Protein AF-0000000076553429 (afdb_homodimer)

Secondary structure (DSSP, 8-state):
------TTS-EEEEE--GGGS--SSSS--SSHHHHHHHHHHHHTT--EEE----SPB-GGG-TTSBS-SSPPPGGGS-HHHHHHHTSS-GGGGTT---S-SS--HHHHHHHHHHHHHHHHHHHHHH--HHHHHHHHHHHHHTTTTHHHHHHHHHHHHHTTT--GGGS-HHHHTT-HHHHHHHHHHSHHHHHHHHHHHHHHHHHHHHHHHHHHHTT-EEEEEE-SS--SSSHHHHH-GGGB-B-TTS-BSEEEEE---SS-TT-EEEEEEPB-HHHHHHTTTHHHHHHHHHHHHH-SEEEETTGGGGTEEEEEETT-SSSSSEEEEE--HHHHHHHHHHHHSS--EEE---SS--HHHHHHHHHTTPPEEEEGGGTTS-GGGGGGSGGG--SSEEEES--TTSPPHHHIIIII--HHHHHHHHHHT---SSTTHHHHHHHHHHHHSS-SEEEEEHHHHTT--GGG----TT--SS-S-----TT---HHHHHHHHHHHHHTT-S--------SS-----TTHHHHHHHHH--/------TTS-EEEEE--GGGS--SSSS--SSHHHHHHHHHHHHTT--EEE----SPB-GGG-TTSBS-SSPPPGGGS-HHHHHHHTSS-GGGGTT---S-SS--HHHHHHHHHHHHHHHHHHHHHH--HHHHHHHHHHHHHTTTTHHHHHHHHHHHHHTTT--GGGS-HHHHTT-HHHHHHHHHHSHHHHHHHHHHHHHHHHHHHHHHHHHHHTT-EEEEEE-SS--SSSHHHHH-GGGB-B-TTS-BSEEEEE---SS-TT-EEEEEEPB-HHHHHHTTTHHHHHHHHHHHHH-SEEEETTGGGGTEEEEEETT-SSSSSEEEEE--HHHHHHHHHHHHSS--EEE---SS--HHHHHHHHHTTPPEEEEGGGTTS-GGGGGGSGGG--SSEEEES--TTSPPHHHIIIII--HHHHHHHHHHT---SSTTHHHHHHHHHHHHSS-SEEEEEHHHHTT--GGG----TT--SS-S-----TT---HHHHHHHHHHHHHTT-S--------SS-----TTHHHHHHHHH--

Solvent-accessible surface area (backbone atoms only — not comparable to full-atom values): 54314 Å² total; per-residue (Å²): 129,81,69,78,75,55,80,74,50,47,34,28,25,37,38,53,46,52,44,27,33,34,18,73,38,26,32,10,25,61,34,71,42,43,55,52,50,48,51,46,33,46,61,16,34,29,33,29,39,33,35,46,47,60,24,29,51,48,75,62,57,32,46,74,34,17,34,28,87,76,50,61,24,68,74,33,48,32,64,68,55,37,32,75,72,64,35,39,62,67,74,75,64,59,87,53,50,53,37,59,61,58,32,32,65,67,60,21,56,69,59,44,46,57,52,51,50,50,21,24,47,42,37,76,73,62,53,52,69,70,59,47,49,52,48,49,51,50,50,61,77,34,54,91,51,46,62,57,42,21,48,44,51,54,50,27,59,72,57,74,64,50,52,52,88,72,44,63,63,50,64,42,67,58,33,67,67,50,50,50,46,46,54,68,76,38,44,66,62,35,49,33,46,46,41,45,49,45,50,37,48,54,46,48,51,51,50,49,50,55,30,49,78,58,60,27,42,39,28,29,43,42,65,74,58,53,30,60,67,16,38,54,41,62,74,44,47,80,44,34,39,46,46,96,85,68,42,58,53,31,17,32,41,38,60,49,46,80,64,30,82,41,30,42,60,69,62,19,39,36,70,29,58,68,55,33,54,75,57,66,35,48,68,58,50,50,45,50,53,51,47,56,73,74,23,68,27,35,34,32,39,62,37,44,44,38,46,38,30,36,43,19,52,49,85,50,90,51,16,61,73,47,44,80,42,80,37,67,35,67,62,53,50,51,50,47,33,71,74,62,49,78,70,51,46,33,33,37,61,60,29,91,70,50,69,67,40,50,50,55,36,53,73,68,69,31,25,37,56,27,40,42,76,40,21,34,75,46,79,79,13,35,69,26,30,51,43,58,53,51,44,64,23,33,30,25,46,39,57,61,30,31,54,21,58,44,21,30,60,76,73,61,52,47,72,63,24,51,50,41,41,29,61,58,66,45,82,68,90,49,74,74,47,54,38,56,47,41,51,38,50,48,51,39,23,42,36,13,34,27,38,39,33,51,50,45,73,69,69,34,43,52,91,54,33,32,31,55,38,75,56,74,66,87,41,60,23,42,33,49,51,75,79,61,81,49,64,65,56,24,51,55,43,25,54,39,23,56,72,47,58,20,49,70,82,69,78,78,74,69,58,89,78,62,64,81,69,80,45,65,43,40,26,64,44,45,43,26,72,69,83,128,80,70,77,74,54,80,74,50,46,34,28,26,36,38,52,47,53,44,28,34,34,17,73,40,25,31,10,26,60,34,72,41,44,55,53,48,50,51,47,33,48,62,17,35,29,33,29,41,33,36,47,49,60,24,28,52,45,77,61,57,33,45,74,36,18,34,29,90,77,51,61,25,68,73,33,47,30,65,69,55,37,33,75,72,64,32,38,61,67,75,75,63,58,87,52,47,54,38,58,62,59,32,32,65,67,58,21,55,68,59,43,46,57,51,50,51,48,22,24,49,42,37,76,74,62,53,53,68,70,58,47,49,51,50,50,48,50,50,62,77,34,54,90,49,46,63,58,42,21,50,44,52,54,48,26,59,72,57,73,64,50,51,53,87,74,43,61,64,49,64,44,68,58,33,66,67,51,51,51,46,45,54,66,76,37,43,66,61,35,50,34,45,47,41,44,48,46,52,36,49,53,47,48,52,51,50,50,51,57,30,48,77,58,58,27,42,37,28,28,44,42,63,75,58,52,31,58,67,17,38,53,41,62,74,42,49,81,43,35,38,45,47,97,85,66,42,56,53,32,16,33,41,38,59,48,47,79,63,30,84,41,31,41,60,70,63,21,38,34,70,29,59,69,54,32,56,75,56,68,34,49,69,58,51,49,45,50,52,51,47,57,73,74,26,69,27,35,33,32,40,61,36,44,42,38,46,39,30,35,42,18,51,50,84,51,90,51,16,62,72,48,44,80,41,81,38,66,33,68,62,51,51,50,50,47,33,71,75,62,49,78,70,51,44,32,33,38,62,62,32,92,71,51,69,68,40,50,47,56,37,52,74,67,69,31,26,37,55,28,40,41,77,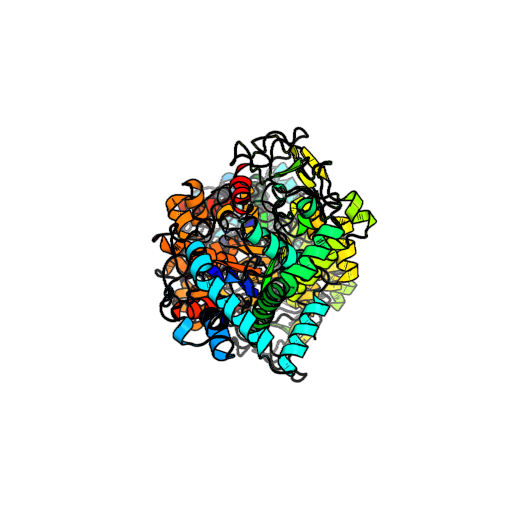40,20,34,73,46,78,81,14,35,69,26,31,51,44,59,54,53,44,64,24,34,32,24,48,38,57,62,30,30,54,22,58,44,21,29,60,76,72,62,53,46,73,63,24,51,50,41,41,28,59,58,68,43,83,68,90,48,74,74,48,53,36,56,46,40,49,40,51,48,51,39,22,42,36,13,33,26,37,38,34,51,48,47,72,68,70,33,44,51,90,56,33,33,32,54,38,76,53,72,67,86,39,63,23,42,33,48,50,76,79,62,81,48,67,65,55,25,51,54,42,25,54,39,22,55,72,49,58,20,48,68,79,70,78,77,74,67,58,93,82,50,67,82,70,79,45,65,41,40,25,62,43,45,44,28,71,70,87

pLDDT: mean 92.48, std 14.66, range [25.95, 98.88]

InterPro domains:
  IPR003385 Glycoside hydrolase, family 77 [PF02446] (16-481)
  IPR003385 Glycoside hydrolase, family 77 [PTHR32438] (6-502)
  IPR003385 Glycoside hydrolase, family 77 [TIGR00217] (6-499)
  IPR017853 Glycoside hydrolase superfamily [SSF51445] (10-501)

Radius of gyration: 36.24 Å; Cα contacts (8 Å, |Δi|>4): 2061; chains: 2; bounding box: 64×114×82 Å

Structure (mmCIF, N/CA/C/O backbone):
data_AF-0000000076553429-model_v1
#
loop_
_entity.id
_entity.type
_entity.pdbx_description
1 polymer 4-alpha-glucanotransferase
#
loop_
_atom_site.group_PDB
_atom_site.id
_atom_site.type_symbol
_atom_site.label_atom_id
_atom_site.label_alt_id
_atom_site.label_comp_id
_atom_site.label_asym_id
_atom_site.label_entity_id
_atom_site.label_seq_id
_atom_site.pdbx_PDB_ins_code
_atom_site.Cartn_x
_atom_site.Cartn_y
_atom_site.Cartn_z
_atom_site.occupancy
_atom_site.B_iso_or_equiv
_atom_site.auth_seq_id
_atom_site.auth_comp_id
_atom_site.auth_asym_id
_atom_site.auth_atom_id
_atom_site.pdbx_PDB_model_num
ATOM 1 N N . MET A 1 1 ? -19.125 15.258 22.859 1 25.95 1 MET A N 1
ATOM 2 C CA . MET A 1 1 ? -18.641 13.953 22.422 1 25.95 1 MET A CA 1
ATOM 3 C C . MET A 1 1 ? -17.469 14.102 21.453 1 25.95 1 MET A C 1
ATOM 5 O O . MET A 1 1 ? -17.656 14.43 20.281 1 25.95 1 MET A O 1
ATOM 9 N N . SER A 1 2 ? -16.469 14.758 21.906 1 32.78 2 SER A N 1
ATOM 10 C CA . SER A 1 2 ? -15.219 14.984 21.172 1 32.78 2 SER A CA 1
ATOM 11 C C . SER A 1 2 ? -14.766 13.727 20.438 1 32.78 2 SER A C 1
ATOM 13 O O . SER A 1 2 ? -14.555 12.68 21.062 1 32.78 2 SER A O 1
ATOM 15 N N . GLY A 1 3 ? -15.32 13.406 19.344 1 37.22 3 GLY A N 1
ATOM 16 C CA . GLY A 1 3 ? -15.039 12.203 18.562 1 37.22 3 GLY A CA 1
ATOM 17 C C . GLY A 1 3 ? -13.57 11.82 18.578 1 37.22 3 GLY A C 1
ATOM 18 O O . GLY A 1 3 ? -12.695 12.68 18.438 1 37.22 3 GLY A O 1
ATOM 19 N N . GLU A 1 4 ? -13.211 10.875 19.328 1 43.22 4 GLU A N 1
ATOM 20 C CA . GLU A 1 4 ? -11.898 10.25 19.406 1 43.22 4 GLU A CA 1
ATOM 21 C C . GLU A 1 4 ? -11.234 10.195 18.031 1 43.22 4 GLU A C 1
ATOM 23 O O . GLU A 1 4 ? -11.75 9.562 17.109 1 43.22 4 GLU A O 1
ATOM 28 N N . VAL A 1 5 ? -10.57 11.305 17.641 1 47.34 5 VAL A N 1
ATOM 29 C CA . VAL A 1 5 ? -9.766 11.32 16.422 1 47.34 5 VAL A CA 1
ATOM 30 C C . VAL A 1 5 ? -8.781 10.156 16.438 1 47.34 5 VAL A C 1
ATOM 32 O O . VAL A 1 5 ? -7.965 10.031 17.344 1 47.34 5 VAL A O 1
ATOM 35 N N . SER A 1 6 ? -9.227 9.008 15.953 1 58.28 6 SER A N 1
ATOM 36 C CA . SER A 1 6 ? -8.312 7.875 15.859 1 58.28 6 SER A CA 1
ATOM 37 C C . SER A 1 6 ? -7.473 7.949 14.586 1 58.28 6 SER A C 1
ATOM 39 O O . SER A 1 6 ? -7.988 8.25 13.508 1 58.28 6 SER A O 1
ATOM 41 N N . ASN A 1 7 ? -6.117 8.211 14.711 1 60.78 7 ASN A N 1
ATOM 42 C CA . ASN A 1 7 ? -5.156 8.109 13.617 1 60.78 7 ASN A CA 1
ATOM 43 C C . ASN A 1 7 ? -5.363 6.84 12.797 1 60.78 7 ASN A C 1
ATOM 45 O O . ASN A 1 7 ? -4.555 6.52 11.922 1 60.78 7 ASN A O 1
ATOM 49 N N . GLN A 1 8 ? -6.461 6.363 13.008 1 74.62 8 GLN A N 1
ATOM 50 C CA . GLN A 1 8 ? -6.684 5.078 12.344 1 74.62 8 GLN A CA 1
ATOM 51 C C . GLN A 1 8 ? -7.594 5.234 11.133 1 74.62 8 GLN A C 1
ATOM 53 O O . GLN A 1 8 ? -7.707 4.316 10.312 1 74.62 8 GLN A O 1
ATOM 58 N N . GLU A 1 9 ? -7.992 6.523 10.961 1 87.94 9 GLU A N 1
ATOM 59 C CA . GLU A 1 9 ? -8.875 6.75 9.82 1 87.94 9 GLU A CA 1
ATOM 60 C C . GLU A 1 9 ? -8.078 7.043 8.555 1 87.94 9 GLU A C 1
ATOM 62 O O . GLU A 1 9 ? -7.035 7.691 8.609 1 87.94 9 GLU A O 1
ATOM 67 N N . ARG A 1 10 ? -8.609 6.555 7.508 1 95 10 ARG A N 1
ATOM 68 C CA . ARG A 1 10 ? -8.023 6.832 6.199 1 95 10 ARG A CA 1
ATOM 69 C C . ARG A 1 10 ? -8.57 8.133 5.621 1 95 10 ARG A C 1
ATOM 71 O O . ARG A 1 10 ? -9.703 8.18 5.152 1 95 10 ARG A O 1
ATOM 78 N N . ILE A 1 11 ? -7.77 9.195 5.691 1 97 11 ILE A N 1
ATOM 79 C CA . ILE A 1 11 ? -8.234 10.5 5.223 1 97 11 ILE A CA 1
ATOM 80 C C . ILE A 1 11 ? -7.098 11.211 4.488 1 97 11 ILE A C 1
ATOM 82 O O . ILE A 1 11 ? -5.953 10.766 4.516 1 97 11 ILE A O 1
ATOM 86 N N . SER A 1 12 ? -7.438 12.266 3.818 1 98.19 12 SER A N 1
ATOM 87 C CA . SER A 1 12 ? -6.496 13.148 3.139 1 98.19 12 SER A CA 1
ATOM 88 C C . SER A 1 12 ? -6.691 14.602 3.561 1 98.19 12 SER A C 1
ATOM 90 O O . SER A 1 12 ? -7.742 14.961 4.094 1 98.19 12 SER A O 1
ATOM 92 N N . GLY A 1 13 ? -5.66 15.359 3.453 1 98.56 13 GLY A N 1
ATOM 93 C CA . GLY A 1 13 ? -5.707 16.781 3.768 1 98.56 13 GLY A CA 1
ATOM 94 C C . GLY A 1 13 ? -4.754 17.609 2.928 1 98.56 13 GLY A C 1
ATOM 95 O O . GLY A 1 13 ? -4.059 17.078 2.059 1 98.56 13 GLY A O 1
ATOM 96 N N . VAL A 1 14 ? -4.836 18.875 3.133 1 98.88 14 VAL A N 1
ATOM 97 C CA . VAL A 1 14 ? -3.998 19.828 2.41 1 98.88 14 VAL A CA 1
ATOM 98 C C . VAL A 1 14 ? -3.145 20.625 3.396 1 98.88 14 VAL A C 1
ATOM 100 O O . VAL A 1 14 ? -3.629 21.031 4.453 1 98.88 14 VAL A O 1
ATOM 103 N N . LEU A 1 15 ? -1.865 20.719 3.088 1 98.88 15 LEU A N 1
ATOM 104 C CA . LEU A 1 15 ? -0.927 21.547 3.836 1 98.88 15 LEU A CA 1
ATOM 105 C C . LEU A 1 15 ? -0.919 22.969 3.301 1 98.88 15 LEU A C 1
ATOM 107 O O . LEU A 1 15 ? -0.572 23.203 2.141 1 98.88 15 LEU A O 1
ATOM 111 N N . LEU A 1 16 ? -1.324 23.891 4.129 1 98.88 16 LEU A N 1
ATOM 112 C CA . LEU A 1 16 ? -1.345 25.312 3.797 1 98.88 16 LEU A CA 1
ATOM 113 C C . LEU A 1 16 ? -1.311 26.172 5.059 1 98.88 16 LEU A C 1
ATOM 115 O O . LEU A 1 16 ? -2.248 26.141 5.859 1 98.88 16 LEU A O 1
ATOM 119 N N . HIS A 1 17 ? -0.255 26.922 5.215 1 98.44 17 HIS A N 1
ATOM 120 C CA . HIS A 1 17 ? -0.234 27.844 6.344 1 98.44 17 HIS A CA 1
ATOM 121 C C . HIS A 1 17 ? -1.25 28.969 6.156 1 98.44 17 HIS A C 1
ATOM 123 O O . HIS A 1 17 ? -1.443 29.453 5.039 1 98.44 17 HIS A O 1
ATOM 129 N N . VAL A 1 18 ? -1.794 29.484 7.172 1 98.5 18 VAL A N 1
ATOM 130 C CA . VAL A 1 18 ? -2.863 30.484 7.117 1 98.5 18 VAL A CA 1
ATOM 131 C C . VAL A 1 18 ? -2.359 31.75 6.438 1 98.5 18 VAL A C 1
ATOM 133 O O . VAL A 1 18 ? -3.111 32.406 5.727 1 98.5 18 VAL A O 1
ATOM 136 N N . THR A 1 19 ? -1.115 32.062 6.586 1 97.88 19 THR A N 1
ATOM 137 C CA . THR A 1 19 ? -0.558 33.281 6.027 1 97.88 19 THR A CA 1
ATOM 138 C C . THR A 1 19 ? -0.491 33.219 4.504 1 97.88 19 THR A C 1
ATOM 140 O O . THR A 1 19 ? -0.266 34.219 3.838 1 97.88 19 THR A O 1
ATOM 143 N N . SER A 1 20 ? -0.735 32.062 3.977 1 98.38 20 SER A N 1
ATOM 144 C CA . SER A 1 20 ? -0.673 31.859 2.535 1 98.38 20 SER A CA 1
ATOM 145 C C . SER A 1 20 ? -2.037 32.062 1.886 1 98.38 20 SER A C 1
ATOM 147 O O . SER A 1 20 ? -2.189 31.891 0.676 1 98.38 20 SER A O 1
ATOM 149 N N . LEU A 1 21 ? -3.057 32.5 2.658 1 98.69 21 LEU A N 1
ATOM 150 C CA . LEU A 1 21 ? -4.391 32.812 2.146 1 98.69 21 LEU A CA 1
ATOM 151 C C . LEU A 1 21 ? -4.434 34.188 1.533 1 98.69 21 LEU A C 1
ATOM 153 O O . LEU A 1 21 ? -3.758 35.094 2.014 1 98.69 21 LEU A O 1
ATOM 157 N N . PRO A 1 22 ? -5.199 34.375 0.536 1 98.31 22 PRO A N 1
ATOM 158 C CA . PRO A 1 22 ? -5.301 35.688 -0.09 1 98.31 22 PRO A CA 1
ATOM 159 C C . PRO A 1 22 ? -6.215 36.625 0.677 1 98.31 22 PRO A C 1
ATOM 161 O O . PRO A 1 22 ? -7.238 37.062 0.145 1 98.31 22 PRO A O 1
ATOM 164 N N . SER A 1 23 ? -5.844 37.031 1.835 1 97.75 23 SER A N 1
ATOM 165 C CA . SER A 1 23 ? -6.629 37.875 2.715 1 97.75 23 SER A CA 1
ATOM 166 C C . SER A 1 23 ? -6.293 39.344 2.498 1 97.75 23 SER A C 1
ATOM 168 O O . SER A 1 23 ? -5.312 39.688 1.826 1 97.75 23 SER A O 1
ATOM 170 N N . TYR A 1 24 ? -7.176 40.156 3.006 1 95.12 24 TYR A N 1
ATOM 171 C CA . TYR A 1 24 ? -6.98 41.594 2.998 1 95.12 24 TYR A CA 1
ATOM 172 C C . TYR A 1 24 ? -6.047 42.031 4.121 1 95.12 24 TYR A C 1
ATOM 174 O O . TYR A 1 24 ? -6.121 41.5 5.234 1 95.12 24 TYR A O 1
ATOM 182 N N . GLY A 1 25 ? -5.078 42.906 3.801 1 94.69 25 GLY A N 1
ATOM 183 C CA . GLY A 1 25 ? -4.215 43.438 4.855 1 94.69 25 GLY A CA 1
ATOM 184 C C . GLY A 1 25 ? -2.783 42.938 4.742 1 94.69 25 GLY A C 1
ATOM 185 O O . GLY A 1 25 ? -1.987 43.125 5.668 1 94.69 25 GLY A O 1
ATOM 186 N N . GLY A 1 26 ? -2.422 42.312 3.68 1 95.19 26 GLY A N 1
ATOM 187 C CA . GLY A 1 26 ? -1.029 42.062 3.348 1 95.19 26 GLY A CA 1
ATOM 188 C C . GLY A 1 26 ? -0.561 40.688 3.756 1 95.19 26 GLY A C 1
ATOM 189 O O . GLY A 1 26 ? 0.497 40.219 3.318 1 95.19 26 GLY A O 1
ATOM 190 N N . VAL A 1 27 ? -1.24 39.969 4.617 1 96.75 27 VAL A N 1
ATOM 191 C CA . VAL A 1 27 ? -0.912 38.625 5.074 1 96.75 27 VAL A CA 1
ATOM 192 C C . VAL A 1 27 ? -2.191 37.812 5.23 1 96.75 27 VAL A C 1
ATOM 194 O O . VAL A 1 27 ? -3.244 38.344 5.574 1 96.75 27 VAL A O 1
ATOM 197 N N . GLY A 1 28 ? -2.084 36.5 4.945 1 98.19 28 GLY A N 1
ATOM 198 C CA . GLY A 1 28 ? -3.246 35.656 5.191 1 98.19 28 GLY A CA 1
ATOM 199 C C . GLY A 1 28 ? -3.691 35.656 6.641 1 98.19 28 GLY A C 1
ATOM 200 O O . GLY A 1 28 ? -2.861 35.75 7.551 1 98.19 28 GLY A O 1
ATOM 201 N N . ASP A 1 29 ? -5.023 35.562 6.805 1 98.44 29 ASP A N 1
ATOM 202 C CA . ASP A 1 29 ? -5.555 35.656 8.164 1 98.44 29 ASP A CA 1
ATOM 203 C C . ASP A 1 29 ? -6.852 34.844 8.289 1 98.44 29 ASP A C 1
ATOM 205 O O . ASP A 1 29 ? -7.129 33.969 7.465 1 98.44 29 ASP A O 1
ATOM 209 N N . LEU A 1 30 ? -7.559 35.062 9.406 1 98.75 30 LEU A N 1
ATOM 210 C CA . LEU A 1 30 ? -8.719 34.25 9.766 1 98.75 30 LEU A CA 1
ATOM 211 C C . LEU A 1 30 ? -10 34.875 9.211 1 98.75 30 LEU A C 1
ATOM 213 O O . LEU A 1 30 ? -11.086 34.656 9.75 1 98.75 30 LEU A O 1
ATOM 217 N N . GLY A 1 31 ? -9.891 35.656 8.156 1 98.25 31 GLY A N 1
ATOM 218 C CA . GLY A 1 31 ? -11.023 36.312 7.539 1 98.25 31 GLY A CA 1
ATOM 219 C C . GLY A 1 31 ? -11.68 35.5 6.449 1 98.25 31 GLY A C 1
ATOM 220 O O . GLY A 1 31 ? -11.633 34.281 6.477 1 98.25 31 GLY A O 1
ATOM 221 N N . PRO A 1 32 ? -12.328 36.125 5.504 1 98 32 PRO A N 1
ATOM 222 C CA . PRO A 1 32 ? -13.156 35.469 4.48 1 98 32 PRO A CA 1
ATOM 223 C C . PRO A 1 32 ? -12.367 34.469 3.652 1 98 32 PRO A C 1
ATOM 225 O O . PRO A 1 32 ? -12.914 33.406 3.279 1 98 32 PRO A O 1
ATOM 228 N N . ALA A 1 33 ? -11.141 34.75 3.342 1 98.44 33 ALA A N 1
ATOM 229 C CA . ALA A 1 33 ? -10.344 33.844 2.516 1 98.44 33 ALA A CA 1
ATOM 230 C C . ALA A 1 33 ? -10.18 32.469 3.195 1 98.44 33 ALA A C 1
ATOM 232 O O . ALA A 1 33 ? -10.109 31.453 2.525 1 98.44 33 ALA A O 1
ATOM 233 N N . ALA A 1 34 ? -10.07 32.469 4.492 1 98.75 34 ALA A N 1
ATOM 234 C CA . ALA A 1 34 ? -9.953 31.203 5.23 1 98.75 34 ALA A CA 1
ATOM 235 C C . ALA A 1 34 ? -11.203 30.359 5.062 1 98.75 34 ALA A C 1
ATOM 237 O O . ALA A 1 34 ? -11.109 29.141 4.883 1 98.75 34 ALA A O 1
ATOM 238 N N . TYR A 1 35 ? -12.336 30.953 5.148 1 98.69 35 TYR A N 1
ATOM 239 C CA . TYR A 1 35 ? -13.609 30.25 4.996 1 98.69 35 TYR A CA 1
ATOM 240 C C . TYR A 1 35 ? -13.766 29.734 3.574 1 98.69 35 TYR A C 1
ATOM 242 O O . TYR A 1 35 ? -14.258 28.609 3.369 1 98.69 35 TYR A O 1
ATOM 250 N N . ALA A 1 36 ? -13.336 30.547 2.625 1 98.5 36 ALA A N 1
ATOM 251 C CA . ALA A 1 36 ? -13.367 30.109 1.233 1 98.5 36 ALA A CA 1
ATOM 252 C C . ALA A 1 36 ? -12.477 28.875 1.029 1 98.5 36 ALA A C 1
ATOM 254 O O . ALA A 1 36 ? -12.828 27.969 0.272 1 98.5 36 ALA A O 1
ATOM 255 N N . PHE A 1 37 ? -11.391 28.875 1.619 1 98.69 37 PHE A N 1
ATOM 256 C CA . PHE A 1 37 ? -10.484 27.734 1.525 1 98.69 37 PHE A CA 1
ATOM 257 C C . PHE A 1 37 ? -11.109 26.5 2.139 1 98.69 37 PHE A C 1
ATOM 259 O O . PHE A 1 37 ? -10.992 25.391 1.586 1 98.69 37 PHE A O 1
ATOM 266 N N . VAL A 1 38 ? -11.758 26.625 3.279 1 98.88 38 VAL A N 1
ATOM 267 C CA . VAL A 1 38 ? -12.445 25.5 3.92 1 98.88 38 VAL A CA 1
ATOM 268 C C . VAL A 1 38 ? -13.508 24.938 2.979 1 98.88 38 VAL A C 1
ATOM 270 O O . VAL A 1 38 ? -13.664 23.734 2.863 1 98.88 38 VAL A O 1
ATOM 273 N N . ASP A 1 39 ? -14.242 25.828 2.318 1 98.75 39 ASP A N 1
ATOM 274 C CA . ASP A 1 39 ? -15.234 25.375 1.344 1 98.75 39 ASP A CA 1
ATOM 275 C C . ASP A 1 39 ? -14.578 24.594 0.208 1 98.75 39 ASP A C 1
ATOM 277 O O . ASP A 1 39 ? -15.133 23.609 -0.27 1 98.75 39 ASP A O 1
ATOM 281 N N . PHE A 1 40 ? -13.469 25.078 -0.271 1 98.5 40 PHE A N 1
ATOM 282 C CA . PHE A 1 40 ? -12.703 24.375 -1.288 1 98.5 40 PHE A CA 1
ATOM 283 C C . PHE A 1 40 ? -12.32 22.984 -0.801 1 98.5 40 PHE A C 1
ATOM 285 O O . PHE A 1 40 ? -12.453 22 -1.535 1 98.5 40 PHE A O 1
ATOM 292 N N . LEU A 1 41 ? -11.805 22.875 0.453 1 98.81 41 LEU A N 1
ATOM 293 C CA . LEU A 1 41 ? -11.445 21.594 1.036 1 98.81 41 LEU A CA 1
ATOM 294 C C . LEU A 1 41 ? -12.641 20.641 1.054 1 98.81 41 LEU A C 1
ATOM 296 O O . LEU A 1 41 ? -12.516 19.469 0.702 1 98.81 41 LEU A O 1
ATOM 300 N N . ALA A 1 42 ? -13.766 21.141 1.514 1 98.56 42 ALA A N 1
ATOM 301 C CA . ALA A 1 42 ? -14.984 20.328 1.572 1 98.56 42 ALA A CA 1
ATOM 302 C C . ALA A 1 42 ? -15.367 19.812 0.188 1 98.56 42 ALA A C 1
ATOM 304 O O . ALA A 1 42 ? -15.688 18.641 0.021 1 98.56 42 ALA A O 1
ATOM 305 N N . ALA A 1 43 ? -15.305 20.703 -0.801 1 98.5 43 ALA A N 1
ATOM 306 C CA . ALA A 1 43 ? -15.641 20.344 -2.174 1 98.5 43 ALA A CA 1
ATOM 307 C C . ALA A 1 43 ? -14.672 19.297 -2.721 1 98.5 43 ALA A C 1
ATOM 309 O O . ALA A 1 43 ? -15.055 18.438 -3.514 1 98.5 43 ALA A O 1
ATOM 310 N N . ALA A 1 44 ? -13.484 19.406 -2.287 1 98.56 44 ALA A N 1
ATOM 311 C CA . ALA A 1 44 ? -12.422 18.516 -2.754 1 98.56 44 ALA A CA 1
ATOM 312 C C . ALA A 1 44 ? -12.398 17.234 -1.939 1 98.56 44 ALA A C 1
ATOM 314 O O . ALA A 1 44 ? -11.523 16.391 -2.137 1 98.56 44 ALA A O 1
ATOM 315 N N . LYS A 1 45 ? -13.242 17.078 -0.932 1 98.19 45 LYS A N 1
ATOM 316 C CA . LYS A 1 45 ? -13.375 15.938 -0.033 1 98.19 45 LYS A CA 1
ATOM 317 C C . LYS A 1 45 ? -12.094 15.719 0.767 1 98.19 45 LYS A C 1
ATOM 319 O O . LYS A 1 45 ? -11.68 14.578 0.982 1 98.19 45 LYS A O 1
ATOM 324 N N . GLN A 1 46 ? -11.445 16.797 1.02 1 98.5 46 GLN A N 1
ATOM 325 C CA . GLN A 1 46 ? -10.352 16.781 1.98 1 98.5 46 GLN A CA 1
ATOM 326 C C . GLN A 1 46 ? -10.867 16.906 3.41 1 98.5 46 GLN A C 1
ATOM 328 O O . GLN A 1 46 ? -11.75 17.719 3.691 1 98.5 46 GLN A O 1
ATOM 333 N N . ARG A 1 47 ? -10.289 16.125 4.32 1 97.75 47 ARG A N 1
ATOM 334 C CA . ARG A 1 47 ? -10.844 16.062 5.668 1 97.75 47 ARG A CA 1
ATOM 335 C C . ARG A 1 47 ? -9.859 16.594 6.699 1 97.75 47 ARG A C 1
ATOM 337 O O . ARG A 1 47 ? -10.102 16.5 7.906 1 97.75 47 ARG A O 1
ATOM 344 N N . LEU A 1 48 ? -8.828 17.172 6.219 1 98.31 48 LEU A N 1
ATOM 345 C CA . LEU A 1 48 ? -7.809 17.688 7.125 1 98.31 48 LEU A CA 1
ATOM 346 C C . LEU A 1 48 ? -7.133 18.922 6.539 1 98.31 48 LEU A C 1
ATOM 348 O O . LEU A 1 48 ? -6.82 18.953 5.348 1 98.31 48 LEU A O 1
ATOM 352 N N . TRP A 1 49 ? -6.992 19.953 7.336 1 98.88 49 TRP A N 1
ATOM 353 C CA . TRP A 1 49 ? -6.191 21.141 7.047 1 98.88 49 TRP A CA 1
ATOM 354 C C . TRP A 1 49 ? -4.973 21.203 7.957 1 98.88 49 TRP A C 1
ATOM 356 O O . TRP A 1 49 ? -5.102 21.438 9.164 1 98.88 49 TRP A O 1
ATOM 366 N N . GLN A 1 50 ? -3.797 20.953 7.41 1 98.81 50 GLN A N 1
ATOM 367 C CA . GLN A 1 50 ? -2.578 21.156 8.188 1 98.81 50 GLN A CA 1
ATOM 368 C C . GLN A 1 50 ? -2.135 22.609 8.141 1 98.81 50 GLN A C 1
ATOM 370 O O . GLN A 1 50 ? -1.695 23.109 7.102 1 98.81 50 GLN A O 1
ATOM 375 N N . VAL A 1 51 ? -2.121 23.266 9.281 1 98.69 51 VAL A N 1
ATOM 376 C CA . VAL A 1 51 ? -1.97 24.719 9.297 1 98.69 51 VAL A CA 1
ATOM 377 C C . VAL A 1 51 ? -0.577 25.078 9.805 1 98.69 51 VAL A C 1
ATOM 379 O O . VAL A 1 51 ? -0.154 26.234 9.688 1 98.69 51 VAL A O 1
ATOM 382 N N . LEU A 1 52 ? 0.193 24.125 10.375 1 97.31 52 LEU A N 1
ATOM 383 C CA . LEU A 1 52 ? 1.48 24.406 10.992 1 97.31 52 LEU A CA 1
ATOM 384 C C . LEU A 1 52 ? 1.307 25.328 12.195 1 97.31 52 LEU A C 1
ATOM 386 O O . LEU A 1 52 ? 0.204 25.453 12.734 1 97.31 52 LEU A O 1
ATOM 390 N N . PRO A 1 53 ? 2.381 25.859 12.859 1 97.25 53 PRO A N 1
ATOM 391 C CA . PRO A 1 53 ? 2.193 26.688 14.055 1 97.25 53 PRO A CA 1
ATOM 392 C C . PRO A 1 53 ? 1.509 28.016 13.75 1 97.25 53 PRO A C 1
ATOM 394 O O . PRO A 1 53 ? 1.764 28.625 12.703 1 97.25 53 PRO A O 1
ATOM 397 N N . LEU A 1 54 ? 0.74 28.5 14.703 1 97.81 54 LEU A N 1
ATOM 398 C CA . LEU A 1 54 ? 0.006 29.75 14.555 1 97.81 54 LEU A CA 1
ATOM 399 C C . LEU A 1 54 ? 0.539 30.812 15.516 1 97.81 54 LEU A C 1
ATOM 401 O O . LEU A 1 54 ? -0.092 31.859 15.703 1 97.81 54 LEU A O 1
ATOM 405 N N . SER A 1 55 ? 1.64 30.625 16.078 1 96.5 55 SER A N 1
ATOM 406 C CA . SER A 1 55 ? 2.221 31.484 17.109 1 96.5 55 SER A CA 1
ATOM 407 C C . SER A 1 55 ? 2.742 32.781 16.516 1 96.5 55 SER A C 1
ATOM 409 O O . SER A 1 55 ? 3.029 32.844 15.32 1 96.5 55 SER A O 1
ATOM 411 N N . PRO A 1 56 ? 2.848 33.812 17.391 1 96.19 56 PRO A N 1
ATOM 412 C CA . PRO A 1 56 ? 3.496 35.062 16.922 1 96.19 56 PRO A CA 1
ATOM 413 C C . PRO A 1 56 ? 4.957 34.844 16.531 1 96.19 56 PRO A C 1
ATOM 415 O O . PRO A 1 56 ? 5.676 34.094 17.203 1 96.19 56 PRO A O 1
ATOM 418 N N . THR A 1 57 ? 5.32 35.5 15.477 1 90.94 57 THR A N 1
ATOM 419 C CA . THR A 1 57 ? 6.656 35.25 14.945 1 90.94 57 THR A CA 1
ATOM 420 C C . THR A 1 57 ? 7.625 36.344 15.344 1 90.94 57 THR A C 1
ATOM 422 O O . THR A 1 57 ? 7.223 37.5 15.508 1 90.94 57 THR A O 1
ATOM 425 N N . GLY A 1 58 ? 8.789 35.969 15.594 1 81.94 58 GLY A N 1
ATOM 426 C CA . GLY A 1 58 ? 9.875 36.906 15.828 1 81.94 58 GLY A CA 1
ATOM 427 C C . GLY A 1 58 ? 10.711 37.188 14.586 1 81.94 58 GLY A C 1
ATOM 428 O O . GLY A 1 58 ? 10.172 37.5 13.523 1 81.94 58 GLY A O 1
ATOM 429 N N . TYR A 1 59 ? 11.969 36.844 14.719 1 73.69 59 TYR A N 1
ATOM 430 C CA . TYR A 1 59 ? 12.938 37.094 13.656 1 73.69 59 TYR A CA 1
ATOM 431 C C . TYR A 1 59 ? 12.688 36.156 12.469 1 73.69 59 TYR A C 1
ATOM 433 O O . TYR A 1 59 ? 12.43 34.969 12.656 1 73.69 59 TYR A O 1
ATOM 441 N N . GLY A 1 60 ? 12.609 36.719 11.258 1 77.19 60 GLY A N 1
ATOM 442 C CA . GLY A 1 60 ? 12.531 35.938 10.031 1 77.19 60 GLY A CA 1
ATOM 443 C C . GLY A 1 60 ? 11.117 35.469 9.711 1 77.19 60 GLY A C 1
ATOM 444 O O . GLY A 1 60 ? 10.898 34.781 8.727 1 77.19 60 GLY A O 1
ATOM 445 N N . SER A 1 61 ? 10.172 35.781 10.539 1 83.38 61 SER A N 1
ATOM 446 C CA . SER A 1 61 ? 8.75 35.5 10.336 1 83.38 61 SER A CA 1
ATOM 447 C C . SER A 1 61 ? 8.477 34 10.258 1 83.38 61 SER A C 1
ATOM 449 O O . SER A 1 61 ? 7.543 33.562 9.578 1 83.38 61 SER A O 1
ATOM 451 N N . SER A 1 62 ? 9.367 33.25 10.828 1 88.75 62 SER A N 1
ATOM 452 C CA . SER A 1 62 ? 9.148 31.812 10.898 1 88.75 62 SER A CA 1
ATOM 453 C C . SER A 1 62 ? 8.25 31.453 12.086 1 88.75 62 SER A C 1
ATOM 455 O O . SER A 1 62 ? 8.523 31.844 13.219 1 88.75 62 SER A O 1
ATOM 457 N N . PRO A 1 63 ? 7.238 30.688 11.734 1 91.5 63 PRO A N 1
ATOM 458 C CA . PRO A 1 63 ? 6.387 30.281 12.859 1 91.5 63 PRO A CA 1
ATOM 459 C C . PRO A 1 63 ? 7.102 29.328 13.82 1 91.5 63 PRO A C 1
ATOM 461 O O . PRO A 1 63 ? 6.609 29.078 14.93 1 91.5 63 PRO A O 1
ATOM 464 N N . TYR A 1 64 ? 8.25 28.859 13.516 1 90.25 64 TYR A N 1
ATOM 465 C CA . TYR A 1 64 ? 9.016 27.984 14.383 1 90.25 64 TYR A CA 1
ATOM 466 C C . TYR A 1 64 ? 9.984 28.766 15.25 1 90.25 64 TYR A C 1
ATOM 468 O O . TYR A 1 64 ? 10.617 28.219 16.156 1 90.25 64 TYR A O 1
ATOM 476 N N . SER A 1 65 ? 10.117 30 14.984 1 89.56 65 SER A N 1
ATOM 477 C CA . SER A 1 65 ? 10.781 30.953 15.867 1 89.56 65 SER A CA 1
ATOM 478 C C . SER A 1 65 ? 9.766 31.859 16.562 1 89.56 65 SER A C 1
ATOM 480 O O . SER A 1 65 ? 9.797 33.094 16.406 1 89.56 65 SER A O 1
ATOM 482 N N . ALA A 1 66 ? 9.031 31.281 17.406 1 94.06 66 ALA A N 1
ATOM 483 C CA . ALA A 1 66 ? 7.848 31.922 17.984 1 94.06 66 ALA A CA 1
ATOM 484 C C . ALA A 1 66 ? 8.211 32.719 19.234 1 94.06 66 ALA A C 1
ATOM 486 O O . ALA A 1 66 ? 9.102 32.344 20 1 94.06 66 ALA A O 1
ATOM 487 N N . LEU A 1 67 ? 7.5 33.75 19.484 1 96.38 67 LEU A N 1
ATOM 488 C CA . LEU A 1 67 ? 7.664 34.562 20.672 1 96.38 67 LEU A CA 1
ATOM 489 C C . LEU A 1 67 ? 6.945 33.969 21.875 1 96.38 67 LEU A C 1
ATOM 491 O O . LEU A 1 67 ? 7.156 34.406 23 1 96.38 67 LEU A O 1
ATOM 495 N N . SER A 1 68 ? 6.168 33.031 21.594 1 97.75 68 SER A N 1
ATOM 496 C CA . SER A 1 68 ? 5.438 32.281 22.625 1 97.75 68 SER A CA 1
ATOM 497 C C . SER A 1 68 ? 4.965 30.938 22.125 1 97.75 68 SER A C 1
ATOM 499 O O . SER A 1 68 ? 4.539 30.812 20.984 1 97.75 68 SER A O 1
ATOM 501 N N . ALA A 1 69 ? 5.016 29.953 22.969 1 97 69 ALA A N 1
ATOM 502 C CA . ALA A 1 69 ? 4.508 28.609 22.656 1 97 69 ALA A CA 1
ATOM 503 C C . ALA A 1 69 ? 3 28.531 22.891 1 97 69 ALA A C 1
ATOM 505 O O . ALA A 1 69 ? 2.359 27.562 22.5 1 97 69 ALA A O 1
ATOM 506 N N . PHE A 1 70 ? 2.363 29.594 23.422 1 98.12 70 PHE A N 1
ATOM 507 C CA . PHE A 1 70 ? 0.97 29.531 23.844 1 98.12 70 PHE A CA 1
ATOM 508 C C . PHE A 1 70 ? 0.118 30.516 23.047 1 98.12 70 PHE A C 1
ATOM 510 O O . PHE A 1 70 ? -1.03 30.219 22.703 1 98.12 70 PHE A O 1
ATOM 517 N N . ALA A 1 71 ? 0.661 31.641 22.734 1 98.44 71 ALA A N 1
ATOM 518 C CA . ALA A 1 71 ? -0.105 32.75 22.156 1 98.44 71 ALA A CA 1
ATOM 519 C C . ALA A 1 71 ? -0.363 32.531 20.672 1 98.44 71 ALA A C 1
ATOM 521 O O . ALA A 1 71 ? 0.355 31.766 20.016 1 98.44 71 ALA A O 1
ATOM 522 N N . GLY A 1 72 ? -1.423 33.188 20.219 1 98.38 72 GLY A N 1
ATOM 523 C CA . GLY A 1 72 ? -1.698 33.219 18.797 1 98.38 72 GLY A CA 1
ATOM 524 C C . GLY A 1 72 ? -1.135 34.469 18.109 1 98.38 72 GLY A C 1
ATOM 525 O O . GLY A 1 72 ? -1.05 35.531 18.719 1 98.38 72 GLY A O 1
ATOM 526 N N . ASN A 1 73 ? -0.758 34.312 16.891 1 98.19 73 ASN A N 1
ATOM 527 C CA . ASN A 1 73 ? -0.212 35.406 16.109 1 98.19 73 ASN A CA 1
ATOM 528 C C . ASN A 1 73 ? -1.26 36.5 15.852 1 98.19 73 ASN A C 1
ATOM 530 O O . ASN A 1 73 ? -2.244 36.25 15.148 1 98.19 73 ASN A O 1
ATOM 534 N N . PRO A 1 74 ? -1.062 37.688 16.328 1 97.88 74 PRO A N 1
ATOM 535 C CA . PRO A 1 74 ? -2.059 38.719 16.156 1 97.88 74 PRO A CA 1
ATOM 536 C C . PRO A 1 74 ? -2.289 39.094 14.68 1 97.88 74 PRO A C 1
ATOM 538 O O . PRO A 1 74 ? -3.381 39.531 14.312 1 97.88 74 PRO A O 1
ATOM 541 N N . LEU A 1 75 ? -1.272 38.844 13.836 1 97.44 75 LEU A N 1
ATOM 542 C CA . LEU A 1 75 ? -1.389 39.219 12.43 1 97.44 75 LEU A CA 1
ATOM 543 C C . LEU A 1 75 ? -2.426 38.344 11.727 1 97.44 75 LEU A C 1
ATOM 545 O O . LEU A 1 75 ? -2.867 38.656 10.617 1 97.44 75 LEU A O 1
ATOM 549 N N . LEU A 1 76 ? -2.836 37.281 12.352 1 98.5 76 LEU A N 1
ATOM 550 C CA . LEU A 1 76 ? -3.811 36.375 11.742 1 98.5 76 LEU A CA 1
ATOM 551 C C . LEU A 1 76 ? -5.234 36.875 11.992 1 98.5 76 LEU A C 1
ATOM 553 O O . LEU A 1 76 ? -6.184 36.344 11.398 1 98.5 76 LEU A O 1
ATOM 557 N N . ILE A 1 77 ? -5.43 37.844 12.852 1 98.75 77 ILE A N 1
ATOM 558 C CA . ILE A 1 77 ? -6.746 38.375 13.148 1 98.75 77 ILE A CA 1
ATOM 559 C C . ILE A 1 77 ? -7.273 39.156 11.93 1 98.75 77 ILE A C 1
ATOM 561 O O . ILE A 1 77 ? -6.555 39.938 11.328 1 98.75 77 ILE A O 1
ATOM 565 N N . SER A 1 78 ? -8.445 38.969 11.578 1 98.69 78 SER A N 1
ATOM 566 C CA . SER A 1 78 ? -9.086 39.625 10.445 1 98.69 78 SER A CA 1
ATOM 567 C C . SER A 1 78 ? -9.703 40.969 10.867 1 98.69 78 SER A C 1
ATOM 569 O O . SER A 1 78 ? -10.562 41 11.742 1 98.69 78 SER A O 1
ATOM 571 N N . LEU A 1 79 ? -9.297 41.938 10.18 1 98.38 79 LEU A N 1
ATOM 572 C CA . LEU A 1 79 ? -9.875 43.25 10.438 1 98.38 79 LEU A CA 1
ATOM 573 C C . LEU A 1 79 ? -11.312 43.344 9.914 1 98.38 79 LEU A C 1
ATOM 575 O O . LEU A 1 79 ? -12.156 44 10.508 1 98.38 79 LEU A O 1
ATOM 579 N N . GLU A 1 80 ? -11.555 42.594 8.852 1 98.06 80 GLU A N 1
ATOM 580 C CA . GLU A 1 80 ? -12.914 42.562 8.32 1 98.06 80 GLU A CA 1
ATOM 581 C C . GLU A 1 80 ? -13.891 42 9.359 1 98.06 80 GLU A C 1
ATOM 583 O O . GLU A 1 80 ? -15 42.531 9.508 1 98.06 80 GLU A O 1
ATOM 588 N N . ARG A 1 81 ? -13.492 41.031 10.094 1 97.88 81 ARG A N 1
ATOM 589 C CA . ARG A 1 81 ? -14.336 40.469 11.141 1 97.88 81 ARG A CA 1
ATOM 590 C C . ARG A 1 81 ? -14.531 41.469 12.289 1 97.88 81 ARG A C 1
ATOM 592 O O . ARG A 1 81 ? -15.602 41.531 12.891 1 97.88 81 ARG A O 1
ATOM 599 N N . LEU A 1 82 ? -13.516 42.188 12.617 1 98.44 82 LEU A N 1
ATOM 600 C CA . LEU A 1 82 ? -13.609 43.188 13.68 1 98.44 82 LEU A CA 1
ATOM 601 C C . LEU A 1 82 ? -14.547 44.312 13.273 1 98.44 82 LEU A C 1
ATOM 603 O O . LEU A 1 82 ? -15.242 44.875 14.117 1 98.44 82 LEU A O 1
ATOM 607 N N . VAL A 1 83 ? -14.547 44.688 11.984 1 98.25 83 VAL A N 1
ATOM 608 C CA . VAL A 1 83 ? -15.5 45.656 11.461 1 98.25 83 VAL A CA 1
ATOM 609 C C . VAL A 1 83 ? -16.922 45.125 11.609 1 98.25 83 VAL A C 1
ATOM 611 O O . VAL A 1 83 ? -17.812 45.844 12.078 1 98.25 83 VAL A O 1
ATOM 614 N N . ASP A 1 84 ? -17.094 43.906 11.203 1 97.56 84 ASP A N 1
ATOM 615 C CA . ASP A 1 84 ? -18.406 43.281 11.281 1 97.56 84 ASP A CA 1
ATOM 616 C C . ASP A 1 84 ? -18.922 43.281 12.719 1 97.56 84 ASP A C 1
ATOM 618 O O . ASP A 1 84 ? -20.125 43.406 12.945 1 97.56 84 ASP A O 1
ATOM 622 N N . GLU A 1 85 ? -18.016 43.125 13.672 1 96.5 85 GLU A N 1
ATOM 623 C CA . GLU A 1 85 ? -18.391 43.062 15.078 1 96.5 85 GLU A CA 1
ATOM 624 C C . GLU A 1 85 ? -18.531 44.438 15.68 1 96.5 85 GLU A C 1
ATOM 626 O O . GLU A 1 85 ? -19.016 44.594 16.812 1 96.5 85 GLU A O 1
ATOM 631 N N . GLY A 1 86 ? -18.062 45.438 14.992 1 97.06 86 GLY A N 1
ATOM 632 C CA . GLY A 1 86 ? -18.25 46.812 15.398 1 97.06 86 GLY A CA 1
ATOM 633 C C . GLY A 1 86 ? -17.109 47.375 16.234 1 97.06 86 GLY A C 1
ATOM 634 O O . GLY A 1 86 ? -17.266 48.406 16.906 1 97.06 86 GLY A O 1
ATOM 635 N N . TRP A 1 87 ? -15.984 46.688 16.219 1 98.19 87 TRP A N 1
ATOM 636 C CA . TRP A 1 87 ? -14.898 47.125 17.094 1 98.19 87 TRP A CA 1
ATOM 637 C C . TRP A 1 87 ? -13.992 48.125 16.406 1 98.19 87 TRP A C 1
ATOM 639 O O . TRP A 1 87 ? -13.188 48.812 17.062 1 98.19 87 TRP A O 1
ATOM 649 N N . ILE A 1 88 ? -14.109 48.219 15.094 1 98 88 ILE A N 1
ATOM 650 C CA . ILE A 1 88 ? -13.406 49.25 14.328 1 98 88 ILE A CA 1
ATOM 651 C C . ILE A 1 88 ? -14.25 49.656 13.125 1 98 88 ILE A C 1
ATOM 653 O O . ILE A 1 88 ? -15.031 48.875 12.594 1 98 88 ILE A O 1
ATOM 657 N N . ALA A 1 89 ? -14.117 50.906 12.711 1 97.06 89 ALA A N 1
ATOM 658 C CA . ALA A 1 89 ? -14.914 51.438 11.609 1 97.06 89 ALA A CA 1
ATOM 659 C C . ALA A 1 89 ? -14.375 50.938 10.266 1 97.06 89 ALA A C 1
ATOM 661 O O . ALA A 1 89 ? -13.164 50.844 10.078 1 97.06 89 ALA A O 1
ATOM 662 N N . GLY A 1 90 ? -15.266 50.719 9.391 1 96.12 90 GLY A N 1
ATOM 663 C CA . GLY A 1 90 ? -14.906 50.219 8.078 1 96.12 90 GLY A CA 1
ATOM 664 C C . GLY A 1 90 ? -13.969 51.156 7.324 1 96.12 90 GLY A C 1
ATOM 665 O O . GLY A 1 90 ? -13.094 50.688 6.582 1 96.12 90 GLY A O 1
ATOM 666 N N . ASP A 1 91 ? -14.133 52.344 7.496 1 96.38 91 ASP A N 1
ATOM 667 C CA . ASP A 1 91 ? -13.32 53.344 6.801 1 96.38 91 ASP A CA 1
ATOM 668 C C . ASP A 1 91 ? -11.867 53.312 7.277 1 96.38 91 ASP A C 1
ATOM 670 O O . ASP A 1 91 ? -10.953 53.688 6.539 1 96.38 91 ASP A O 1
ATOM 674 N N . ARG A 1 92 ? -11.68 52.812 8.469 1 94.75 92 ARG A N 1
ATOM 675 C CA . ARG A 1 92 ? -10.352 52.781 9.078 1 94.75 92 ARG A CA 1
ATOM 676 C C . ARG A 1 92 ? -9.469 51.75 8.375 1 94.75 92 ARG A C 1
ATOM 678 O O . ARG A 1 92 ? -8.242 51.844 8.398 1 94.75 92 ARG A O 1
ATOM 685 N N . ILE A 1 93 ? -10.078 50.781 7.758 1 95.25 93 ILE A N 1
ATOM 686 C CA . ILE A 1 93 ? -9.25 49.719 7.215 1 95.25 93 ILE A CA 1
ATOM 687 C C . ILE A 1 93 ? -9.188 49.844 5.691 1 95.25 93 ILE A C 1
ATOM 689 O O . ILE A 1 93 ? -8.711 48.938 5.012 1 95.25 93 ILE A O 1
ATOM 693 N N . GLN A 1 94 ? -9.734 50.969 5.281 1 93.06 94 GLN A N 1
ATOM 694 C CA . GLN A 1 94 ? -9.664 51.188 3.844 1 93.06 94 GLN A CA 1
ATOM 695 C C . GLN A 1 94 ? -8.242 51.5 3.404 1 93.06 94 GLN A C 1
ATOM 697 O O . GLN A 1 94 ? -7.473 52.125 4.152 1 93.06 94 GLN A O 1
ATOM 702 N N . GLY A 1 95 ? -7.719 51 2.307 1 91.94 95 GLY A N 1
ATOM 703 C CA . GLY A 1 95 ? -6.418 51.312 1.757 1 91.94 95 GLY A CA 1
ATOM 704 C C . GLY A 1 95 ? -5.332 50.344 2.141 1 91.94 95 GLY A C 1
ATOM 705 O O . GLY A 1 95 ? -4.172 50.5 1.761 1 91.94 95 GLY A O 1
ATOM 706 N N . LEU A 1 96 ? -5.605 49.438 2.953 1 95.31 96 LEU A N 1
ATOM 707 C CA . LEU A 1 96 ? -4.637 48.375 3.271 1 95.31 96 LEU A CA 1
ATOM 708 C C . LEU A 1 96 ? -4.273 47.594 2.027 1 95.31 96 LEU A C 1
ATOM 710 O O . LEU A 1 96 ? -4.996 47.625 1.029 1 95.31 96 LEU A O 1
ATOM 714 N N . PRO A 1 97 ? -3.082 46.906 2.094 1 95.06 97 PRO A N 1
ATOM 715 C CA . PRO A 1 97 ? -2.699 46.062 0.952 1 95.06 97 PRO A CA 1
ATOM 716 C C . PRO A 1 97 ? -3.771 45.031 0.584 1 95.06 97 PRO A C 1
ATOM 718 O O . PRO A 1 97 ? -4.422 44.469 1.468 1 95.06 97 PRO A O 1
ATOM 721 N N . GLY A 1 98 ? -3.865 44.719 -0.706 1 92.81 98 GLY A N 1
ATOM 722 C CA . GLY A 1 98 ? -4.918 43.875 -1.233 1 92.81 98 GLY A CA 1
ATOM 723 C C . GLY A 1 98 ? -4.668 42.375 -0.985 1 92.81 98 GLY A C 1
ATOM 724 O O . GLY A 1 98 ? -3.928 42.031 -0.07 1 92.81 98 GLY A O 1
ATOM 725 N N . HIS A 1 99 ? -5.32 41.594 -1.771 1 94.88 99 HIS A N 1
ATOM 726 C CA . HIS A 1 99 ? -5.426 40.156 -1.521 1 94.88 99 HIS A CA 1
ATOM 727 C C . HIS A 1 99 ? -4.277 39.406 -2.176 1 94.88 99 HIS A C 1
ATOM 729 O O . HIS A 1 99 ? -4.039 38.25 -1.863 1 94.88 99 HIS A O 1
ATOM 735 N N . ASP A 1 100 ? -3.566 40.031 -3.008 1 95.62 100 ASP A N 1
ATOM 736 C CA . ASP A 1 100 ? -2.598 39.281 -3.814 1 95.62 100 ASP A CA 1
ATOM 737 C C . ASP A 1 100 ? -1.171 39.75 -3.504 1 95.62 100 ASP A C 1
ATOM 739 O O . ASP A 1 100 ? -0.967 40.75 -2.816 1 95.62 100 ASP A O 1
ATOM 743 N N . GLY A 1 101 ? -0.189 38.906 -3.988 1 95.31 101 GLY A N 1
ATOM 744 C CA . GLY A 1 101 ? 1.213 39.156 -3.705 1 95.31 101 GLY A CA 1
ATOM 745 C C . GLY A 1 101 ? 1.742 38.375 -2.525 1 95.31 101 GLY A C 1
ATOM 746 O O . GLY A 1 101 ? 0.981 37.688 -1.842 1 95.31 101 GLY A O 1
ATOM 747 N N . PRO A 1 102 ? 3.057 38.438 -2.297 1 96.06 102 PRO A N 1
ATOM 748 C CA . PRO A 1 102 ? 3.65 37.719 -1.163 1 96.06 102 PRO A CA 1
ATOM 749 C C . PRO A 1 102 ? 3.168 38.25 0.185 1 96.06 102 PRO A C 1
ATOM 751 O O . PRO A 1 102 ? 2.75 39.406 0.282 1 96.06 102 PRO A O 1
ATOM 754 N N . ALA A 1 103 ? 3.162 37.406 1.147 1 96 103 ALA A N 1
ATOM 755 C CA . ALA A 1 103 ? 2.867 37.875 2.5 1 96 103 ALA A CA 1
ATOM 756 C C . ALA A 1 103 ? 3.867 38.938 2.941 1 96 103 ALA A C 1
ATOM 758 O O . ALA A 1 103 ? 5.078 38.75 2.887 1 96 103 ALA A O 1
ATOM 759 N N . ASP A 1 104 ? 3.352 40.031 3.309 1 94.88 104 ASP A N 1
ATOM 760 C CA . ASP A 1 104 ? 4.168 41.156 3.758 1 94.88 104 ASP A CA 1
ATOM 761 C C . ASP A 1 104 ? 4.066 41.344 5.273 1 94.88 104 ASP A C 1
ATOM 763 O O . ASP A 1 104 ? 3.344 42.219 5.75 1 94.88 104 ASP A O 1
ATOM 767 N N . PHE A 1 105 ? 4.895 40.656 5.988 1 93.94 105 PHE A N 1
ATOM 768 C CA . PHE A 1 105 ? 4.828 40.656 7.445 1 93.94 105 PHE A CA 1
ATOM 769 C C . PHE A 1 105 ? 5.18 42 8.008 1 93.94 105 PHE A C 1
ATOM 771 O O . PHE A 1 105 ? 4.531 42.5 8.945 1 93.94 105 PHE A O 1
ATOM 778 N N . GLU A 1 106 ? 6.188 42.594 7.492 1 92.5 106 GLU A N 1
ATOM 779 C CA . GLU A 1 106 ? 6.59 43.938 7.957 1 92.5 106 GLU A CA 1
ATOM 780 C C . GLU A 1 106 ? 5.488 44.969 7.723 1 92.5 106 GLU A C 1
ATOM 782 O O . GLU A 1 106 ? 5.172 45.75 8.609 1 92.5 106 GLU A O 1
ATOM 787 N N . GLY A 1 107 ? 4.996 44.906 6.52 1 94.12 107 GLY A N 1
ATOM 788 C CA . GLY A 1 107 ? 3.898 45.812 6.211 1 94.12 107 GLY A CA 1
ATOM 789 C C . GLY A 1 107 ? 2.678 45.594 7.082 1 94.12 107 GLY A C 1
ATOM 790 O O . GLY A 1 107 ? 2.041 46.562 7.523 1 94.12 107 GLY A O 1
ATOM 791 N N . ALA A 1 108 ? 2.338 44.406 7.324 1 95.19 108 ALA A N 1
ATOM 792 C CA . ALA A 1 108 ? 1.188 44.094 8.164 1 95.19 108 ALA A CA 1
ATOM 793 C C . ALA A 1 108 ? 1.417 44.531 9.602 1 95.19 108 ALA A C 1
ATOM 795 O O . ALA A 1 108 ? 0.495 45.031 10.258 1 95.19 108 ALA A O 1
ATOM 796 N N . THR A 1 109 ? 2.592 44.344 10.094 1 94 109 THR A N 1
ATOM 797 C CA . THR A 1 109 ? 2.914 44.781 11.445 1 94 109 THR A CA 1
ATOM 798 C C . THR A 1 109 ? 2.775 46.312 11.555 1 94 109 THR A C 1
ATOM 800 O O . THR A 1 109 ? 2.248 46.812 12.547 1 94 109 THR A O 1
ATOM 803 N N . ARG A 1 110 ? 3.119 47 10.555 1 94.44 110 ARG A N 1
ATOM 804 C CA . ARG A 1 110 ? 3.127 48.469 10.562 1 94.44 110 ARG A CA 1
ATOM 805 C C . ARG A 1 110 ? 1.72 49.031 10.375 1 94.44 110 ARG A C 1
ATOM 807 O O . ARG A 1 110 ? 1.352 50.031 11.008 1 94.44 110 ARG A O 1
ATOM 814 N N . LEU A 1 111 ? 0.969 48.375 9.555 1 96.44 111 LEU A N 1
ATOM 815 C CA . LEU A 1 111 ? -0.29 48.969 9.141 1 96.44 111 LEU A CA 1
ATOM 816 C C . LEU A 1 111 ? -1.476 48.281 9.797 1 96.44 111 LEU A C 1
ATOM 818 O O . LEU A 1 111 ? -2.447 48.938 10.188 1 96.44 111 LEU A O 1
ATOM 822 N N . LYS A 1 112 ? -1.402 47.031 9.922 1 96.69 112 LYS A N 1
ATOM 823 C CA . LYS A 1 112 ? -2.535 46.219 10.375 1 96.69 112 LYS A CA 1
ATOM 824 C C . LYS A 1 112 ? -2.58 46.156 11.898 1 96.69 112 LYS A C 1
ATOM 826 O O . LYS A 1 112 ? -3.646 46.281 12.5 1 96.69 112 LYS A O 1
ATOM 831 N N . LEU A 1 113 ? -1.48 45.938 12.531 1 95.75 113 LEU A N 1
ATOM 832 C CA . LEU A 1 113 ? -1.409 45.719 13.961 1 95.75 113 LEU A CA 1
ATOM 833 C C . LEU A 1 113 ? -1.955 46.906 14.742 1 95.75 113 LEU A C 1
ATOM 835 O O . LEU A 1 113 ? -2.721 46.719 15.695 1 95.75 113 LEU A O 1
ATOM 839 N N . PRO A 1 114 ? -1.636 48.156 14.344 1 96.69 114 PRO A N 1
ATOM 840 C CA . PRO A 1 114 ? -2.193 49.281 15.062 1 96.69 114 PRO A CA 1
ATOM 841 C C . PRO A 1 114 ? -3.717 49.344 14.984 1 96.69 114 PRO A C 1
ATOM 843 O O . PRO A 1 114 ? -4.367 49.812 15.93 1 96.69 114 PRO A O 1
ATOM 846 N N . LEU A 1 115 ? -4.227 48.906 13.906 1 98.38 115 LEU A N 1
ATOM 847 C CA . LEU A 1 115 ? -5.68 48.875 13.766 1 98.38 115 LEU A CA 1
ATOM 848 C C . LEU A 1 115 ? -6.297 47.812 14.664 1 98.38 115 LEU A C 1
ATOM 850 O O . LEU A 1 115 ? -7.383 48 15.211 1 98.38 115 LEU A O 1
ATOM 854 N N . ILE A 1 116 ? -5.641 46.719 14.852 1 98.56 116 ILE A N 1
ATOM 855 C CA . ILE A 1 116 ? -6.094 45.656 15.766 1 98.56 116 ILE A CA 1
ATOM 856 C C . ILE A 1 116 ? -6.066 46.188 17.203 1 98.56 116 ILE A C 1
ATOM 858 O O . ILE A 1 116 ? -6.988 45.938 17.984 1 98.56 116 ILE A O 1
ATOM 862 N N . GLU A 1 117 ? -5.039 46.938 17.531 1 98.19 117 GLU A N 1
ATOM 863 C CA . GLU A 1 117 ? -4.922 47.531 18.859 1 98.19 117 GLU A CA 1
ATOM 864 C C . GLU A 1 117 ? -6.043 48.531 19.094 1 98.19 117 GLU A C 1
ATOM 866 O O . GLU A 1 117 ? -6.605 48.594 20.203 1 98.19 117 GLU A O 1
ATOM 871 N N . GLU A 1 118 ? -6.301 49.312 18.078 1 98.44 118 GLU A N 1
ATOM 872 C CA . GLU A 1 118 ? -7.41 50.281 18.188 1 98.44 118 GLU A CA 1
ATOM 873 C C . GLU A 1 118 ? -8.727 49.562 18.453 1 98.44 118 GLU A C 1
ATOM 875 O O . GLU A 1 118 ? -9.5 49.969 19.328 1 98.44 118 GLU A O 1
ATOM 880 N N . ALA A 1 119 ? -8.945 48.5 17.734 1 98.75 119 ALA A N 1
ATOM 881 C CA . ALA A 1 119 ? -10.148 47.719 17.938 1 98.75 119 ALA A CA 1
ATOM 882 C C . ALA A 1 119 ? -10.203 47.156 19.359 1 98.75 119 ALA A C 1
ATOM 884 O O . ALA A 1 119 ? -11.273 47.125 19.984 1 98.75 119 ALA A O 1
ATOM 885 N N . ALA A 1 120 ? -9.086 46.719 19.844 1 98.81 120 ALA A N 1
ATOM 886 C CA . ALA A 1 120 ? -9.016 46.188 21.203 1 98.81 120 ALA A CA 1
ATOM 887 C C . ALA A 1 120 ? -9.375 47.281 22.219 1 98.81 120 ALA A C 1
ATOM 889 O O . ALA A 1 120 ? -10.086 47 23.188 1 98.81 120 ALA A O 1
ATOM 890 N N . ARG A 1 121 ? -8.898 48.469 22.016 1 98.5 121 ARG A N 1
ATOM 891 C CA . ARG A 1 121 ? -9.242 49.562 22.906 1 98.5 121 ARG A CA 1
ATOM 892 C C . ARG A 1 121 ? -10.742 49.844 22.875 1 98.5 121 ARG A C 1
ATOM 894 O O . ARG A 1 121 ? -11.367 50.031 23.922 1 98.5 121 ARG A O 1
ATOM 901 N N . ASN A 1 122 ? -11.219 49.875 21.688 1 98.5 122 ASN A N 1
ATOM 902 C CA . ASN A 1 122 ? -12.656 50.094 21.547 1 98.5 122 ASN A CA 1
ATOM 903 C C . ASN A 1 122 ? -13.469 49 22.25 1 98.5 122 ASN A C 1
ATOM 905 O O . ASN A 1 122 ? -14.484 49.281 22.875 1 98.5 122 ASN A O 1
ATOM 909 N N . PHE A 1 123 ? -13.062 47.844 22.125 1 98.44 123 PHE A N 1
ATOM 910 C CA . PHE A 1 123 ? -13.719 46.719 22.781 1 98.44 123 PHE A CA 1
ATOM 911 C C . PHE A 1 123 ? -13.719 46.875 24.297 1 98.44 123 PHE A C 1
ATOM 913 O O . PHE A 1 123 ? -14.75 46.688 24.938 1 98.44 123 PHE A O 1
ATOM 920 N N . LEU A 1 124 ? -12.555 47.188 24.828 1 98.12 124 LEU A N 1
ATOM 921 C CA . LEU A 1 124 ? -12.414 47.344 26.281 1 98.12 124 LEU A CA 1
ATOM 922 C C . LEU A 1 124 ? -13.297 48.469 26.781 1 98.12 124 LEU A C 1
ATOM 924 O O . LEU A 1 124 ? -13.82 48.406 27.906 1 98.12 124 LEU A O 1
ATOM 928 N N . ASP A 1 125 ? -13.57 49.469 25.969 1 97.75 125 ASP A N 1
ATOM 929 C CA . ASP A 1 125 ? -14.32 50.656 26.375 1 97.75 125 ASP A CA 1
ATOM 930 C C . ASP A 1 125 ? -15.828 50.438 26.234 1 97.75 125 ASP A C 1
ATOM 932 O O . ASP A 1 125 ? -16.609 51 26.984 1 97.75 125 ASP A O 1
ATOM 936 N N . ARG A 1 126 ? -16.234 49.594 25.297 1 96.44 126 ARG A N 1
ATOM 937 C CA . ARG A 1 126 ? -17.656 49.688 24.938 1 96.44 126 ARG A CA 1
ATOM 938 C C . ARG A 1 126 ? -18.281 48.312 24.828 1 96.44 126 ARG A C 1
ATOM 940 O O . ARG A 1 126 ? -19.469 48.188 24.516 1 96.44 126 ARG A O 1
ATOM 947 N N . ALA A 1 127 ? -17.484 47.281 25.078 1 96.5 127 ALA A N 1
ATOM 948 C CA . ALA A 1 127 ? -18.047 45.938 24.891 1 96.5 127 ALA A CA 1
ATOM 949 C C . ALA A 1 127 ? -19.281 45.75 25.75 1 96.5 127 ALA A C 1
ATOM 951 O O . ALA A 1 127 ? -19.328 46.188 26.906 1 96.5 127 ALA A O 1
ATOM 952 N N . PRO A 1 128 ? -20.312 45.125 25.219 1 96.94 128 PRO A N 1
ATOM 953 C CA . PRO A 1 128 ? -21.469 44.781 26.047 1 96.94 128 PRO A CA 1
ATOM 954 C C . PRO A 1 128 ? -21.141 43.688 27.078 1 96.94 128 PRO A C 1
ATOM 956 O O . PRO A 1 128 ? -20.078 43.062 27 1 96.94 128 PRO A O 1
ATOM 959 N N . ASP A 1 129 ? -22.031 43.375 27.953 1 96.25 129 ASP A N 1
ATOM 960 C CA . ASP A 1 129 ? -21.812 42.531 29.125 1 96.25 129 ASP A CA 1
ATOM 961 C C . ASP A 1 129 ? -21.516 41.094 28.703 1 96.25 129 ASP A C 1
ATOM 963 O O . ASP A 1 129 ? -20.656 40.438 29.297 1 96.25 129 ASP A O 1
ATOM 967 N N . ASP A 1 130 ? -22.188 40.688 27.781 1 95.88 130 ASP A N 1
ATOM 968 C CA . ASP A 1 130 ? -22 39.312 27.359 1 95.88 130 ASP A CA 1
ATOM 969 C C . ASP A 1 130 ? -20.609 39.094 26.766 1 95.88 130 ASP A C 1
ATOM 971 O O . ASP A 1 130 ? -19.969 38.062 27.047 1 95.88 130 ASP A O 1
ATOM 975 N N . LYS A 1 131 ? -20.125 40.031 25.953 1 96.5 131 LYS A N 1
ATOM 976 C CA . LYS A 1 131 ? -18.781 39.938 25.375 1 96.5 131 LYS A CA 1
ATOM 977 C C . LYS A 1 131 ? -17.703 40.125 26.438 1 96.5 131 LYS A C 1
ATOM 979 O O . LYS A 1 131 ? -16.656 39.469 26.391 1 96.5 131 LYS A O 1
ATOM 984 N N . ARG A 1 132 ? -17.922 40.969 27.359 1 97.12 132 ARG A N 1
ATOM 985 C CA . ARG A 1 132 ? -17.016 41.156 28.469 1 97.12 132 ARG A CA 1
ATOM 986 C C . ARG A 1 132 ? -16.875 39.875 29.312 1 97.12 132 ARG A C 1
ATOM 988 O O . ARG A 1 132 ? -15.797 39.562 29.781 1 97.12 132 ARG A O 1
ATOM 995 N N . ALA A 1 133 ? -18.031 39.281 29.5 1 97.94 133 ALA A N 1
ATOM 996 C CA . ALA A 1 133 ? -18.031 38.031 30.266 1 97.94 133 ALA A CA 1
ATOM 997 C C . ALA A 1 133 ? -17.203 36.938 29.562 1 97.94 133 ALA A C 1
ATOM 999 O O . ALA A 1 133 ? -16.484 36.188 30.203 1 97.94 133 ALA A O 1
ATOM 1000 N N . ARG A 1 134 ? -17.344 36.875 28.266 1 97.88 134 ARG A N 1
ATOM 1001 C CA . ARG A 1 134 ? -16.562 35.938 27.484 1 97.88 134 ARG A CA 1
ATOM 1002 C C . ARG A 1 134 ? -15.07 36.25 27.562 1 97.88 134 ARG A C 1
ATOM 1004 O O . ARG A 1 134 ? -14.234 35.344 27.625 1 97.88 134 ARG A O 1
ATOM 1011 N N . PHE A 1 135 ? -14.805 37.5 27.469 1 98.25 135 PHE A N 1
ATOM 1012 C CA . PHE A 1 135 ? -13.422 37.938 27.594 1 98.25 135 PHE A CA 1
ATOM 1013 C C . PHE A 1 135 ? -12.852 37.562 28.969 1 98.25 135 PHE A C 1
ATOM 1015 O O . PHE A 1 135 ? -11.734 37.062 29.062 1 98.25 135 PHE A O 1
ATOM 1022 N N . GLN A 1 136 ? -13.586 37.75 29.984 1 98.19 136 GLN A N 1
ATOM 1023 C CA . GLN A 1 136 ? -13.141 37.406 31.328 1 98.19 136 GLN A CA 1
ATOM 1024 C C . GLN A 1 136 ? -12.93 35.875 31.469 1 98.19 136 GLN A C 1
ATOM 1026 O O . GLN A 1 136 ? -11.969 35.438 32.094 1 98.19 136 GLN A O 1
ATOM 1031 N N . LYS A 1 137 ? -13.844 35.188 30.953 1 98.31 137 LYS A N 1
ATOM 1032 C CA . LYS A 1 137 ? -13.711 33.75 30.969 1 98.31 137 LYS A CA 1
ATOM 1033 C C . LYS A 1 137 ? -12.445 33.312 30.234 1 98.31 137 LYS A C 1
ATOM 1035 O O . LYS A 1 137 ? -11.742 32.406 30.688 1 98.31 137 LYS A O 1
ATOM 1040 N N . PHE A 1 138 ? -12.227 33.906 29.078 1 98.12 138 PHE A N 1
ATOM 1041 C CA . PHE A 1 138 ? -11.008 33.625 28.312 1 98.12 138 PHE A CA 1
ATOM 1042 C C . PHE A 1 138 ? -9.773 33.906 29.156 1 98.12 138 PHE A C 1
ATOM 1044 O O . PHE A 1 138 ? -8.844 33.094 29.203 1 98.12 138 PHE A O 1
ATOM 1051 N N . CYS A 1 139 ? -9.727 35.062 29.766 1 98.44 139 CYS A N 1
ATOM 1052 C CA . CYS A 1 139 ? -8.586 35.438 30.594 1 98.44 139 CYS A CA 1
ATOM 1053 C C . CYS A 1 139 ? -8.367 34.438 31.719 1 98.44 139 CYS A C 1
ATOM 1055 O O . CYS A 1 139 ? -7.23 34.031 31.984 1 98.44 139 CYS A O 1
ATOM 1057 N N . LYS A 1 140 ? -9.43 34 32.344 1 97.75 140 LYS A N 1
ATOM 1058 C CA . LYS A 1 140 ? -9.344 33.062 33.438 1 97.75 140 LYS A CA 1
ATOM 1059 C C . LYS A 1 140 ? -8.82 31.703 32.969 1 97.75 140 LYS A C 1
ATOM 1061 O O . LYS A 1 140 ? -7.984 31.094 33.625 1 97.75 140 LYS A O 1
ATOM 1066 N N . SER A 1 141 ? -9.273 31.266 31.859 1 97.12 141 SER A N 1
ATOM 1067 C CA . SER A 1 141 ? -8.906 29.969 31.312 1 97.12 141 SER A CA 1
ATOM 1068 C C . SER A 1 141 ? -7.453 29.969 30.844 1 97.12 141 SER A C 1
ATOM 1070 O O . SER A 1 141 ? -6.848 28.906 30.688 1 97.12 141 SER A O 1
ATOM 1072 N N . ASN A 1 142 ? -6.93 31.156 30.594 1 98.06 142 ASN A N 1
ATOM 1073 C CA . ASN A 1 142 ? -5.574 31.266 30.062 1 98.06 142 ASN A CA 1
ATOM 1074 C C . ASN A 1 142 ? -4.656 32 31.031 1 98.06 142 ASN A C 1
ATOM 1076 O O . ASN A 1 142 ? -3.65 32.594 30.625 1 98.06 142 ASN A O 1
ATOM 1080 N N . ILE A 1 143 ? -4.977 31.922 32.25 1 97.12 143 ILE A N 1
ATOM 1081 C CA . ILE A 1 143 ? -4.297 32.719 33.281 1 97.12 143 ILE A CA 1
ATOM 1082 C C . ILE A 1 143 ? -2.85 32.219 33.406 1 97.12 143 ILE A C 1
ATOM 1084 O O . ILE A 1 143 ? -1.975 33 33.844 1 97.12 143 ILE A O 1
ATOM 1088 N N . SER A 1 144 ? -2.572 31.031 33 1 95.69 144 SER A N 1
ATOM 1089 C CA . SER A 1 144 ? -1.259 30.422 33.219 1 95.69 144 SER A CA 1
ATOM 1090 C C . SER A 1 144 ? -0.221 31.031 32.281 1 95.69 144 SER A C 1
ATOM 1092 O O . SER A 1 144 ? 0.981 30.953 32.531 1 95.69 144 SER A O 1
ATOM 1094 N N . TRP A 1 145 ? -0.604 31.688 31.203 1 97.69 145 TRP A N 1
ATOM 1095 C CA . TRP A 1 145 ? 0.38 32.188 30.234 1 97.69 145 TRP A CA 1
ATOM 1096 C C . TRP A 1 145 ? 0.023 33.594 29.766 1 97.69 145 TRP A C 1
ATOM 1098 O O . TRP A 1 145 ? 0.901 34.375 29.391 1 97.69 145 TRP A O 1
ATOM 1108 N N . LEU A 1 146 ? -1.24 34 29.766 1 98.44 146 LEU A N 1
ATOM 1109 C CA . LEU A 1 146 ? -1.749 35.188 29.094 1 98.44 146 LEU A CA 1
ATOM 1110 C C . LEU A 1 146 ? -1.214 36.469 29.75 1 98.44 146 LEU A C 1
ATOM 1112 O O . LEU A 1 146 ? -0.724 37.344 29.078 1 98.44 146 LEU A O 1
ATOM 1116 N N . PRO A 1 147 ? -1.292 36.594 31.078 1 97.69 147 PRO A N 1
ATOM 1117 C CA . PRO A 1 147 ? -0.75 37.812 31.703 1 97.69 147 PRO A CA 1
ATOM 1118 C C . PRO A 1 147 ? 0.746 37.969 31.438 1 97.69 147 PRO A C 1
ATOM 1120 O O . PRO A 1 147 ? 1.205 39.094 31.172 1 97.69 147 PRO A O 1
ATOM 1123 N N . ASP A 1 148 ? 1.446 36.906 31.516 1 97 148 ASP A N 1
ATOM 1124 C CA . ASP A 1 148 ? 2.889 36.938 31.297 1 97 148 ASP A CA 1
ATOM 1125 C C . ASP A 1 148 ? 3.213 37.312 29.859 1 97 148 ASP A C 1
ATOM 1127 O O . ASP A 1 148 ? 4.133 38.094 29.594 1 97 148 ASP A O 1
ATOM 1131 N N . TYR A 1 149 ? 2.49 36.75 28.984 1 98.12 149 TYR A N 1
ATOM 1132 C CA . TYR A 1 149 ? 2.688 37.062 27.578 1 98.12 149 TYR A CA 1
ATOM 1133 C C . TYR A 1 149 ? 2.387 38.531 27.312 1 98.12 149 TYR A C 1
ATOM 1135 O O . TYR A 1 149 ? 3.121 39.219 26.578 1 98.12 149 TYR A O 1
ATOM 1143 N N . ALA A 1 150 ? 1.291 39.031 27.859 1 98.38 150 ALA A N 1
ATOM 1144 C CA . ALA A 1 150 ? 0.926 40.438 27.719 1 98.38 150 ALA A CA 1
ATOM 1145 C C . ALA A 1 150 ? 2.037 41.344 28.219 1 98.38 150 ALA A C 1
ATOM 1147 O O . ALA A 1 150 ? 2.402 42.312 27.547 1 98.38 150 ALA A O 1
ATOM 1148 N N . MET A 1 151 ? 2.555 41 29.359 1 98.19 151 MET A N 1
ATOM 1149 C CA . MET A 1 151 ? 3.633 41.812 29.938 1 98.19 151 MET A CA 1
ATOM 1150 C C . MET A 1 151 ? 4.875 41.75 29.062 1 98.19 151 MET A C 1
ATOM 1152 O O . MET A 1 151 ? 5.52 42.781 28.844 1 98.19 151 MET A O 1
ATOM 1156 N N . PHE A 1 152 ? 5.238 40.625 28.625 1 98 152 PHE A N 1
ATOM 1157 C CA . PHE A 1 152 ? 6.367 40.438 27.734 1 98 152 PHE A CA 1
ATOM 1158 C C . PHE A 1 152 ? 6.242 41.344 26.516 1 98 152 PHE A C 1
ATOM 1160 O O . PHE A 1 152 ? 7.191 42.062 26.156 1 98 152 PHE A O 1
ATOM 1167 N N . ASN A 1 153 ? 5.062 41.375 25.922 1 96.88 153 ASN A N 1
ATOM 1168 C CA . ASN A 1 153 ? 4.852 42.156 24.688 1 96.88 153 ASN A CA 1
ATOM 1169 C C . ASN A 1 153 ? 4.895 43.656 24.969 1 96.88 153 ASN A C 1
ATOM 1171 O O . ASN A 1 153 ? 5.41 44.406 24.141 1 96.88 153 ASN A O 1
ATOM 1175 N N . VAL A 1 154 ? 4.301 44.062 26.047 1 97.5 154 VAL A N 1
ATOM 1176 C CA . VAL A 1 154 ? 4.32 45.5 26.406 1 97.5 154 VAL A CA 1
ATOM 1177 C C . VAL A 1 154 ? 5.758 45.938 26.625 1 97.5 154 VAL A C 1
ATOM 1179 O O . VAL A 1 154 ? 6.156 47 26.156 1 97.5 154 VAL A O 1
ATOM 1182 N N . LEU A 1 155 ? 6.547 45.125 27.328 1 97.88 155 LEU A N 1
ATOM 1183 C CA . LEU A 1 155 ? 7.941 45.469 27.594 1 97.88 155 LEU A CA 1
ATOM 1184 C C . LEU A 1 155 ? 8.766 45.438 26.297 1 97.88 155 LEU A C 1
ATOM 1186 O O . LEU A 1 155 ? 9.656 46.25 26.109 1 97.88 155 LEU A O 1
ATOM 1190 N N . ARG A 1 156 ? 8.492 44.5 25.5 1 96.06 156 ARG A N 1
ATOM 1191 C CA . ARG A 1 156 ? 9.18 44.406 24.219 1 96.06 156 ARG A CA 1
ATOM 1192 C C . ARG A 1 156 ? 9 45.688 23.422 1 96.06 156 ARG A C 1
ATOM 1194 O O . ARG A 1 156 ? 9.953 46.219 22.828 1 96.06 156 ARG A O 1
ATOM 1201 N N . ARG A 1 157 ? 7.805 46.188 23.391 1 93.75 157 ARG A N 1
ATOM 1202 C CA . ARG A 1 157 ? 7.52 47.438 22.688 1 93.75 157 ARG A CA 1
ATOM 1203 C C . ARG A 1 157 ? 8.242 48.594 23.359 1 93.75 157 ARG A C 1
ATOM 1205 O O . ARG A 1 157 ? 8.812 49.438 22.672 1 93.75 157 ARG A O 1
ATOM 1212 N N . ARG A 1 158 ? 8.164 48.562 24.594 1 95.19 158 ARG A N 1
ATOM 1213 C CA . ARG A 1 158 ? 8.773 49.656 25.359 1 95.19 158 ARG A CA 1
ATOM 1214 C C . ARG A 1 158 ? 10.273 49.719 25.094 1 95.19 158 ARG A C 1
ATOM 1216 O O . ARG A 1 158 ? 10.852 50.812 25.078 1 95.19 158 ARG A O 1
ATOM 1223 N N . TYR A 1 159 ? 10.867 48.625 24.969 1 96.62 159 TYR A N 1
ATOM 1224 C CA . TYR A 1 159 ? 12.32 48.594 24.812 1 96.62 159 TYR A CA 1
ATOM 1225 C C . TYR A 1 159 ? 12.711 48.312 23.375 1 96.62 159 TYR A C 1
ATOM 1227 O O . TYR A 1 159 ? 13.695 47.625 23.109 1 96.62 159 TYR A O 1
ATOM 1235 N N . ASN A 1 160 ? 11.945 48.688 22.453 1 94 160 ASN A N 1
ATOM 1236 C CA . ASN A 1 160 ? 12.195 48.781 21.031 1 94 160 ASN A CA 1
ATOM 1237 C C . ASN A 1 160 ? 12.469 47.406 20.422 1 94 160 ASN A C 1
ATOM 1239 O O . ASN A 1 160 ? 13.359 47.25 19.578 1 94 160 ASN A O 1
ATOM 1243 N N . TYR A 1 161 ? 11.883 46.375 21 1 92.12 161 TYR A N 1
ATOM 1244 C CA . TYR A 1 161 ? 11.812 45.031 20.438 1 92.12 161 TYR A CA 1
ATOM 1245 C C . TYR A 1 161 ? 13.18 44.344 20.469 1 92.12 161 TYR A C 1
ATOM 1247 O O . TYR A 1 161 ? 13.445 43.438 19.688 1 92.12 161 TYR A O 1
ATOM 1255 N N . VAL A 1 162 ? 14.047 44.844 21.328 1 94 162 VAL A N 1
ATOM 1256 C CA . VAL A 1 162 ? 15.289 44.094 21.578 1 94 162 VAL A CA 1
ATOM 1257 C C . VAL A 1 162 ? 14.992 42.844 22.406 1 94 162 VAL A C 1
ATOM 1259 O O . VAL A 1 162 ? 13.938 42.75 23.047 1 94 162 VAL A O 1
ATOM 1262 N N . SER A 1 163 ? 15.82 41.938 22.359 1 94.94 163 SER A N 1
ATOM 1263 C CA . SER A 1 163 ? 15.648 40.688 23.141 1 94.94 163 SER A CA 1
ATOM 1264 C C . SER A 1 163 ? 15.57 41 24.625 1 94.94 163 SER A C 1
ATOM 1266 O O . SER A 1 163 ? 16.234 41.906 25.125 1 94.94 163 SER A O 1
ATOM 1268 N N . TRP A 1 164 ? 14.781 40.219 25.344 1 96.31 164 TRP A N 1
ATOM 1269 C CA . TRP A 1 164 ? 14.477 40.5 26.75 1 96.31 164 TRP A CA 1
ATOM 1270 C C . TRP A 1 164 ? 15.75 40.531 27.578 1 96.31 164 TRP A C 1
ATOM 1272 O O . TRP A 1 164 ? 15.82 41.188 28.609 1 96.31 164 TRP A O 1
ATOM 1282 N N . ASN A 1 165 ? 16.75 39.719 27.156 1 94 165 ASN A N 1
ATOM 1283 C CA . ASN A 1 165 ? 18 39.656 27.906 1 94 165 ASN A CA 1
ATOM 1284 C C . ASN A 1 165 ? 18.766 41 27.828 1 94 165 ASN A C 1
ATOM 1286 O O . ASN A 1 165 ? 19.688 41.219 28.609 1 94 165 ASN A O 1
ATOM 1290 N N . GLU A 1 166 ? 18.344 41.875 26.984 1 95.31 166 GLU A N 1
ATOM 1291 C CA . GLU A 1 166 ? 18.969 43.188 26.828 1 95.31 166 GLU A CA 1
ATOM 1292 C C . GLU A 1 166 ? 18.172 44.25 27.578 1 95.31 166 GLU A C 1
ATOM 1294 O O . GLU A 1 166 ? 18.609 45.406 27.656 1 95.31 166 GLU A O 1
ATOM 1299 N N . TRP A 1 167 ? 17.062 43.938 28.125 1 97.25 167 TRP A N 1
ATOM 1300 C CA . TRP A 1 167 ? 16.297 44.875 28.938 1 97.25 167 TRP A CA 1
ATOM 1301 C C . TRP A 1 167 ? 17.047 45.25 30.219 1 97.25 167 TRP A C 1
ATOM 1303 O O . TRP A 1 167 ? 18 44.562 30.609 1 97.25 167 TRP A O 1
ATOM 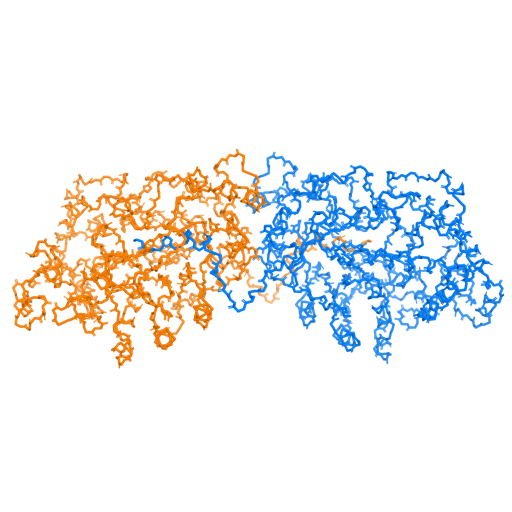1313 N N . PRO A 1 168 ? 16.609 46.312 30.859 1 96.62 168 PRO A N 1
ATOM 1314 C CA . PRO A 1 168 ? 17.125 46.531 32.219 1 96.62 168 PRO A CA 1
ATOM 1315 C C . PRO A 1 168 ? 16.938 45.312 33.125 1 96.62 168 PRO A C 1
ATOM 1317 O O . PRO A 1 168 ? 15.906 44.625 33.031 1 96.62 168 PRO A O 1
ATOM 1320 N N . VAL A 1 169 ? 17.859 45.062 34 1 95.94 169 VAL A N 1
ATOM 1321 C CA . VAL A 1 169 ? 17.984 43.844 34.781 1 95.94 169 VAL A CA 1
ATOM 1322 C C . VAL A 1 169 ? 16.703 43.625 35.594 1 95.94 169 VAL A C 1
ATOM 1324 O O . VAL A 1 169 ? 16.281 42.469 35.781 1 95.94 169 VAL A O 1
ATOM 1327 N N . GLU A 1 170 ? 16.062 44.688 36.062 1 96.31 170 GLU A N 1
ATOM 1328 C CA . GLU A 1 170 ? 14.859 44.531 36.875 1 96.31 170 GLU A CA 1
ATOM 1329 C C . GLU A 1 170 ? 13.734 43.875 36.062 1 96.31 170 GLU A C 1
ATOM 1331 O O . GLU A 1 170 ? 12.914 43.156 36.625 1 96.31 170 GLU A O 1
ATOM 1336 N N . TYR A 1 171 ? 13.719 44.125 34.719 1 97.06 171 TYR A N 1
ATOM 1337 C CA . TYR A 1 171 ? 12.703 43.531 33.875 1 97.06 171 TYR A CA 1
ATOM 1338 C C . TYR A 1 171 ? 13.156 42.156 33.312 1 97.06 171 TYR A C 1
ATOM 1340 O O . TYR A 1 171 ? 12.383 41.219 33.281 1 97.06 171 TYR A O 1
ATOM 1348 N N . ALA A 1 172 ? 14.445 42.094 32.938 1 96.75 172 ALA A N 1
ATOM 1349 C CA . ALA A 1 172 ? 15 40.844 32.375 1 96.75 172 ALA A CA 1
ATOM 1350 C C . ALA A 1 172 ? 14.906 39.719 33.406 1 96.75 172 ALA A C 1
ATOM 1352 O O . ALA A 1 172 ? 14.695 38.562 33.031 1 96.75 172 ALA A O 1
ATOM 1353 N N . GLN A 1 173 ? 15.078 40.062 34.688 1 95.81 173 GLN A N 1
ATOM 1354 C CA . GLN A 1 173 ? 15.07 39.062 35.75 1 95.81 173 GLN A CA 1
ATOM 1355 C C . GLN A 1 173 ? 13.734 39.031 36.469 1 95.81 173 GLN A C 1
ATOM 1357 O O . GLN A 1 173 ? 13.586 38.344 37.5 1 95.81 173 GLN A O 1
ATOM 1362 N N . ARG A 1 174 ? 12.773 39.844 36 1 96.44 174 ARG A N 1
ATOM 1363 C CA . ARG A 1 174 ? 11.406 39.844 36.5 1 96.44 174 ARG A CA 1
ATOM 1364 C C . ARG A 1 174 ? 11.383 40.094 38.031 1 96.44 174 ARG A C 1
ATOM 1366 O O . ARG A 1 174 ? 10.758 39.344 38.75 1 96.44 174 ARG A O 1
ATOM 1373 N N . LYS A 1 175 ? 12.07 41.125 38.438 1 96.31 175 LYS A N 1
ATOM 1374 C CA . LYS A 1 175 ? 12.039 41.5 39.875 1 96.31 175 LYS A CA 1
ATOM 1375 C C . LYS A 1 175 ? 10.625 41.875 40.281 1 96.31 175 LYS A C 1
ATOM 1377 O O . LYS A 1 175 ? 9.914 42.562 39.531 1 96.31 175 LYS A O 1
ATOM 1382 N N . HIS A 1 176 ? 10.266 41.5 41.406 1 95.81 176 HIS A N 1
ATOM 1383 C CA . HIS A 1 176 ? 8.891 41.656 41.906 1 95.81 176 HIS A CA 1
ATOM 1384 C C . HIS A 1 176 ? 8.414 43.094 41.812 1 95.81 176 HIS A C 1
ATOM 1386 O O . HIS A 1 176 ? 7.328 43.375 41.312 1 95.81 176 HIS A O 1
ATOM 1392 N N . ASP A 1 177 ? 9.195 44.031 42.25 1 96.5 177 ASP A N 1
ATOM 1393 C CA . ASP A 1 177 ? 8.805 45.438 42.281 1 96.5 177 ASP A CA 1
ATOM 1394 C C . ASP A 1 177 ? 8.625 45.969 40.844 1 96.5 177 ASP A C 1
ATOM 1396 O O . ASP A 1 177 ? 7.703 46.75 40.594 1 96.5 177 ASP A O 1
ATOM 1400 N N . ALA A 1 178 ? 9.508 45.625 40.031 1 96.38 178 ALA A N 1
ATOM 1401 C CA . ALA A 1 178 ? 9.445 46.062 38.656 1 96.38 178 ALA A CA 1
ATOM 1402 C C . ALA A 1 178 ? 8.195 45.531 37.938 1 96.38 178 ALA A C 1
ATOM 1404 O O . ALA A 1 178 ? 7.543 46.25 37.188 1 96.38 178 ALA A O 1
ATOM 1405 N N . MET A 1 179 ? 7.906 44.25 38.219 1 95.62 179 MET A N 1
ATOM 1406 C CA . MET A 1 179 ? 6.719 43.656 37.625 1 95.62 179 MET A CA 1
ATOM 1407 C C . MET A 1 179 ? 5.449 44.312 38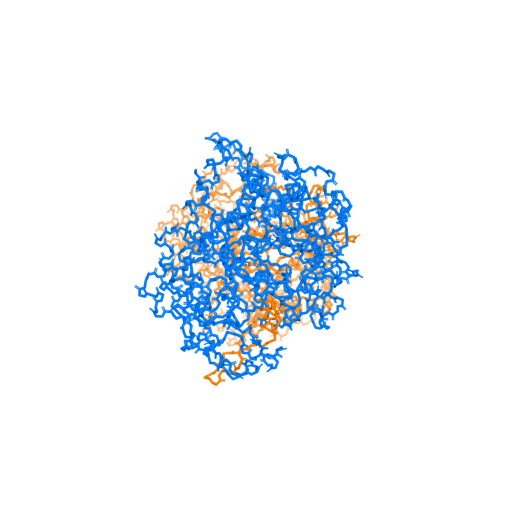.125 1 95.62 179 MET A C 1
ATOM 1409 O O . MET A 1 179 ? 4.512 44.531 37.375 1 95.62 179 MET A O 1
ATOM 1413 N N . THR A 1 180 ? 5.449 44.594 39.375 1 95.81 180 THR A N 1
ATOM 1414 C CA . THR A 1 180 ? 4.312 45.281 39.969 1 95.81 180 THR A CA 1
ATOM 1415 C C . THR A 1 180 ? 4.148 46.688 39.375 1 95.81 180 THR A C 1
ATOM 1417 O O . THR A 1 180 ? 3.029 47.125 39.125 1 95.81 180 THR A O 1
ATOM 1420 N N . ALA A 1 181 ? 5.223 47.281 39.188 1 96.06 181 ALA A N 1
ATOM 1421 C CA . ALA A 1 181 ? 5.195 48.625 38.594 1 96.06 181 ALA A CA 1
ATOM 1422 C C . ALA A 1 181 ? 4.629 48.562 37.188 1 96.06 181 ALA A C 1
ATOM 1424 O O . ALA A 1 181 ? 3.885 49.469 36.75 1 96.06 181 ALA A O 1
ATOM 1425 N N . VAL A 1 182 ? 4.992 47.531 36.438 1 95.81 182 VAL A N 1
ATOM 1426 C CA . VAL A 1 182 ? 4.48 47.375 35.094 1 95.81 182 VAL A CA 1
ATOM 1427 C C . VAL A 1 182 ? 2.967 47.188 35.125 1 95.81 182 VAL A C 1
ATOM 1429 O O . VAL A 1 182 ? 2.24 47.75 34.312 1 95.81 182 VAL A O 1
ATOM 1432 N N . MET A 1 183 ? 2.492 46.406 36.062 1 95.69 183 MET A N 1
ATOM 1433 C CA . MET A 1 183 ? 1.064 46.125 36.219 1 95.69 183 MET A CA 1
ATOM 1434 C C . MET A 1 183 ? 0.297 47.406 36.531 1 95.69 183 MET A C 1
ATOM 1436 O O . MET A 1 183 ? -0.801 47.625 36.031 1 95.69 183 MET A O 1
ATOM 1440 N N . ASN A 1 184 ? 0.899 48.25 37.281 1 95.69 184 ASN A N 1
ATOM 1441 C CA . ASN A 1 184 ? 0.231 49.469 37.719 1 95.69 184 ASN A CA 1
ATOM 1442 C C . ASN A 1 184 ? 0.303 50.562 36.656 1 95.69 184 ASN A C 1
ATOM 1444 O O . ASN A 1 184 ? -0.678 51.25 36.406 1 95.69 184 ASN A O 1
ATOM 1448 N N . GLN A 1 185 ? 1.425 50.656 36.062 1 96.69 185 GLN A N 1
ATOM 1449 C CA . GLN A 1 185 ? 1.678 51.781 35.125 1 96.69 185 GLN A CA 1
ATOM 1450 C C . GLN A 1 185 ? 1.081 51.469 33.75 1 96.69 185 GLN A C 1
ATOM 1452 O O . GLN A 1 185 ? 0.672 52.375 33.031 1 96.69 185 GLN A O 1
ATOM 1457 N N . PHE A 1 186 ? 1.06 50.188 33.438 1 97.12 186 PHE A N 1
ATOM 1458 C CA . PHE A 1 186 ? 0.681 49.875 32.062 1 97.12 186 PHE A CA 1
ATOM 1459 C C . PHE A 1 186 ? -0.555 48.969 32.062 1 97.12 186 PHE A C 1
ATOM 1461 O O . PHE A 1 186 ? -0.696 48.094 31.172 1 97.12 186 PHE A O 1
ATOM 1468 N N . GLY A 1 187 ? -1.398 49.094 32.969 1 96.56 187 GLY A N 1
ATOM 1469 C CA . GLY A 1 187 ? -2.596 48.281 33.094 1 96.56 187 GLY A CA 1
ATOM 1470 C C . GLY A 1 187 ? -3.439 48.25 31.828 1 96.56 187 GLY A C 1
ATOM 1471 O O . GLY A 1 187 ? -3.934 47.219 31.422 1 96.56 187 GLY A O 1
ATOM 1472 N N . ARG A 1 188 ? -3.67 49.375 31.234 1 96.69 188 ARG A N 1
ATOM 1473 C CA . ARG A 1 188 ? -4.484 49.469 30.031 1 96.69 188 ARG A CA 1
ATOM 1474 C C . ARG A 1 188 ? -3.82 48.75 28.859 1 96.69 188 ARG A C 1
ATOM 1476 O O . ARG A 1 188 ? -4.484 48.062 28.109 1 96.69 188 ARG A O 1
ATOM 1483 N N . GLU A 1 189 ? -2.514 48.969 28.688 1 97.62 189 GLU A N 1
ATOM 1484 C CA . GLU A 1 189 ? -1.768 48.312 27.625 1 97.62 189 GLU A CA 1
ATOM 1485 C C . GLU A 1 189 ? -1.807 46.812 27.781 1 97.62 189 GLU A C 1
ATOM 1487 O O . GLU A 1 189 ? -1.916 46.062 26.797 1 97.62 189 GLU A O 1
ATOM 1492 N N . LEU A 1 190 ? -1.694 46.375 29.016 1 98.38 190 LEU A N 1
ATOM 1493 C CA . LEU A 1 190 ? -1.763 44.938 29.297 1 98.38 190 LEU A CA 1
ATOM 1494 C C . LEU A 1 190 ? -3.125 44.375 28.906 1 98.38 190 LEU A C 1
ATOM 1496 O O . LEU A 1 190 ? -3.209 43.281 28.312 1 98.38 190 LEU A O 1
ATOM 1500 N N . ALA A 1 191 ? -4.18 45.094 29.203 1 98.31 191 ALA A N 1
ATOM 1501 C CA . ALA A 1 191 ? -5.531 44.656 28.859 1 98.31 191 ALA A CA 1
ATOM 1502 C C . ALA A 1 191 ? -5.719 44.625 27.344 1 98.31 191 ALA A C 1
ATOM 1504 O O . ALA A 1 191 ? -6.422 43.75 26.828 1 98.31 191 ALA A O 1
ATOM 1505 N N . VAL A 1 192 ? -5.121 45.531 26.656 1 98.62 192 VAL A N 1
ATOM 1506 C CA . VAL A 1 192 ? -5.207 45.594 25.188 1 98.62 192 VAL A CA 1
ATOM 1507 C C . VAL A 1 192 ? -4.562 44.312 24.609 1 98.62 192 VAL A C 1
ATOM 1509 O O . VAL A 1 192 ? -5.133 43.688 23.719 1 98.62 192 VAL A O 1
ATOM 1512 N N . GLU A 1 193 ? -3.381 43.906 25.141 1 98.44 193 GLU A N 1
ATOM 1513 C CA . GLU A 1 193 ? -2.711 42.719 24.672 1 98.44 193 GLU A CA 1
ATOM 1514 C C . GLU A 1 193 ? -3.568 41.469 24.922 1 98.44 193 GLU A C 1
ATOM 1516 O O . GLU A 1 193 ? -3.617 40.562 24.078 1 98.44 193 GLU A O 1
ATOM 1521 N N . GLN A 1 194 ? -4.168 41.438 26.047 1 98.75 194 GLN A N 1
ATOM 1522 C CA . GLN A 1 194 ? -5.035 40.312 26.375 1 98.75 194 GLN A CA 1
ATOM 1523 C C . GLN A 1 194 ? -6.258 40.281 25.453 1 98.75 194 GLN A C 1
ATOM 1525 O O . GLN A 1 194 ? -6.688 39.188 25.031 1 98.75 194 GLN A O 1
ATOM 1530 N N . ALA A 1 195 ? -6.836 41.469 25.156 1 98.81 195 ALA A N 1
ATOM 1531 C CA . ALA A 1 195 ? -7.984 41.531 24.266 1 98.81 195 ALA A CA 1
ATOM 1532 C C . ALA A 1 195 ? -7.617 41.094 22.859 1 98.81 195 ALA A C 1
ATOM 1534 O O . ALA A 1 195 ? -8.43 40.469 22.156 1 98.81 195 ALA A O 1
ATOM 1535 N N . ILE A 1 196 ? -6.422 41.406 22.422 1 98.81 196 ILE A N 1
ATOM 1536 C CA . ILE A 1 196 ? -5.945 40.969 21.109 1 98.81 196 ILE A CA 1
ATOM 1537 C C . ILE A 1 196 ? -5.918 39.438 21.047 1 98.81 196 ILE A C 1
ATOM 1539 O O . ILE A 1 196 ? -6.375 38.844 20.062 1 98.81 196 ILE A O 1
ATOM 1543 N N . GLN A 1 197 ? -5.406 38.781 22.109 1 98.81 197 GLN A N 1
ATOM 1544 C CA . GLN A 1 197 ? -5.383 37.312 22.156 1 98.81 197 GLN A CA 1
ATOM 1545 C C . GLN A 1 197 ? -6.801 36.75 22.203 1 98.81 197 GLN A C 1
ATOM 1547 O O . GLN A 1 197 ? -7.062 35.656 21.672 1 98.81 197 GLN A O 1
ATOM 1552 N N . PHE A 1 198 ? -7.703 37.5 22.828 1 98.75 198 PHE A N 1
ATOM 1553 C CA . PHE A 1 198 ? -9.109 37.125 22.844 1 98.75 198 PHE A CA 1
ATOM 1554 C C . PHE A 1 198 ? -9.703 37.156 21.438 1 98.75 198 PHE A C 1
ATOM 1556 O O . PHE A 1 198 ? -10.43 36.25 21.047 1 98.75 198 PHE A O 1
ATOM 1563 N N . PHE A 1 199 ? -9.398 38.219 20.656 1 98.81 199 PHE A N 1
ATOM 1564 C CA . PHE A 1 199 ? -9.852 38.312 19.281 1 98.81 199 PHE A CA 1
ATOM 1565 C C . PHE A 1 199 ? -9.359 37.125 18.469 1 98.81 199 PHE A C 1
ATOM 1567 O O . PHE A 1 199 ? -10.133 36.5 17.734 1 98.81 199 PHE A O 1
ATOM 1574 N N . PHE A 1 200 ? -8.07 36.844 18.594 1 98.75 200 PHE A N 1
ATOM 1575 C CA . PHE A 1 200 ? -7.512 35.656 17.906 1 98.75 200 PHE A CA 1
ATOM 1576 C C . PHE A 1 200 ? -8.289 34.406 18.25 1 98.75 200 PHE A C 1
ATOM 1578 O O . PHE A 1 200 ? -8.688 33.656 17.359 1 98.75 200 PHE A O 1
ATOM 1585 N N . ASN A 1 201 ? -8.453 34.188 19.547 1 98.56 201 ASN A N 1
ATOM 1586 C CA . ASN A 1 201 ? -9.125 33 20.031 1 98.56 201 ASN A CA 1
ATOM 1587 C C . ASN A 1 201 ? -10.539 32.875 19.484 1 98.56 201 ASN A C 1
ATOM 1589 O O . ASN A 1 201 ? -10.961 31.812 19.031 1 98.56 201 ASN A O 1
ATOM 1593 N N . GLU A 1 202 ? -11.266 33.969 19.547 1 98.19 202 GLU A N 1
ATOM 1594 C CA . GLU A 1 202 ? -12.648 33.969 19.078 1 98.19 202 GLU A CA 1
ATOM 1595 C C . GLU A 1 202 ? -12.719 33.656 17.594 1 98.19 202 GLU A C 1
ATOM 1597 O O . GLU A 1 202 ? -13.531 32.844 17.156 1 98.19 202 GLU A O 1
ATOM 1602 N N . GLN A 1 203 ? -11.891 34.312 16.828 1 98.69 203 GLN A N 1
ATOM 1603 C CA . GLN A 1 203 ? -11.906 34.094 15.383 1 98.69 203 GLN A CA 1
ATOM 1604 C C . GLN A 1 203 ? -11.453 32.688 15.023 1 98.69 203 GLN A C 1
ATOM 1606 O O . GLN A 1 203 ? -12.031 32.062 14.148 1 98.69 203 GLN A O 1
ATOM 1611 N N . TRP A 1 204 ? -10.461 32.188 15.711 1 98.75 204 TRP A N 1
ATOM 1612 C CA . TRP A 1 204 ? -9.945 30.844 15.445 1 98.75 204 TRP A CA 1
ATOM 1613 C C . TRP A 1 204 ? -10.977 29.781 15.797 1 98.75 204 TRP A C 1
ATOM 1615 O O . TRP A 1 204 ? -11.211 28.844 15.023 1 98.75 204 TRP A O 1
ATOM 1625 N N . CYS A 1 205 ? -11.562 29.906 16.938 1 97.75 205 CYS A N 1
ATOM 1626 C CA . CYS A 1 205 ? -12.57 28.953 17.375 1 97.75 205 CYS A CA 1
ATOM 1627 C C . CYS A 1 205 ? -13.75 28.922 16.406 1 97.75 205 CYS A C 1
ATOM 1629 O O . CYS A 1 205 ? -14.312 27.859 16.141 1 97.75 205 CYS A O 1
ATOM 1631 N N . THR A 1 206 ? -14.125 30.094 15.969 1 98.44 206 THR A N 1
ATOM 1632 C CA . THR A 1 206 ? -15.211 30.156 15 1 98.44 206 THR A CA 1
ATOM 1633 C C . THR A 1 206 ? -14.836 29.438 13.711 1 98.44 206 THR A C 1
ATOM 1635 O O . THR A 1 206 ? -15.648 28.688 13.148 1 98.44 206 THR A O 1
ATOM 1638 N N . LEU A 1 207 ? -13.672 29.656 13.242 1 98.75 207 LEU A N 1
ATOM 1639 C CA . LEU A 1 207 ? -13.195 28.984 12.039 1 98.75 207 LEU A CA 1
ATOM 1640 C C . LEU A 1 207 ? -13.109 27.484 12.258 1 98.75 207 LEU A C 1
ATOM 1642 O O . LEU A 1 207 ? -13.469 26.703 11.375 1 98.75 207 LEU A O 1
ATOM 1646 N N . ARG A 1 208 ? -12.617 27.062 13.359 1 98.44 208 ARG A N 1
ATOM 1647 C CA . ARG A 1 208 ? -12.539 25.641 13.688 1 98.44 208 ARG A CA 1
ATOM 1648 C C . ARG A 1 208 ? -13.922 25 13.68 1 98.44 208 ARG A C 1
ATOM 1650 O O . ARG A 1 208 ? -14.094 23.875 13.211 1 98.44 208 ARG A O 1
ATOM 1657 N N . SER A 1 209 ? -14.883 25.688 14.25 1 98.5 209 SER A N 1
ATOM 1658 C CA . SER A 1 209 ? -16.25 25.203 14.234 1 98.5 209 SER A CA 1
ATOM 1659 C C . SER A 1 209 ? -16.766 25.047 12.805 1 98.5 209 SER A C 1
ATOM 1661 O O . SER A 1 209 ? -17.469 24.078 12.492 1 98.5 209 SER A O 1
ATOM 1663 N N . TYR A 1 210 ? -16.422 26.016 12 1 98.69 210 TYR A N 1
ATOM 1664 C CA . TYR A 1 210 ? -16.797 25.953 10.594 1 98.69 210 TYR A CA 1
ATOM 1665 C C . TYR A 1 210 ? -16.188 24.734 9.914 1 98.69 210 TYR A C 1
ATOM 1667 O O . TYR A 1 210 ? -16.844 24.062 9.117 1 98.69 210 TYR A O 1
ATOM 1675 N N . CYS A 1 211 ? -14.992 24.469 10.195 1 98.75 211 CYS A N 1
ATOM 1676 C CA . CYS A 1 211 ? -14.32 23.281 9.703 1 98.75 211 CYS A CA 1
ATOM 1677 C C . CYS A 1 211 ? -15.031 22.016 10.188 1 98.75 211 CYS A C 1
ATOM 1679 O O . CYS A 1 211 ? -15.305 21.109 9.398 1 98.75 211 CYS A O 1
ATOM 1681 N N . ALA A 1 212 ? -15.32 21.938 11.438 1 98 212 ALA A N 1
ATOM 1682 C CA . ALA A 1 212 ? -15.938 20.766 12.055 1 98 212 ALA A CA 1
ATOM 1683 C C . ALA A 1 212 ? -17.281 20.453 11.406 1 98 212 ALA A C 1
ATOM 1685 O O . ALA A 1 212 ? -17.625 19.297 11.219 1 98 212 ALA A O 1
ATOM 1686 N N . GLU A 1 213 ? -18.016 21.484 11.141 1 98.12 213 GLU A N 1
ATOM 1687 C CA . GLU A 1 213 ? -19.312 21.312 10.492 1 98.12 213 GLU A CA 1
ATOM 1688 C C . GLU A 1 213 ? -19.172 20.625 9.133 1 98.12 213 GLU A C 1
ATOM 1690 O O . GLU A 1 213 ? -20.109 19.984 8.656 1 98.12 213 GLU A O 1
ATOM 1695 N N . ARG A 1 214 ? -18.047 20.797 8.633 1 97.69 214 ARG A N 1
ATOM 1696 C CA . ARG A 1 214 ? -17.781 20.234 7.309 1 97.69 214 ARG A CA 1
ATOM 1697 C C . ARG A 1 214 ? -16.875 19 7.41 1 97.69 214 ARG A C 1
ATOM 1699 O O . ARG A 1 214 ? -16.328 18.531 6.406 1 97.69 214 ARG A O 1
ATOM 1706 N N . LYS A 1 215 ? -16.641 18.484 8.578 1 96.06 215 LYS A N 1
ATOM 1707 C CA . LYS A 1 215 ? -15.867 17.281 8.883 1 96.06 215 LYS A CA 1
ATOM 1708 C C . LYS A 1 215 ? -14.406 17.438 8.469 1 96.06 215 LYS A C 1
ATOM 1710 O O . LYS A 1 215 ? -13.805 16.516 7.922 1 96.06 215 LYS A O 1
ATOM 1715 N N . ILE A 1 216 ? -13.922 18.625 8.594 1 98.25 216 ILE A N 1
ATOM 1716 C CA . ILE A 1 216 ? -12.516 18.922 8.344 1 98.25 216 ILE A CA 1
ATOM 1717 C C . ILE A 1 216 ? -11.789 19.141 9.672 1 98.25 216 ILE A C 1
ATOM 1719 O O . ILE A 1 216 ? -12.164 20.016 10.461 1 98.25 216 ILE A O 1
ATOM 1723 N N . ARG A 1 217 ? -10.805 18.375 9.898 1 97.62 217 ARG A N 1
ATOM 1724 C CA . ARG A 1 217 ? -9.984 18.516 11.102 1 97.62 217 ARG A CA 1
ATOM 1725 C C . ARG A 1 217 ? -8.805 19.438 10.852 1 97.62 217 ARG A C 1
ATOM 1727 O O . ARG A 1 217 ? -8.398 19.641 9.703 1 97.62 217 ARG A O 1
ATOM 1734 N N . ILE A 1 218 ? -8.281 19.953 11.953 1 98.56 218 ILE A N 1
ATOM 1735 C CA . ILE A 1 218 ? -7.137 20.859 11.859 1 98.56 218 ILE A CA 1
ATOM 1736 C C . ILE A 1 218 ? -5.918 20.219 12.516 1 98.56 218 ILE A C 1
ATOM 1738 O O . ILE A 1 218 ? -5.977 19.797 13.68 1 98.56 218 ILE A O 1
ATOM 1742 N N . MET A 1 219 ? -4.887 20.078 11.75 1 98.38 219 MET A N 1
ATOM 1743 C CA . MET A 1 219 ? -3.611 19.609 12.281 1 98.38 219 MET A CA 1
ATOM 1744 C C . MET A 1 219 ? -2.643 20.781 12.477 1 98.38 219 MET A C 1
ATOM 1746 O O . MET A 1 219 ? -2.34 21.5 11.531 1 98.38 219 MET A O 1
ATOM 1750 N N . GLY A 1 220 ? -2.258 20.984 13.703 1 98.31 220 GLY A N 1
ATOM 1751 C CA . GLY A 1 220 ? -1.271 22 14.016 1 98.31 220 GLY A CA 1
ATOM 1752 C C . GLY A 1 220 ? 0.125 21.438 14.211 1 98.31 220 GLY A C 1
ATOM 1753 O O . GLY A 1 220 ? 0.49 20.438 13.594 1 98.31 220 GLY A O 1
ATOM 1754 N N . ASP A 1 221 ? 0.904 22.203 14.953 1 97.94 221 ASP A N 1
ATOM 1755 C CA . ASP A 1 221 ? 2.32 21.859 15.078 1 97.94 221 ASP A CA 1
ATOM 1756 C C . ASP A 1 221 ? 2.881 22.359 16.406 1 97.94 221 ASP A C 1
ATOM 1758 O O . ASP A 1 221 ? 2.494 23.422 16.891 1 97.94 221 ASP A O 1
ATOM 1762 N N . VAL A 1 222 ? 3.744 21.562 16.953 1 97.25 222 VAL A N 1
ATOM 1763 C CA . VAL A 1 222 ? 4.492 21.938 18.141 1 97.25 222 VAL A CA 1
ATOM 1764 C C . VAL A 1 222 ? 5.984 21.75 17.906 1 97.25 222 VAL A C 1
ATOM 1766 O O . VAL A 1 222 ? 6.441 20.625 17.656 1 97.25 222 VAL A O 1
ATOM 1769 N N . ALA A 1 223 ? 6.664 22.828 17.938 1 95.25 223 ALA A N 1
ATOM 1770 C CA . ALA A 1 223 ? 8.125 22.734 17.891 1 95.25 223 ALA A CA 1
ATOM 1771 C C . ALA A 1 223 ? 8.672 22.234 19.234 1 95.25 223 ALA A C 1
ATOM 1773 O O . ALA A 1 223 ? 8.188 22.625 20.297 1 95.25 223 ALA A O 1
ATOM 1774 N N . ILE A 1 224 ? 9.633 21.422 19.156 1 95.88 224 ILE A N 1
ATOM 1775 C CA . ILE A 1 224 ? 10.148 20.875 20.406 1 95.88 224 ILE A CA 1
ATOM 1776 C C . ILE A 1 224 ? 10.797 21.984 21.234 1 95.88 224 ILE A C 1
ATOM 1778 O O . ILE A 1 224 ? 10.523 22.125 22.422 1 95.88 224 ILE A O 1
ATOM 1782 N N . PHE A 1 225 ? 11.594 22.828 20.672 1 96 225 PHE A N 1
ATOM 1783 C CA . PHE A 1 225 ? 12.289 23.875 21.422 1 96 225 PHE A CA 1
ATOM 1784 C C . PHE A 1 225 ? 11.633 25.234 21.188 1 96 225 PHE A C 1
ATOM 1786 O O . PHE A 1 225 ? 10.93 25.422 20.188 1 96 225 PHE A O 1
ATOM 1793 N N . VAL A 1 226 ? 11.867 26.078 22.141 1 96.25 226 VAL A N 1
ATOM 1794 C CA . VAL A 1 226 ? 11.305 27.422 22.047 1 96.25 226 VAL A CA 1
ATOM 1795 C C . VAL A 1 226 ? 12.422 28.438 21.828 1 96.25 226 VAL A C 1
ATOM 1797 O O . VAL A 1 226 ? 13.578 28.172 22.156 1 96.25 226 VAL A O 1
ATOM 1800 N N . SER A 1 227 ? 12.078 29.531 21.266 1 95.31 227 SER A N 1
ATOM 1801 C CA . SER A 1 227 ? 13.047 30.594 21.031 1 95.31 227 SER A CA 1
ATOM 1802 C C . SER A 1 227 ? 13.555 31.172 22.344 1 95.31 227 SER A C 1
ATOM 1804 O O . SER A 1 227 ? 12.797 31.297 23.297 1 95.31 227 SER A O 1
ATOM 1806 N N . TYR A 1 228 ? 14.852 31.547 22.281 1 96.12 228 TYR A N 1
ATOM 1807 C CA . TYR A 1 228 ? 15.422 32.219 23.438 1 96.12 228 TYR A CA 1
ATOM 1808 C C . TYR A 1 228 ? 14.664 33.531 23.734 1 96.12 228 TYR A C 1
ATOM 1810 O O . TYR A 1 228 ? 14.273 33.75 24.875 1 96.12 228 TYR A O 1
ATOM 1818 N N . ASP A 1 229 ? 14.492 34.312 22.719 1 96 229 ASP A N 1
ATOM 1819 C CA . ASP A 1 229 ? 13.734 35.531 22.859 1 96 229 ASP A CA 1
ATOM 1820 C C . ASP A 1 229 ? 12.234 35.25 22.797 1 96 229 ASP A C 1
ATOM 1822 O O . ASP A 1 229 ? 11.578 35.625 21.812 1 96 229 ASP A O 1
ATOM 1826 N N . SER A 1 230 ? 11.727 34.656 23.859 1 97 230 SER A N 1
ATOM 1827 C CA . SER A 1 230 ? 10.305 34.344 23.953 1 97 230 SER A CA 1
ATOM 1828 C C . SER A 1 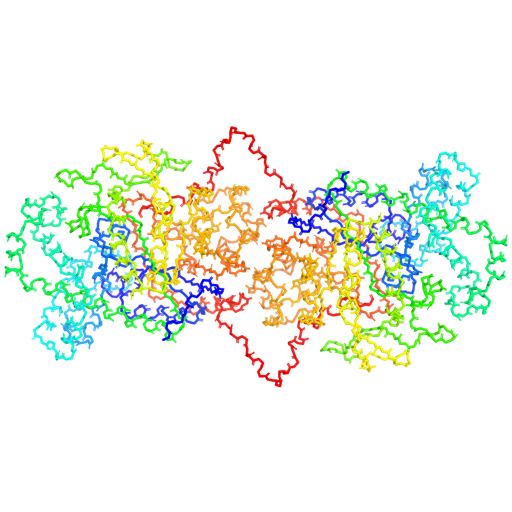230 ? 9.773 34.594 25.359 1 97 230 SER A C 1
ATOM 1830 O O . SER A 1 230 ? 10.539 34.656 26.312 1 97 230 SER A O 1
ATOM 1832 N N . ALA A 1 231 ? 8.438 34.75 25.359 1 97.81 231 ALA A N 1
ATOM 1833 C CA . ALA A 1 231 ? 7.77 34.875 26.656 1 97.81 231 ALA A CA 1
ATOM 1834 C C . ALA A 1 231 ? 8 33.656 27.531 1 97.81 231 ALA A C 1
ATOM 1836 O O . ALA A 1 231 ? 8.055 33.75 28.75 1 97.81 231 ALA A O 1
ATOM 1837 N N . ASP A 1 232 ? 8.219 32.531 26.969 1 97.5 232 ASP A N 1
ATOM 1838 C CA . ASP A 1 232 ? 8.344 31.25 27.672 1 97.5 232 ASP A CA 1
ATOM 1839 C C . ASP A 1 232 ? 9.656 31.172 28.453 1 97.5 232 ASP A C 1
ATOM 1841 O O . ASP A 1 232 ? 9.664 30.844 29.641 1 97.5 232 ASP A O 1
ATOM 1845 N N . VAL A 1 233 ? 10.711 31.531 27.75 1 97.94 233 VAL A N 1
ATOM 1846 C CA . VAL A 1 233 ? 12.016 31.5 28.406 1 97.94 233 VAL A CA 1
ATOM 1847 C C . VAL A 1 233 ? 12.109 32.625 29.422 1 97.94 233 VAL A C 1
ATOM 1849 O O . VAL A 1 233 ? 12.656 32.438 30.516 1 97.94 233 VAL A O 1
ATOM 1852 N N . TRP A 1 234 ? 11.57 33.781 29.094 1 98.06 234 TRP A N 1
ATOM 1853 C CA . TRP A 1 234 ? 11.586 34.938 29.984 1 98.06 234 TRP A CA 1
ATOM 1854 C C . TRP A 1 234 ? 10.836 34.656 31.281 1 98.06 234 TRP A C 1
ATOM 1856 O O . TRP A 1 234 ? 11.258 35.062 32.344 1 98.06 234 TRP A O 1
ATOM 1866 N N . THR A 1 235 ? 9.758 33.938 31.234 1 97.44 235 THR A N 1
ATOM 1867 C CA . THR A 1 235 ? 8.883 33.75 32.375 1 97.44 235 THR A CA 1
ATOM 1868 C C . THR A 1 235 ? 9.25 32.469 33.156 1 97.44 235 THR A C 1
ATOM 1870 O O . THR A 1 235 ? 8.961 32.344 34.344 1 97.44 235 THR A O 1
ATOM 1873 N N . HIS A 1 236 ? 9.852 31.5 32.469 1 97.19 236 HIS A N 1
ATOM 1874 C CA . HIS A 1 236 ? 10.195 30.234 33.094 1 97.19 236 HIS A CA 1
ATOM 1875 C C . HIS A 1 236 ? 11.656 29.875 32.875 1 97.19 236 HIS A C 1
ATOM 1877 O O . HIS A 1 236 ? 11.969 28.766 32.438 1 97.19 236 HIS A O 1
ATOM 1883 N N . PRO A 1 237 ? 12.539 30.766 33.219 1 96.88 237 PRO A N 1
ATOM 1884 C CA . PRO A 1 237 ? 13.953 30.484 32.969 1 96.88 237 PRO A CA 1
ATOM 1885 C C . PRO A 1 237 ? 14.445 29.234 33.719 1 96.88 237 PRO A C 1
ATOM 1887 O O . PRO A 1 237 ? 15.438 28.625 33.312 1 96.88 237 PRO A O 1
ATOM 1890 N N . GLU A 1 238 ? 13.75 28.766 34.75 1 96.25 238 GLU A N 1
ATOM 1891 C CA . GLU A 1 238 ? 14.188 27.688 35.625 1 96.25 238 GLU A CA 1
ATOM 1892 C C . GLU A 1 238 ? 14.094 26.328 34.906 1 96.25 238 GLU A C 1
ATOM 1894 O O . GLU A 1 238 ? 14.695 25.359 35.344 1 96.25 238 GLU A O 1
ATOM 1899 N N . ILE A 1 239 ? 13.391 26.281 33.844 1 97.69 239 ILE A N 1
ATOM 1900 C CA . ILE A 1 239 ? 13.234 25 33.188 1 97.69 239 ILE A CA 1
ATOM 1901 C C . ILE A 1 239 ? 14.117 24.938 31.938 1 97.69 239 ILE A C 1
ATOM 1903 O O . ILE A 1 239 ? 14.031 23.984 31.156 1 97.69 239 ILE A O 1
ATOM 1907 N N . PHE A 1 240 ? 14.953 25.953 31.75 1 98.19 240 PHE A N 1
ATOM 1908 C CA . PHE A 1 240 ? 15.883 25.984 30.625 1 98.19 240 PHE A CA 1
ATOM 1909 C C . PHE A 1 240 ? 17.328 26.031 31.109 1 98.19 240 PHE A C 1
ATOM 1911 O O . PHE A 1 240 ? 17.594 26.469 32.219 1 98.19 240 PHE A O 1
ATOM 1918 N N . GLU A 1 241 ? 18.203 25.531 30.25 1 97.62 241 GLU A N 1
ATOM 1919 C CA . GLU A 1 241 ? 19.625 25.531 30.578 1 97.62 241 GLU A CA 1
ATOM 1920 C C . GLU A 1 241 ? 20.234 26.922 30.344 1 97.62 241 GLU A C 1
ATOM 1922 O O . GLU A 1 241 ? 20.906 27.141 29.344 1 97.62 241 GLU A O 1
ATOM 1927 N N . LEU A 1 242 ? 20.125 27.703 31.359 1 97.12 242 LEU A N 1
ATOM 1928 C CA . LEU A 1 242 ? 20.656 29.062 31.344 1 97.12 242 LEU A CA 1
ATOM 1929 C C . LEU A 1 242 ? 21.656 29.266 32.469 1 97.12 242 LEU A C 1
ATOM 1931 O O . LEU A 1 242 ? 21.578 28.609 33.5 1 97.12 242 LEU A O 1
ATOM 1935 N N . ASP A 1 243 ? 22.562 30.141 32.219 1 95.06 243 ASP A N 1
ATOM 1936 C CA . ASP A 1 243 ? 23.516 30.453 33.281 1 95.06 243 ASP A CA 1
ATOM 1937 C C . ASP A 1 243 ? 22.953 31.484 34.25 1 95.06 243 ASP A C 1
ATOM 1939 O O . ASP A 1 243 ? 21.75 31.766 34.25 1 95.06 243 ASP A O 1
ATOM 1943 N N . GLU A 1 244 ? 23.781 32.031 35.094 1 91.12 244 GLU A N 1
ATOM 1944 C CA . GLU A 1 244 ? 23.359 32.969 36.125 1 91.12 244 GLU A CA 1
ATOM 1945 C C . GLU A 1 244 ? 22.875 34.281 35.5 1 91.12 244 GLU A C 1
ATOM 1947 O O . GLU A 1 244 ? 22.047 34.969 36.125 1 91.12 244 GLU A O 1
ATOM 1952 N N . GLN A 1 245 ? 23.391 34.562 34.375 1 90.31 245 GLN A N 1
ATOM 1953 C CA . GLN A 1 245 ? 22.969 35.781 33.688 1 90.31 245 GLN A CA 1
ATOM 1954 C C . GLN A 1 245 ? 21.828 35.5 32.719 1 90.31 245 GLN A C 1
ATOM 1956 O O . GLN A 1 245 ? 21.484 36.344 31.891 1 90.31 245 GLN A O 1
ATOM 1961 N N . ARG A 1 246 ? 21.281 34.312 32.719 1 94.5 246 ARG A N 1
ATOM 1962 C CA . ARG A 1 246 ? 20.141 33.844 31.922 1 94.5 246 ARG A CA 1
ATOM 1963 C C . ARG A 1 246 ? 20.531 33.719 30.453 1 94.5 246 ARG A C 1
ATOM 1965 O O . ARG A 1 246 ? 19.703 33.938 29.578 1 94.5 246 ARG A O 1
ATOM 1972 N N . LYS A 1 247 ? 21.766 33.5 30.266 1 94.94 247 LYS A N 1
ATOM 1973 C CA . LYS A 1 247 ? 22.234 33.188 28.922 1 94.94 247 LYS A CA 1
ATOM 1974 C C . LYS A 1 247 ? 22.25 31.672 28.703 1 94.94 247 LYS A C 1
ATOM 1976 O O . LYS A 1 247 ? 22.594 30.906 29.625 1 94.94 247 LYS A O 1
ATOM 1981 N N . PRO A 1 248 ? 21.938 31.297 27.484 1 96.44 248 PRO A N 1
ATOM 1982 C CA . PRO A 1 248 ? 21.969 29.859 27.234 1 96.44 248 PRO A CA 1
ATOM 1983 C C . PRO A 1 248 ? 23.359 29.266 27.438 1 96.44 248 PRO A C 1
ATOM 1985 O O . PRO A 1 248 ? 24.344 29.844 27 1 96.44 248 PRO A O 1
ATOM 1988 N N . ILE A 1 249 ? 23.406 28.156 28.094 1 96.06 249 ILE A N 1
ATOM 1989 C CA . ILE A 1 249 ? 24.641 27.422 28.297 1 96.06 249 ILE A CA 1
ATOM 1990 C C . ILE A 1 249 ? 24.922 26.562 27.062 1 96.06 249 ILE A C 1
ATOM 1992 O O . ILE A 1 249 ? 26.047 26.547 26.547 1 96.06 249 ILE A O 1
ATOM 1996 N N . ARG A 1 250 ? 23.922 25.891 26.656 1 96.44 250 ARG A N 1
ATOM 1997 C CA . ARG A 1 250 ? 23.906 25.062 25.453 1 96.44 250 ARG A CA 1
ATOM 1998 C C . ARG A 1 250 ? 22.672 25.344 24.609 1 96.44 250 ARG A C 1
ATOM 2000 O O . ARG A 1 250 ? 21.672 25.844 25.125 1 96.44 250 ARG A O 1
ATOM 2007 N N . VAL A 1 251 ? 22.844 25.047 23.281 1 96.81 251 VAL A N 1
ATOM 2008 C CA . VAL A 1 251 ? 21.75 25.328 22.375 1 96.81 251 VAL A CA 1
ATOM 2009 C C . VAL A 1 251 ? 21.484 24.125 21.5 1 96.81 251 VAL A C 1
ATOM 2011 O O . VAL A 1 251 ? 22.297 23.203 21.422 1 96.81 251 VAL A O 1
ATOM 2014 N N . SER A 1 252 ? 20.344 24.188 20.891 1 94.88 252 SER A N 1
ATOM 2015 C CA . SER A 1 252 ? 19.859 23.047 20.125 1 94.88 252 SER A CA 1
ATOM 2016 C C . SER A 1 252 ? 20.297 23.141 18.656 1 94.88 252 SER A C 1
ATOM 2018 O O . SER A 1 252 ? 20.594 24.219 18.156 1 94.88 252 SER A O 1
ATOM 2020 N N . GLY A 1 253 ? 20.328 22.016 18.016 1 92.5 253 GLY A N 1
ATOM 2021 C CA . GLY A 1 253 ? 20.641 21.875 16.609 1 92.5 253 GLY A CA 1
ATOM 2022 C C . GLY A 1 253 ? 20.625 20.438 16.141 1 92.5 253 GLY A C 1
ATOM 2023 O O . GLY A 1 253 ? 19.984 19.578 16.75 1 92.5 253 GLY A O 1
ATOM 2024 N N . VAL A 1 254 ? 21.156 20.234 14.938 1 90.94 254 VAL A N 1
ATOM 2025 C CA . VAL A 1 254 ? 21.359 18.906 14.398 1 90.94 254 VAL A CA 1
ATOM 2026 C C . VAL A 1 254 ? 22.797 18.766 13.891 1 90.94 254 VAL A C 1
ATOM 2028 O O . VAL A 1 254 ? 23.391 19.734 13.406 1 90.94 254 VAL A O 1
ATOM 2031 N N . PRO A 1 255 ? 23.375 17.625 14.008 1 92.19 255 PRO A N 1
ATOM 2032 C CA . PRO A 1 255 ? 24.766 17.438 13.602 1 92.19 255 PRO A CA 1
ATOM 2033 C C . PRO A 1 255 ? 24.938 17.453 12.086 1 92.19 255 PRO A C 1
ATOM 2035 O O . PRO A 1 255 ? 23.953 17.422 11.344 1 92.19 255 PRO A O 1
ATOM 2038 N N . PRO A 1 256 ? 26.188 17.625 11.734 1 86.31 256 PRO A N 1
ATOM 2039 C CA . PRO A 1 256 ? 26.484 17.5 10.305 1 86.31 256 PRO A CA 1
ATOM 2040 C C . PRO A 1 256 ? 26.016 16.188 9.711 1 86.31 256 PRO A C 1
ATOM 2042 O O . PRO A 1 256 ? 25.984 15.164 10.406 1 86.31 256 PRO A O 1
ATOM 2045 N N . ASP A 1 257 ? 25.516 16.359 8.57 1 73.12 257 ASP A N 1
ATOM 2046 C CA . ASP A 1 257 ? 25.203 15.172 7.781 1 73.12 257 ASP A CA 1
ATOM 2047 C C . ASP A 1 257 ? 25.656 15.328 6.336 1 73.12 257 ASP A C 1
ATOM 2049 O O . ASP A 1 257 ? 26.453 16.234 6.023 1 73.12 257 ASP A O 1
ATOM 2053 N N . TYR A 1 258 ? 25.391 14.445 5.555 1 58.78 258 TYR A N 1
ATOM 2054 C CA . TYR A 1 258 ? 25.891 14.43 4.184 1 58.78 258 TYR A CA 1
ATOM 2055 C C . TYR A 1 258 ? 25.469 15.688 3.439 1 58.78 258 TYR A C 1
ATOM 2057 O O . TYR A 1 258 ? 26.188 16.172 2.562 1 58.78 258 TYR A O 1
ATOM 2065 N N . PHE A 1 259 ? 24.453 16.344 3.984 1 58.03 259 PHE A N 1
ATOM 2066 C CA . PHE A 1 259 ? 23.906 17.453 3.221 1 58.03 259 PHE A CA 1
ATOM 2067 C C . PHE A 1 259 ? 24.297 18.781 3.84 1 58.03 259 PHE A C 1
ATOM 2069 O O . PHE A 1 259 ? 24.234 19.828 3.18 1 58.03 259 PHE A O 1
ATOM 2076 N N . SER A 1 260 ? 24.547 18.703 5.062 1 74.75 260 SER A N 1
ATOM 2077 C CA . SER A 1 260 ? 24.969 19.922 5.754 1 74.75 260 SER A CA 1
ATOM 2078 C C . SER A 1 260 ? 26.281 19.719 6.496 1 74.75 260 SER A C 1
ATOM 2080 O O . SER A 1 260 ? 26.312 19.078 7.543 1 74.75 260 SER A O 1
ATOM 2082 N N . LYS A 1 261 ? 27.297 20.297 5.898 1 82.06 261 LYS A N 1
ATOM 2083 C CA . LYS A 1 261 ? 28.641 20.125 6.445 1 82.06 261 LYS A CA 1
ATOM 2084 C C . LYS A 1 261 ? 28.719 20.656 7.875 1 82.06 261 LYS A C 1
ATOM 2086 O O . LYS A 1 261 ? 29.5 20.141 8.688 1 82.06 261 LYS A O 1
ATOM 2091 N N . THR A 1 262 ? 27.891 21.578 8.125 1 88.5 262 THR A N 1
ATOM 2092 C CA . THR A 1 262 ? 28.031 22.203 9.438 1 88.5 262 THR A CA 1
ATOM 2093 C C . THR A 1 262 ? 26.844 21.875 10.328 1 88.5 262 THR A C 1
ATOM 2095 O O . THR A 1 262 ? 26.75 22.375 11.453 1 88.5 262 THR A O 1
ATOM 2098 N N . GLY A 1 263 ? 26 21.031 9.805 1 87.44 263 GLY A N 1
ATOM 2099 C CA . GLY A 1 263 ? 24.766 20.859 10.547 1 87.44 263 GLY A CA 1
ATOM 2100 C C . GLY A 1 263 ? 23.922 22.125 10.609 1 87.44 263 GLY A C 1
ATOM 2101 O O . GLY A 1 263 ? 23.984 22.953 9.711 1 87.44 263 GLY A O 1
ATOM 2102 N N . GLN A 1 264 ? 22.984 22.141 11.531 1 87.25 264 GLN A N 1
ATOM 2103 C CA . GLN A 1 264 ? 22.172 23.328 11.766 1 87.25 264 GLN A CA 1
ATOM 2104 C C . GLN A 1 264 ? 22.156 23.703 13.242 1 87.25 264 GLN A C 1
ATOM 2106 O O . GLN A 1 264 ? 21.781 22.891 14.094 1 87.25 264 GLN A O 1
ATOM 2111 N N . ARG A 1 265 ? 22.656 24.828 13.43 1 92 265 ARG A N 1
ATOM 2112 C CA . ARG A 1 265 ? 22.562 25.406 14.766 1 92 265 ARG A CA 1
ATOM 2113 C C . ARG A 1 265 ? 21.312 26.281 14.891 1 92 265 ARG A C 1
ATOM 2115 O O . ARG A 1 265 ? 21.234 27.359 14.305 1 92 265 ARG A O 1
ATOM 2122 N N . TRP A 1 266 ? 20.406 25.922 15.695 1 89.69 266 TRP A N 1
ATOM 2123 C CA . TRP A 1 266 ? 19.141 26.641 15.773 1 89.69 266 TRP A CA 1
ATOM 2124 C C . TRP A 1 266 ? 19.188 27.734 16.828 1 89.69 266 TRP A C 1
ATOM 2126 O O . TRP A 1 266 ? 18.469 28.734 16.734 1 89.69 266 TRP A O 1
ATOM 2136 N N . GLY A 1 267 ? 19.969 27.5 17.875 1 91.31 267 GLY A N 1
ATOM 2137 C CA . GLY A 1 267 ? 20.188 28.562 18.844 1 91.31 267 GLY A CA 1
ATOM 2138 C C . GLY A 1 267 ? 19.188 28.531 19.984 1 91.31 267 GLY A C 1
ATOM 2139 O O . GLY A 1 267 ? 19.312 29.297 20.953 1 91.31 267 GLY A O 1
ATOM 2140 N N . ASN A 1 268 ? 18.203 27.672 20.031 1 94.94 268 ASN A N 1
ATOM 2141 C CA . ASN A 1 268 ? 17.203 27.547 21.094 1 94.94 268 ASN A CA 1
ATOM 2142 C C . ASN A 1 268 ? 17.828 26.969 22.375 1 94.94 268 ASN A C 1
ATOM 2144 O O . ASN A 1 268 ? 18.641 26.047 22.297 1 94.94 268 ASN A O 1
ATOM 2148 N N . PRO A 1 269 ? 17.453 27.547 23.5 1 97.06 269 PRO A N 1
ATOM 2149 C CA . PRO A 1 269 ? 17.922 26.922 24.734 1 97.06 269 PRO A CA 1
ATOM 2150 C C . PRO A 1 269 ? 17.344 25.516 24.938 1 97.06 269 PRO A C 1
ATOM 2152 O O . PRO A 1 269 ? 16.25 25.219 24.469 1 97.06 269 PRO A O 1
ATOM 2155 N N . LEU A 1 270 ? 18.109 24.734 25.609 1 98 270 LEU A N 1
ATOM 2156 C CA . LEU A 1 270 ? 17.688 23.375 25.906 1 98 270 LEU A CA 1
ATOM 2157 C C . LEU A 1 270 ? 16.875 23.312 27.203 1 98 270 LEU A C 1
ATOM 2159 O O . LEU A 1 270 ? 17 24.188 28.047 1 98 270 LEU A O 1
ATOM 2163 N N . TYR A 1 271 ? 16.125 22.297 27.344 1 98.31 271 TYR A N 1
ATOM 2164 C CA . TYR A 1 271 ? 15.344 22.094 28.547 1 98.31 271 TYR A CA 1
ATOM 2165 C C . TYR A 1 271 ? 16.203 21.531 29.672 1 98.31 271 TYR A C 1
ATOM 2167 O O . TYR A 1 271 ? 17.094 20.703 29.422 1 98.31 271 TYR A O 1
ATOM 2175 N N . LYS A 1 272 ? 15.859 22 30.859 1 97.88 272 LYS A N 1
ATOM 2176 C CA . LYS A 1 272 ? 16.281 21.234 32.031 1 97.88 272 LYS A CA 1
ATOM 2177 C C . LYS A 1 272 ? 15.305 20.094 32.344 1 97.88 272 LYS A C 1
ATOM 2179 O O . LYS A 1 272 ? 14.469 20.188 33.219 1 97.88 272 LYS A O 1
ATOM 2184 N N . TRP A 1 273 ? 15.523 18.984 31.672 1 97.56 273 TRP A N 1
ATOM 2185 C CA . TRP A 1 273 ? 14.578 17.875 31.734 1 97.56 273 TRP A CA 1
ATOM 2186 C C . TRP A 1 273 ? 14.438 17.328 33.156 1 97.56 273 TRP A C 1
ATOM 2188 O O . TRP A 1 273 ? 13.367 16.875 33.531 1 97.56 273 TRP A O 1
ATOM 2198 N N . GLY A 1 274 ? 15.562 17.391 33.906 1 97.19 274 GLY A N 1
ATOM 2199 C CA . GLY A 1 274 ? 15.469 17 35.312 1 97.19 274 GLY A CA 1
ATOM 2200 C C . GLY A 1 274 ? 14.453 17.797 36.094 1 97.19 274 GLY A C 1
ATOM 2201 O O . GLY A 1 274 ? 13.648 17.25 36.844 1 97.19 274 GLY A O 1
ATOM 2202 N N . GLU A 1 275 ? 14.555 19.125 35.906 1 97.56 275 GLU A N 1
ATOM 2203 C CA . GLU A 1 275 ? 13.617 20.031 36.562 1 97.56 275 GLU A CA 1
ATOM 2204 C C . GLU A 1 275 ? 12.18 19.766 36.094 1 97.56 275 GLU A C 1
ATOM 2206 O O . GLU A 1 275 ? 11.258 19.781 36.906 1 97.56 275 GLU A O 1
ATOM 2211 N N . LEU A 1 276 ? 11.977 19.547 34.875 1 98.19 276 LEU A N 1
ATOM 2212 C CA . LEU A 1 276 ? 10.656 19.281 34.312 1 98.19 276 LEU A CA 1
ATOM 2213 C C . LEU A 1 276 ? 10.086 17.969 34.875 1 98.19 276 LEU A C 1
ATOM 2215 O O . LEU A 1 276 ? 8.906 17.906 35.219 1 98.19 276 LEU A O 1
ATOM 2219 N N . ARG A 1 277 ? 10.93 17 35 1 97.38 277 ARG A N 1
ATOM 2220 C CA . ARG A 1 277 ? 10.531 15.703 35.531 1 97.38 277 ARG A CA 1
ATOM 2221 C C . ARG A 1 277 ? 10.062 15.836 37 1 97.38 277 ARG A C 1
ATOM 2223 O O . ARG A 1 277 ? 9.023 15.281 37.375 1 97.38 277 ARG A O 1
ATOM 2230 N N . GLU A 1 278 ? 10.828 16.578 37.719 1 97.62 278 GLU A N 1
ATOM 2231 C CA . GLU A 1 278 ? 10.5 16.781 39.125 1 97.62 278 GLU A CA 1
ATOM 2232 C C . GLU A 1 278 ? 9.156 17.484 39.281 1 97.62 278 GLU A C 1
ATOM 2234 O O . GLU A 1 278 ? 8.422 17.219 40.25 1 97.62 278 GLU A O 1
ATOM 2239 N N . ARG A 1 279 ? 8.844 18.234 38.344 1 97.44 279 ARG A N 1
ATOM 2240 C CA . ARG A 1 279 ? 7.605 19 38.406 1 97.44 279 ARG A CA 1
ATOM 2241 C C . ARG A 1 279 ? 6.473 18.266 37.688 1 97.44 279 ARG A C 1
ATOM 2243 O O . ARG A 1 279 ? 5.406 18.844 37.469 1 97.44 279 ARG A O 1
ATOM 2250 N N . GLY A 1 280 ? 6.723 17.047 37.25 1 97.88 280 GLY A N 1
ATOM 2251 C CA . GLY A 1 280 ? 5.707 16.281 36.531 1 97.88 280 GLY A CA 1
ATOM 2252 C C . GLY A 1 280 ? 5.438 16.797 35.156 1 97.88 280 GLY A C 1
ATOM 2253 O O . GLY A 1 280 ? 4.309 16.734 34.656 1 97.88 280 GLY A O 1
ATOM 2254 N N . PHE A 1 281 ? 6.34 17.438 34.656 1 98.56 281 PHE A N 1
ATOM 2255 C CA . PHE A 1 281 ? 6.277 17.984 33.312 1 98.56 281 PHE A CA 1
ATOM 2256 C C . PHE A 1 281 ? 5.121 18.969 33.156 1 98.56 281 PHE A C 1
ATOM 2258 O O . PHE A 1 281 ? 4.438 19 32.156 1 98.56 281 PHE A O 1
ATOM 2265 N N . ASP A 1 282 ? 4.91 19.766 34.094 1 98.06 282 ASP A N 1
ATOM 2266 C CA . ASP A 1 282 ? 3.758 20.656 34.188 1 98.06 282 ASP A CA 1
ATOM 2267 C C . ASP A 1 282 ? 3.717 21.641 33 1 98.06 282 ASP A C 1
ATOM 2269 O O . ASP A 1 282 ? 2.652 21.891 32.438 1 98.06 282 ASP A O 1
ATOM 2273 N N . TRP A 1 283 ? 4.859 22.219 32.656 1 98.19 283 TRP A N 1
ATOM 2274 C CA . TRP A 1 283 ? 4.902 23.188 31.578 1 98.19 283 TRP A CA 1
ATOM 2275 C C . TRP A 1 283 ? 4.52 22.531 30.25 1 98.19 283 TRP A C 1
ATOM 2277 O O . TRP A 1 283 ? 3.77 23.094 29.453 1 98.19 283 TRP A O 1
ATOM 2287 N N . TRP A 1 284 ? 5.031 21.359 30 1 98.31 284 TRP A N 1
ATOM 2288 C CA . TRP A 1 284 ? 4.699 20.625 28.781 1 98.31 284 TRP A CA 1
ATOM 2289 C C . TRP A 1 284 ? 3.232 20.219 28.781 1 98.31 284 TRP A C 1
ATOM 2291 O O . TRP A 1 284 ? 2.58 20.234 27.734 1 98.31 284 TRP A O 1
ATOM 2301 N N . VAL A 1 285 ? 2.717 19.797 29.891 1 98.38 285 VAL A N 1
ATOM 2302 C CA . VAL A 1 285 ? 1.297 19.469 30 1 98.38 285 VAL A CA 1
ATOM 2303 C C . VAL A 1 285 ? 0.46 20.703 29.625 1 98.38 285 VAL A C 1
ATOM 2305 O O . VAL A 1 285 ? -0.499 20.594 28.859 1 98.38 285 VAL A O 1
ATOM 2308 N N . ALA A 1 286 ? 0.867 21.875 30.141 1 98.06 286 ALA A N 1
ATOM 2309 C CA . ALA A 1 286 ? 0.16 23.109 29.828 1 98.06 286 ALA A CA 1
ATOM 2310 C C . ALA A 1 286 ? 0.259 23.438 28.344 1 98.06 286 ALA A C 1
ATOM 2312 O O . ALA A 1 286 ? -0.721 23.859 27.719 1 98.06 286 ALA A O 1
ATOM 2313 N N . ARG A 1 287 ? 1.415 23.25 27.844 1 97.88 287 ARG A N 1
ATOM 2314 C CA . ARG A 1 287 ? 1.666 23.531 26.438 1 97.88 287 ARG A CA 1
ATOM 2315 C C . ARG A 1 287 ? 0.789 22.656 25.531 1 97.88 287 ARG A C 1
ATOM 2317 O O . ARG A 1 287 ? 0.179 23.156 24.578 1 97.88 287 ARG A O 1
ATOM 2324 N N . ILE A 1 288 ? 0.701 21.359 25.844 1 98.06 288 ILE A N 1
ATOM 2325 C CA . ILE A 1 288 ? -0.09 20.438 25.047 1 98.06 288 ILE A CA 1
ATOM 2326 C C . ILE A 1 288 ? -1.577 20.719 25.234 1 98.06 288 ILE A C 1
ATOM 2328 O O . ILE A 1 288 ? -2.367 20.625 24.297 1 98.06 288 ILE A O 1
ATOM 2332 N N . ARG A 1 289 ? -1.954 21.062 26.453 1 97.69 289 ARG A N 1
ATOM 2333 C CA . ARG A 1 289 ? -3.338 21.438 26.703 1 97.69 289 ARG A CA 1
ATOM 2334 C C . ARG A 1 289 ? -3.746 22.609 25.812 1 97.69 289 ARG A C 1
ATOM 2336 O O . ARG A 1 289 ? -4.824 22.609 25.219 1 97.69 289 ARG A O 1
ATOM 2343 N N . ARG A 1 290 ? -2.879 23.609 25.75 1 97.62 290 ARG A N 1
ATOM 2344 C CA . ARG A 1 290 ? -3.141 24.766 24.891 1 97.62 290 ARG A CA 1
ATOM 2345 C C . ARG A 1 290 ? -3.223 24.359 23.438 1 97.62 290 ARG A C 1
ATOM 2347 O O . ARG A 1 290 ? -4.129 24.781 22.719 1 97.62 290 ARG A O 1
ATOM 2354 N N . ALA A 1 291 ? -2.289 23.562 23 1 97.69 291 ALA A N 1
ATOM 2355 C CA . ALA A 1 291 ? -2.285 23.094 21.625 1 97.69 291 ALA A CA 1
ATOM 2356 C C . ALA A 1 291 ? -3.568 22.344 21.297 1 97.69 291 ALA A C 1
ATOM 2358 O O . ALA A 1 291 ? -4.145 22.531 20.219 1 97.69 291 ALA A O 1
ATOM 2359 N N . LEU A 1 292 ? -4.043 21.516 22.234 1 97 292 LEU A N 1
ATOM 2360 C CA . LEU A 1 292 ? -5.25 20.719 22.016 1 97 292 LEU A CA 1
ATOM 2361 C C . LEU A 1 292 ? -6.488 21.609 22 1 97 292 LEU A C 1
ATOM 2363 O O . LEU A 1 292 ? -7.539 21.203 21.5 1 97 292 LEU A O 1
ATOM 2367 N N . SER A 1 293 ? -6.348 22.797 22.562 1 96.62 293 SER A N 1
ATOM 2368 C CA . SER A 1 293 ? -7.445 23.75 22.469 1 96.62 293 SER A CA 1
ATOM 2369 C C . SER A 1 293 ? -7.48 24.422 21.094 1 96.62 293 SER A C 1
ATOM 2371 O O . SER A 1 293 ? -8.508 24.969 20.688 1 96.62 293 SER A O 1
ATOM 2373 N N . LEU A 1 294 ? -6.391 24.328 20.359 1 97.38 294 LEU A N 1
ATOM 2374 C CA . LEU A 1 294 ? -6.285 25 19.078 1 97.38 294 LEU A CA 1
ATOM 2375 C C . LEU A 1 294 ? -6.441 24 17.922 1 97.38 294 LEU A C 1
ATOM 2377 O O . LEU A 1 294 ? -6.906 24.359 16.844 1 97.38 294 LEU A O 1
ATOM 2381 N N . TYR A 1 295 ? -6.031 22.812 18.141 1 97.75 295 TYR A N 1
ATOM 2382 C CA . TYR A 1 295 ? -5.922 21.859 17.031 1 97.75 295 TYR A CA 1
ATOM 2383 C C . TYR A 1 295 ? -6.625 20.547 17.375 1 97.75 295 TYR A C 1
ATOM 2385 O O . TYR A 1 295 ? -6.836 20.234 18.547 1 97.75 295 TYR A O 1
ATOM 2393 N N . ASP A 1 296 ? -6.953 19.766 16.312 1 96.88 296 ASP A N 1
ATOM 2394 C CA . ASP A 1 296 ? -7.508 18.422 16.484 1 96.88 296 ASP A CA 1
ATOM 2395 C C . ASP A 1 296 ? -6.398 17.375 16.547 1 96.88 296 ASP A C 1
ATOM 2397 O O . ASP A 1 296 ? -6.574 16.312 17.156 1 96.88 296 ASP A O 1
ATOM 2401 N N . SER A 1 297 ? -5.336 17.594 15.867 1 96.88 297 SER A N 1
ATOM 2402 C CA . SER A 1 297 ? -4.125 16.797 15.93 1 96.88 297 SER A CA 1
ATOM 2403 C C . SER A 1 297 ? -2.875 17.672 15.867 1 96.88 297 SER A C 1
ATOM 2405 O O . SER A 1 297 ? -2.939 18.812 15.43 1 96.88 297 SER A O 1
ATOM 2407 N N . ILE A 1 298 ? -1.736 17.047 16.344 1 98 298 ILE A N 1
ATOM 2408 C CA . ILE A 1 298 ? -0.538 17.859 16.516 1 98 298 ILE A CA 1
ATOM 2409 C C . ILE A 1 298 ? 0.667 17.141 15.922 1 98 298 ILE A C 1
ATOM 2411 O O . ILE A 1 298 ? 0.986 16.016 16.312 1 98 298 ILE A O 1
ATOM 2415 N N . ARG A 1 299 ? 1.282 17.734 14.984 1 98.31 299 ARG A N 1
ATOM 2416 C CA . ARG A 1 299 ? 2.6 17.281 14.555 1 98.31 299 ARG A CA 1
ATOM 2417 C C . ARG A 1 299 ? 3.68 17.719 15.539 1 98.31 299 ARG A C 1
ATOM 2419 O O . ARG A 1 299 ? 3.76 18.891 15.906 1 98.31 299 ARG A O 1
ATOM 2426 N N . LEU A 1 300 ? 4.41 16.781 16.031 1 98.19 300 LEU A N 1
ATOM 2427 C CA . LEU A 1 300 ? 5.57 17.062 16.859 1 98.19 300 LEU A CA 1
ATOM 2428 C C . LEU A 1 300 ? 6.828 17.219 16.016 1 98.19 300 LEU A C 1
ATOM 2430 O O . LEU A 1 300 ? 7.402 16.219 15.57 1 98.19 300 LEU A O 1
ATOM 2434 N N . ASP A 1 301 ? 7.207 18.422 15.875 1 96.19 301 ASP A N 1
ATOM 2435 C CA . ASP A 1 301 ? 8.398 18.719 15.086 1 96.19 301 ASP A CA 1
ATOM 2436 C C . ASP A 1 301 ? 9.656 18.156 15.742 1 96.19 301 ASP A C 1
ATOM 2438 O O . ASP A 1 301 ? 9.789 18.188 16.969 1 96.19 301 ASP A O 1
ATOM 2442 N N . HIS A 1 302 ? 10.562 17.625 14.961 1 95.69 302 HIS A N 1
ATOM 2443 C CA . HIS A 1 302 ? 11.828 17.078 15.438 1 95.69 302 HIS A CA 1
ATOM 2444 C C . HIS A 1 302 ? 11.609 16.078 16.562 1 95.69 302 HIS A C 1
ATOM 2446 O O . HIS A 1 302 ? 12.211 16.219 17.641 1 95.69 302 HIS A O 1
ATOM 2452 N N . PHE A 1 303 ? 10.812 15.133 16.344 1 97.75 303 PHE A N 1
ATOM 2453 C CA . PHE A 1 303 ? 10.383 14.141 17.312 1 97.75 303 PHE A CA 1
ATOM 2454 C C . PHE A 1 303 ? 11.578 13.438 17.938 1 97.75 303 PHE A C 1
ATOM 2456 O O . PHE A 1 303 ? 11.547 13.094 19.125 1 97.75 303 PHE A O 1
ATOM 2463 N N . ARG A 1 304 ? 12.633 13.234 17.125 1 96.81 304 ARG A N 1
ATOM 2464 C CA . ARG A 1 304 ? 13.797 12.516 17.641 1 96.81 304 ARG A CA 1
ATOM 2465 C C . ARG A 1 304 ? 14.367 13.195 18.875 1 96.81 304 ARG A C 1
ATOM 2467 O O . ARG A 1 304 ? 15.023 12.547 19.688 1 96.81 304 ARG A O 1
ATOM 2474 N N . GLY A 1 305 ? 14.109 14.477 19 1 97.25 305 GLY A N 1
ATOM 2475 C CA . GLY A 1 305 ? 14.617 15.227 20.141 1 97.25 305 GLY A CA 1
ATOM 2476 C C . GLY A 1 305 ? 14.047 14.758 21.469 1 97.25 305 GLY A C 1
ATOM 2477 O O . GLY A 1 305 ? 14.602 15.055 22.531 1 97.25 305 GLY A O 1
ATOM 2478 N N . PHE A 1 306 ? 12.922 14.031 21.406 1 98.12 306 PHE A N 1
ATOM 2479 C CA . PHE A 1 306 ? 12.305 13.531 22.625 1 98.12 306 PHE A CA 1
ATOM 2480 C C . PHE A 1 306 ? 12.984 12.25 23.094 1 98.12 306 PHE A C 1
ATOM 2482 O O . PHE A 1 306 ? 12.797 11.82 24.234 1 98.12 306 PHE A O 1
ATOM 2489 N N . GLU A 1 307 ? 13.695 11.602 22.156 1 97.81 307 GLU A N 1
ATOM 2490 C CA . GLU A 1 307 ? 14.531 10.461 22.516 1 97.81 307 GLU A CA 1
ATOM 2491 C C . GLU A 1 307 ? 15.953 10.898 22.859 1 97.81 307 GLU A C 1
ATOM 2493 O O . GLU A 1 307 ? 16.484 10.523 23.906 1 97.81 307 GLU A O 1
ATOM 2498 N N . ALA A 1 308 ? 16.516 11.688 21.953 1 97.69 308 ALA A N 1
ATOM 2499 C CA . ALA A 1 308 ? 17.812 12.305 22.141 1 97.69 308 ALA A CA 1
ATOM 2500 C C . ALA A 1 308 ? 17.953 13.578 21.297 1 97.69 308 ALA A C 1
ATOM 2502 O O . ALA A 1 308 ? 17.484 13.625 20.156 1 97.69 308 ALA A O 1
ATOM 2503 N N . TYR A 1 309 ? 18.531 14.578 21.906 1 96.88 309 TYR A N 1
ATOM 2504 C CA . TYR A 1 309 ? 18.703 15.844 21.203 1 96.88 309 TYR A CA 1
ATOM 2505 C C . TYR A 1 309 ? 20.188 16.188 21.078 1 96.88 309 TYR A C 1
ATOM 2507 O O . TYR A 1 309 ? 21.016 15.719 21.859 1 96.88 309 TYR A O 1
ATOM 2515 N N . TRP A 1 310 ? 20.547 16.953 20.016 1 96.12 310 TRP A N 1
ATOM 2516 C CA . TRP A 1 310 ? 21.906 17.422 19.781 1 96.12 310 TRP A CA 1
ATOM 2517 C C . TRP A 1 310 ? 22.203 18.688 20.578 1 96.12 310 TRP A C 1
ATOM 2519 O O . TRP A 1 310 ? 21.562 19.719 20.359 1 96.12 310 TRP A O 1
ATOM 2529 N N . SER A 1 311 ? 23.078 18.562 21.469 1 97.69 311 SER A N 1
ATOM 2530 C CA . SER A 1 311 ? 23.453 19.625 22.391 1 97.69 311 SER A CA 1
ATOM 2531 C C . SER A 1 311 ? 24.75 20.312 21.984 1 97.69 311 SER A C 1
ATOM 2533 O O . SER A 1 311 ? 25.797 19.656 21.891 1 97.69 311 SER A O 1
ATOM 2535 N N . ILE A 1 312 ? 24.656 21.609 21.734 1 97.44 312 ILE A N 1
ATOM 2536 C CA . ILE A 1 312 ? 25.797 22.375 21.266 1 97.44 312 ILE A CA 1
ATOM 2537 C C . ILE A 1 312 ? 26.141 23.469 22.297 1 97.44 312 ILE A C 1
ATOM 2539 O O . ILE A 1 312 ? 25.25 24.172 22.781 1 97.44 312 ILE A O 1
ATOM 2543 N N . ALA A 1 313 ? 27.422 23.578 22.562 1 97 313 ALA A N 1
ATOM 2544 C CA . ALA A 1 313 ? 27.797 24.719 23.406 1 97 313 ALA A CA 1
ATOM 2545 C C . ALA A 1 313 ? 27.359 26.031 22.781 1 97 313 ALA A C 1
ATOM 2547 O O . ALA A 1 313 ? 27.484 26.219 21.562 1 97 313 ALA A O 1
ATOM 2548 N N . ALA A 1 314 ? 26.828 26.938 23.625 1 95.81 314 ALA A N 1
ATOM 2549 C CA . ALA A 1 314 ? 26.234 28.156 23.109 1 95.81 314 ALA A CA 1
ATOM 2550 C C . ALA A 1 314 ? 27.25 29 22.359 1 95.81 314 ALA A C 1
ATOM 2552 O O . ALA A 1 314 ? 26.906 29.75 21.438 1 95.81 314 ALA A O 1
ATOM 2553 N N . GLU A 1 315 ? 28.516 28.844 22.656 1 93.88 315 GLU A N 1
ATOM 2554 C CA . GLU A 1 315 ? 29.562 29.672 22.078 1 93.88 315 GLU A CA 1
ATOM 2555 C C . GLU A 1 315 ? 29.984 29.141 20.703 1 93.88 315 GLU A C 1
ATOM 2557 O O . GLU A 1 315 ? 30.656 29.844 19.953 1 93.88 315 GLU A O 1
ATOM 2562 N N . GLU A 1 316 ? 29.547 27.969 20.438 1 94.56 316 GLU A N 1
ATOM 2563 C CA . GLU A 1 316 ? 29.906 27.391 19.141 1 94.56 316 GLU A CA 1
ATOM 2564 C C . GLU A 1 316 ? 29.203 28.125 18 1 94.56 316 GLU A C 1
ATOM 2566 O O . GLU A 1 316 ? 28.031 28.484 18.125 1 94.56 316 GLU A O 1
ATOM 2571 N N . GLU A 1 317 ? 29.859 28.281 16.906 1 91.69 317 GLU A N 1
ATOM 2572 C CA . GLU A 1 317 ? 29.297 28.984 15.758 1 91.69 317 GLU A CA 1
ATOM 2573 C C . GLU A 1 317 ? 28.484 28.031 14.875 1 91.69 317 GLU A C 1
ATOM 2575 O O . GLU A 1 317 ? 27.609 28.469 14.141 1 91.69 317 GLU A O 1
ATOM 2580 N N . THR A 1 318 ? 28.891 26.875 14.922 1 92.44 318 THR A N 1
ATOM 2581 C CA . THR A 1 318 ? 28.234 25.859 14.102 1 92.44 318 THR A CA 1
ATOM 2582 C C . THR A 1 318 ? 27.781 24.688 14.961 1 92.44 318 THR A C 1
ATOM 2584 O O . THR A 1 318 ? 27.953 24.688 16.172 1 92.44 318 THR A O 1
ATOM 2587 N N . ALA A 1 319 ? 27.141 23.734 14.336 1 93.38 319 ALA A N 1
ATOM 2588 C CA . ALA A 1 319 ? 26.609 22.594 15.062 1 93.38 319 ALA A CA 1
ATOM 2589 C C . ALA A 1 319 ? 27.562 21.406 15.008 1 93.38 319 ALA A C 1
ATOM 2591 O O . ALA A 1 319 ? 27.203 20.297 15.406 1 93.38 319 ALA A O 1
ATOM 2592 N N . ILE A 1 320 ? 28.719 21.578 14.531 1 93.12 320 ILE A N 1
ATOM 2593 C CA . ILE A 1 320 ? 29.672 20.5 14.305 1 93.12 320 ILE A CA 1
ATOM 2594 C C . ILE A 1 320 ? 30.047 19.859 15.633 1 93.12 320 ILE A C 1
ATOM 2596 O O . ILE A 1 320 ? 30.047 18.625 15.766 1 93.12 320 ILE A O 1
ATOM 2600 N N . ASN A 1 321 ? 30.359 20.703 16.547 1 93.62 321 ASN A N 1
ATOM 2601 C CA . ASN A 1 321 ? 30.828 20.219 17.844 1 93.62 321 ASN A CA 1
ATOM 2602 C C . ASN A 1 321 ? 29.688 20.109 18.844 1 93.62 321 ASN A C 1
ATOM 2604 O O . ASN A 1 321 ? 29.531 20.969 19.719 1 93.62 321 ASN A O 1
ATOM 2608 N N . GLY A 1 322 ? 28.922 19.172 18.766 1 95.81 322 GLY A N 1
ATOM 2609 C CA . GLY A 1 322 ? 27.859 18.891 19.703 1 95.81 322 GLY A CA 1
ATOM 2610 C C . GLY A 1 322 ? 27.859 17.453 20.188 1 95.81 322 GLY A C 1
ATOM 2611 O O . GLY A 1 322 ? 28.828 16.719 19.953 1 95.81 322 GLY A O 1
ATOM 2612 N N . MET A 1 323 ? 26.938 17.125 21 1 96.38 323 MET A N 1
ATOM 2613 C CA . MET A 1 323 ? 26.781 15.758 21.469 1 96.38 323 MET A CA 1
ATOM 2614 C C . MET A 1 323 ? 25.312 15.391 21.625 1 96.38 323 MET A C 1
ATOM 2616 O O . MET A 1 323 ? 24.484 16.25 21.906 1 96.38 323 MET A O 1
ATOM 2620 N N . TRP A 1 324 ? 25.062 14.109 21.438 1 96.25 324 TRP A N 1
ATOM 2621 C CA . TRP A 1 324 ? 23.719 13.609 21.688 1 96.25 324 TRP A CA 1
ATOM 2622 C C . TRP A 1 324 ? 23.453 13.438 23.172 1 96.25 324 TRP A C 1
ATOM 2624 O O . TRP A 1 324 ? 24.281 12.852 23.891 1 96.25 324 TRP A O 1
ATOM 2634 N N . VAL A 1 325 ? 22.344 13.977 23.609 1 97.69 325 VAL A N 1
ATOM 2635 C CA . VAL A 1 325 ? 21.953 13.828 25.016 1 97.69 325 VAL A CA 1
ATOM 2636 C C . VAL A 1 325 ? 20.562 13.195 25.078 1 97.69 325 VAL A C 1
ATOM 2638 O O . VAL A 1 325 ? 19.641 13.609 24.375 1 97.69 325 VAL A O 1
ATOM 2641 N N . LYS A 1 326 ? 20.406 12.211 25.953 1 97.31 326 LYS A N 1
ATOM 2642 C CA . LYS A 1 326 ? 19.141 11.492 26.094 1 97.31 326 LYS A CA 1
ATOM 2643 C C . LYS A 1 326 ? 18.078 12.383 26.734 1 97.31 326 LYS A C 1
ATOM 2645 O O . LYS A 1 326 ? 18.359 13.117 27.672 1 97.31 326 LYS A O 1
ATOM 2650 N N . ALA A 1 327 ? 16.891 12.375 26.188 1 97.75 327 ALA A N 1
ATOM 2651 C CA . ALA A 1 327 ? 15.719 13.039 26.766 1 97.75 327 ALA A CA 1
ATOM 2652 C C . ALA A 1 327 ? 14.75 12.031 27.375 1 97.75 327 ALA A C 1
ATOM 2654 O O . ALA A 1 327 ? 14.773 10.852 27.016 1 97.75 327 ALA A O 1
ATOM 2655 N N . PRO A 1 328 ? 13.984 12.461 28.312 1 97.88 328 PRO A N 1
ATOM 2656 C CA . PRO A 1 328 ? 13.039 11.547 28.953 1 97.88 328 PRO A CA 1
ATOM 2657 C C . PRO A 1 328 ? 11.727 11.414 28.188 1 97.88 328 PRO A C 1
ATOM 2659 O O . PRO A 1 328 ? 10.656 11.609 28.766 1 97.88 328 PRO A O 1
ATOM 2662 N N . GLY A 1 329 ? 11.805 10.953 26.969 1 98.06 329 GLY A N 1
ATOM 2663 C CA . GLY A 1 329 ? 10.648 10.867 26.078 1 98.06 329 GLY A CA 1
ATOM 2664 C C . GLY A 1 329 ? 9.555 9.977 26.625 1 98.06 329 GLY A C 1
ATOM 2665 O O . GLY A 1 329 ? 8.383 10.375 26.672 1 98.06 329 GLY A O 1
ATOM 2666 N N . HIS A 1 330 ? 9.875 8.805 27.109 1 98.06 330 HIS A N 1
ATOM 2667 C CA . HIS A 1 330 ? 8.883 7.871 27.625 1 98.06 330 HIS A CA 1
ATOM 2668 C C . HIS A 1 330 ? 8.148 8.461 28.828 1 98.06 330 HIS A C 1
ATOM 2670 O O . HIS A 1 330 ? 6.926 8.336 28.938 1 98.06 330 HIS A O 1
ATOM 2676 N N . GLU A 1 331 ? 8.938 9.047 29.703 1 98.44 331 GLU A N 1
ATOM 2677 C CA . GLU A 1 331 ? 8.32 9.617 30.891 1 98.44 331 GLU A CA 1
ATOM 2678 C C . GLU A 1 331 ? 7.375 10.766 30.531 1 98.44 331 GLU A C 1
ATOM 2680 O O . GLU A 1 331 ? 6.281 10.867 31.094 1 98.44 331 GLU A O 1
ATOM 2685 N N . LEU A 1 332 ? 7.812 11.609 29.625 1 98.44 332 LEU A N 1
ATOM 2686 C CA . LEU A 1 332 ? 6.98 12.727 29.188 1 98.44 332 LEU A CA 1
ATOM 2687 C C . LEU A 1 332 ? 5.691 12.219 28.562 1 98.44 332 LEU A C 1
ATOM 2689 O O . LEU A 1 332 ? 4.598 12.648 28.938 1 98.44 332 LEU A O 1
ATOM 2693 N N . PHE A 1 333 ? 5.758 11.305 27.609 1 98.38 333 PHE A N 1
ATOM 2694 C CA . PHE A 1 333 ? 4.586 10.875 26.859 1 98.38 333 PHE A CA 1
ATOM 2695 C C . PHE A 1 333 ? 3.666 10.031 27.734 1 98.38 333 PHE A C 1
ATOM 2697 O O . PHE A 1 333 ? 2.445 10.055 27.562 1 98.38 333 PHE A O 1
ATOM 2704 N N . HIS A 1 334 ? 4.262 9.297 28.625 1 98 334 HIS A N 1
ATOM 2705 C CA . HIS A 1 334 ? 3.43 8.594 29.594 1 98 334 HIS A CA 1
ATOM 2706 C C . HIS A 1 334 ? 2.588 9.578 30.406 1 98 334 HIS A C 1
ATOM 2708 O O . HIS A 1 334 ? 1.39 9.359 30.594 1 98 334 HIS A O 1
ATOM 2714 N N . ARG A 1 335 ? 3.248 10.633 30.875 1 98.31 335 ARG A N 1
ATOM 2715 C CA . ARG A 1 335 ? 2.549 11.664 31.641 1 98.31 335 ARG A CA 1
ATOM 2716 C C . ARG A 1 335 ? 1.458 12.32 30.797 1 98.31 335 ARG A C 1
ATOM 2718 O O . ARG A 1 335 ? 0.349 12.555 31.281 1 98.31 335 ARG A O 1
ATOM 2725 N N . LEU A 1 336 ? 1.777 12.609 29.609 1 98.31 336 LEU A N 1
ATOM 2726 C CA . LEU A 1 336 ? 0.796 13.219 28.719 1 98.31 336 LEU A CA 1
ATOM 2727 C C . LEU A 1 336 ? -0.384 12.281 28.484 1 98.31 336 LEU A C 1
ATOM 2729 O O . LEU A 1 336 ? -1.534 12.727 28.438 1 98.31 336 LEU A O 1
ATOM 2733 N N . LYS A 1 337 ? -0.118 11.008 28.297 1 97.31 337 LYS A N 1
ATOM 2734 C CA . LYS A 1 337 ? -1.178 10.023 28.109 1 97.31 337 LYS A CA 1
ATOM 2735 C C . LYS A 1 337 ? -2.059 9.922 29.344 1 97.31 337 LYS A C 1
ATOM 2737 O O . LYS A 1 337 ? -3.273 9.75 29.234 1 97.31 337 LYS A O 1
ATOM 2742 N N . GLU A 1 338 ? -1.459 10.016 30.5 1 97.62 338 GLU A N 1
ATOM 2743 C CA . GLU A 1 338 ? -2.211 10 31.75 1 97.62 338 GLU A CA 1
ATOM 2744 C C . GLU A 1 338 ? -3.17 11.18 31.828 1 97.62 338 GLU A C 1
ATOM 2746 O O . GLU A 1 338 ? -4.293 11.039 32.312 1 97.62 338 GLU A O 1
ATOM 2751 N N . VAL A 1 339 ? -2.697 12.266 31.391 1 97.69 339 VAL A N 1
ATOM 2752 C CA . VAL A 1 339 ? -3.453 13.5 31.547 1 97.69 339 VAL A CA 1
ATOM 2753 C C . VAL A 1 339 ? -4.523 13.594 30.469 1 97.69 339 VAL A C 1
ATOM 2755 O O . VAL A 1 339 ? -5.656 14.008 30.734 1 97.69 339 VAL A O 1
ATOM 2758 N N . PHE A 1 340 ? -4.172 13.18 29.234 1 97.06 340 PHE A N 1
ATOM 2759 C CA . PHE A 1 340 ? -5.047 13.523 28.125 1 97.06 340 PHE A CA 1
ATOM 2760 C C . PHE A 1 340 ? -5.684 12.273 27.531 1 97.06 340 PHE A C 1
ATOM 2762 O O . PHE A 1 340 ? -6.609 12.367 26.719 1 97.06 340 PHE A O 1
ATOM 2769 N N . GLY A 1 341 ? -5.223 11.078 27.875 1 94.38 341 GLY A N 1
ATOM 2770 C CA . GLY A 1 341 ? -5.68 9.844 27.25 1 94.38 341 GLY A CA 1
ATOM 2771 C C . GLY A 1 341 ? -5.039 9.586 25.906 1 94.38 341 GLY A C 1
ATOM 2772 O O . GLY A 1 341 ? -3.811 9.516 25.797 1 94.38 341 GLY A O 1
ATOM 2773 N N . ASN A 1 342 ? -5.883 9.633 24.906 1 89.19 342 ASN A N 1
ATOM 2774 C CA . ASN A 1 342 ? -5.34 9.438 23.562 1 89.19 342 ASN A CA 1
ATOM 2775 C C . ASN A 1 342 ? -4.578 10.664 23.078 1 89.19 342 ASN A C 1
ATOM 2777 O O . ASN A 1 342 ? -5.031 11.797 23.281 1 89.19 342 ASN A O 1
ATOM 2781 N N . LEU A 1 343 ? -3.469 10.422 22.531 1 90.06 343 LEU A N 1
ATOM 2782 C CA . LEU A 1 343 ? -2.592 11.492 22.078 1 90.06 343 LEU A CA 1
ATOM 2783 C C . LEU A 1 343 ? -2.664 11.633 20.547 1 90.06 343 LEU A C 1
ATOM 2785 O O . LEU A 1 343 ? -2.062 10.836 19.828 1 90.06 343 LEU A O 1
ATOM 2789 N N . PRO A 1 344 ? -3.332 12.586 20.031 1 95.44 344 PRO A N 1
ATOM 2790 C CA . PRO A 1 344 ? -3.438 12.758 18.578 1 95.44 344 PRO A CA 1
ATOM 2791 C C . PRO A 1 344 ? -2.188 13.383 17.969 1 95.44 344 PRO A C 1
ATOM 2793 O O . PRO A 1 344 ? -2.273 14.43 17.328 1 95.44 344 PRO A O 1
ATOM 2796 N N . PHE A 1 345 ? -1.066 12.633 18.109 1 97.5 345 PHE A N 1
ATOM 2797 C CA . PHE A 1 345 ? 0.225 13.164 17.688 1 97.5 345 PHE A CA 1
ATOM 2798 C C . PHE A 1 345 ? 0.684 12.516 16.391 1 97.5 345 PHE A C 1
ATOM 2800 O O . PHE A 1 345 ? 0.365 11.359 16.125 1 97.5 345 PHE A O 1
ATOM 2807 N N . ILE A 1 346 ? 1.33 13.258 15.617 1 97.81 346 ILE A N 1
ATOM 2808 C CA . ILE A 1 346 ? 2.129 12.805 14.484 1 97.81 346 ILE A CA 1
ATOM 2809 C C . ILE A 1 346 ? 3.607 13.078 14.75 1 97.81 346 ILE A C 1
ATOM 2811 O O . ILE A 1 346 ? 3.975 14.18 15.18 1 97.81 346 ILE A O 1
ATOM 2815 N N . ALA A 1 347 ? 4.441 12.102 14.539 1 98.06 347 ALA A N 1
ATOM 2816 C CA . ALA A 1 347 ? 5.875 12.258 14.781 1 98.06 347 ALA A CA 1
ATOM 2817 C C . ALA A 1 347 ? 6.613 12.625 13.5 1 98.06 347 ALA A C 1
ATOM 2819 O O . ALA A 1 347 ? 6.543 11.898 12.5 1 98.06 347 ALA A O 1
ATOM 2820 N N . GLU A 1 348 ? 7.199 13.758 13.531 1 97.19 348 GLU A N 1
ATOM 2821 C CA . GLU A 1 348 ? 8.164 14.008 12.469 1 97.19 348 GLU A CA 1
ATOM 2822 C C . GLU A 1 348 ? 9.453 13.211 12.688 1 97.19 348 GLU A C 1
ATOM 2824 O O . GLU A 1 348 ? 10.391 13.703 13.32 1 97.19 348 GLU A O 1
ATOM 2829 N N . ASP A 1 349 ? 9.484 12.086 12.125 1 95.88 349 ASP A N 1
ATOM 2830 C CA . ASP A 1 349 ? 10.625 11.188 12.258 1 95.88 349 ASP A CA 1
ATOM 2831 C C . ASP A 1 349 ? 11.484 11.195 10.992 1 95.88 349 ASP A C 1
ATOM 2833 O O . ASP A 1 349 ? 11.695 10.148 10.375 1 95.88 349 ASP A O 1
ATOM 2837 N N . LEU A 1 350 ? 12.047 12.328 10.703 1 91.5 350 LEU A N 1
ATOM 2838 C CA . LEU A 1 350 ? 12.914 12.508 9.539 1 91.5 350 LEU A CA 1
ATOM 2839 C C . LEU A 1 350 ? 14.359 12.734 9.969 1 91.5 350 LEU A C 1
ATOM 2841 O O . LEU A 1 350 ? 14.617 13.062 11.133 1 91.5 350 LEU A O 1
ATOM 2845 N N . GLY A 1 351 ? 15.234 12.555 9.148 1 86.5 351 GLY A N 1
ATOM 2846 C CA . GLY A 1 351 ? 16.656 12.68 9.461 1 86.5 351 GLY A CA 1
ATOM 2847 C C . GLY A 1 351 ? 17.25 11.414 10.031 1 86.5 351 GLY A C 1
ATOM 2848 O O . GLY A 1 351 ? 16.922 10.312 9.594 1 86.5 351 GLY A O 1
ATOM 2849 N N . LEU A 1 352 ? 18.172 11.602 10.945 1 86.38 352 LEU A N 1
ATOM 2850 C CA . LEU A 1 352 ? 18.797 10.438 11.57 1 86.38 352 LEU A CA 1
ATOM 2851 C C . LEU A 1 352 ? 17.859 9.789 12.578 1 86.38 352 LEU A C 1
ATOM 2853 O O . LEU A 1 352 ? 17.703 10.273 13.703 1 86.38 352 LEU A O 1
ATOM 2857 N N . ILE A 1 353 ? 17.312 8.703 12.188 1 91.31 353 ILE A N 1
ATOM 2858 C CA . ILE A 1 353 ? 16.344 8.008 13.039 1 91.31 353 ILE A CA 1
ATOM 2859 C C . ILE A 1 353 ? 16.938 6.68 13.508 1 91.31 353 ILE A C 1
ATOM 2861 O O . ILE A 1 353 ? 17.312 5.84 12.688 1 91.31 353 ILE A O 1
ATOM 2865 N N . THR A 1 354 ? 17.047 6.5 14.758 1 93.38 354 THR A N 1
ATOM 2866 C CA . THR A 1 354 ? 17.562 5.277 15.359 1 93.38 354 THR A CA 1
ATOM 2867 C C . THR A 1 354 ? 16.406 4.348 15.758 1 93.38 354 THR A C 1
ATOM 2869 O O . THR A 1 354 ? 15.258 4.766 15.805 1 93.38 354 THR A O 1
ATOM 2872 N N . PRO A 1 355 ? 16.688 3.146 16.062 1 94.69 355 PRO A N 1
ATOM 2873 C CA . PRO A 1 355 ? 15.664 2.215 16.516 1 94.69 355 PRO A CA 1
ATOM 2874 C C . PRO A 1 355 ? 14.961 2.697 17.797 1 94.69 355 PRO A C 1
ATOM 2876 O O . PRO A 1 355 ? 13.773 2.426 17.984 1 94.69 355 PRO A O 1
ATOM 2879 N N . GLU A 1 356 ? 15.734 3.391 18.594 1 96.44 356 GLU A N 1
ATOM 2880 C CA . GLU A 1 356 ? 15.156 3.906 19.828 1 96.44 356 GLU A CA 1
ATOM 2881 C C . GLU A 1 356 ? 14.086 4.953 19.547 1 96.44 356 GLU A C 1
ATOM 2883 O O . GLU A 1 356 ? 13.07 5.02 20.25 1 96.44 356 GLU A O 1
ATOM 2888 N N . VAL A 1 357 ? 14.344 5.762 18.562 1 97.19 357 VAL A N 1
ATOM 2889 C CA . VAL A 1 357 ? 13.367 6.766 18.156 1 97.19 357 VAL A CA 1
ATOM 2890 C C . VAL A 1 357 ? 12.109 6.082 17.625 1 97.19 357 VAL A C 1
ATOM 2892 O O . VAL A 1 357 ? 10.992 6.465 17.969 1 97.19 357 VAL A O 1
ATOM 2895 N N . ASP A 1 358 ? 12.32 5.066 16.812 1 96.75 358 ASP A N 1
ATOM 2896 C CA . ASP A 1 358 ? 11.203 4.301 16.266 1 96.75 358 ASP A CA 1
ATOM 2897 C C . ASP A 1 358 ? 10.391 3.645 17.391 1 96.75 358 ASP A C 1
ATOM 2899 O O . ASP A 1 358 ? 9.156 3.637 17.344 1 96.75 358 ASP A O 1
ATOM 2903 N N . GLU A 1 359 ? 11.094 3.047 18.297 1 97.69 359 GLU A N 1
ATOM 2904 C CA . GLU A 1 359 ? 10.422 2.379 19.406 1 97.69 359 GLU A CA 1
ATOM 2905 C C . GLU A 1 359 ? 9.555 3.355 20.203 1 97.69 359 GLU A C 1
ATOM 2907 O O . GLU A 1 359 ? 8.43 3.027 20.578 1 97.69 359 GLU A O 1
ATOM 2912 N N . LEU A 1 360 ? 10.078 4.535 20.438 1 97.75 360 LEU A N 1
ATOM 2913 C CA . LEU A 1 360 ? 9.32 5.559 21.141 1 97.75 360 LEU A CA 1
ATOM 2914 C C . LEU A 1 360 ? 8.055 5.93 20.391 1 97.75 360 LEU A C 1
ATOM 2916 O O . LEU A 1 360 ? 6.969 6 20.969 1 97.75 360 LEU A O 1
ATOM 2920 N N . ARG A 1 361 ? 8.18 6.184 19.141 1 97.56 361 ARG A N 1
ATOM 2921 C CA . ARG A 1 361 ? 7.059 6.551 18.281 1 97.56 361 ARG A CA 1
ATOM 2922 C C . ARG A 1 361 ? 6 5.453 18.266 1 97.56 361 ARG A C 1
ATOM 2924 O O . ARG A 1 361 ? 4.816 5.719 18.469 1 97.56 361 ARG A O 1
ATOM 2931 N N . GLU A 1 362 ? 6.426 4.219 18.078 1 96.38 362 GLU A N 1
ATOM 2932 C CA . GLU A 1 362 ? 5.531 3.07 17.953 1 96.38 362 GLU A CA 1
ATOM 2933 C C . GLU A 1 362 ? 4.852 2.752 19.281 1 96.38 362 GLU A C 1
ATOM 2935 O O . GLU A 1 362 ? 3.684 2.363 19.312 1 96.38 362 GLU A O 1
ATOM 2940 N N . HIS A 1 363 ? 5.641 2.873 20.328 1 96.81 363 HIS A N 1
ATOM 2941 C CA . HIS A 1 363 ? 5.109 2.576 21.656 1 96.81 363 HIS A CA 1
ATOM 2942 C C . HIS A 1 363 ? 3.865 3.408 21.953 1 96.81 363 HIS A C 1
ATOM 2944 O O . HIS A 1 363 ? 2.926 2.926 22.594 1 96.81 363 HIS A O 1
ATOM 2950 N N . TYR A 1 364 ? 3.869 4.594 21.484 1 96.44 364 TYR A N 1
ATOM 2951 C CA . TYR A 1 364 ? 2.742 5.48 21.766 1 96.44 364 TYR A CA 1
ATOM 2952 C C . TYR A 1 364 ? 1.863 5.645 20.531 1 96.44 364 TYR A C 1
ATOM 2954 O O . TYR A 1 364 ? 1.087 6.598 20.438 1 96.44 364 TYR A O 1
ATOM 2962 N N . SER A 1 365 ? 2.037 4.789 19.469 1 95 365 SER A N 1
ATOM 2963 C CA . SER A 1 365 ? 1.19 4.617 18.297 1 95 365 SER A CA 1
ATOM 2964 C C . SER A 1 365 ? 1.11 5.902 17.484 1 95 365 SER A C 1
ATOM 2966 O O . SER A 1 365 ? 0.046 6.25 16.969 1 95 365 SER A O 1
ATOM 2968 N N . MET A 1 366 ? 2.215 6.613 17.438 1 96.75 366 MET A N 1
ATOM 2969 C CA . MET A 1 366 ? 2.262 7.828 16.625 1 96.75 366 MET A CA 1
ATOM 2970 C C . MET A 1 366 ? 2.641 7.508 15.188 1 96.75 366 MET A C 1
ATOM 2972 O O . MET A 1 366 ? 3.598 6.77 14.938 1 96.75 366 MET A O 1
ATOM 2976 N N . PRO A 1 367 ? 1.826 8.008 14.273 1 97.44 367 PRO A N 1
ATOM 2977 C CA . PRO A 1 367 ? 2.256 7.805 12.883 1 97.44 367 PRO A CA 1
ATOM 2978 C C . PRO A 1 367 ? 3.537 8.562 12.547 1 97.44 367 PRO A C 1
ATOM 2980 O O . PRO A 1 367 ? 3.75 9.672 13.039 1 97.44 367 PRO A O 1
ATOM 2983 N N . GLY A 1 368 ? 4.336 7.957 11.711 1 97.5 368 GLY A N 1
ATOM 2984 C CA . GLY A 1 368 ? 5.531 8.594 11.188 1 97.5 368 GLY A CA 1
ATOM 2985 C C . GLY A 1 368 ? 5.328 9.211 9.82 1 97.5 368 GLY A C 1
ATOM 2986 O O . GLY A 1 368 ? 4.371 8.875 9.117 1 97.5 368 GLY A O 1
ATOM 2987 N N . MET A 1 369 ? 6.195 10.086 9.453 1 98.06 369 MET A N 1
ATOM 2988 C CA . MET A 1 369 ? 6.09 10.812 8.188 1 98.06 369 MET A CA 1
ATOM 2989 C C . MET A 1 369 ? 6.91 10.125 7.102 1 98.06 369 MET A C 1
ATOM 2991 O O . MET A 1 369 ? 8.016 9.641 7.363 1 98.06 369 MET A O 1
ATOM 2995 N N . ARG A 1 370 ? 6.387 10.055 5.93 1 98.44 370 ARG A N 1
ATOM 2996 C CA . ARG A 1 370 ? 7.059 9.602 4.715 1 98.44 370 ARG A CA 1
ATOM 2997 C C . ARG A 1 370 ? 6.891 10.617 3.588 1 98.44 370 ARG A C 1
ATOM 2999 O O . ARG A 1 370 ? 5.77 10.953 3.209 1 98.44 370 ARG A O 1
ATOM 3006 N N . ILE A 1 371 ? 8.031 11.133 3.088 1 98.56 371 ILE A N 1
ATOM 3007 C CA . ILE A 1 371 ? 8.023 12.148 2.045 1 98.56 371 ILE A CA 1
ATOM 3008 C C . ILE A 1 371 ? 8.438 11.523 0.714 1 98.56 371 ILE A C 1
ATOM 3010 O O . ILE A 1 371 ? 9.586 11.109 0.544 1 98.56 371 ILE A O 1
ATOM 3014 N N . LEU A 1 372 ? 7.602 11.547 -0.267 1 98.75 372 LEU A N 1
ATOM 3015 C CA . LEU A 1 372 ? 7.844 10.852 -1.526 1 98.75 372 LEU A CA 1
ATOM 3016 C C . LEU A 1 372 ? 9.062 11.422 -2.238 1 98.75 372 LEU A C 1
ATOM 3018 O O . LEU A 1 372 ? 9.844 10.68 -2.836 1 98.75 372 LEU A O 1
ATOM 3022 N N . GLN A 1 373 ? 9.297 12.711 -2.205 1 98.31 373 GLN A N 1
ATOM 3023 C CA . GLN A 1 373 ? 10.438 13.344 -2.867 1 98.31 373 GLN A CA 1
ATOM 3024 C C . GLN A 1 373 ? 11.758 12.727 -2.406 1 98.31 373 GLN A C 1
ATOM 3026 O O . GLN A 1 373 ? 12.766 12.812 -3.109 1 98.31 373 GLN A O 1
ATOM 3031 N N . PHE A 1 374 ? 11.758 12.102 -1.27 1 96.94 374 PHE A N 1
ATOM 3032 C CA . PHE A 1 374 ? 12.977 11.547 -0.7 1 96.94 374 PHE A CA 1
ATOM 3033 C C . PHE A 1 374 ? 13.172 10.102 -1.139 1 96.94 374 PHE A C 1
ATOM 3035 O O . PHE A 1 374 ? 14.203 9.492 -0.848 1 96.94 374 PHE A O 1
ATOM 3042 N N . GLY A 1 375 ? 12.289 9.555 -1.918 1 97.75 375 GLY A N 1
ATOM 3043 C CA . GLY A 1 375 ? 12.211 8.109 -2.047 1 97.75 375 GLY A CA 1
ATOM 3044 C C . GLY A 1 375 ? 12.969 7.578 -3.252 1 97.75 375 GLY A C 1
ATOM 3045 O O . GLY A 1 375 ? 13.086 6.363 -3.43 1 97.75 375 GLY A O 1
ATOM 3046 N N . PHE A 1 376 ? 13.648 8.43 -4.051 1 97.94 376 PHE A N 1
ATOM 3047 C CA . PHE A 1 376 ? 14.031 7.961 -5.379 1 97.94 376 PHE A CA 1
ATOM 3048 C C . PHE A 1 376 ? 15.547 7.992 -5.543 1 97.94 376 PHE A C 1
ATOM 3050 O O . PHE A 1 376 ? 16.062 7.703 -6.625 1 97.94 376 PHE A O 1
ATOM 3057 N N . SER A 1 377 ? 16.297 8.281 -4.484 1 95.31 377 SER A N 1
ATOM 3058 C CA . SER A 1 377 ? 17.734 8.516 -4.637 1 95.31 377 SER A CA 1
ATOM 3059 C C . SER A 1 377 ? 18.5 7.203 -4.621 1 95.31 377 SER A C 1
ATOM 3061 O O . SER A 1 377 ? 19.562 7.094 -5.242 1 95.31 377 SER A O 1
ATOM 3063 N N . SER A 1 378 ? 18.031 6.277 -3.785 1 92.31 378 SER A N 1
ATOM 3064 C CA . SER A 1 378 ? 18.75 5.02 -3.592 1 92.31 378 SER A CA 1
ATOM 3065 C C . SER A 1 378 ? 17.828 3.951 -3.004 1 92.31 378 SER A C 1
ATOM 3067 O O . SER A 1 378 ? 16.672 4.227 -2.695 1 92.31 378 SER A O 1
ATOM 3069 N N . ARG A 1 379 ? 18.391 2.781 -2.852 1 91.12 379 ARG A N 1
ATOM 3070 C CA . ARG A 1 379 ? 17.625 1.688 -2.25 1 91.12 379 ARG A CA 1
ATOM 3071 C C . ARG A 1 379 ? 17.281 1.998 -0.799 1 91.12 379 ARG A C 1
ATOM 3073 O O . ARG A 1 379 ? 16.203 1.636 -0.325 1 91.12 379 ARG A O 1
ATOM 3080 N N . GLY A 1 380 ? 18.188 2.611 -0.117 1 89.94 380 GLY A N 1
ATOM 3081 C CA . GLY A 1 380 ? 17.953 2.988 1.268 1 89.94 380 GLY A CA 1
ATOM 3082 C C . GLY A 1 380 ? 16.812 3.977 1.433 1 89.94 380 GLY A C 1
ATOM 3083 O O . GLY A 1 380 ? 16.188 4.047 2.496 1 89.94 380 GLY A O 1
ATOM 3084 N N . SER A 1 381 ? 16.484 4.676 0.36 1 94.19 381 SER A N 1
ATOM 3085 C CA . SER A 1 381 ? 15.445 5.703 0.416 1 94.19 381 SER A CA 1
ATOM 3086 C C . SER A 1 381 ? 14.062 5.113 0.156 1 94.19 381 SER A C 1
ATOM 3088 O O . SER A 1 381 ? 13.055 5.812 0.263 1 94.19 381 SER A O 1
ATOM 3090 N N . HIS A 1 382 ? 14.016 3.816 -0.063 1 95.69 382 HIS A N 1
ATOM 3091 C CA . HIS A 1 382 ? 12.742 3.191 -0.415 1 95.69 382 HIS A CA 1
ATOM 3092 C C . HIS A 1 382 ? 11.766 3.232 0.754 1 95.69 382 HIS A C 1
ATOM 3094 O O . HIS A 1 382 ? 10.562 3.049 0.569 1 95.69 382 HIS A O 1
ATOM 3100 N N . LEU A 1 383 ? 12.289 3.498 1.946 1 95.12 383 LEU A N 1
ATOM 3101 C CA . LEU A 1 383 ? 11.414 3.596 3.107 1 95.12 383 LEU A CA 1
ATOM 3102 C C . LEU A 1 383 ? 10.391 4.715 2.928 1 95.12 383 LEU A C 1
ATOM 3104 O O . LEU A 1 383 ? 9.367 4.742 3.607 1 95.12 383 LEU A O 1
ATOM 3108 N N . TYR A 1 384 ? 10.695 5.633 1.982 1 97.81 384 TYR A N 1
ATOM 3109 C CA . TYR A 1 384 ? 9.812 6.77 1.742 1 97.81 384 TYR A CA 1
ATOM 3110 C C . TYR A 1 384 ? 8.844 6.48 0.601 1 97.81 384 TYR A C 1
ATOM 3112 O O . TYR A 1 384 ? 8.109 7.367 0.165 1 97.81 384 TYR A O 1
ATOM 3120 N N . LEU A 1 385 ? 8.805 5.246 0.102 1 98.62 385 LEU A N 1
ATOM 3121 C CA . LEU A 1 385 ? 7.949 4.891 -1.024 1 98.62 385 LEU A CA 1
ATOM 3122 C C . LEU A 1 385 ? 6.82 3.967 -0.579 1 98.62 385 LEU A C 1
ATOM 3124 O O . LEU A 1 385 ? 6.984 3.188 0.363 1 98.62 385 LEU A O 1
ATOM 3128 N N . PRO A 1 386 ? 5.664 3.959 -1.266 1 98.62 386 PRO A N 1
ATOM 3129 C CA . PRO A 1 386 ? 4.402 3.338 -0.853 1 98.62 386 PRO A CA 1
ATOM 3130 C C . PRO A 1 386 ? 4.555 1.852 -0.533 1 98.62 386 PRO A C 1
ATOM 3132 O O . PRO A 1 386 ? 3.938 1.354 0.413 1 98.62 386 PRO A O 1
ATOM 3135 N N . HIS A 1 387 ? 5.363 1.129 -1.271 1 98.19 387 HIS A N 1
ATOM 3136 C CA . HIS A 1 387 ? 5.418 -0.315 -1.079 1 98.19 387 HIS A CA 1
ATOM 3137 C C . HIS A 1 387 ? 6.02 -0.669 0.276 1 98.19 387 HIS A C 1
ATOM 3139 O O . HIS A 1 387 ? 5.91 -1.811 0.731 1 98.19 387 HIS A O 1
ATOM 3145 N N . ARG A 1 388 ? 6.609 0.32 0.992 1 97.62 388 ARG A N 1
ATOM 3146 C CA . ARG A 1 388 ? 7.242 0.072 2.283 1 97.62 388 ARG A CA 1
ATOM 3147 C C . ARG A 1 388 ? 6.363 0.573 3.426 1 97.62 388 ARG A C 1
ATOM 3149 O O . ARG A 1 388 ? 6.699 0.395 4.598 1 97.62 388 ARG A O 1
ATOM 3156 N N . PHE A 1 389 ? 5.215 1.128 3.135 1 98.12 389 PHE A N 1
ATOM 3157 C CA . PHE A 1 389 ? 4.402 1.796 4.145 1 98.12 389 PHE A CA 1
ATOM 3158 C C . PHE A 1 389 ? 3.623 0.781 4.973 1 98.12 389 PHE A C 1
ATOM 3160 O O . PHE A 1 389 ? 3.352 -0.328 4.508 1 98.12 389 PHE A O 1
ATOM 3167 N N . VAL A 1 390 ? 3.336 1.116 6.156 1 96.81 390 VAL A N 1
ATOM 3168 C CA . VAL A 1 390 ? 2.287 0.54 6.992 1 96.81 390 VAL A CA 1
ATOM 3169 C C . VAL A 1 390 ? 1.168 1.558 7.191 1 96.81 390 VAL A C 1
ATOM 3171 O O . VAL A 1 390 ? 1.358 2.754 6.961 1 96.81 390 VAL A O 1
ATOM 3174 N N . PRO A 1 391 ? -0.039 1.154 7.578 1 97.31 391 PRO A N 1
ATOM 3175 C CA . PRO A 1 391 ? -1.164 2.088 7.68 1 97.31 391 PRO A CA 1
ATOM 3176 C C . PRO A 1 391 ? -0.864 3.273 8.594 1 97.31 391 PRO A C 1
ATOM 3178 O O . PRO A 1 391 ? -1.196 4.414 8.258 1 97.31 391 PRO A O 1
ATOM 3181 N N . ASN A 1 392 ? -0.185 3.045 9.727 1 97.12 392 ASN A N 1
ATOM 3182 C CA . ASN A 1 392 ? 0.129 4.102 10.68 1 97.12 392 ASN A CA 1
ATOM 3183 C C . ASN A 1 392 ? 1.247 5.008 10.164 1 97.12 392 ASN A C 1
ATOM 3185 O O . ASN A 1 392 ? 2.289 5.137 10.805 1 97.12 392 ASN A O 1
ATOM 3189 N N . THR A 1 393 ? 1.008 5.621 9.016 1 97.69 393 THR A N 1
ATOM 3190 C CA . THR A 1 393 ? 1.934 6.465 8.266 1 97.69 393 THR A CA 1
ATOM 3191 C C . THR A 1 393 ? 1.232 7.723 7.762 1 97.69 393 THR A C 1
ATOM 3193 O O . THR A 1 393 ? 0.044 7.688 7.438 1 97.69 393 THR A O 1
ATOM 3196 N N . VAL A 1 394 ? 1.928 8.859 7.773 1 98.44 394 VAL A N 1
ATOM 3197 C CA . VAL A 1 394 ? 1.514 10.078 7.082 1 98.44 394 VAL A CA 1
ATOM 3198 C C . VAL A 1 394 ? 2.393 10.297 5.852 1 98.44 394 VAL A C 1
ATOM 3200 O O . VAL A 1 394 ? 3.602 10.5 5.973 1 98.44 394 VAL A O 1
ATOM 3203 N N . VAL A 1 395 ? 1.784 10.242 4.73 1 98.69 395 VAL A N 1
ATOM 3204 C CA . VAL A 1 395 ? 2.559 10.391 3.504 1 98.69 395 VAL A CA 1
ATOM 3205 C C . VAL A 1 395 ? 2.355 11.789 2.934 1 98.69 395 VAL A C 1
ATOM 3207 O O . VAL A 1 395 ? 1.252 12.336 2.99 1 98.69 395 VAL A O 1
ATOM 3210 N N . TYR A 1 396 ? 3.432 12.367 2.438 1 98.81 396 TYR A N 1
ATOM 3211 C CA . TYR A 1 396 ? 3.451 13.648 1.736 1 98.81 396 TYR A CA 1
ATOM 3212 C C . TYR A 1 396 ? 4.105 13.516 0.366 1 98.81 396 TYR A C 1
ATOM 3214 O O . TYR A 1 396 ? 4.973 12.664 0.169 1 98.81 396 TYR A O 1
ATOM 3222 N N . THR A 1 397 ? 3.617 14.344 -0.627 1 98.69 397 THR A N 1
ATOM 3223 C CA . THR A 1 397 ? 4.5 14.539 -1.771 1 98.69 397 THR A CA 1
ATOM 3224 C C . THR A 1 397 ? 5.77 15.273 -1.351 1 98.69 397 THR A C 1
ATOM 3226 O O . THR A 1 397 ? 6.879 14.781 -1.565 1 98.69 397 THR A O 1
ATOM 3229 N N . GLY A 1 398 ? 5.633 16.359 -0.705 1 98.12 398 GLY A N 1
ATOM 3230 C CA . GLY A 1 398 ? 6.586 17.203 -0.016 1 98.12 398 GLY A CA 1
ATOM 3231 C C . GLY A 1 398 ? 5.969 18 1.128 1 98.12 398 GLY A C 1
ATOM 3232 O O . GLY A 1 398 ? 4.742 18.078 1.242 1 98.12 398 GLY A O 1
ATOM 3233 N N . THR A 1 399 ? 6.797 18.516 2.014 1 97.75 399 THR A N 1
ATOM 3234 C CA . THR A 1 399 ? 6.305 19.328 3.121 1 97.75 399 THR A CA 1
ATOM 3235 C C . THR A 1 399 ? 6.613 20.812 2.891 1 97.75 399 THR A C 1
ATOM 3237 O O . THR A 1 399 ? 6.988 21.203 1.785 1 97.75 399 THR A O 1
ATOM 3240 N N . HIS A 1 400 ? 6.348 21.609 3.875 1 97.25 400 HIS A N 1
ATOM 3241 C CA . HIS A 1 400 ? 6.656 23.031 3.814 1 97.25 400 HIS A CA 1
ATOM 3242 C C . HIS A 1 400 ? 8.164 23.281 3.77 1 97.25 400 HIS A C 1
ATOM 3244 O O . HIS A 1 400 ? 8.609 24.375 3.418 1 97.25 400 HIS A O 1
ATOM 3250 N N . ASP A 1 401 ? 8.914 22.312 4.133 1 95 401 ASP A N 1
ATOM 3251 C CA . ASP A 1 401 ? 10.375 22.422 4.148 1 95 401 ASP A CA 1
ATOM 3252 C C . ASP A 1 401 ? 10.977 21.953 2.828 1 95 401 ASP A C 1
ATOM 3254 O O . ASP A 1 401 ? 12.195 22 2.643 1 95 401 ASP A O 1
ATOM 3258 N N . ASN A 1 402 ? 10.203 21.469 1.956 1 96.44 402 ASN A N 1
ATOM 3259 C CA . ASN A 1 402 ? 10.633 20.984 0.65 1 96.44 402 ASN A CA 1
ATOM 3260 C C . ASN A 1 402 ? 10.289 21.984 -0.457 1 96.44 402 ASN A C 1
ATOM 3262 O O . ASN A 1 402 ? 9.43 22.844 -0.275 1 96.44 402 ASN A O 1
ATOM 3266 N N . ASN A 1 403 ? 11.078 21.891 -1.565 1 97.31 403 ASN A N 1
ATOM 3267 C CA . ASN A 1 403 ? 10.586 22.516 -2.785 1 97.31 403 ASN A CA 1
ATOM 3268 C C . ASN A 1 403 ? 9.25 21.938 -3.223 1 97.31 403 ASN A C 1
ATOM 3270 O O . ASN A 1 403 ? 8.836 20.875 -2.742 1 97.31 403 ASN A O 1
ATOM 3274 N N . THR A 1 404 ? 8.508 22.734 -4.023 1 98.44 404 THR A N 1
ATOM 3275 C CA . THR A 1 404 ? 7.332 22.141 -4.645 1 98.44 404 THR A CA 1
ATOM 3276 C C . THR A 1 404 ? 7.719 20.906 -5.461 1 98.44 404 THR A C 1
ATOM 3278 O O . THR A 1 404 ? 8.883 20.734 -5.824 1 98.44 404 THR A O 1
ATOM 3281 N N . THR A 1 405 ? 6.793 20.031 -5.695 1 98.69 405 THR A N 1
ATOM 3282 C CA . THR A 1 405 ? 7.109 18.828 -6.461 1 98.69 405 THR A CA 1
ATOM 3283 C C . THR A 1 405 ? 7.594 19.203 -7.863 1 98.69 405 THR A C 1
ATOM 3285 O O . THR A 1 405 ? 8.562 18.625 -8.359 1 98.69 405 THR A O 1
ATOM 3288 N N . LEU A 1 406 ? 6.906 20.156 -8.523 1 98.56 406 LEU A N 1
ATOM 3289 C CA . LEU A 1 406 ? 7.352 20.609 -9.836 1 98.56 406 LEU A CA 1
ATOM 3290 C C . LEU A 1 406 ? 8.75 21.219 -9.75 1 98.56 406 LEU A C 1
ATOM 3292 O O . LEU A 1 406 ? 9.594 20.953 -10.609 1 98.56 406 LEU A O 1
ATOM 3296 N N . GLY A 1 407 ? 8.961 22.062 -8.734 1 98.44 407 GLY A N 1
ATOM 3297 C CA . GLY A 1 407 ? 10.273 22.641 -8.523 1 98.44 407 GLY A CA 1
ATOM 3298 C C . GLY A 1 407 ? 11.344 21.609 -8.25 1 98.44 407 GLY A C 1
ATOM 3299 O O . GLY A 1 407 ? 12.453 21.703 -8.781 1 98.44 407 GLY A O 1
ATOM 3300 N N . TRP A 1 408 ? 11.047 20.641 -7.422 1 98.31 408 TRP A N 1
ATOM 3301 C CA . TRP A 1 408 ? 11.953 19.531 -7.141 1 98.31 408 TRP A CA 1
ATOM 3302 C C . TRP A 1 408 ? 12.336 18.797 -8.422 1 98.31 408 TRP A C 1
ATOM 3304 O O . TRP A 1 408 ? 13.516 18.547 -8.68 1 98.31 408 TRP A O 1
ATOM 3314 N N . TRP A 1 409 ? 11.391 18.531 -9.25 1 98.38 409 TRP A N 1
ATOM 3315 C CA . TRP A 1 409 ? 11.609 17.781 -10.492 1 98.38 409 TRP A CA 1
ATOM 3316 C C . TRP A 1 409 ? 12.508 18.578 -11.438 1 98.38 409 TRP A C 1
ATOM 3318 O O . TRP A 1 409 ? 13.438 18.016 -12.031 1 98.38 409 TRP A O 1
ATOM 3328 N N . ARG A 1 410 ? 12.297 19.891 -11.531 1 97.62 410 ARG A N 1
ATOM 3329 C CA . ARG A 1 410 ? 12.969 20.734 -12.508 1 97.62 410 ARG A CA 1
ATOM 3330 C C . ARG A 1 410 ? 14.391 21.062 -12.062 1 97.62 410 ARG A C 1
ATOM 3332 O O . ARG A 1 410 ? 15.305 21.141 -12.883 1 97.62 410 ARG A O 1
ATOM 3339 N N . GLU A 1 411 ? 14.492 21.219 -10.719 1 97.38 411 GLU A N 1
ATOM 3340 C CA . GLU A 1 411 ? 15.695 21.922 -10.297 1 97.38 411 GLU A CA 1
ATOM 3341 C C . GLU A 1 411 ? 16.531 21.078 -9.344 1 97.38 411 GLU A C 1
ATOM 3343 O O . GLU A 1 411 ? 17.734 21.281 -9.203 1 97.38 411 GLU A O 1
ATOM 3348 N N . GLU A 1 412 ? 15.906 20.141 -8.695 1 96.62 412 GLU A N 1
ATOM 3349 C CA . GLU A 1 412 ? 16.625 19.5 -7.598 1 96.62 412 GLU A CA 1
ATOM 3350 C C . GLU A 1 412 ? 16.828 18.016 -7.855 1 96.62 412 GLU A C 1
ATOM 3352 O O . GLU A 1 412 ? 17.844 17.438 -7.469 1 96.62 412 GLU A O 1
ATOM 3357 N N . ALA A 1 413 ? 15.938 17.328 -8.484 1 97.19 413 ALA A N 1
ATOM 3358 C CA . ALA A 1 413 ? 16.047 15.898 -8.727 1 97.19 413 ALA A CA 1
ATOM 3359 C C . ALA A 1 413 ? 17.25 15.578 -9.602 1 97.19 413 ALA A C 1
ATOM 3361 O O . ALA A 1 413 ? 17.438 16.172 -10.664 1 97.19 413 ALA A O 1
ATOM 3362 N N . THR A 1 414 ? 18.078 14.641 -9.156 1 97.38 414 THR A N 1
ATOM 3363 C CA . THR A 1 414 ? 19.219 14.172 -9.938 1 97.38 414 THR A CA 1
ATOM 3364 C C . THR A 1 414 ? 18.766 13.289 -11.094 1 97.38 414 THR A C 1
ATOM 3366 O O . THR A 1 414 ? 17.609 12.859 -11.133 1 97.38 414 THR A O 1
ATOM 3369 N N . PRO A 1 415 ? 19.656 13.047 -12 1 97.56 415 PRO A N 1
ATOM 3370 C CA . PRO A 1 415 ? 19.297 12.148 -13.094 1 97.56 415 PRO A CA 1
ATOM 3371 C C . PRO A 1 415 ? 18.844 10.773 -12.602 1 97.56 415 PRO A C 1
ATOM 3373 O O . PRO A 1 415 ? 17.906 10.195 -13.133 1 97.56 415 PRO A O 1
ATOM 3376 N N . ILE A 1 416 ? 19.484 10.289 -11.586 1 97.56 416 ILE A N 1
ATOM 3377 C CA . ILE A 1 416 ? 19.141 8.992 -11.016 1 97.56 416 ILE A CA 1
ATOM 3378 C C . ILE A 1 416 ? 17.75 9.055 -10.398 1 97.56 416 ILE A C 1
ATOM 3380 O O . ILE A 1 416 ? 16.938 8.148 -10.578 1 97.56 416 ILE A O 1
ATOM 3384 N N . GLU A 1 417 ? 17.484 10.078 -9.688 1 97.88 417 GLU A N 1
ATOM 3385 C CA . GLU A 1 417 ? 16.172 10.25 -9.07 1 97.88 417 GLU A CA 1
ATOM 3386 C C . GLU A 1 417 ? 15.07 10.359 -10.133 1 97.88 417 GLU A C 1
ATOM 3388 O O . GLU A 1 417 ? 13.984 9.789 -9.969 1 97.88 417 GLU A O 1
ATOM 3393 N N . ARG A 1 418 ? 15.383 11.117 -11.188 1 98 418 ARG A N 1
ATOM 3394 C CA . ARG A 1 418 ? 14.414 11.258 -12.266 1 98 418 ARG A CA 1
ATOM 3395 C C . ARG A 1 418 ? 14.125 9.914 -12.93 1 98 418 ARG A C 1
ATOM 3397 O O . ARG A 1 418 ? 12.969 9.594 -13.219 1 98 418 ARG A O 1
ATOM 3404 N N . LYS A 1 419 ? 15.172 9.195 -13.148 1 98 419 LYS A N 1
ATOM 3405 C CA . LYS A 1 419 ? 15.016 7.875 -13.742 1 98 419 LYS A CA 1
ATOM 3406 C C . LYS A 1 419 ? 14.203 6.957 -12.828 1 98 419 LYS A C 1
ATOM 3408 O O . LYS A 1 419 ? 13.242 6.328 -13.273 1 98 419 LYS A O 1
ATOM 3413 N N . ASN A 1 420 ? 14.562 6.891 -11.57 1 98.5 420 ASN A N 1
ATOM 3414 C CA . ASN A 1 420 ? 13.891 6.023 -10.609 1 98.5 420 ASN A CA 1
ATOM 3415 C C . ASN A 1 420 ? 12.422 6.41 -10.438 1 98.5 420 ASN A C 1
ATOM 3417 O O . ASN A 1 420 ? 11.555 5.543 -10.328 1 98.5 420 ASN A O 1
ATOM 3421 N N . ALA A 1 421 ? 12.195 7.711 -10.414 1 98.62 421 ALA A N 1
ATOM 3422 C CA . ALA A 1 421 ? 10.82 8.188 -10.297 1 98.62 421 ALA A CA 1
ATOM 3423 C C . ALA A 1 421 ? 9.977 7.734 -11.484 1 98.62 421 ALA A C 1
ATOM 3425 O O . ALA A 1 421 ? 8.828 7.32 -11.32 1 98.62 421 ALA A O 1
ATOM 3426 N N . GLN A 1 422 ? 10.57 7.824 -12.656 1 98.19 422 GLN A N 1
ATOM 3427 C CA . GLN A 1 422 ? 9.836 7.43 -13.852 1 98.19 422 GLN A CA 1
ATOM 3428 C C . GLN A 1 422 ? 9.594 5.922 -13.875 1 98.19 422 GLN A C 1
ATOM 3430 O O . GLN A 1 422 ? 8.539 5.465 -14.328 1 98.19 422 GLN A O 1
ATOM 3435 N N . VAL A 1 423 ? 10.531 5.148 -13.414 1 98.12 423 VAL A N 1
ATOM 3436 C CA . VAL A 1 423 ? 10.375 3.699 -13.328 1 98.12 423 VAL A CA 1
ATOM 3437 C C . VAL A 1 423 ? 9.266 3.355 -12.336 1 98.12 423 VAL A C 1
ATOM 3439 O O . VAL A 1 423 ? 8.398 2.533 -12.633 1 98.12 423 VAL A O 1
ATOM 3442 N N . TYR A 1 424 ? 9.258 3.998 -11.211 1 98.5 424 TYR A N 1
ATOM 3443 C CA . TYR A 1 424 ? 8.383 3.686 -10.094 1 98.5 424 TYR A CA 1
ATOM 3444 C C . TYR A 1 424 ? 6.969 4.203 -10.336 1 98.5 424 TYR A C 1
ATOM 3446 O O . TYR A 1 424 ? 5.988 3.506 -10.07 1 98.5 424 TYR A O 1
ATOM 3454 N N . LEU A 1 425 ? 6.875 5.465 -10.852 1 98.19 425 LEU A N 1
ATOM 3455 C CA . LEU A 1 425 ? 5.582 6.129 -10.945 1 98.19 425 LEU A CA 1
ATOM 3456 C C . LEU A 1 425 ? 4.984 5.969 -12.344 1 98.19 425 LEU A C 1
ATOM 3458 O O . LEU A 1 425 ? 3.934 5.348 -12.5 1 98.19 425 LEU A O 1
ATOM 3462 N N . GLN A 1 426 ? 5.586 6.543 -13.297 1 96.94 426 GLN A N 1
ATOM 3463 C CA . GLN A 1 426 ? 5.199 6.535 -14.703 1 96.94 426 GLN A CA 1
ATOM 3464 C C . GLN A 1 426 ? 6.188 7.332 -15.555 1 96.94 426 GLN A C 1
ATOM 3466 O O . GLN A 1 426 ? 6.969 8.125 -15.023 1 96.94 426 GLN A O 1
ATOM 3471 N N . GLN A 1 427 ? 6.117 7.09 -16.812 1 94.69 427 GLN A N 1
ATOM 3472 C CA . GLN A 1 427 ? 6.879 7.949 -17.719 1 94.69 427 GLN A CA 1
ATOM 3473 C C . GLN A 1 427 ? 6.379 9.391 -17.656 1 94.69 427 GLN A C 1
ATOM 3475 O O . GLN A 1 427 ? 5.168 9.633 -17.688 1 94.69 427 GLN A O 1
ATOM 3480 N N . ILE A 1 428 ? 7.324 10.266 -17.516 1 95.88 428 ILE A N 1
ATOM 3481 C CA . ILE A 1 428 ? 6.992 11.688 -17.453 1 95.88 428 ILE A CA 1
ATOM 3482 C C . ILE A 1 428 ? 7.344 12.359 -18.781 1 95.88 428 ILE A C 1
ATOM 3484 O O . ILE A 1 428 ? 8.508 12.68 -19.031 1 95.88 428 ILE A O 1
ATOM 3488 N N . ARG A 1 429 ? 6.363 12.586 -19.594 1 91.38 429 ARG A N 1
ATOM 3489 C CA . ARG A 1 429 ? 6.566 13.195 -20.906 1 91.38 429 ARG A CA 1
ATOM 3490 C C . ARG A 1 429 ? 6.527 14.719 -20.812 1 91.38 429 ARG A C 1
ATOM 3492 O O . ARG A 1 429 ? 7.195 15.406 -21.594 1 91.38 429 ARG A O 1
ATOM 3499 N N . HIS A 1 430 ? 5.629 15.203 -19.953 1 92.94 430 HIS A N 1
ATOM 3500 C CA . HIS A 1 430 ? 5.551 16.609 -19.578 1 92.94 430 HIS A CA 1
ATOM 3501 C C . HIS A 1 430 ? 5.801 16.812 -18.094 1 92.94 430 HIS A C 1
ATOM 3503 O O . HIS A 1 430 ? 5.285 16.047 -17.266 1 92.94 430 HIS A O 1
ATOM 3509 N N . GLU A 1 431 ? 6.531 17.781 -17.766 1 90.69 431 GLU A N 1
ATOM 3510 C CA . GLU A 1 431 ? 7.035 17.953 -16.406 1 90.69 431 GLU A CA 1
ATOM 3511 C C . GLU A 1 431 ? 5.891 18.062 -15.406 1 90.69 431 GLU A C 1
ATOM 3513 O O . GLU A 1 431 ? 6.012 17.625 -14.258 1 90.69 431 GLU A O 1
ATOM 3518 N N . GLY A 1 432 ? 4.859 18.641 -15.883 1 90.62 432 GLY A N 1
ATOM 3519 C CA . GLY A 1 432 ? 3.723 18.797 -14.984 1 90.62 432 GLY A CA 1
ATOM 3520 C C . GLY A 1 432 ? 3.123 17.469 -14.547 1 90.62 432 GLY A C 1
ATOM 3521 O O . GLY A 1 432 ? 2.418 17.406 -13.539 1 90.62 432 GLY A O 1
ATOM 3522 N N . GLN A 1 433 ? 3.469 16.391 -15.18 1 95.12 433 GLN A N 1
ATOM 3523 C CA . GLN A 1 433 ? 2.881 15.086 -14.891 1 95.12 433 GLN A CA 1
ATOM 3524 C C . GLN A 1 433 ? 3.424 14.516 -13.586 1 95.12 433 GLN A C 1
ATOM 3526 O O . GLN A 1 433 ? 2.773 13.688 -12.945 1 95.12 433 GLN A O 1
ATOM 3531 N N . ILE A 1 434 ? 4.617 14.984 -13.156 1 98.06 434 ILE A N 1
ATOM 3532 C CA . ILE A 1 434 ? 5.25 14.445 -11.961 1 98.06 434 ILE A CA 1
ATOM 3533 C C . ILE A 1 434 ? 4.398 14.766 -10.734 1 98.06 434 ILE A C 1
ATOM 3535 O O . ILE A 1 434 ? 4.328 13.969 -9.797 1 98.06 434 ILE A O 1
ATOM 3539 N N . VAL A 1 435 ? 3.715 15.906 -10.766 1 98.31 435 VAL A N 1
ATOM 3540 C CA . VAL A 1 435 ? 2.953 16.359 -9.609 1 98.31 435 VAL A CA 1
ATOM 3541 C C . VAL A 1 435 ? 1.807 15.398 -9.328 1 98.31 435 VAL A C 1
ATOM 3543 O O . VAL A 1 435 ? 1.729 14.82 -8.242 1 98.31 435 VAL A O 1
ATOM 3546 N N . TRP A 1 436 ? 1.011 15.109 -10.32 1 97.69 436 TRP A N 1
ATOM 3547 C CA . TRP A 1 436 ? -0.144 14.242 -10.109 1 97.69 436 TRP A CA 1
ATOM 3548 C C . TRP A 1 436 ? 0.283 12.781 -10 1 97.69 436 TRP A C 1
ATOM 3550 O O . TRP A 1 436 ? -0.393 11.977 -9.352 1 97.69 436 TRP A O 1
ATOM 3560 N N . ALA A 1 437 ? 1.425 12.438 -10.664 1 98.31 437 ALA A N 1
ATOM 3561 C CA . ALA A 1 437 ? 1.964 11.102 -10.43 1 98.31 437 ALA A CA 1
ATOM 3562 C C . ALA A 1 437 ? 2.268 10.883 -8.953 1 98.31 437 ALA A C 1
ATOM 3564 O O . ALA A 1 437 ? 1.952 9.828 -8.398 1 98.31 437 ALA A O 1
ATOM 3565 N N . MET A 1 438 ? 2.807 11.898 -8.305 1 98.62 438 MET A N 1
ATOM 3566 C CA . MET A 1 438 ? 3.139 11.844 -6.887 1 98.62 438 MET A CA 1
ATOM 3567 C C . MET A 1 438 ? 1.875 11.859 -6.031 1 98.62 438 MET A C 1
ATOM 3569 O O . MET A 1 438 ? 1.768 11.109 -5.059 1 98.62 438 MET A O 1
ATOM 3573 N N . ILE A 1 439 ? 0.93 12.703 -6.383 1 98.75 439 ILE A N 1
ATOM 3574 C CA . ILE A 1 439 ? -0.313 12.82 -5.629 1 98.75 439 ILE A CA 1
ATOM 3575 C C . ILE A 1 439 ? -1.054 11.484 -5.648 1 98.75 439 ILE A C 1
ATOM 3577 O O . ILE A 1 439 ? -1.493 10.992 -4.605 1 98.75 439 ILE A O 1
ATOM 3581 N N . ARG A 1 440 ? -1.151 10.867 -6.789 1 98.56 440 ARG A N 1
ATOM 3582 C CA . ARG A 1 440 ? -1.838 9.586 -6.918 1 98.56 440 ARG A CA 1
ATOM 3583 C C . ARG A 1 440 ? -1.12 8.492 -6.125 1 98.56 440 ARG A C 1
ATOM 3585 O O . ARG A 1 440 ? -1.762 7.676 -5.465 1 98.56 440 ARG A O 1
ATOM 3592 N N . ALA A 1 441 ? 0.222 8.484 -6.246 1 98.62 441 ALA A N 1
ATOM 3593 C CA . ALA A 1 441 ? 0.997 7.492 -5.512 1 98.62 441 ALA A CA 1
ATOM 3594 C C . ALA A 1 441 ? 0.746 7.602 -4.008 1 98.62 441 ALA A C 1
ATOM 3596 O O . ALA A 1 441 ? 0.58 6.586 -3.326 1 98.62 441 ALA A O 1
ATOM 3597 N N . ALA A 1 442 ? 0.711 8.797 -3.496 1 98.75 442 ALA A N 1
ATOM 3598 C CA . ALA A 1 442 ? 0.439 9.031 -2.08 1 98.75 442 ALA A CA 1
ATOM 3599 C C . ALA A 1 442 ? -0.966 8.562 -1.708 1 98.75 442 ALA A C 1
ATOM 3601 O O . ALA A 1 442 ? -1.143 7.812 -0.747 1 98.75 442 ALA A O 1
ATOM 3602 N N . ALA A 1 443 ? -1.934 8.969 -2.492 1 98.62 443 ALA A N 1
ATOM 3603 C CA . ALA A 1 443 ? -3.338 8.688 -2.199 1 98.62 443 ALA A CA 1
ATOM 3604 C C . ALA A 1 443 ? -3.621 7.191 -2.24 1 98.62 443 ALA A C 1
ATOM 3606 O O . ALA A 1 443 ? -4.438 6.688 -1.466 1 98.62 443 ALA A O 1
ATOM 3607 N N . ARG A 1 444 ? -2.947 6.449 -3.102 1 98.25 444 ARG A N 1
ATOM 3608 C CA . ARG A 1 444 ? -3.215 5.031 -3.328 1 98.25 444 ARG A CA 1
ATOM 3609 C C . ARG A 1 444 ? -2.48 4.168 -2.309 1 98.25 444 ARG A C 1
ATOM 3611 O O . ARG A 1 444 ? -2.719 2.961 -2.223 1 98.25 444 ARG A O 1
ATOM 3618 N N . SER A 1 445 ? -1.574 4.746 -1.559 1 98.5 445 SER A N 1
ATOM 3619 C CA . SER A 1 445 ? -0.805 3.969 -0.591 1 98.5 445 SER A CA 1
ATOM 3620 C C . SER A 1 445 ? -1.684 3.498 0.563 1 98.5 445 SER A C 1
ATOM 3622 O O . SER A 1 445 ? -2.834 3.924 0.688 1 98.5 445 SER A O 1
ATOM 3624 N N . VAL A 1 446 ? -1.156 2.703 1.46 1 98.44 446 VAL A N 1
ATOM 3625 C CA . VAL A 1 446 ? -1.905 2.164 2.59 1 98.44 446 VAL A CA 1
ATOM 3626 C C . VAL A 1 446 ? -1.861 3.15 3.756 1 98.44 446 VAL A C 1
ATOM 3628 O O . VAL A 1 446 ? -2.494 2.926 4.793 1 98.44 446 VAL A O 1
ATOM 3631 N N . ALA A 1 447 ? -1.116 4.25 3.592 1 98.44 447 ALA A N 1
ATOM 3632 C CA . ALA A 1 447 ? -1.007 5.227 4.672 1 98.44 447 ALA A CA 1
ATOM 3633 C C . ALA A 1 447 ? -2.383 5.738 5.09 1 98.44 447 ALA A C 1
ATOM 3635 O O . ALA A 1 447 ? -3.227 6.031 4.242 1 98.44 447 ALA A O 1
ATOM 3636 N N . ASN A 1 448 ? -2.574 5.875 6.371 1 97.5 448 ASN A N 1
ATOM 3637 C CA . ASN A 1 448 ? -3.846 6.383 6.871 1 97.5 448 ASN A CA 1
ATOM 3638 C C . ASN A 1 448 ? -4.039 7.855 6.516 1 97.5 448 ASN A C 1
ATOM 3640 O O . ASN A 1 448 ? -5.141 8.273 6.164 1 97.5 448 ASN A O 1
ATOM 3644 N N . LEU A 1 449 ? -2.93 8.57 6.555 1 98 449 LEU A N 1
ATOM 3645 C CA . LEU A 1 449 ? -3.018 10 6.301 1 98 449 LEU A CA 1
ATOM 3646 C C . LEU A 1 449 ? -2.211 10.383 5.062 1 98 449 LEU A C 1
ATOM 3648 O O . LEU A 1 449 ? -1.046 10.008 4.934 1 98 449 LEU A O 1
ATOM 3652 N N . CYS A 1 450 ? -2.844 11.055 4.172 1 98.56 450 CYS A N 1
ATOM 3653 C CA . CYS A 1 450 ? -2.227 11.594 2.965 1 98.56 450 CYS A CA 1
ATOM 3654 C C . CYS A 1 450 ? -2.348 13.109 2.924 1 98.56 450 CYS A C 1
ATOM 3656 O O . CYS A 1 450 ? -3.455 13.648 2.881 1 98.56 450 CYS A O 1
ATOM 3658 N N . ILE A 1 451 ? -1.227 13.789 2.943 1 98.81 451 ILE A N 1
ATOM 3659 C CA . ILE A 1 451 ? -1.257 15.25 2.975 1 98.81 451 ILE A CA 1
ATOM 3660 C C . ILE A 1 451 ? -0.556 15.812 1.738 1 98.81 451 ILE A C 1
ATOM 3662 O O . ILE A 1 451 ? 0.576 15.43 1.434 1 98.81 451 ILE A O 1
ATOM 3666 N N . ILE A 1 452 ? -1.187 16.766 1.054 1 98.81 452 ILE A N 1
ATOM 3667 C CA . ILE A 1 452 ? -0.681 17.359 -0.18 1 98.81 452 ILE A CA 1
ATOM 3668 C C . ILE A 1 452 ? -0.519 18.859 0.002 1 98.81 452 ILE A C 1
ATOM 3670 O O . ILE A 1 452 ? -1.468 19.547 0.375 1 98.81 452 ILE A O 1
ATOM 3674 N N . PRO A 1 453 ? 0.67 19.391 -0.265 1 98.81 453 PRO A N 1
ATOM 3675 C CA . PRO A 1 453 ? 0.793 20.859 -0.246 1 98.81 453 PRO A CA 1
ATOM 3676 C C . PRO A 1 453 ? -0.085 21.531 -1.294 1 98.81 453 PRO A C 1
ATOM 3678 O O . PRO A 1 453 ? -0.219 21.031 -2.412 1 98.81 453 PRO A O 1
ATOM 3681 N N . MET A 1 454 ? -0.614 22.656 -0.932 1 98.81 454 MET A N 1
ATOM 3682 C CA . MET A 1 454 ? -1.469 23.391 -1.861 1 98.81 454 MET A CA 1
ATOM 3683 C C . MET A 1 454 ? -0.703 23.766 -3.125 1 98.81 454 MET A C 1
ATOM 3685 O O . MET A 1 454 ? -1.276 23.797 -4.215 1 98.81 454 MET A O 1
ATOM 3689 N N . GLN A 1 455 ? 0.554 24.016 -2.992 1 98.62 455 GLN A N 1
ATOM 3690 C CA . GLN A 1 455 ? 1.392 24.344 -4.141 1 98.62 455 GLN A CA 1
ATOM 3691 C C . GLN A 1 455 ? 1.356 23.219 -5.184 1 98.62 455 GLN A C 1
ATOM 3693 O O . GLN A 1 455 ? 1.389 23.484 -6.387 1 98.62 455 GLN A O 1
ATOM 3698 N N . ASP A 1 456 ? 1.336 22.016 -4.715 1 98.62 456 ASP A N 1
ATOM 3699 C CA . ASP A 1 456 ? 1.264 20.875 -5.629 1 98.62 456 ASP A CA 1
ATOM 3700 C C . ASP A 1 456 ? -0.118 20.781 -6.27 1 98.62 456 ASP A C 1
ATOM 3702 O O . ASP A 1 456 ? -0.232 20.5 -7.469 1 98.62 456 ASP A O 1
ATOM 3706 N N . VAL A 1 457 ? -1.155 21.031 -5.512 1 98.44 457 VAL A N 1
ATOM 3707 C CA . VAL A 1 457 ? -2.508 21.016 -6.059 1 98.44 457 VAL A CA 1
ATOM 3708 C C . VAL A 1 457 ? -2.615 22.031 -7.195 1 98.44 457 VAL A C 1
ATOM 3710 O O . VAL A 1 457 ? -3.234 21.75 -8.227 1 98.44 457 VAL A O 1
ATOM 3713 N N . LEU A 1 458 ? -1.906 23.141 -7.02 1 97.94 458 LEU A N 1
ATOM 3714 C CA . LEU A 1 458 ? -1.997 24.234 -7.973 1 97.94 458 LEU A CA 1
ATOM 3715 C C . LEU A 1 458 ? -0.942 24.094 -9.062 1 97.94 458 LEU A C 1
ATOM 3717 O O . LEU A 1 458 ? -0.856 24.938 -9.961 1 97.94 458 LEU A O 1
ATOM 3721 N N . HIS A 1 459 ? -0.079 23.141 -9.016 1 96.81 459 HIS A N 1
ATOM 3722 C CA . HIS A 1 459 ? 0.958 22.875 -10.008 1 96.81 459 HIS A CA 1
ATOM 3723 C C . HIS A 1 459 ? 1.951 24.016 -10.094 1 96.81 459 HIS A C 1
ATOM 3725 O O . HIS A 1 459 ? 2.26 24.5 -11.188 1 96.81 459 HIS A O 1
ATOM 3731 N N . LEU A 1 460 ? 2.402 24.406 -8.961 1 98.06 460 LEU A N 1
ATOM 3732 C CA . LEU A 1 460 ? 3.27 25.578 -8.93 1 98.06 460 LEU A CA 1
ATOM 3733 C C . LEU A 1 460 ? 4.734 25.172 -8.836 1 98.06 460 LEU A C 1
ATOM 3735 O O . LEU A 1 460 ? 5.051 24.078 -8.359 1 98.06 460 LEU A O 1
ATOM 3739 N N . GLY A 1 461 ? 5.605 26.016 -9.25 1 97.69 461 GLY A N 1
ATOM 3740 C CA . GLY A 1 461 ? 7.031 25.75 -9.281 1 97.69 461 GLY A CA 1
ATOM 3741 C C . GLY A 1 461 ? 7.762 26.266 -8.055 1 97.69 461 GLY A C 1
ATOM 3742 O O . GLY A 1 461 ? 7.141 26.531 -7.027 1 97.69 461 GLY A O 1
ATOM 3743 N N . SER A 1 462 ? 9.094 26.359 -8.141 1 97 462 SER A N 1
ATOM 3744 C CA . SER A 1 462 ? 10 26.672 -7.035 1 97 462 SER A CA 1
ATOM 3745 C C . SER A 1 462 ? 9.758 28.078 -6.508 1 97 462 SER A C 1
ATOM 3747 O O . SER A 1 462 ? 10.062 28.375 -5.352 1 97 462 SER A O 1
ATOM 3749 N N . GLU A 1 463 ? 9.234 28.906 -7.336 1 96.31 463 GLU A N 1
ATOM 3750 C CA . GLU A 1 463 ? 8.977 30.297 -6.938 1 96.31 463 GLU A CA 1
ATOM 3751 C C . GLU A 1 463 ? 7.941 30.359 -5.816 1 96.31 463 GLU A C 1
ATOM 3753 O O . GLU A 1 463 ? 7.824 31.375 -5.133 1 96.31 463 GLU A O 1
ATOM 3758 N N . CYS A 1 464 ? 7.289 29.266 -5.605 1 97.44 464 CYS A N 1
ATOM 3759 C CA . CYS A 1 464 ? 6.234 29.25 -4.602 1 97.44 464 CYS A CA 1
ATOM 3760 C C . CYS A 1 464 ? 6.645 28.406 -3.396 1 97.44 464 CYS A C 1
ATOM 3762 O O . CYS A 1 464 ? 5.805 28.047 -2.57 1 97.44 464 CYS A O 1
ATOM 3764 N N . ARG A 1 465 ? 7.891 28.047 -3.285 1 96.62 465 ARG A N 1
ATOM 3765 C CA . ARG A 1 465 ? 8.406 27.344 -2.117 1 96.62 465 ARG A CA 1
ATOM 3766 C C . ARG A 1 465 ? 8.102 28.109 -0.835 1 96.62 465 ARG A C 1
ATOM 3768 O O . ARG A 1 465 ? 8.219 29.328 -0.798 1 96.62 465 ARG A O 1
ATOM 3775 N N . MET A 1 466 ? 7.68 27.406 0.197 1 95.94 466 MET A N 1
ATOM 3776 C CA . MET A 1 466 ? 7.262 28.047 1.44 1 95.94 466 MET A CA 1
ATOM 3777 C C . MET A 1 466 ? 8.461 28.344 2.328 1 95.94 466 MET A C 1
ATOM 3779 O O . MET A 1 466 ? 8.555 29.438 2.906 1 95.94 466 MET A O 1
ATOM 3783 N N . ASN A 1 467 ? 9.234 27.359 2.508 1 94.19 467 ASN A N 1
ATOM 3784 C CA . ASN A 1 467 ? 10.344 27.469 3.443 1 94.19 467 ASN A CA 1
ATOM 3785 C C . ASN A 1 467 ? 11.586 26.75 2.92 1 94.19 467 ASN A C 1
ATOM 3787 O O . ASN A 1 467 ? 11.484 25.656 2.354 1 94.19 467 ASN A O 1
ATOM 3791 N N . THR A 1 468 ? 12.68 27.438 2.928 1 90.94 468 THR A N 1
ATOM 3792 C CA . THR A 1 468 ? 13.992 26.828 2.764 1 90.94 468 THR A CA 1
ATOM 3793 C C . THR A 1 468 ? 14.719 26.75 4.102 1 90.94 468 THR A C 1
ATOM 3795 O O . THR A 1 468 ? 15.227 27.75 4.605 1 90.94 468 THR A O 1
ATOM 3798 N N . PRO A 1 469 ? 14.836 25.562 4.566 1 83.38 469 PRO A N 1
ATOM 3799 C CA . PRO A 1 469 ? 15.461 25.422 5.879 1 83.38 469 PRO A CA 1
ATOM 3800 C C . PRO A 1 469 ? 16.828 26.094 5.953 1 83.38 469 PRO A C 1
ATOM 3802 O O . PRO A 1 469 ? 17.609 26.031 4.996 1 83.38 469 PRO A O 1
ATOM 3805 N N . ALA A 1 470 ? 17.203 26.797 6.992 1 74.62 470 ALA A N 1
ATOM 3806 C CA . ALA A 1 470 ? 18.469 27.422 7.328 1 74.62 470 ALA A CA 1
ATOM 3807 C C . ALA A 1 470 ? 18.656 28.734 6.574 1 74.62 470 ALA A C 1
ATOM 3809 O O . ALA A 1 470 ? 19.625 29.453 6.809 1 74.62 470 ALA A O 1
ATOM 3810 N N . ALA A 1 471 ? 17.672 28.969 5.617 1 77.69 471 ALA A N 1
ATOM 3811 C CA . ALA A 1 471 ? 17.734 30.266 4.961 1 77.69 471 ALA A CA 1
ATOM 3812 C C . ALA A 1 471 ? 17.203 31.375 5.867 1 77.69 471 ALA A C 1
ATOM 3814 O O . ALA A 1 471 ? 16.141 31.219 6.484 1 77.69 471 ALA A O 1
ATOM 3815 N N . GLY A 1 472 ? 17.891 32.438 6.012 1 71.88 472 GLY A N 1
ATOM 3816 C CA . GLY A 1 472 ? 17.531 33.5 6.953 1 71.88 472 GLY A CA 1
ATOM 3817 C C . GLY A 1 472 ? 16.469 34.438 6.426 1 71.88 472 GLY A C 1
ATOM 3818 O O . GLY A 1 472 ? 15.836 35.156 7.199 1 71.88 472 GLY A O 1
ATOM 3819 N N . ALA A 1 473 ? 16.297 34.469 5.141 1 77.62 473 ALA A N 1
ATOM 3820 C CA . ALA A 1 473 ? 15.328 35.406 4.586 1 77.62 473 ALA A CA 1
ATOM 3821 C C . ALA A 1 473 ? 14.586 34.812 3.4 1 77.62 473 ALA A C 1
ATOM 3823 O O . ALA A 1 473 ? 15.008 33.781 2.85 1 77.62 473 ALA A O 1
ATOM 3824 N N . GLY A 1 474 ? 13.398 35.375 3.197 1 82.88 474 GLY A N 1
ATOM 3825 C CA . GLY A 1 474 ? 12.648 34.969 2.016 1 82.88 474 GLY A CA 1
ATOM 3826 C C . GLY A 1 474 ? 11.727 33.781 2.258 1 82.88 474 GLY A C 1
ATOM 3827 O O . GLY A 1 474 ? 11.172 33.219 1.314 1 82.88 474 GLY A O 1
ATOM 3828 N N . ASN A 1 475 ? 11.609 33.438 3.471 1 91.5 475 ASN A N 1
ATOM 3829 C CA . ASN A 1 475 ? 10.781 32.281 3.82 1 91.5 475 ASN A CA 1
ATOM 3830 C C . ASN A 1 475 ? 9.383 32.719 4.246 1 91.5 475 ASN A C 1
ATOM 3832 O O . ASN A 1 475 ? 9.172 33.875 4.625 1 91.5 475 ASN A O 1
ATOM 3836 N N . TRP A 1 476 ? 8.375 31.828 3.994 1 94.12 476 TRP A N 1
ATOM 3837 C CA . TRP A 1 476 ? 7.027 31.906 4.555 1 94.12 476 TRP A CA 1
ATOM 3838 C C . TRP A 1 476 ? 6.23 33.031 3.908 1 94.12 476 TRP A C 1
ATOM 3840 O O . TRP A 1 476 ? 5.281 33.562 4.504 1 94.12 476 TRP A O 1
ATOM 3850 N N . THR A 1 477 ? 6.668 33.469 2.725 1 95.19 477 THR A N 1
ATOM 3851 C CA . THR A 1 477 ? 6.039 34.656 2.121 1 95.19 477 THR A CA 1
ATOM 3852 C C . THR A 1 477 ? 5.066 34.219 1.021 1 95.19 477 THR A C 1
ATOM 3854 O O . THR A 1 477 ? 4.277 35.031 0.54 1 95.19 477 THR A O 1
ATOM 3857 N N . TRP A 1 478 ? 5.086 33 0.656 1 96.88 478 TRP A N 1
ATOM 3858 C CA . TRP A 1 478 ? 4.23 32.562 -0.445 1 96.88 478 TRP A CA 1
ATOM 3859 C C . TRP A 1 478 ? 2.758 32.688 -0.063 1 96.88 478 TRP A C 1
ATOM 3861 O O . TRP A 1 478 ? 2.357 32.25 1.025 1 96.88 478 TRP A O 1
ATOM 3871 N N . ARG A 1 479 ? 1.988 33.25 -0.91 1 97.62 479 ARG A N 1
ATOM 3872 C CA . ARG A 1 479 ? 0.536 33.375 -0.854 1 97.62 479 ARG A CA 1
ATOM 3873 C C . ARG A 1 479 ? -0.095 33.062 -2.207 1 97.62 479 ARG A C 1
ATOM 3875 O O . ARG A 1 479 ? 0.382 33.562 -3.242 1 97.62 479 ARG A O 1
ATOM 3882 N N . TYR A 1 480 ? -1.179 32.219 -2.186 1 97.75 480 TYR A N 1
ATOM 3883 C CA . TYR A 1 480 ? -1.774 31.969 -3.492 1 97.75 480 TYR A CA 1
ATOM 3884 C C . TYR A 1 480 ? -2.682 33.125 -3.918 1 97.75 480 TYR A C 1
ATOM 3886 O O . TYR A 1 480 ? -3.107 33.938 -3.086 1 97.75 480 TYR A O 1
ATOM 3894 N N . ARG A 1 481 ? -2.959 33.188 -5.172 1 96.94 481 ARG A N 1
ATOM 3895 C CA . ARG A 1 481 ? -3.771 34.25 -5.738 1 96.94 481 ARG A CA 1
ATOM 3896 C C . ARG A 1 481 ? -5.246 34.031 -5.41 1 96.94 481 ARG A C 1
ATOM 3898 O O . ARG A 1 481 ? -5.711 32.906 -5.281 1 96.94 481 ARG A O 1
ATOM 3905 N N . SER A 1 482 ? -5.965 35.125 -5.379 1 94.81 482 SER A N 1
ATOM 3906 C CA . SER A 1 482 ? -7.371 35.094 -4.996 1 94.81 482 SER A CA 1
ATOM 3907 C C . SER A 1 482 ? -8.203 34.281 -5.984 1 94.81 482 SER A C 1
ATOM 3909 O O . SER A 1 482 ? -9.25 33.75 -5.625 1 94.81 482 SER A O 1
ATOM 3911 N N . ASP A 1 483 ? -7.707 34.125 -7.188 1 95.19 483 ASP A N 1
ATOM 3912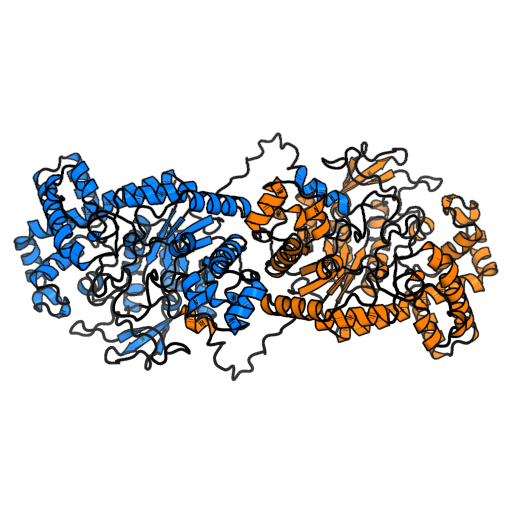 C CA . ASP A 1 483 ? -8.453 33.406 -8.211 1 95.19 483 ASP A CA 1
ATOM 3913 C C . ASP A 1 483 ? -7.871 32 -8.43 1 95.19 483 ASP A C 1
ATOM 3915 O O . ASP A 1 483 ? -8.195 31.344 -9.414 1 95.19 483 ASP A O 1
ATOM 3919 N N . ALA A 1 484 ? -7.066 31.578 -7.562 1 96.12 484 ALA A N 1
ATOM 3920 C CA . ALA A 1 484 ? -6.293 30.359 -7.781 1 96.12 484 ALA A CA 1
ATOM 3921 C C . ALA A 1 484 ? -7.156 29.125 -7.582 1 96.12 484 ALA A C 1
ATOM 3923 O O . ALA A 1 484 ? -6.902 28.078 -8.18 1 96.12 484 ALA A O 1
ATOM 3924 N N . LEU A 1 485 ? -8.219 29.156 -6.758 1 96.69 485 LEU A N 1
ATOM 3925 C CA . LEU A 1 485 ? -8.992 27.984 -6.387 1 96.69 485 LEU A CA 1
ATOM 3926 C C . LEU A 1 485 ? -10.031 27.641 -7.453 1 96.69 485 LEU A C 1
ATOM 3928 O O . LEU A 1 485 ? -11.234 27.656 -7.184 1 96.69 485 LEU A O 1
ATOM 3932 N N . HIS A 1 486 ? -9.57 27.25 -8.594 1 95.44 486 HIS A N 1
ATOM 3933 C CA . HIS A 1 486 ? -10.477 26.797 -9.648 1 95.44 486 HIS A CA 1
ATOM 3934 C C . HIS A 1 486 ? -11.188 25.5 -9.242 1 95.44 486 HIS A C 1
ATOM 3936 O O . HIS A 1 486 ? -10.57 24.594 -8.695 1 95.44 486 HIS A O 1
ATOM 3942 N N . PRO A 1 487 ? -12.453 25.359 -9.562 1 96.69 487 PRO A N 1
ATOM 3943 C CA . PRO A 1 487 ? -13.242 24.203 -9.141 1 96.69 487 PRO A CA 1
ATOM 3944 C C . PRO A 1 487 ? -12.711 22.891 -9.703 1 96.69 487 PRO A C 1
ATOM 3946 O O . PRO A 1 487 ? -12.922 21.828 -9.109 1 96.69 487 PRO A O 1
ATOM 3949 N N . ASP A 1 488 ? -12.031 22.938 -10.781 1 96.94 488 ASP A N 1
ATOM 3950 C CA . ASP A 1 488 ? -11.484 21.734 -11.406 1 96.94 488 ASP A CA 1
ATOM 3951 C C . ASP A 1 488 ? -10.523 21.016 -10.461 1 96.94 488 ASP A C 1
ATOM 3953 O O . ASP A 1 488 ? -10.445 19.797 -10.477 1 96.94 488 ASP A O 1
ATOM 3957 N N . PHE A 1 489 ? -9.781 21.781 -9.734 1 97.44 489 PHE A N 1
ATOM 3958 C CA . PHE A 1 489 ? -8.852 21.172 -8.789 1 97.44 489 PHE A CA 1
ATOM 3959 C C . PHE A 1 489 ? -9.609 20.375 -7.734 1 97.44 489 PHE A C 1
ATOM 3961 O O . PHE A 1 489 ? -9.227 19.25 -7.406 1 97.44 489 PHE A O 1
ATOM 3968 N N . ALA A 1 490 ? -10.703 20.969 -7.25 1 98.25 490 ALA A N 1
ATOM 3969 C CA . ALA A 1 490 ? -11.5 20.281 -6.238 1 98.25 490 ALA A CA 1
ATOM 3970 C C . ALA A 1 490 ? -12.156 19.031 -6.809 1 98.25 490 ALA A C 1
ATOM 3972 O O . ALA A 1 490 ? -12.211 17.984 -6.141 1 98.25 490 ALA A O 1
ATOM 3973 N N . THR A 1 491 ? -12.641 19.109 -7.984 1 98.25 491 THR A N 1
ATOM 3974 C CA . THR A 1 491 ? -13.297 17.984 -8.641 1 98.25 491 THR A CA 1
ATOM 3975 C C . THR A 1 491 ? -12.32 16.828 -8.828 1 98.25 491 THR A C 1
ATOM 3977 O O . THR A 1 491 ? -12.664 15.672 -8.555 1 98.25 491 THR A O 1
ATOM 3980 N N . LYS A 1 492 ? -11.18 17.172 -9.312 1 97.69 492 LYS A N 1
ATOM 3981 C CA . LYS A 1 492 ? -10.156 16.156 -9.539 1 97.69 492 LYS A CA 1
ATOM 3982 C C . LYS A 1 492 ? -9.734 15.492 -8.227 1 97.69 492 LYS A C 1
ATOM 3984 O O . LYS A 1 492 ? -9.602 14.266 -8.156 1 97.69 492 LYS A O 1
ATOM 3989 N N . LEU A 1 493 ? -9.508 16.281 -7.219 1 98.5 493 LEU A N 1
ATOM 3990 C CA . LEU A 1 493 ? -9.141 15.75 -5.914 1 98.5 493 LEU A CA 1
ATOM 3991 C C . LEU A 1 493 ? -10.258 14.883 -5.344 1 98.5 493 LEU A C 1
ATOM 3993 O O . LEU A 1 493 ? -10 13.805 -4.805 1 98.5 493 LEU A O 1
ATOM 3997 N N . ALA A 1 494 ? -11.469 15.359 -5.457 1 98.56 494 ALA A N 1
ATOM 3998 C CA . ALA A 1 494 ? -12.617 14.625 -4.926 1 98.56 494 ALA A CA 1
ATOM 3999 C C . ALA A 1 494 ? -12.719 13.242 -5.559 1 98.56 494 ALA A C 1
ATOM 4001 O O . ALA A 1 494 ? -12.977 12.25 -4.863 1 98.56 494 ALA A O 1
ATOM 4002 N N . ALA A 1 495 ? -12.562 13.18 -6.848 1 98.25 495 ALA A N 1
ATOM 4003 C CA . ALA A 1 495 ? -12.641 11.898 -7.555 1 98.25 495 ALA A CA 1
ATOM 4004 C C . ALA A 1 495 ? -11.57 10.93 -7.047 1 98.25 495 ALA A C 1
ATOM 4006 O O . ALA A 1 495 ? -11.852 9.75 -6.84 1 98.25 495 ALA A O 1
ATOM 4007 N N . LEU A 1 496 ? -10.383 11.422 -6.863 1 98.5 496 LEU A N 1
ATOM 4008 C CA . LEU A 1 496 ? -9.297 10.586 -6.375 1 98.5 496 LEU A CA 1
ATOM 4009 C C . LEU A 1 496 ? -9.57 10.117 -4.953 1 98.5 496 LEU A C 1
ATOM 4011 O O . LEU A 1 496 ? -9.289 8.961 -4.613 1 98.5 496 LEU A O 1
ATOM 4015 N N . MET A 1 497 ? -10.109 11.023 -4.102 1 98.44 497 MET A N 1
ATOM 4016 C CA . MET A 1 497 ? -10.406 10.656 -2.721 1 98.44 497 MET A CA 1
ATOM 4017 C C . MET A 1 497 ? -11.484 9.578 -2.666 1 98.44 497 MET A C 1
ATOM 4019 O O . MET A 1 497 ? -11.43 8.68 -1.83 1 98.44 497 MET A O 1
ATOM 4023 N N . GLU A 1 498 ? -12.406 9.648 -3.535 1 97.62 498 GLU A N 1
ATOM 4024 C CA . GLU A 1 498 ? -13.445 8.625 -3.6 1 97.62 498 GLU A CA 1
ATOM 4025 C C . GLU A 1 498 ? -12.867 7.281 -4.023 1 97.62 498 GLU A C 1
ATOM 4027 O O . GLU A 1 498 ? -13.164 6.25 -3.412 1 97.62 498 GLU A O 1
ATOM 4032 N N . MET A 1 499 ? -12.023 7.305 -5.008 1 98 499 MET A N 1
ATOM 4033 C CA . MET A 1 499 ? -11.461 6.066 -5.543 1 98 499 MET A CA 1
ATOM 4034 C C . MET A 1 499 ? -10.484 5.445 -4.555 1 98 499 MET A C 1
ATOM 4036 O O . MET A 1 499 ? -10.195 4.246 -4.629 1 98 499 MET A O 1
ATOM 4040 N N . THR A 1 500 ? -9.93 6.211 -3.668 1 98.12 500 THR A N 1
ATOM 4041 C CA . THR A 1 500 ? -8.938 5.703 -2.73 1 98.12 500 THR A CA 1
ATOM 4042 C C . THR A 1 500 ? -9.5 5.648 -1.315 1 98.12 500 THR A C 1
ATOM 4044 O O . THR A 1 500 ? -8.758 5.477 -0.348 1 98.12 500 THR A O 1
ATOM 4047 N N . ASP A 1 501 ? -10.789 5.887 -1.132 1 97.31 501 ASP A N 1
ATOM 4048 C CA . ASP A 1 501 ? -11.547 5.73 0.106 1 97.31 501 ASP A CA 1
ATOM 4049 C C . ASP A 1 501 ? -11.055 6.703 1.177 1 97.31 501 ASP A C 1
ATOM 4051 O O . ASP A 1 501 ? -10.898 6.324 2.34 1 97.31 501 ASP A O 1
ATOM 4055 N N . ARG A 1 502 ? -10.766 7.926 0.782 1 97.44 502 ARG A N 1
ATOM 4056 C CA . ARG A 1 502 ? -10.305 8.938 1.721 1 97.44 502 ARG A CA 1
ATOM 4057 C C . ARG A 1 502 ? -11.367 10.016 1.938 1 97.44 502 ARG A C 1
ATOM 4059 O O . ARG A 1 502 ? -11.125 11 2.639 1 97.44 502 ARG A O 1
ATOM 4066 N N . ASP A 1 503 ? -12.531 9.789 1.443 1 92.81 503 ASP A N 1
ATOM 4067 C CA . ASP A 1 503 ? -13.57 10.812 1.413 1 92.81 503 ASP A CA 1
ATOM 4068 C C . ASP A 1 503 ? -14.477 10.711 2.639 1 92.81 503 ASP A C 1
ATOM 4070 O O . ASP A 1 503 ? -15.469 11.43 2.742 1 92.81 503 ASP A O 1
ATOM 4074 N N . GLY A 1 504 ? -14.211 9.836 3.529 1 85.94 504 GLY A N 1
ATOM 4075 C CA . GLY A 1 504 ? -15.023 9.695 4.73 1 85.94 504 GLY A CA 1
ATOM 4076 C C . GLY A 1 504 ? -16.281 8.891 4.504 1 85.94 504 GLY A C 1
ATOM 4077 O O . GLY A 1 504 ? -17.219 8.945 5.309 1 85.94 504 GLY A O 1
ATOM 4078 N N . TYR A 1 505 ? -16.234 8.18 3.48 1 83.38 505 TYR A N 1
ATOM 4079 C CA . TYR A 1 505 ? -17.406 7.375 3.156 1 83.38 505 TYR A CA 1
ATOM 4080 C C . TYR A 1 505 ? -17.641 6.293 4.207 1 83.38 505 TYR A C 1
ATOM 4082 O O . TYR A 1 505 ? -16.688 5.664 4.672 1 83.38 505 TYR A O 1
ATOM 4090 N N . GLU A 1 506 ? -18.875 6.246 4.715 1 74.31 506 GLU A N 1
ATOM 4091 C CA . GLU A 1 506 ? -19.297 5.199 5.641 1 74.31 506 GLU A CA 1
ATOM 4092 C C . GLU A 1 506 ? -20.266 4.227 4.969 1 74.31 506 GLU A C 1
ATOM 4094 O O . GLU A 1 506 ? -21.281 4.641 4.406 1 74.31 506 GLU A O 1
ATOM 4099 N N . GLU A 1 507 ? -19.75 2.996 4.883 1 67.56 507 GLU A N 1
ATOM 4100 C CA . GLU A 1 507 ? -20.625 1.988 4.305 1 67.56 507 GLU A CA 1
ATOM 4101 C C . GLU A 1 507 ? -21.969 1.938 5.047 1 67.56 507 GLU A C 1
ATOM 4103 O O . GLU A 1 507 ? -22 2.027 6.273 1 67.56 507 GLU A O 1
ATOM 4108 N N . PRO A 1 508 ? -23.062 2.094 4.332 1 60.03 508 PRO A N 1
ATOM 4109 C CA . PRO A 1 508 ? -24.359 1.991 5 1 60.03 508 PRO A CA 1
ATOM 4110 C C . PRO A 1 508 ? -24.484 0.736 5.859 1 60.03 508 PRO A C 1
ATOM 4112 O O . PRO A 1 508 ? -23.953 -0.319 5.5 1 60.03 508 PRO A O 1
ATOM 4115 N N . LYS A 1 509 ? -24.547 0.909 7.262 1 51.91 509 LYS A N 1
ATOM 4116 C CA . LYS A 1 509 ? -24.828 -0.21 8.156 1 51.91 509 LYS A CA 1
ATOM 4117 C C . LYS A 1 509 ? -25.938 -1.1 7.605 1 51.91 509 LYS A C 1
ATOM 4119 O O . LYS A 1 509 ? -26.969 -0.603 7.164 1 51.91 509 LYS A O 1
ATOM 4124 N N . GLU A 1 510 ? -25.578 -2.301 7.109 1 44.75 510 GLU A N 1
ATOM 4125 C CA . GLU A 1 510 ? -26.656 -3.25 6.844 1 44.75 510 GLU A CA 1
ATOM 4126 C C . GLU A 1 510 ? -27.672 -3.277 7.992 1 44.75 510 GLU A C 1
ATOM 4128 O O . GLU A 1 510 ? -27.297 -3.508 9.141 1 44.75 510 GLU A O 1
ATOM 4133 N N . GLY A 1 511 ? -28.75 -2.502 8.25 1 34.44 511 GLY A N 1
ATOM 4134 C CA . GLY A 1 511 ? -29.812 -3.229 8.93 1 34.44 511 GLY A CA 1
ATOM 4135 C C . GLY A 1 511 ? -29.797 -4.715 8.641 1 34.44 511 GLY A C 1
ATOM 4136 O O . GLY A 1 511 ? -29.141 -5.16 7.691 1 34.44 511 GLY A O 1
ATOM 4137 N N . ILE A 1 512 ? -30.469 -5.676 9.695 1 33.56 512 ILE A N 1
ATOM 4138 C CA . ILE A 1 512 ? -30.672 -7.113 9.578 1 33.56 512 ILE A CA 1
ATOM 4139 C C . ILE A 1 512 ? -30.875 -7.496 8.117 1 33.56 512 ILE A C 1
ATOM 4141 O O . ILE A 1 512 ? -30.891 -8.68 7.77 1 33.56 512 ILE A O 1
ATOM 4145 N N . ASP A 1 513 ? -31.812 -6.824 7.469 1 29.62 513 ASP A N 1
ATOM 4146 C CA . ASP A 1 513 ? -32.188 -7.402 6.184 1 29.62 513 ASP A CA 1
ATOM 4147 C C . ASP A 1 513 ? -31.016 -7.344 5.199 1 29.62 513 ASP A C 1
ATOM 4149 O O . ASP A 1 513 ? -30.781 -6.32 4.551 1 29.62 513 ASP A O 1
ATOM 4153 N N . ALA A 1 514 ? -29.844 -7.645 5.738 1 30.52 514 ALA A N 1
ATOM 4154 C CA . ALA A 1 514 ? -28.547 -7.824 5.07 1 30.52 514 ALA A CA 1
ATOM 4155 C C . ALA A 1 514 ? -28.734 -8.219 3.607 1 30.52 514 ALA A C 1
ATOM 4157 O O . ALA A 1 514 ? -29.047 -9.375 3.303 1 30.52 514 ALA A O 1
ATOM 4158 N N . GLY A 1 515 ? -29.281 -7.289 2.912 1 27.86 515 GLY A N 1
ATOM 4159 C CA . GLY A 1 515 ? -29.406 -7.535 1.483 1 27.86 515 GLY A CA 1
ATOM 4160 C C . GLY A 1 515 ? -28.109 -7.98 0.845 1 27.86 515 GLY A C 1
ATOM 4161 O O . GLY A 1 515 ? -27.031 -7.863 1.449 1 27.86 515 GLY A O 1
ATOM 4162 N N . LYS A 1 516 ? -28.062 -8.469 -0.457 1 30.45 516 LYS A N 1
ATOM 4163 C CA . LYS A 1 516 ? -27.141 -9.219 -1.3 1 30.45 516 LYS A CA 1
ATOM 4164 C C . LYS A 1 516 ? -25.828 -8.477 -1.481 1 30.45 516 LYS A C 1
ATOM 4166 O O . LYS A 1 516 ? -25.812 -7.309 -1.886 1 30.45 516 LYS A O 1
ATOM 4171 N N . PRO A 1 517 ? -24.75 -8.633 -0.667 1 31.89 517 PRO A N 1
ATOM 4172 C CA . PRO A 1 517 ? -23.422 -8.094 -0.945 1 31.89 517 PRO A CA 1
ATOM 4173 C C . PRO A 1 517 ? -23.25 -7.648 -2.396 1 31.89 517 PRO A C 1
ATOM 4175 O O . PRO A 1 517 ? -23.906 -8.188 -3.289 1 31.89 517 PRO A O 1
ATOM 4178 N N . VAL A 1 518 ? -22.672 -6.473 -2.631 1 29.8 518 VAL A N 1
ATOM 4179 C CA . VAL A 1 518 ? -22.469 -5.812 -3.918 1 29.8 518 VAL A CA 1
ATOM 4180 C C . VAL A 1 518 ? -21.984 -6.836 -4.949 1 29.8 518 VAL A C 1
ATOM 4182 O O . VAL A 1 518 ? -20.891 -7.375 -4.84 1 29.8 518 VAL A O 1
ATOM 4185 N N . GLU A 1 519 ? -22.688 -7.473 -5.672 1 32.62 519 GLU A N 1
ATOM 4186 C CA . GLU A 1 519 ? -22.938 -8.43 -6.75 1 32.62 519 GLU A CA 1
ATOM 4187 C C . GLU A 1 519 ? -21.984 -8.195 -7.922 1 32.62 519 GLU A C 1
ATOM 4189 O O . GLU A 1 519 ? -21.641 -9.133 -8.633 1 32.62 519 GLU A O 1
ATOM 4194 N N . GLU A 1 520 ? -21.547 -6.902 -8.047 1 32.81 520 GLU A N 1
ATOM 4195 C CA . GLU A 1 520 ? -20.969 -6.566 -9.344 1 32.81 520 GLU A CA 1
ATOM 4196 C C . GLU A 1 520 ? -19.5 -6.957 -9.414 1 32.81 520 GLU A C 1
ATOM 4198 O O . GLU A 1 520 ? -19.016 -7.449 -10.438 1 32.81 520 GLU A O 1
ATOM 4203 N N . ALA A 1 521 ? -18.578 -6.562 -8.5 1 31.8 521 ALA A N 1
ATOM 4204 C CA . ALA A 1 521 ? -17.156 -6.875 -8.586 1 31.8 521 ALA A CA 1
ATOM 4205 C C . ALA A 1 521 ? -16.906 -8.367 -8.398 1 31.8 521 ALA A C 1
ATOM 4207 O O . ALA A 1 521 ? -15.914 -8.906 -8.898 1 31.8 521 ALA A O 1
ATOM 4208 N N . SER A 1 522 ? -17.688 -9.008 -7.516 1 33 522 SER A N 1
ATOM 4209 C CA . SER A 1 522 ? -17.641 -10.461 -7.387 1 33 522 SER A CA 1
ATOM 4210 C C . SER A 1 522 ? -18.047 -11.141 -8.695 1 33 522 SER A C 1
ATOM 4212 O O . SER A 1 522 ? -18.109 -12.375 -8.758 1 33 522 SER A O 1
ATOM 4214 N N . LYS A 1 523 ? -18.672 -10.438 -9.602 1 40.16 523 LYS A N 1
ATOM 4215 C CA . LYS A 1 523 ? -19.203 -10.844 -10.898 1 40.16 523 LYS A CA 1
ATOM 4216 C C . LYS A 1 523 ? -18.094 -11.367 -11.812 1 40.16 523 LYS A C 1
ATOM 4218 O O . LYS A 1 523 ? -18.281 -12.367 -12.516 1 40.16 523 LYS A O 1
ATOM 4223 N N . ARG A 1 524 ? -17.078 -10.508 -11.898 1 41.94 524 ARG A N 1
ATOM 4224 C CA . ARG A 1 524 ? -16.047 -10.859 -12.875 1 41.94 524 ARG A CA 1
ATOM 4225 C C . ARG A 1 524 ? -15.094 -11.906 -12.305 1 41.94 524 ARG A C 1
ATOM 4227 O O . ARG A 1 524 ? -14.352 -12.539 -13.055 1 41.94 524 ARG A O 1
ATOM 4234 N N . ALA A 1 525 ? -14.836 -11.898 -11 1 41.31 525 ALA A N 1
ATOM 4235 C CA . ALA A 1 525 ? -13.898 -12.852 -10.406 1 41.31 525 ALA A CA 1
ATOM 4236 C C . ALA A 1 525 ? -14.406 -14.281 -10.539 1 41.31 525 ALA A C 1
ATOM 4238 O O . ALA A 1 525 ? -13.617 -15.219 -10.656 1 41.31 525 ALA A O 1
ATOM 4239 N N . GLU A 1 526 ? -15.648 -14.461 -10.328 1 38.41 526 GLU A N 1
ATOM 4240 C CA . GLU A 1 526 ? -16.188 -15.82 -10.352 1 38.41 526 GLU A CA 1
ATOM 4241 C C . GLU A 1 526 ? -16.078 -16.438 -11.75 1 38.41 526 GLU A C 1
ATOM 4243 O O . GLU A 1 526 ? -16.078 -17.656 -11.898 1 38.41 526 GLU A O 1
ATOM 4248 N N . LEU A 1 527 ? -16.062 -15.562 -12.648 1 39.12 527 LEU A N 1
ATOM 4249 C CA . LEU A 1 527 ? -16.031 -16.141 -13.984 1 39.12 527 LEU A CA 1
ATOM 4250 C C . LEU A 1 527 ? -14.688 -16.797 -14.258 1 39.12 527 LEU A C 1
ATOM 4252 O O . LEU A 1 527 ? -14.555 -17.594 -15.188 1 39.12 527 LEU A O 1
ATOM 4256 N N . GLY A 1 528 ? -13.625 -16.266 -13.555 1 35.06 528 GLY A N 1
ATOM 4257 C CA . GLY A 1 528 ? -12.305 -16.703 -13.961 1 35.06 528 GLY A CA 1
ATOM 4258 C C . GLY A 1 528 ? -11.984 -18.125 -13.516 1 35.06 528 GLY A C 1
ATOM 4259 O O . GLY A 1 528 ? -10.977 -18.703 -13.922 1 35.06 528 GLY A O 1
ATOM 4260 N N . SER A 1 529 ? -12.414 -18.5 -12.312 1 30.7 529 SER A N 1
ATOM 4261 C CA . SER A 1 529 ? -11.891 -19.75 -11.781 1 30.7 529 SER A CA 1
ATOM 4262 C C . SER A 1 529 ? -12.461 -20.953 -12.531 1 30.7 529 SER A C 1
ATOM 4264 O O . SER A 1 529 ? -12.062 -22.094 -12.289 1 30.7 529 SER A O 1
ATOM 4266 N N . ASN A 1 530 ? -13.68 -21.016 -12.844 1 29.45 530 ASN A N 1
ATOM 4267 C CA . ASN A 1 530 ? -14.43 -22.266 -12.977 1 29.45 530 ASN A CA 1
ATOM 4268 C C . ASN A 1 530 ? -14.07 -23 -14.273 1 29.45 530 ASN A C 1
ATOM 4270 O O . ASN A 1 530 ? -14.406 -24.172 -14.438 1 29.45 530 ASN A O 1
ATOM 4274 N N . VAL A 1 531 ? -13.758 -22.531 -15.539 1 28.39 531 VAL A N 1
ATOM 4275 C CA . VAL A 1 531 ? -13.875 -23.531 -16.594 1 28.39 531 VAL A CA 1
ATOM 4276 C C . VAL A 1 531 ? -12.578 -24.328 -16.688 1 28.39 531 VAL A C 1
ATOM 4278 O O . VAL A 1 531 ? -11.484 -23.766 -16.656 1 28.39 531 VAL A O 1
ATOM 4281 N N . MET B 1 1 ? 18.422 -28.375 2.779 1 26.16 1 MET B N 1
ATOM 4282 C CA . MET B 1 1 ? 17.969 -27.203 3.527 1 26.16 1 MET B CA 1
ATOM 4283 C C . MET B 1 1 ? 16.844 -26.484 2.787 1 26.16 1 MET B C 1
ATOM 4285 O O . MET B 1 1 ? 17.094 -25.766 1.826 1 26.16 1 MET B O 1
ATOM 4289 N N . SER B 1 2 ? 15.828 -27.188 2.502 1 33.38 2 SER B N 1
ATOM 4290 C CA . SER B 1 2 ? 14.625 -26.688 1.837 1 33.38 2 SER B CA 1
ATOM 4291 C C . SER B 1 2 ? 14.203 -25.344 2.402 1 33.38 2 SER B C 1
ATOM 4293 O O . SER B 1 2 ? 13.914 -25.234 3.596 1 33.38 2 SER B O 1
ATOM 4295 N N . GLY B 1 3 ? 14.828 -24.297 2.064 1 37.62 3 GLY B N 1
ATOM 4296 C CA . GLY B 1 3 ? 14.57 -22.953 2.566 1 37.62 3 GLY B CA 1
ATOM 4297 C C . GLY B 1 3 ? 13.094 -22.672 2.777 1 37.62 3 GLY B C 1
ATOM 4298 O O . GLY B 1 3 ? 12.258 -23.062 1.956 1 37.62 3 GLY B O 1
ATOM 4299 N N . GLU B 1 4 ? 12.656 -22.688 3.957 1 43.84 4 GLU B N 1
ATOM 4300 C CA . GLU B 1 4 ? 11.312 -22.312 4.402 1 43.84 4 GLU B CA 1
ATOM 4301 C C . GLU B 1 4 ? 10.75 -21.172 3.564 1 43.84 4 GLU B C 1
ATOM 4303 O O . GLU B 1 4 ? 11.297 -20.062 3.561 1 43.84 4 GLU B O 1
ATOM 4308 N N . VAL B 1 5 ? 10.164 -21.5 2.4 1 47.94 5 VAL B N 1
ATOM 4309 C CA . VAL B 1 5 ? 9.453 -20.531 1.583 1 47.94 5 VAL B CA 1
ATOM 4310 C C . VAL B 1 5 ? 8.422 -19.797 2.438 1 47.94 5 VAL B C 1
ATOM 4312 O O . VAL B 1 5 ? 7.535 -20.422 3.025 1 47.94 5 VAL B O 1
ATOM 4315 N N . SER B 1 6 ? 8.867 -18.75 3.068 1 58.62 6 SER B N 1
ATOM 4316 C CA . SER B 1 6 ? 7.914 -17.953 3.836 1 58.62 6 SER B CA 1
ATOM 4317 C C . SER B 1 6 ? 7.18 -16.953 2.943 1 58.62 6 SER B C 1
ATOM 4319 O O . SER B 1 6 ? 7.793 -16.297 2.098 1 58.62 6 SER B O 1
ATOM 4321 N N . ASN B 1 7 ? 5.828 -17.156 2.705 1 61.59 7 ASN B N 1
ATOM 4322 C CA . ASN B 1 7 ? 4.953 -16.203 2.043 1 61.59 7 ASN B CA 1
ATOM 4323 C C . ASN B 1 7 ? 5.168 -14.789 2.582 1 61.59 7 ASN B C 1
ATOM 4325 O O . ASN B 1 7 ? 4.418 -13.867 2.24 1 61.59 7 ASN B O 1
ATOM 4329 N N . GLN B 1 8 ? 6.23 -14.703 3.18 1 75.19 8 GLN B N 1
ATOM 4330 C CA . GLN B 1 8 ? 6.449 -13.414 3.824 1 75.19 8 GLN B CA 1
ATOM 4331 C C . GLN B 1 8 ? 7.461 -12.578 3.045 1 75.19 8 GLN B C 1
ATOM 4333 O O . GLN B 1 8 ? 7.598 -11.375 3.291 1 75.19 8 GLN B O 1
ATOM 4338 N N . GLU B 1 9 ? 7.926 -13.25 1.957 1 88.19 9 GLU B N 1
ATOM 4339 C CA . GLU B 1 9 ? 8.906 -12.516 1.163 1 88.19 9 GLU B CA 1
ATOM 4340 C C . GLU B 1 9 ? 8.227 -11.656 0.105 1 88.19 9 GLU B C 1
ATOM 4342 O O . GLU B 1 9 ? 7.211 -12.047 -0.466 1 88.19 9 GLU B O 1
ATOM 4347 N N . ARG B 1 10 ? 8.805 -10.547 -0.085 1 95.12 10 ARG B N 1
ATOM 4348 C CA . ARG B 1 10 ? 8.344 -9.648 -1.139 1 95.12 10 ARG B CA 1
ATOM 4349 C C . ARG B 1 10 ? 8.984 -10 -2.477 1 95.12 10 ARG B C 1
ATOM 4351 O O . ARG B 1 10 ? 10.164 -9.703 -2.703 1 95.12 10 ARG B O 1
ATOM 4358 N N . ILE B 1 11 ? 8.234 -10.664 -3.348 1 97.06 11 ILE B N 1
ATOM 4359 C CA . ILE B 1 11 ? 8.781 -11.094 -4.629 1 97.06 11 ILE B CA 1
ATOM 4360 C C . ILE B 1 11 ? 7.738 -10.906 -5.73 1 97.06 11 ILE B C 1
ATOM 4362 O O . ILE B 1 11 ? 6.574 -10.609 -5.445 1 97.06 11 ILE B O 1
ATOM 4366 N N . SER B 1 12 ? 8.172 -11.023 -6.945 1 98.19 12 SER B N 1
ATOM 4367 C CA . SER B 1 12 ? 7.324 -10.984 -8.125 1 98.19 12 SER B CA 1
ATOM 4368 C C . SER B 1 12 ? 7.547 -12.211 -9.008 1 98.19 12 SER B C 1
ATOM 4370 O O . SER B 1 12 ? 8.57 -12.883 -8.891 1 98.19 12 SER B O 1
ATOM 4372 N N . GLY B 1 13 ? 6.559 -12.539 -9.75 1 98.56 13 GLY B N 1
ATOM 4373 C CA . GLY B 1 13 ? 6.641 -13.648 -10.688 1 98.56 13 GLY B CA 1
ATOM 4374 C C . GLY B 1 13 ? 5.793 -13.445 -11.93 1 98.56 13 GLY B C 1
ATOM 4375 O O . GLY B 1 13 ? 5.145 -12.406 -12.086 1 98.56 13 GLY B O 1
ATOM 4376 N N . VAL B 1 14 ? 5.91 -14.391 -12.82 1 98.88 14 VAL B N 1
ATOM 4377 C CA . VAL B 1 14 ? 5.172 -14.359 -14.078 1 98.88 14 VAL B CA 1
ATOM 4378 C C . VAL B 1 14 ? 4.277 -15.594 -14.18 1 98.88 14 VAL B C 1
ATOM 4380 O O . VAL B 1 14 ? 4.695 -16.703 -13.836 1 98.88 14 VAL B O 1
ATOM 4383 N N . LEU B 1 15 ? 3.029 -15.359 -14.539 1 98.88 15 LEU B N 1
ATOM 4384 C CA . LEU B 1 15 ? 2.068 -16.422 -14.82 1 98.88 15 LEU B CA 1
ATOM 4385 C C . LEU B 1 15 ? 2.16 -16.859 -16.281 1 98.88 15 LEU B C 1
ATOM 4387 O O . LEU B 1 15 ? 1.917 -16.062 -17.188 1 98.88 15 LEU B O 1
ATOM 4391 N N . LEU B 1 16 ? 2.533 -18.094 -16.484 1 98.88 16 LEU B N 1
ATOM 4392 C CA . LEU B 1 16 ? 2.637 -18.688 -17.812 1 98.88 16 LEU B CA 1
ATOM 4393 C C . LEU B 1 16 ? 2.539 -20.219 -17.734 1 98.88 16 LEU B C 1
ATOM 4395 O O . LEU B 1 16 ? 3.41 -20.859 -17.156 1 98.88 16 LEU B O 1
ATOM 4399 N N . HIS B 1 17 ? 1.501 -20.75 -18.312 1 98.44 17 HIS B N 1
ATOM 4400 C CA . HIS B 1 17 ? 1.43 -22.203 -18.375 1 98.44 17 HIS B CA 1
ATOM 4401 C C . HIS B 1 17 ? 2.5 -22.766 -19.297 1 98.44 17 HIS B C 1
ATOM 4403 O O . HIS B 1 17 ? 2.797 -22.188 -20.344 1 98.44 17 HIS B O 1
ATOM 4409 N N . VAL B 1 18 ? 2.986 -23.922 -19.062 1 98.5 18 VAL B N 1
ATOM 4410 C CA . VAL B 1 18 ? 4.098 -24.516 -19.781 1 98.5 18 VAL B CA 1
ATOM 4411 C C . VAL B 1 18 ? 3.701 -24.719 -21.25 1 98.5 18 VAL B C 1
ATOM 4413 O O . VAL B 1 18 ? 4.531 -24.594 -22.141 1 98.5 18 VAL B O 1
ATOM 4416 N N . THR B 1 19 ? 2.467 -24.984 -21.5 1 97.81 19 THR B N 1
ATOM 4417 C CA . THR B 1 19 ? 2.006 -25.266 -22.859 1 97.81 19 THR B CA 1
ATOM 4418 C C . THR B 1 19 ? 2.059 -24 -23.719 1 97.81 19 THR B C 1
ATOM 4420 O O . THR B 1 19 ? 1.931 -24.078 -24.953 1 97.81 19 THR B O 1
ATOM 4423 N N . SER B 1 20 ? 2.287 -22.891 -23.109 1 98.31 20 SER B N 1
ATOM 4424 C CA . SER B 1 20 ? 2.33 -21.625 -23.828 1 98.31 20 SER B CA 1
ATOM 4425 C C . SER B 1 20 ? 3.748 -21.297 -24.281 1 98.31 20 SER B C 1
ATOM 4427 O O . SER B 1 20 ? 3.988 -20.219 -24.844 1 98.31 20 SER B O 1
ATOM 4429 N N . LEU B 1 21 ? 4.719 -22.188 -24.062 1 98.62 21 LEU B N 1
ATOM 4430 C CA . LEU B 1 21 ? 6.098 -22.016 -24.5 1 98.62 21 LEU B CA 1
ATOM 4431 C C . LEU B 1 21 ? 6.246 -22.391 -25.984 1 98.62 21 LEU B C 1
ATOM 4433 O O . LEU B 1 21 ? 5.57 -23.297 -26.469 1 98.62 21 LEU B O 1
ATOM 4437 N N . PRO B 1 22 ? 7.102 -21.719 -26.656 1 98.25 22 PRO B N 1
ATOM 4438 C CA . PRO B 1 22 ? 7.301 -22.031 -28.062 1 98.25 22 PRO B CA 1
ATOM 4439 C C . PRO B 1 22 ? 8.188 -23.25 -28.281 1 98.25 22 PRO B C 1
ATOM 4441 O O . PRO B 1 22 ? 9.266 -23.141 -28.891 1 98.25 22 PRO B O 1
ATOM 4444 N N . SER B 1 23 ? 7.754 -24.391 -27.922 1 97.75 23 SER B N 1
ATOM 4445 C CA . SER B 1 23 ? 8.5 -25.641 -28.016 1 97.75 23 SER B CA 1
ATOM 4446 C C . SER B 1 23 ? 8.242 -26.359 -29.344 1 97.75 23 SER B C 1
ATOM 4448 O O . SER B 1 23 ? 7.328 -25.984 -30.078 1 97.75 23 SER B O 1
ATOM 4450 N N . TYR B 1 24 ? 9.109 -27.266 -29.594 1 94.94 24 TYR B N 1
ATOM 4451 C CA . TYR B 1 24 ? 8.977 -28.141 -30.75 1 94.94 24 TYR B CA 1
ATOM 4452 C C . TYR B 1 24 ? 7.969 -29.25 -30.5 1 94.94 24 TYR B C 1
ATOM 4454 O O . TYR B 1 24 ? 7.93 -29.812 -29.406 1 94.94 24 TYR B O 1
ATOM 4462 N N . GLY B 1 25 ? 7.07 -29.5 -31.484 1 94.62 25 GLY B N 1
ATOM 4463 C CA . GLY B 1 25 ? 6.152 -30.625 -31.328 1 94.62 25 GLY B CA 1
ATOM 4464 C C . GLY B 1 25 ? 4.715 -30.188 -31.125 1 94.62 25 GLY B C 1
ATOM 4465 O O . GLY B 1 25 ? 3.859 -31 -30.766 1 94.62 25 GLY B O 1
ATOM 4466 N N . GLY B 1 26 ? 4.414 -28.938 -31.297 1 95.19 26 GLY B N 1
ATOM 4467 C CA . GLY B 1 26 ? 3.039 -28.469 -31.406 1 95.19 26 GLY B CA 1
ATOM 4468 C C . GLY B 1 26 ? 2.486 -27.938 -30.094 1 95.19 26 GLY B C 1
ATOM 4469 O O . GLY B 1 26 ? 1.456 -27.25 -30.078 1 95.19 26 GLY B O 1
ATOM 4470 N N . VAL B 1 27 ? 3.059 -28.234 -28.953 1 96.69 27 VAL B N 1
ATOM 4471 C CA . VAL B 1 27 ? 2.643 -27.766 -27.641 1 96.69 27 VAL B CA 1
ATOM 4472 C C . VAL B 1 27 ? 3.873 -27.438 -26.797 1 96.69 27 VAL B C 1
ATOM 4474 O O . VAL B 1 27 ? 4.918 -28.078 -26.938 1 96.69 27 VAL B O 1
ATOM 4477 N N . GLY B 1 28 ? 3.736 -26.406 -25.938 1 98.12 28 GLY B N 1
ATOM 4478 C CA . GLY B 1 28 ? 4.844 -26.141 -25.047 1 98.12 28 GLY B CA 1
ATOM 4479 C C . GLY B 1 28 ? 5.176 -27.312 -24.141 1 98.12 28 GLY B C 1
ATOM 4480 O O . GLY B 1 28 ? 4.281 -28.047 -23.703 1 98.12 28 GLY B O 1
ATOM 4481 N N . ASP B 1 29 ? 6.484 -27.438 -23.859 1 98.44 29 ASP B N 1
ATOM 4482 C CA . ASP B 1 29 ? 6.91 -28.578 -23.047 1 98.44 29 ASP B CA 1
ATOM 4483 C C . ASP B 1 29 ? 8.156 -28.234 -22.234 1 98.44 29 ASP B C 1
ATOM 4485 O O . ASP B 1 29 ? 8.469 -27.062 -22.031 1 98.44 29 ASP B O 1
ATOM 4489 N N . LEU B 1 30 ? 8.789 -29.297 -21.688 1 98.75 30 LEU B N 1
ATOM 4490 C CA . LEU B 1 30 ? 9.875 -29.125 -20.734 1 98.75 30 LEU B CA 1
ATOM 4491 C C . LEU B 1 30 ? 11.227 -29.094 -21.438 1 98.75 30 LEU B C 1
ATOM 4493 O O . LEU B 1 30 ? 12.25 -29.422 -20.844 1 98.75 30 LEU B O 1
ATOM 4497 N N . GLY B 1 31 ? 11.227 -28.734 -22.703 1 98.25 31 GLY B N 1
ATOM 4498 C CA . GLY B 1 31 ? 12.43 -28.688 -23.516 1 98.25 31 GLY B CA 1
ATOM 4499 C C . GLY B 1 31 ? 13.133 -27.344 -23.469 1 98.25 31 GLY B C 1
ATOM 4500 O O . GLY B 1 31 ? 13.039 -26.625 -22.484 1 98.25 31 GLY B O 1
ATOM 4501 N N . PRO B 1 32 ? 13.883 -27.016 -24.5 1 98 32 PRO B N 1
ATOM 4502 C CA . PRO B 1 32 ? 14.758 -25.844 -24.531 1 98 32 PRO B CA 1
ATOM 4503 C C . PRO B 1 32 ? 14.008 -24.531 -24.281 1 98 32 PRO B C 1
ATOM 4505 O O . PRO B 1 32 ? 14.531 -23.625 -23.625 1 98 32 PRO B O 1
ATOM 4508 N N . ALA B 1 33 ? 12.812 -24.406 -24.781 1 98.38 33 ALA B N 1
ATOM 4509 C CA . ALA B 1 33 ? 12.047 -23.172 -24.625 1 98.38 33 ALA B CA 1
ATOM 4510 C C . ALA B 1 33 ? 11.773 -22.891 -23.156 1 98.38 33 ALA B C 1
ATOM 4512 O O . ALA B 1 33 ? 11.711 -21.734 -22.75 1 98.38 33 ALA B O 1
ATOM 4513 N N . ALA B 1 34 ? 11.562 -23.906 -22.375 1 98.75 34 ALA B N 1
ATOM 4514 C CA . ALA B 1 34 ? 11.336 -23.719 -20.938 1 98.75 34 ALA B CA 1
ATOM 4515 C C . ALA B 1 34 ? 12.562 -23.125 -20.266 1 98.75 34 ALA B C 1
ATOM 4517 O O . ALA B 1 34 ? 12.438 -22.234 -19.422 1 98.75 34 ALA B O 1
ATOM 4518 N N . TYR B 1 35 ? 13.703 -23.594 -20.609 1 98.69 35 TYR B N 1
ATOM 4519 C CA . TYR B 1 35 ? 14.953 -23.094 -20.031 1 98.69 35 TYR B CA 1
ATOM 4520 C C . TYR B 1 35 ? 15.203 -21.656 -20.453 1 98.69 35 TYR B C 1
ATOM 4522 O O . TYR B 1 35 ? 15.656 -20.828 -19.656 1 98.69 35 TYR B O 1
ATOM 4530 N N . ALA B 1 36 ? 14.883 -21.375 -21.719 1 98.5 36 ALA B N 1
ATOM 4531 C CA . ALA B 1 36 ? 15.008 -20 -22.203 1 98.5 36 ALA B CA 1
ATOM 4532 C C . ALA B 1 36 ? 14.086 -19.062 -21.422 1 98.5 36 ALA B C 1
ATOM 4534 O O . ALA B 1 36 ? 14.461 -17.938 -21.125 1 98.5 36 ALA B O 1
ATOM 4535 N N . PHE B 1 37 ? 12.953 -19.5 -21.141 1 98.69 37 PHE B N 1
ATOM 4536 C CA . PHE B 1 37 ? 12.016 -18.703 -20.375 1 98.69 37 PHE B CA 1
ATOM 4537 C C . PHE B 1 37 ? 12.539 -18.453 -18.969 1 98.69 37 PHE B C 1
ATOM 4539 O O . PHE B 1 37 ? 12.422 -17.344 -18.438 1 98.69 37 PHE B O 1
ATOM 4546 N N . VAL B 1 38 ? 13.102 -19.469 -18.328 1 98.88 38 VAL B N 1
ATOM 4547 C CA . VAL B 1 38 ? 13.688 -19.328 -17 1 98.88 38 VAL B CA 1
ATOM 4548 C C . VAL B 1 38 ? 14.805 -18.281 -17.047 1 98.88 38 VAL B C 1
ATOM 4550 O O . VAL B 1 38 ? 14.914 -17.453 -16.125 1 98.88 38 VAL B O 1
ATOM 4553 N N . ASP B 1 39 ? 15.617 -18.312 -18.078 1 98.75 39 ASP B N 1
ATOM 4554 C CA . ASP B 1 39 ? 16.656 -17.297 -18.234 1 98.75 39 ASP B CA 1
ATOM 4555 C C . ASP B 1 39 ? 16.062 -15.906 -18.344 1 98.75 39 ASP B C 1
ATOM 4557 O O . ASP B 1 39 ? 16.609 -14.945 -17.797 1 98.75 39 ASP B O 1
ATOM 4561 N N . PHE B 1 40 ? 15.016 -15.773 -19.109 1 98.5 40 PHE B N 1
ATOM 4562 C CA . PHE B 1 40 ? 14.305 -14.508 -19.219 1 98.5 40 PHE B CA 1
ATOM 4563 C C . PHE B 1 40 ? 13.828 -14.031 -17.859 1 98.5 40 PHE B C 1
ATOM 4565 O O . PHE B 1 40 ? 13.984 -12.859 -17.5 1 98.5 40 PHE B O 1
ATOM 4572 N N . LEU B 1 41 ? 13.219 -14.953 -17.047 1 98.81 41 LEU B N 1
ATOM 4573 C CA . LEU B 1 41 ? 12.766 -14.625 -15.703 1 98.81 41 LEU B CA 1
ATOM 4574 C C . LEU B 1 41 ? 13.914 -14.109 -14.852 1 98.81 41 LEU B C 1
ATOM 4576 O O . LEU B 1 41 ? 13.773 -13.109 -14.141 1 98.81 41 LEU B O 1
ATOM 4580 N N . ALA B 1 42 ? 15.016 -14.82 -14.875 1 98.56 42 ALA B N 1
ATOM 4581 C CA . ALA B 1 42 ? 16.188 -14.422 -14.109 1 98.56 42 ALA B CA 1
ATOM 4582 C C . ALA B 1 42 ? 16.656 -13.031 -14.5 1 98.56 42 ALA B C 1
ATOM 4584 O O . ALA B 1 42 ? 16.938 -12.195 -13.641 1 98.56 42 ALA B O 1
ATOM 4585 N N . ALA B 1 43 ? 16.719 -12.781 -15.812 1 98.5 43 ALA B N 1
ATOM 4586 C CA . ALA B 1 43 ? 17.141 -11.484 -16.328 1 98.5 43 ALA B CA 1
ATOM 4587 C C . ALA B 1 43 ? 16.172 -10.383 -15.906 1 98.5 43 ALA B C 1
ATOM 4589 O O . ALA B 1 43 ? 16.578 -9.242 -15.664 1 98.5 43 ALA B O 1
ATOM 4590 N N . ALA B 1 44 ? 14.961 -10.75 -15.82 1 98.56 44 ALA B N 1
ATOM 4591 C CA . ALA B 1 44 ? 13.914 -9.797 -15.477 1 98.56 44 ALA B CA 1
ATOM 4592 C C . ALA B 1 44 ? 13.766 -9.656 -13.961 1 98.56 44 ALA B C 1
ATOM 4594 O O . ALA B 1 44 ? 12.883 -8.945 -13.477 1 98.56 44 ALA B O 1
ATOM 4595 N N . LYS B 1 45 ? 14.531 -10.398 -13.172 1 98.19 45 LYS B N 1
ATOM 4596 C CA . LYS B 1 45 ? 14.539 -10.422 -11.711 1 98.19 45 LYS B CA 1
ATOM 4597 C C . LYS B 1 45 ? 13.195 -10.875 -11.156 1 98.19 45 LYS B C 1
ATOM 4599 O O . LYS B 1 45 ? 12.719 -10.344 -10.148 1 98.19 45 LYS B O 1
ATOM 4604 N N . GLN B 1 46 ? 12.57 -11.703 -11.922 1 98.5 46 GLN B N 1
ATOM 4605 C CA . GLN B 1 46 ? 11.398 -12.414 -11.422 1 98.5 46 GLN B CA 1
ATOM 4606 C C . GLN B 1 46 ? 11.805 -13.641 -10.609 1 98.5 46 GLN B C 1
ATOM 4608 O O . GLN B 1 46 ? 12.695 -14.391 -11.016 1 98.5 46 GLN B O 1
ATOM 4613 N N . ARG B 1 47 ? 11.133 -13.867 -9.484 1 97.81 47 ARG B N 1
ATOM 4614 C CA . ARG B 1 47 ? 11.578 -14.914 -8.57 1 97.81 47 ARG B CA 1
ATOM 4615 C C . ARG B 1 47 ? 10.539 -16.031 -8.461 1 97.81 47 ARG B C 1
ATOM 4617 O O . ARG B 1 47 ? 10.68 -16.938 -7.637 1 97.81 47 ARG B O 1
ATOM 4624 N N . LEU B 1 48 ? 9.562 -15.961 -9.297 1 98.25 48 LEU B N 1
ATOM 4625 C CA . LEU B 1 48 ? 8.5 -16.953 -9.234 1 98.25 48 LEU B CA 1
ATOM 4626 C C . LEU B 1 48 ? 7.922 -17.219 -10.625 1 98.25 48 LEU B C 1
ATOM 4628 O O . LEU B 1 48 ? 7.691 -16.281 -11.391 1 98.25 48 LEU B O 1
ATOM 4632 N N . TRP B 1 49 ? 7.766 -18.469 -10.969 1 98.88 49 TRP B N 1
ATOM 4633 C CA . TRP B 1 49 ? 7.043 -18.922 -12.148 1 98.88 49 TRP B CA 1
ATOM 4634 C C . TRP B 1 49 ? 5.758 -19.641 -11.75 1 98.88 49 TRP B C 1
ATOM 4636 O O . TRP B 1 49 ? 5.801 -20.75 -11.203 1 98.88 49 TRP B O 1
ATOM 4646 N N . GLN B 1 50 ? 4.617 -19 -11.977 1 98.81 50 GLN B N 1
ATOM 4647 C CA . GLN B 1 50 ? 3.35 -19.703 -11.766 1 98.81 50 GLN B CA 1
ATOM 4648 C C . GLN B 1 50 ? 2.969 -20.531 -12.984 1 98.81 50 GLN B C 1
ATOM 4650 O O . GLN B 1 50 ? 2.637 -19.984 -14.039 1 98.81 50 GLN B O 1
ATOM 4655 N N . VAL B 1 51 ? 2.893 -21.828 -12.812 1 98.69 51 VAL B N 1
ATOM 4656 C CA . VAL B 1 51 ? 2.801 -22.719 -13.969 1 98.69 51 VAL B CA 1
ATOM 4657 C C . VAL B 1 51 ? 1.389 -23.281 -14.062 1 98.69 51 VAL B C 1
ATOM 4659 O O . VAL B 1 51 ? 1.022 -23.875 -15.086 1 98.69 51 VAL B O 1
ATOM 4662 N N . LEU B 1 52 ? 0.538 -23.125 -13.031 1 97.31 52 LEU B N 1
ATOM 4663 C CA . LEU B 1 52 ? -0.782 -23.75 -12.992 1 97.31 52 LEU B CA 1
ATOM 4664 C C . LEU B 1 52 ? -0.667 -25.266 -12.984 1 97.31 52 LEU B C 1
ATOM 4666 O O . LEU B 1 52 ? 0.394 -25.812 -12.672 1 97.31 52 LEU B O 1
ATOM 4670 N N . PRO B 1 53 ? -1.771 -26.078 -13.086 1 97.12 53 PRO B N 1
ATOM 4671 C CA . PRO B 1 53 ? -1.646 -27.531 -13.008 1 97.12 53 PRO B CA 1
ATOM 4672 C C . PRO B 1 53 ? -0.889 -28.125 -14.195 1 97.12 53 PRO B C 1
ATOM 4674 O O . PRO B 1 53 ? -1.03 -27.641 -15.32 1 97.12 53 PRO B O 1
ATOM 4677 N N . LEU B 1 54 ? -0.175 -29.203 -13.945 1 97.75 54 LEU B N 1
ATOM 4678 C CA . LEU B 1 54 ? 0.62 -29.875 -14.969 1 97.75 54 LEU B CA 1
ATOM 4679 C C . LEU B 1 54 ? 0.059 -31.25 -15.273 1 97.75 54 LEU B C 1
ATOM 4681 O O . LEU B 1 54 ? 0.716 -32.062 -15.938 1 97.75 54 LEU B O 1
ATOM 4685 N N . SER B 1 55 ? -1.077 -31.547 -14.875 1 96.5 55 SER B N 1
ATOM 4686 C CA . SER B 1 55 ? -1.7 -32.875 -14.977 1 96.5 55 SER B CA 1
ATOM 4687 C C . SER B 1 55 ? -2.119 -33.156 -16.422 1 96.5 55 SER B C 1
ATOM 4689 O O . SER B 1 55 ? -2.305 -32.25 -17.219 1 96.5 55 SER B O 1
ATOM 4691 N N . PRO B 1 56 ? -2.256 -34.469 -16.719 1 96.12 56 PRO B N 1
ATOM 4692 C CA . PRO B 1 56 ? -2.814 -34.812 -18.031 1 96.12 56 PRO B CA 1
ATOM 4693 C C . PRO B 1 56 ? -4.246 -34.344 -18.203 1 96.12 56 PRO B C 1
ATOM 4695 O O . PRO B 1 56 ? -5.047 -34.375 -17.266 1 96.12 56 PRO B O 1
ATOM 4698 N N . THR B 1 57 ? -4.488 -33.875 -19.406 1 90.81 57 THR B N 1
ATOM 4699 C CA . THR B 1 57 ? -5.785 -33.25 -19.625 1 90.81 57 THR B CA 1
ATOM 4700 C C . THR B 1 57 ? -6.738 -34.219 -20.344 1 90.81 57 THR B C 1
ATOM 4702 O O . THR B 1 57 ? -6.309 -35.062 -21.125 1 90.81 57 THR B O 1
ATOM 4705 N N . GLY B 1 58 ? -7.941 -34.125 -19.984 1 81.62 58 GLY B N 1
ATOM 4706 C CA . GLY B 1 58 ? -9 -34.844 -20.672 1 81.62 58 GLY B CA 1
ATOM 4707 C C . GLY B 1 58 ? -9.719 -34 -21.703 1 81.62 58 GLY B C 1
ATOM 4708 O O . GLY B 1 58 ? -9.078 -33.375 -22.547 1 81.62 58 GLY B O 1
ATOM 4709 N N . TYR B 1 59 ? -11 -33.906 -21.484 1 73.62 59 TYR B N 1
ATOM 4710 C CA . TYR B 1 59 ? -11.859 -33.156 -22.406 1 73.62 59 TYR B CA 1
ATOM 4711 C C . TYR B 1 59 ? -11.578 -31.656 -22.344 1 73.62 59 TYR B C 1
ATOM 4713 O O . TYR B 1 59 ? -11.398 -31.109 -21.25 1 73.62 59 TYR B O 1
ATOM 4721 N N . GLY B 1 60 ? -11.383 -31.016 -23.5 1 76.94 60 GLY B N 1
ATOM 4722 C CA . GLY B 1 60 ? -11.25 -29.578 -23.594 1 76.94 60 GLY B CA 1
ATOM 4723 C C . GLY B 1 60 ? -9.836 -29.078 -23.312 1 76.94 60 GLY B C 1
ATOM 4724 O O . GLY B 1 60 ? -9.578 -27.875 -23.328 1 76.94 60 GLY B O 1
ATOM 4725 N N . SER B 1 61 ? -8.938 -29.953 -22.969 1 83 61 SER B N 1
ATOM 4726 C CA . SER B 1 61 ? -7.52 -29.672 -22.766 1 83 61 SER B CA 1
ATOM 4727 C C . SER B 1 61 ? -7.301 -28.719 -21.594 1 83 61 SER B C 1
ATOM 4729 O O . SER B 1 61 ? -6.336 -27.953 -21.594 1 83 61 SER B O 1
ATOM 4731 N N . SER B 1 62 ? -8.273 -28.688 -20.734 1 88.5 62 SER B N 1
ATOM 4732 C CA . SER B 1 62 ? -8.109 -27.875 -19.531 1 88.5 62 SER B CA 1
ATOM 4733 C C . SER B 1 62 ? -7.328 -28.625 -18.469 1 88.5 62 SER B C 1
ATOM 4735 O O . SER B 1 62 ? -7.672 -29.75 -18.109 1 88.5 62 SER B O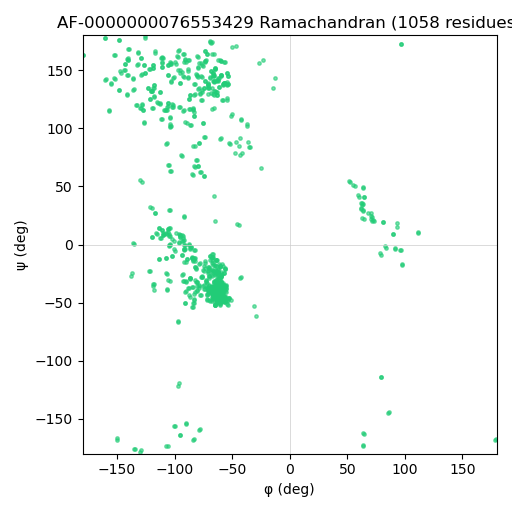 1
ATOM 4737 N N . PRO B 1 63 ? -6.316 -27.922 -17.984 1 91.31 63 PRO B N 1
ATOM 4738 C CA . PRO B 1 63 ? -5.57 -28.594 -16.906 1 91.31 63 PRO B CA 1
ATOM 4739 C C . PRO B 1 63 ? -6.395 -28.766 -15.641 1 91.31 63 PRO B C 1
ATOM 4741 O O . PRO B 1 63 ? -6 -29.516 -14.734 1 91.31 63 PRO B O 1
ATOM 4744 N N . TYR B 1 64 ? -7.535 -28.203 -15.547 1 89.94 64 TYR B N 1
ATOM 4745 C CA . TYR B 1 64 ? -8.398 -28.328 -14.383 1 89.94 64 TYR B CA 1
ATOM 4746 C C . TYR B 1 64 ? -9.398 -29.453 -14.562 1 89.94 64 TYR B C 1
ATOM 4748 O O . TYR B 1 64 ? -10.125 -29.812 -13.633 1 89.94 64 TYR B O 1
ATOM 4756 N N . SER B 1 65 ? -9.461 -29.984 -15.711 1 89.44 65 SER B N 1
ATOM 4757 C CA . SER B 1 65 ? -10.148 -31.234 -15.992 1 89.44 65 SER B CA 1
ATOM 4758 C C . SER B 1 65 ? -9.156 -32.375 -16.203 1 89.44 65 SER B C 1
ATOM 4760 O O . SER B 1 65 ? -9.133 -33 -17.281 1 89.44 65 SER B O 1
ATOM 4762 N N . ALA B 1 66 ? -8.516 -32.719 -15.172 1 93.88 66 ALA B N 1
ATOM 4763 C CA . ALA B 1 66 ? -7.359 -33.625 -15.25 1 93.88 66 ALA B CA 1
ATOM 4764 C C . ALA B 1 66 ? -7.793 -35.094 -15.164 1 93.88 66 ALA B C 1
ATOM 4766 O O . ALA B 1 66 ? -8.75 -35.406 -14.461 1 93.88 66 ALA B O 1
ATOM 4767 N N . LEU B 1 67 ? -7.047 -35.938 -15.758 1 96.31 67 LEU B N 1
ATOM 4768 C CA . LEU B 1 67 ? -7.266 -37.375 -15.727 1 96.31 67 LEU B CA 1
ATOM 4769 C C . LEU B 1 67 ? -6.668 -37.969 -14.461 1 96.31 67 LEU B C 1
ATOM 4771 O O . LEU B 1 67 ? -6.934 -39.156 -14.148 1 96.31 67 LEU B O 1
ATOM 4775 N N . SER B 1 68 ? -5.922 -37.219 -13.812 1 97.75 68 SER B N 1
ATOM 4776 C CA . SER B 1 68 ? -5.301 -37.625 -12.555 1 97.75 68 SER B CA 1
ATOM 4777 C C . SER B 1 68 ? -4.848 -36.438 -11.742 1 97.75 68 SER B C 1
ATOM 4779 O O . SER B 1 68 ? -4.336 -35.438 -12.297 1 97.75 68 SER B O 1
ATOM 4781 N N . ALA B 1 69 ? -5.004 -36.5 -10.453 1 97 69 ALA B N 1
ATOM 4782 C CA . ALA B 1 69 ? -4.527 -35.469 -9.547 1 97 69 ALA B CA 1
ATOM 4783 C C . ALA B 1 69 ? -3.047 -35.656 -9.227 1 97 69 ALA B C 1
ATOM 4785 O O . ALA B 1 69 ? -2.418 -34.781 -8.633 1 97 69 ALA B O 1
ATOM 4786 N N . PHE B 1 70 ? -2.408 -36.719 -9.688 1 98.12 70 PHE B N 1
ATOM 4787 C CA . PHE B 1 70 ? -1.057 -37.094 -9.273 1 98.12 70 PHE B CA 1
ATOM 4788 C C . PHE B 1 70 ? -0.106 -37.062 -10.469 1 98.12 70 PHE B C 1
ATOM 4790 O O . PHE B 1 70 ? 1.05 -36.656 -10.344 1 98.12 70 PHE B O 1
ATOM 4797 N N . ALA B 1 71 ? -0.575 -37.5 -11.594 1 98.44 71 ALA B N 1
ATOM 4798 C CA . ALA B 1 71 ? 0.276 -37.719 -12.758 1 98.44 71 ALA B CA 1
ATOM 4799 C C . ALA B 1 71 ? 0.64 -36.438 -13.453 1 98.44 71 ALA B C 1
ATOM 4801 O O . ALA B 1 71 ? -0.053 -35.406 -13.297 1 98.44 71 ALA B O 1
ATOM 4802 N N . GLY B 1 72 ? 1.759 -36.5 -14.164 1 98.31 72 GLY B N 1
ATOM 4803 C CA . GLY B 1 72 ? 2.143 -35.406 -15.039 1 98.31 72 GLY B CA 1
ATOM 4804 C C . GLY B 1 72 ? 1.686 -35.594 -16.469 1 98.31 72 GLY B C 1
ATOM 4805 O O . GLY B 1 72 ? 1.598 -36.719 -16.953 1 98.31 72 GLY B O 1
ATOM 4806 N N . ASN B 1 73 ? 1.407 -34.531 -17.125 1 98.19 73 ASN B N 1
ATOM 4807 C CA . ASN B 1 73 ? 0.971 -34.562 -18.516 1 98.19 73 ASN B CA 1
ATOM 4808 C C . ASN B 1 73 ? 2.08 -35.031 -19.453 1 98.19 73 ASN B C 1
ATOM 4810 O O . ASN B 1 73 ? 3.104 -34.375 -19.609 1 98.19 73 ASN B O 1
ATOM 4814 N N . PRO B 1 74 ? 1.892 -36.125 -20.109 1 97.81 74 PRO B N 1
ATOM 4815 C CA . PRO B 1 74 ? 2.941 -36.656 -20.984 1 97.81 74 PRO B CA 1
ATOM 4816 C C . PRO B 1 74 ? 3.299 -35.719 -22.125 1 97.81 74 PRO B C 1
ATOM 4818 O O . PRO B 1 74 ? 4.434 -35.719 -22.609 1 97.81 74 PRO B O 1
ATOM 4821 N N . LEU B 1 75 ? 2.344 -34.875 -22.516 1 97.38 75 LEU B N 1
ATOM 4822 C CA . LEU B 1 75 ? 2.584 -33.969 -23.641 1 97.38 75 LEU B CA 1
ATOM 4823 C C . LEU B 1 75 ? 3.635 -32.906 -23.297 1 97.38 75 LEU B C 1
ATOM 4825 O O . LEU B 1 75 ? 4.172 -32.25 -24.172 1 97.38 75 LEU B O 1
ATOM 4829 N N . LEU B 1 76 ? 3.945 -32.781 -22.031 1 98.5 76 LEU B N 1
ATOM 4830 C CA . LEU B 1 76 ? 4.926 -31.797 -21.609 1 98.5 76 LEU B CA 1
ATOM 4831 C C . LEU B 1 76 ? 6.344 -32.344 -21.734 1 98.5 76 LEU B C 1
ATOM 4833 O O . LEU B 1 76 ? 7.316 -31.609 -21.594 1 98.5 76 LEU B O 1
ATOM 4837 N N . ILE B 1 77 ? 6.52 -33.625 -21.969 1 98.75 77 ILE B N 1
ATOM 4838 C CA . ILE B 1 77 ? 7.832 -34.25 -22.125 1 98.75 77 ILE B CA 1
ATOM 4839 C C . ILE B 1 77 ? 8.484 -33.75 -23.422 1 98.75 77 ILE B C 1
ATOM 4841 O O . ILE B 1 77 ? 7.844 -33.719 -24.469 1 98.75 77 ILE B O 1
ATOM 4845 N N . SER B 1 78 ? 9.672 -33.406 -23.391 1 98.69 78 SER B N 1
ATOM 4846 C CA . SER B 1 78 ? 10.422 -32.938 -24.547 1 98.69 78 SER B CA 1
ATOM 4847 C C . SER B 1 78 ? 11.055 -34.094 -25.312 1 98.69 78 SER B C 1
ATOM 4849 O O . SER B 1 78 ? 11.859 -34.844 -24.75 1 98.69 78 SER B O 1
ATOM 4851 N N . LEU B 1 79 ? 10.742 -34.125 -26.547 1 98.38 79 LEU B N 1
ATOM 4852 C CA . LEU B 1 79 ? 11.352 -35.156 -27.391 1 98.38 79 LEU B CA 1
ATOM 4853 C C . LEU B 1 79 ? 12.828 -34.844 -27.641 1 98.38 79 LEU B C 1
ATOM 4855 O O . LEU B 1 79 ? 13.648 -35.75 -27.766 1 98.38 79 LEU B O 1
ATOM 4859 N N . GLU B 1 80 ? 13.117 -33.562 -27.672 1 98.06 80 GLU B N 1
ATOM 4860 C CA . GLU B 1 80 ? 14.516 -33.156 -27.859 1 98.06 80 GLU B CA 1
ATOM 4861 C C . GLU B 1 80 ? 15.391 -33.688 -26.719 1 98.06 80 GLU B C 1
ATOM 4863 O O . GLU B 1 80 ? 16.5 -34.188 -26.953 1 98.06 80 GLU B O 1
ATOM 4868 N N . ARG B 1 81 ? 14.891 -33.688 -25.531 1 97.81 81 ARG B N 1
ATOM 4869 C CA . ARG B 1 81 ? 15.633 -34.188 -24.391 1 97.81 81 ARG B CA 1
ATOM 4870 C C . ARG B 1 81 ? 15.766 -35.719 -24.469 1 97.81 81 ARG B C 1
ATOM 4872 O O . ARG B 1 81 ? 16.797 -36.281 -24.062 1 97.81 81 ARG B O 1
ATOM 4879 N N . LEU B 1 82 ? 14.758 -36.375 -24.922 1 98.44 82 LEU B N 1
ATOM 4880 C CA . LEU B 1 82 ? 14.812 -37.844 -25.062 1 98.44 82 LEU B CA 1
ATOM 4881 C C . LEU B 1 82 ? 15.828 -38.25 -26.141 1 98.44 82 LEU B C 1
ATOM 4883 O O . LEU B 1 82 ? 16.469 -39.281 -26.031 1 98.44 82 LEU B O 1
ATOM 4887 N N . VAL B 1 83 ? 15.953 -37.438 -27.219 1 98.25 83 VAL B N 1
ATOM 4888 C CA . VAL B 1 83 ? 16.984 -37.656 -28.219 1 98.25 83 VAL B CA 1
ATOM 4889 C C . VAL B 1 83 ? 18.359 -37.5 -27.594 1 98.25 83 VAL B C 1
ATOM 4891 O O . VAL B 1 83 ? 19.25 -38.344 -27.797 1 98.25 83 VAL B O 1
ATOM 4894 N N . ASP B 1 84 ? 18.516 -36.438 -26.859 1 97.5 84 ASP B N 1
ATOM 4895 C CA . ASP B 1 84 ? 19.797 -36.156 -26.219 1 97.5 84 ASP B CA 1
ATOM 4896 C C . ASP B 1 84 ? 20.203 -37.312 -25.297 1 97.5 84 ASP B C 1
ATOM 4898 O O . ASP B 1 84 ? 21.375 -37.625 -25.156 1 97.5 84 ASP B O 1
ATOM 4902 N N . GLU B 1 85 ? 19.219 -37.938 -24.672 1 96.5 85 GLU B N 1
ATOM 4903 C CA . GLU B 1 85 ? 19.469 -39.031 -23.734 1 96.5 85 GLU B CA 1
ATOM 4904 C C . GLU B 1 85 ? 19.625 -40.375 -24.484 1 96.5 85 GLU B C 1
ATOM 4906 O O . GLU B 1 85 ? 20.016 -41.375 -23.891 1 96.5 85 GLU B O 1
ATOM 4911 N N . GLY B 1 86 ? 19.25 -40.406 -25.703 1 97 86 GLY B N 1
ATOM 4912 C CA . GLY B 1 86 ? 19.469 -41.562 -26.547 1 97 86 GLY B CA 1
ATOM 4913 C C . GLY B 1 86 ? 18.297 -42.531 -26.562 1 97 86 GLY B C 1
ATOM 4914 O O . GLY B 1 86 ? 18.438 -43.688 -26.984 1 97 86 GLY B O 1
ATOM 4915 N N . TRP B 1 87 ? 17.125 -42.062 -26.156 1 98.12 87 TRP B N 1
ATOM 4916 C CA . TRP B 1 87 ? 16 -42.969 -26.047 1 98.12 87 TRP B CA 1
ATOM 4917 C C . TRP B 1 87 ? 15.195 -43 -27.344 1 98.12 87 TRP B C 1
ATOM 4919 O O . TRP B 1 87 ? 14.367 -43.906 -27.547 1 98.12 87 TRP B O 1
ATOM 4929 N N . ILE B 1 88 ? 15.422 -42.031 -28.188 1 98 88 ILE B N 1
ATOM 4930 C CA . ILE B 1 88 ? 14.82 -42 -29.516 1 98 88 ILE B CA 1
ATOM 4931 C C . ILE B 1 88 ? 15.773 -41.344 -30.516 1 98 88 ILE B C 1
ATOM 4933 O O . ILE B 1 88 ? 16.547 -40.469 -30.141 1 98 88 ILE B O 1
ATOM 4937 N N . ALA B 1 89 ? 15.742 -41.781 -31.766 1 97 89 ALA B N 1
ATOM 4938 C CA . ALA B 1 89 ? 16.641 -41.219 -32.781 1 97 89 ALA B CA 1
ATOM 4939 C C . ALA B 1 89 ? 16.188 -39.844 -33.25 1 97 89 ALA B C 1
ATOM 4941 O O . ALA B 1 89 ? 14.992 -39.594 -33.375 1 97 89 ALA B O 1
ATOM 4942 N N . GLY B 1 90 ? 17.125 -39.031 -33.5 1 96.06 90 GLY B N 1
ATOM 4943 C CA . GLY B 1 90 ? 16.844 -37.688 -33.938 1 96.06 90 GLY B CA 1
ATOM 4944 C C . GLY B 1 90 ? 16.016 -37.625 -35.188 1 96.06 90 GLY B C 1
ATOM 4945 O O . GLY B 1 90 ? 15.188 -36.719 -35.344 1 96.06 90 GLY B O 1
ATOM 4946 N N . ASP B 1 91 ? 16.219 -38.469 -36.031 1 96.31 91 ASP B N 1
ATOM 4947 C CA . ASP B 1 91 ? 15.5 -38.5 -37.312 1 96.31 91 ASP B CA 1
ATOM 4948 C C . ASP B 1 91 ? 14.023 -38.812 -37.125 1 96.31 91 ASP B C 1
ATOM 4950 O O . ASP B 1 91 ? 13.18 -38.406 -37.938 1 96.31 91 ASP B O 1
ATOM 4954 N N . ARG B 1 92 ? 13.719 -39.438 -36.031 1 94.75 92 ARG B N 1
ATOM 4955 C CA . ARG B 1 92 ? 12.344 -39.844 -35.719 1 94.75 92 ARG B CA 1
ATOM 4956 C C . ARG B 1 92 ? 11.477 -38.625 -35.406 1 94.75 92 ARG B C 1
ATOM 4958 O O . ARG B 1 92 ? 10.258 -38.688 -35.562 1 94.75 92 ARG B O 1
ATOM 4965 N N . ILE B 1 93 ? 12.086 -37.594 -34.938 1 95.31 93 ILE B N 1
ATOM 4966 C CA . ILE B 1 93 ? 11.266 -36.469 -34.5 1 95.31 93 ILE B CA 1
ATOM 4967 C C . ILE B 1 93 ? 11.32 -35.344 -35.5 1 95.31 93 ILE B C 1
ATOM 4969 O O . ILE B 1 93 ? 10.867 -34.219 -35.25 1 95.31 93 ILE B O 1
ATOM 4973 N N . GLN B 1 94 ? 11.938 -35.719 -36.625 1 93 94 GLN B N 1
ATOM 4974 C CA . GLN B 1 94 ? 11.992 -34.719 -37.688 1 93 94 GLN B CA 1
ATOM 4975 C C . GLN B 1 94 ? 10.617 -34.5 -38.312 1 93 94 GLN B C 1
ATOM 4977 O O . GLN B 1 94 ? 9.82 -35.438 -38.406 1 93 94 GLN B O 1
ATOM 4982 N N . GLY B 1 95 ? 10.172 -33.281 -38.594 1 91.94 95 GLY B N 1
ATOM 4983 C CA . GLY B 1 95 ? 8.93 -33 -39.281 1 91.94 95 GLY B CA 1
ATOM 4984 C C . GLY B 1 95 ? 7.777 -32.688 -38.344 1 91.94 95 GLY B C 1
ATOM 4985 O O . GLY B 1 95 ? 6.656 -32.438 -38.812 1 91.94 95 GLY B O 1
ATOM 4986 N N . LEU B 1 96 ? 7.941 -32.781 -37.125 1 95.25 96 LEU B N 1
ATOM 4987 C CA . LEU B 1 96 ? 6.902 -32.375 -36.188 1 95.25 96 LEU B CA 1
ATOM 4988 C C . LEU B 1 96 ? 6.602 -30.875 -36.312 1 95.25 96 LEU B C 1
ATOM 4990 O O . LEU B 1 96 ? 7.398 -30.125 -36.906 1 95.25 96 LEU B O 1
ATOM 4994 N N . PRO B 1 97 ? 5.379 -30.484 -35.844 1 95 97 PRO B N 1
ATOM 4995 C CA . PRO B 1 97 ? 5.051 -29.062 -35.906 1 95 97 PRO B CA 1
ATOM 4996 C C . PRO B 1 97 ? 6.105 -28.188 -35.219 1 95 97 PRO B C 1
ATOM 4998 O O . PRO B 1 97 ? 6.66 -28.562 -34.188 1 95 97 PRO B O 1
ATOM 5001 N N . GLY B 1 98 ? 6.293 -26.969 -35.75 1 92.62 98 GLY B N 1
ATOM 5002 C CA . GLY B 1 98 ? 7.348 -26.062 -35.281 1 92.62 98 GLY B CA 1
ATOM 5003 C C . GLY B 1 98 ? 7.023 -25.359 -34 1 92.62 98 GLY B C 1
ATOM 5004 O O . GLY B 1 98 ? 6.211 -25.844 -33.188 1 92.62 98 GLY B O 1
ATOM 5005 N N . HIS B 1 99 ? 7.691 -24.281 -33.781 1 94.69 99 HIS B N 1
ATOM 5006 C CA . HIS B 1 99 ? 7.723 -23.609 -32.5 1 94.69 99 HIS B CA 1
ATOM 5007 C C . HIS B 1 99 ? 6.598 -22.578 -32.375 1 94.69 99 HIS B C 1
ATOM 5009 O O . HIS B 1 99 ? 6.293 -22.125 -31.281 1 94.69 99 HIS B O 1
ATOM 5015 N N . ASP B 1 100 ? 5.977 -22.281 -33.406 1 95.38 100 ASP B N 1
ATOM 5016 C CA . ASP B 1 100 ? 5.043 -21.156 -33.406 1 95.38 100 ASP B CA 1
ATOM 5017 C C . ASP B 1 100 ? 3.617 -21.625 -33.688 1 95.38 100 ASP B C 1
ATOM 5019 O O . ASP B 1 100 ? 3.398 -22.766 -34.062 1 95.38 100 ASP B O 1
ATOM 5023 N N . GLY B 1 101 ? 2.645 -20.688 -33.375 1 95.19 101 GLY B N 1
ATOM 5024 C CA . GLY B 1 101 ? 1.237 -21.016 -33.531 1 95.19 101 GLY B CA 1
ATOM 5025 C C . GLY B 1 101 ? 0.584 -21.469 -32.219 1 95.19 101 GLY B C 1
ATOM 5026 O O . GLY B 1 101 ? 1.26 -21.625 -31.219 1 95.19 101 GLY B O 1
ATOM 5027 N N . PRO B 1 102 ? -0.74 -21.641 -32.25 1 96 102 PRO B N 1
ATOM 5028 C CA . PRO B 1 102 ? -1.452 -22.078 -31.062 1 96 102 PRO B CA 1
ATOM 5029 C C . PRO B 1 102 ? -1.055 -23.5 -30.625 1 96 102 PRO B C 1
ATOM 5031 O O . PRO B 1 102 ? -0.598 -24.281 -31.453 1 96 102 PRO B O 1
ATOM 5034 N N . ALA B 1 103 ? -1.152 -23.75 -29.375 1 95.88 103 ALA B N 1
ATOM 5035 C CA . ALA B 1 103 ? -0.946 -25.109 -28.906 1 95.88 103 ALA B CA 1
ATOM 5036 C C . ALA B 1 103 ? -1.931 -26.078 -29.578 1 95.88 103 ALA B C 1
ATOM 5038 O O . ALA B 1 103 ? -3.145 -25.859 -29.531 1 95.88 103 ALA B O 1
ATOM 5039 N N . ASP B 1 104 ? -1.402 -27.047 -30.172 1 94.69 104 ASP B N 1
ATOM 5040 C CA . ASP B 1 104 ? -2.203 -28.047 -30.859 1 94.69 104 ASP B CA 1
ATOM 5041 C C . ASP B 1 104 ? -2.211 -29.359 -30.094 1 94.69 104 ASP B C 1
ATOM 5043 O O . ASP B 1 104 ? -1.494 -30.312 -30.438 1 94.69 104 ASP B O 1
ATOM 5047 N N . PHE B 1 105 ? -3.115 -29.484 -29.172 1 93.81 105 PHE B N 1
ATOM 5048 C CA . PHE B 1 105 ? -3.162 -30.641 -28.281 1 93.81 105 PHE B CA 1
ATOM 5049 C C . PHE B 1 105 ? -3.502 -31.906 -29.062 1 93.81 105 PHE B C 1
ATOM 5051 O O . PHE B 1 105 ? -2.908 -32.969 -28.828 1 93.81 105 PHE B O 1
ATOM 5058 N N . GLU B 1 106 ? -4.434 -31.812 -29.938 1 92.31 106 GLU B N 1
ATOM 5059 C CA . GLU B 1 106 ? -4.82 -32.969 -30.734 1 92.31 106 GLU B CA 1
ATOM 5060 C C . GLU B 1 106 ? -3.658 -33.469 -31.609 1 92.31 106 GLU B C 1
ATOM 5062 O O . GLU B 1 106 ? -3.375 -34.656 -31.672 1 92.31 106 GLU B O 1
ATOM 5067 N N . GLY B 1 107 ? -3.076 -32.5 -32.281 1 94.06 107 GLY B N 1
ATOM 5068 C CA . GLY B 1 107 ? -1.919 -32.844 -33.062 1 94.06 107 GLY B CA 1
ATOM 5069 C C . GLY B 1 107 ? -0.783 -33.438 -32.281 1 94.06 107 GLY B C 1
ATOM 5070 O O . GLY B 1 107 ? -0.152 -34.406 -32.719 1 94.06 107 GLY B O 1
ATOM 5071 N N . ALA B 1 108 ? -0.509 -32.938 -31.156 1 95.19 108 ALA B N 1
ATOM 5072 C CA . ALA B 1 108 ? 0.553 -33.438 -30.297 1 95.19 108 ALA B CA 1
ATOM 5073 C C . ALA B 1 108 ? 0.23 -34.844 -29.812 1 95.19 108 ALA B C 1
ATOM 5075 O O . ALA B 1 108 ? 1.116 -35.719 -29.734 1 95.19 108 ALA B O 1
ATOM 5076 N N . THR B 1 109 ? -0.99 -35.062 -29.453 1 93.94 109 THR B N 1
ATOM 5077 C CA . THR B 1 109 ? -1.401 -36.406 -29.031 1 93.94 109 THR B CA 1
ATOM 5078 C C . THR B 1 109 ? -1.21 -37.438 -30.156 1 93.94 109 THR B C 1
ATOM 5080 O O . THR B 1 109 ? -0.745 -38.531 -29.906 1 93.94 109 THR B O 1
ATOM 5083 N N . ARG B 1 110 ? -1.437 -37.031 -31.344 1 94.38 110 ARG B N 1
ATOM 5084 C CA . ARG B 1 110 ? -1.385 -37.938 -32.5 1 94.38 110 ARG B CA 1
ATOM 5085 C C . ARG B 1 110 ? 0.055 -38.156 -32.938 1 94.38 110 ARG B C 1
ATOM 5087 O O . ARG B 1 110 ? 0.414 -39.281 -33.312 1 94.38 110 ARG B O 1
ATOM 5094 N N . LEU B 1 111 ? 0.843 -37.156 -32.844 1 96.38 111 LEU B N 1
ATOM 5095 C CA . LEU B 1 111 ? 2.154 -37.219 -33.469 1 96.38 111 LEU B CA 1
ATOM 5096 C C . LEU B 1 111 ? 3.254 -37.375 -32.438 1 96.38 111 LEU B C 1
ATOM 5098 O O . LEU B 1 111 ? 4.219 -38.125 -32.625 1 96.38 111 LEU B O 1
ATOM 5102 N N . LYS B 1 112 ? 3.119 -36.719 -31.375 1 96.69 112 LYS B N 1
ATOM 5103 C CA . LYS B 1 112 ? 4.176 -36.625 -30.375 1 96.69 112 LYS B CA 1
ATOM 5104 C C . LYS B 1 112 ? 4.098 -37.781 -29.391 1 96.69 112 LYS B C 1
ATOM 5106 O O . LYS B 1 112 ? 5.117 -38.375 -29.047 1 96.69 112 LYS B O 1
ATOM 5111 N N . LEU B 1 113 ? 2.945 -38.125 -28.938 1 95.75 113 LEU B N 1
ATOM 5112 C CA . LEU B 1 113 ? 2.75 -39.125 -27.875 1 95.75 113 LEU B CA 1
ATOM 5113 C C . LEU B 1 113 ? 3.279 -40.5 -28.312 1 95.75 113 LEU B C 1
ATOM 5115 O O . LEU B 1 113 ? 3.959 -41.156 -27.547 1 95.75 113 LEU B O 1
ATOM 5119 N N . PRO B 1 114 ? 3.045 -40.906 -29.578 1 96.62 114 PRO B N 1
ATOM 5120 C CA . PRO B 1 114 ? 3.59 -42.188 -30.016 1 96.62 114 PRO B CA 1
ATOM 5121 C C . PRO B 1 114 ? 5.117 -42.219 -29.984 1 96.62 114 PRO B C 1
ATOM 5123 O O . PRO B 1 114 ? 5.707 -43.281 -29.719 1 96.62 114 PRO B O 1
ATOM 5126 N N . LEU B 1 115 ? 5.691 -41.125 -30.234 1 98.31 115 LEU B N 1
ATOM 5127 C CA . LEU B 1 115 ? 7.145 -41.031 -30.188 1 98.31 115 LEU B CA 1
ATOM 5128 C C . LEU B 1 115 ? 7.648 -41.125 -28.75 1 98.31 115 LEU B C 1
ATOM 5130 O O . LEU B 1 115 ? 8.695 -41.75 -28.484 1 98.31 115 LEU B O 1
ATOM 5134 N N . ILE B 1 116 ? 6.938 -40.594 -27.812 1 98.56 116 ILE B N 1
ATOM 5135 C CA . ILE B 1 116 ? 7.277 -40.719 -26.391 1 98.56 116 ILE B CA 1
ATOM 5136 C C . ILE B 1 116 ? 7.156 -42.156 -25.953 1 98.56 116 ILE B C 1
ATOM 5138 O O . ILE B 1 116 ? 8.008 -42.688 -25.219 1 98.56 116 ILE B O 1
ATOM 5142 N N . GLU B 1 117 ? 6.133 -42.844 -26.406 1 98.12 117 GLU B N 1
ATOM 5143 C CA . GLU B 1 117 ? 5.938 -44.25 -26.109 1 98.12 117 GLU B CA 1
ATOM 5144 C C . GLU B 1 117 ? 7.074 -45.094 -26.672 1 98.12 117 GLU B C 1
ATOM 5146 O O . GLU B 1 117 ? 7.555 -46.031 -26 1 98.12 117 GLU B O 1
ATOM 5151 N N . GLU B 1 118 ? 7.445 -44.781 -27.891 1 98.44 118 GLU B N 1
ATOM 5152 C CA . GLU B 1 118 ? 8.578 -45.469 -28.484 1 98.44 118 GLU B CA 1
ATOM 5153 C C . GLU B 1 118 ? 9.844 -45.312 -27.641 1 98.44 118 GLU B C 1
ATOM 5155 O O . GLU B 1 118 ? 10.562 -46.281 -27.391 1 98.44 118 GLU B O 1
ATOM 5160 N N . ALA B 1 119 ? 10.078 -44.094 -27.234 1 98.75 119 ALA B N 1
ATOM 5161 C CA . ALA B 1 119 ? 11.227 -43.812 -26.375 1 98.75 119 ALA B CA 1
ATOM 5162 C C . ALA B 1 119 ? 11.148 -44.625 -25.094 1 98.75 119 ALA B C 1
ATOM 5164 O O . ALA B 1 119 ? 12.164 -45.156 -24.609 1 98.75 119 ALA B O 1
ATOM 5165 N N . ALA B 1 120 ? 9.984 -44.688 -24.547 1 98.81 120 ALA B N 1
ATOM 5166 C CA . ALA B 1 120 ? 9.789 -45.438 -23.312 1 98.81 120 ALA B CA 1
ATOM 5167 C C . ALA B 1 120 ? 10.102 -46.938 -23.516 1 98.81 120 ALA B C 1
ATOM 5169 O O . ALA B 1 120 ? 10.727 -47.562 -22.656 1 98.81 120 ALA B O 1
ATOM 5170 N N . ARG B 1 121 ? 9.703 -47.469 -24.625 1 98.44 121 ARG B N 1
ATOM 5171 C CA . ARG B 1 121 ? 10.016 -48.875 -24.938 1 98.44 121 ARG B CA 1
ATOM 5172 C C . ARG B 1 121 ? 11.523 -49.062 -25.078 1 98.44 121 ARG B C 1
ATOM 5174 O O . ARG B 1 121 ? 12.07 -50.031 -24.531 1 98.44 121 ARG B O 1
ATOM 5181 N N . ASN B 1 122 ? 12.102 -48.156 -25.75 1 98.5 122 ASN B N 1
ATOM 5182 C CA . ASN B 1 122 ? 13.555 -48.219 -25.906 1 98.5 122 ASN B CA 1
ATOM 5183 C C . ASN B 1 122 ? 14.266 -48.156 -24.562 1 98.5 122 ASN B C 1
ATOM 5185 O O . ASN B 1 122 ? 15.234 -48.875 -24.328 1 98.5 122 ASN B O 1
ATOM 5189 N N . PHE B 1 123 ? 13.82 -47.344 -23.734 1 98.44 123 PHE B N 1
ATOM 5190 C CA . PHE B 1 123 ? 14.375 -47.188 -22.391 1 98.44 123 PHE B CA 1
ATOM 5191 C C . PHE B 1 123 ? 14.266 -48.5 -21.609 1 98.44 123 PHE B C 1
ATOM 5193 O O . PHE B 1 123 ? 15.242 -48.938 -21 1 98.44 123 PHE B O 1
ATOM 5200 N N . LEU B 1 124 ? 13.062 -49.062 -21.625 1 98.12 124 LEU B N 1
ATOM 5201 C CA . LEU B 1 124 ? 12.828 -50.312 -20.891 1 98.12 124 LEU B CA 1
ATOM 5202 C C . LEU B 1 124 ? 13.711 -51.438 -21.406 1 98.12 124 LEU B C 1
ATOM 5204 O O . LEU B 1 124 ? 14.141 -52.312 -20.656 1 98.12 124 LEU B O 1
ATOM 5208 N N . ASP B 1 125 ? 14.086 -51.406 -22.672 1 97.75 125 ASP B N 1
ATOM 5209 C CA . ASP B 1 125 ? 14.844 -52.469 -23.312 1 97.75 125 ASP B CA 1
ATOM 5210 C C . ASP B 1 125 ? 16.344 -52.281 -23.109 1 97.75 125 ASP B C 1
ATOM 5212 O O . ASP B 1 125 ? 17.094 -53.25 -23.047 1 97.75 125 ASP B O 1
ATOM 5216 N N . ARG B 1 126 ? 16.797 -51.031 -22.953 1 96.44 126 ARG B N 1
ATOM 5217 C CA . ARG B 1 126 ? 18.234 -50.844 -23.125 1 96.44 126 ARG B CA 1
ATOM 5218 C C . ARG B 1 126 ? 18.812 -49.938 -22.047 1 96.44 126 ARG B C 1
ATOM 5220 O O . ARG B 1 126 ? 20.016 -49.656 -22.047 1 96.44 126 ARG B O 1
ATOM 5227 N N . ALA B 1 127 ? 17.969 -49.5 -21.156 1 96.5 127 ALA B N 1
ATOM 5228 C CA . ALA B 1 127 ? 18.469 -48.562 -20.156 1 96.5 127 ALA B CA 1
ATOM 5229 C C . ALA B 1 127 ? 19.625 -49.188 -19.375 1 96.5 127 ALA B C 1
ATOM 5231 O O . ALA B 1 127 ? 19.594 -50.344 -19.031 1 96.5 127 ALA B O 1
ATOM 5232 N N . PRO B 1 128 ? 20.688 -48.406 -19.125 1 96.88 128 PRO B N 1
ATOM 5233 C CA . PRO B 1 128 ? 21.75 -48.906 -18.25 1 96.88 128 PRO B CA 1
ATOM 5234 C C . PRO B 1 128 ? 21.312 -49.062 -16.797 1 96.88 128 PRO B C 1
ATOM 5236 O O . PRO B 1 128 ? 20.234 -48.594 -16.422 1 96.88 128 PRO B O 1
ATOM 5239 N N . ASP B 1 129 ? 22.094 -49.594 -15.945 1 96.19 129 ASP B N 1
ATOM 5240 C CA . ASP B 1 129 ? 21.75 -50 -14.586 1 96.19 129 ASP B CA 1
ATOM 5241 C C . ASP B 1 129 ? 21.422 -48.781 -13.719 1 96.19 129 ASP B C 1
ATOM 5243 O O . ASP B 1 129 ? 20.5 -48.812 -12.898 1 96.19 129 ASP B O 1
ATOM 5247 N N . ASP B 1 130 ? 22.172 -47.844 -13.906 1 95.81 130 ASP B N 1
ATOM 5248 C CA . ASP B 1 130 ? 21.953 -46.656 -13.078 1 95.81 130 ASP B CA 1
ATOM 5249 C C . ASP B 1 130 ? 20.609 -46 -13.375 1 95.81 130 ASP B C 1
ATOM 5251 O O . ASP B 1 130 ? 19.906 -45.562 -12.453 1 95.81 130 ASP B O 1
ATOM 5255 N N . LYS B 1 131 ? 20.219 -45.906 -14.641 1 96.5 131 LYS B N 1
ATOM 5256 C CA . LYS B 1 131 ? 18.938 -45.344 -15.031 1 96.5 131 LYS B CA 1
ATOM 5257 C C . LYS B 1 131 ? 17.781 -46.25 -14.617 1 96.5 131 LYS B C 1
ATOM 5259 O O . LYS B 1 131 ? 16.719 -45.781 -14.219 1 96.5 131 LYS B O 1
ATOM 5264 N N . ARG B 1 132 ? 17.969 -47.5 -14.711 1 97.06 132 ARG B N 1
ATOM 5265 C CA . ARG B 1 132 ? 16.969 -48.469 -14.273 1 97.06 132 ARG B CA 1
ATOM 5266 C C . ARG B 1 132 ? 16.719 -48.375 -12.773 1 97.06 132 ARG B C 1
ATOM 5268 O O . ARG B 1 132 ? 15.586 -48.5 -12.312 1 97.06 132 ARG B O 1
ATOM 5275 N N . ALA B 1 133 ? 17.844 -48.188 -12.078 1 97.94 133 ALA B N 1
ATOM 5276 C CA . ALA B 1 133 ? 17.719 -48.031 -10.625 1 97.94 133 ALA B CA 1
ATOM 5277 C C . ALA B 1 133 ? 16.906 -46.812 -10.266 1 97.94 133 ALA B C 1
ATOM 5279 O O . ALA B 1 133 ? 16.109 -46.844 -9.328 1 97.94 133 ALA B O 1
ATOM 5280 N N . ARG B 1 134 ? 17.141 -45.75 -10.977 1 97.88 134 ARG B N 1
ATOM 5281 C CA . ARG B 1 134 ? 16.375 -44.5 -10.75 1 97.88 134 ARG B CA 1
ATOM 5282 C C . ARG B 1 134 ? 14.906 -44.719 -11.086 1 97.88 134 ARG B C 1
ATOM 5284 O O . ARG B 1 134 ? 14.031 -44.188 -10.391 1 97.88 134 ARG B O 1
ATOM 5291 N N . PHE B 1 135 ? 14.688 -45.375 -12.133 1 98.25 135 PHE B N 1
ATOM 5292 C CA . PHE B 1 135 ? 13.32 -45.719 -12.523 1 98.25 135 PHE B CA 1
ATOM 5293 C C . PHE B 1 135 ? 12.633 -46.531 -11.453 1 98.25 135 PHE B C 1
ATOM 5295 O O . PHE B 1 135 ? 11.492 -46.281 -11.086 1 98.25 135 PHE B O 1
ATOM 5302 N N . GLN B 1 136 ? 13.297 -47.5 -10.922 1 98.19 136 GLN B N 1
ATOM 5303 C CA . GLN B 1 136 ? 12.734 -48.344 -9.875 1 98.19 136 GLN B CA 1
ATOM 5304 C C . GLN B 1 136 ? 12.453 -47.531 -8.609 1 98.19 136 GLN B C 1
ATOM 5306 O O . GLN B 1 136 ? 11.43 -47.719 -7.953 1 98.19 136 GLN B O 1
ATOM 5311 N N . LYS B 1 137 ? 13.375 -46.719 -8.305 1 98.31 137 LYS B N 1
ATOM 5312 C CA . LYS B 1 137 ? 13.172 -45.844 -7.152 1 98.31 137 LYS B CA 1
ATOM 5313 C C . LYS B 1 137 ? 11.953 -44.938 -7.348 1 98.31 137 LYS B C 1
ATOM 5315 O O . LYS B 1 137 ? 11.18 -44.719 -6.414 1 98.31 137 LYS B O 1
ATOM 5320 N N . PHE B 1 138 ? 11.852 -44.375 -8.531 1 98.12 138 PHE B N 1
ATOM 5321 C CA . PHE B 1 138 ? 10.688 -43.562 -8.859 1 98.12 138 PHE B CA 1
ATOM 5322 C C . PHE B 1 138 ? 9.398 -44.344 -8.672 1 98.12 138 PHE B C 1
ATOM 5324 O O . PHE B 1 138 ? 8.445 -43.875 -8.078 1 98.12 138 PHE B O 1
ATOM 5331 N N . CYS B 1 139 ? 9.359 -45.531 -9.219 1 98.38 139 CYS B N 1
ATOM 5332 C CA . CYS B 1 139 ? 8.18 -46.375 -9.125 1 98.38 139 CYS B CA 1
ATOM 5333 C C . CYS B 1 139 ? 7.824 -46.656 -7.668 1 98.38 139 CYS B C 1
ATOM 5335 O O . CYS B 1 139 ? 6.656 -46.594 -7.285 1 98.38 139 CYS B O 1
ATOM 5337 N N . LYS B 1 140 ? 8.82 -46.938 -6.883 1 97.75 140 LYS B N 1
ATOM 5338 C CA . LYS B 1 140 ? 8.609 -47.219 -5.469 1 97.75 140 LYS B CA 1
ATOM 5339 C C . LYS B 1 140 ? 8.07 -46 -4.723 1 97.75 140 LYS B C 1
ATOM 5341 O O . LYS B 1 140 ? 7.152 -46.125 -3.91 1 97.75 140 LYS B O 1
ATOM 5346 N N . SER B 1 141 ? 8.594 -44.875 -5.004 1 97.06 141 SER B N 1
ATOM 5347 C CA . SER B 1 141 ? 8.203 -43.656 -4.328 1 97.06 141 SER B CA 1
ATOM 5348 C C . SER B 1 141 ? 6.797 -43.219 -4.727 1 97.06 141 SER B C 1
ATOM 5350 O O . SER B 1 141 ? 6.16 -42.438 -4.016 1 97.06 141 SER B O 1
ATOM 5352 N N . ASN B 1 142 ? 6.355 -43.719 -5.863 1 98.06 142 ASN B N 1
ATOM 5353 C CA . ASN B 1 142 ? 5.047 -43.312 -6.375 1 98.06 142 ASN B CA 1
ATOM 5354 C C . ASN B 1 142 ? 4.086 -44.5 -6.457 1 98.06 142 ASN B C 1
ATOM 5356 O O . ASN B 1 142 ? 3.146 -44.5 -7.25 1 98.06 142 ASN B O 1
ATOM 5360 N N . ILE B 1 143 ? 4.316 -45.438 -5.637 1 97.19 143 ILE B N 1
ATOM 5361 C CA . ILE B 1 143 ? 3.59 -46.688 -5.695 1 97.19 143 ILE B CA 1
ATOM 5362 C C . ILE B 1 143 ? 2.121 -46.469 -5.355 1 97.19 143 ILE B C 1
ATOM 5364 O O . ILE B 1 143 ? 1.249 -47.219 -5.781 1 97.19 143 ILE B O 1
ATOM 5368 N N . SER B 1 144 ? 1.823 -45.406 -4.668 1 95.69 144 SER B N 1
ATOM 5369 C CA . SER B 1 144 ? 0.473 -45.156 -4.172 1 95.69 144 SER B CA 1
ATOM 5370 C C . SER B 1 144 ? -0.463 -44.75 -5.301 1 95.69 144 SER B C 1
ATOM 5372 O O . SER B 1 144 ? -1.685 -44.844 -5.176 1 95.69 144 SER B O 1
ATOM 5374 N N . TRP B 1 145 ? 0.024 -44.281 -6.434 1 97.62 145 TRP B N 1
ATOM 5375 C CA . TRP B 1 145 ? -0.861 -43.812 -7.484 1 97.62 145 TRP B CA 1
ATOM 5376 C C . TRP B 1 145 ? -0.411 -44.281 -8.852 1 97.62 145 TRP B C 1
ATOM 5378 O O . TRP B 1 145 ? -1.224 -44.438 -9.773 1 97.62 145 TRP B O 1
ATOM 5388 N N . LEU B 1 146 ? 0.867 -44.594 -9.078 1 98.44 146 LEU B N 1
ATOM 5389 C CA . LEU B 1 146 ? 1.476 -44.781 -10.383 1 98.44 146 LEU B CA 1
ATOM 5390 C C . LEU B 1 146 ? 0.942 -46.062 -11.039 1 98.44 146 LEU B C 1
ATOM 5392 O O . LEU B 1 146 ? 0.535 -46.031 -12.203 1 98.44 146 LEU B O 1
ATOM 5396 N N . PRO B 1 147 ? 0.922 -47.188 -10.336 1 97.62 147 PRO B N 1
ATOM 5397 C CA . PRO B 1 147 ? 0.385 -48.406 -10.977 1 97.62 147 PRO B CA 1
ATOM 5398 C C . PRO B 1 147 ? -1.077 -48.25 -11.391 1 97.62 147 PRO B C 1
ATOM 5400 O O . PRO B 1 147 ? -1.468 -48.688 -12.469 1 97.62 147 PRO B O 1
ATOM 5403 N N . ASP B 1 148 ? -1.826 -47.625 -10.555 1 96.94 148 ASP B N 1
ATOM 5404 C CA . ASP B 1 148 ? -3.244 -47.438 -10.836 1 96.94 148 ASP B CA 1
ATOM 5405 C C . ASP B 1 148 ? -3.438 -46.5 -12.023 1 96.94 148 ASP B C 1
ATOM 5407 O O . ASP B 1 148 ? -4.301 -46.75 -12.875 1 96.94 148 ASP B O 1
ATOM 5411 N N . TYR B 1 149 ? -2.682 -45.469 -12.031 1 98.06 149 TYR B N 1
ATOM 5412 C CA . TYR B 1 149 ? -2.752 -44.562 -13.156 1 98.06 149 TYR B CA 1
ATOM 5413 C C . TYR B 1 149 ? -2.371 -45.25 -14.461 1 98.06 149 TYR B C 1
ATOM 5415 O O . TYR B 1 149 ? -3.02 -45.031 -15.492 1 98.06 149 TYR B O 1
ATOM 5423 N N . ALA B 1 150 ? -1.302 -46.031 -14.422 1 98.38 150 ALA B N 1
ATOM 5424 C CA . ALA B 1 150 ? -0.867 -46.75 -15.602 1 98.38 150 ALA B CA 1
ATOM 5425 C C . ALA B 1 150 ? -1.976 -47.688 -16.109 1 98.38 150 ALA B C 1
ATOM 5427 O O . ALA B 1 150 ? -2.254 -47.719 -17.312 1 98.38 150 ALA B O 1
ATOM 5428 N N . MET B 1 151 ? -2.588 -48.375 -15.195 1 98.19 151 MET B N 1
ATOM 5429 C CA . MET B 1 151 ? -3.672 -49.281 -15.562 1 98.19 151 MET B CA 1
ATOM 5430 C C . MET B 1 151 ? -4.844 -48.5 -16.172 1 98.19 151 MET B C 1
ATOM 5432 O O . MET B 1 151 ? -5.426 -48.938 -17.156 1 98.19 151 MET B O 1
ATOM 5436 N N . PHE B 1 152 ? -5.227 -47.469 -15.547 1 98 152 PHE B N 1
ATOM 5437 C CA . PHE B 1 152 ? -6.293 -46.594 -16.047 1 98 152 PHE B CA 1
ATOM 5438 C C . PHE B 1 152 ? -6.031 -46.188 -17.484 1 98 152 PHE B C 1
ATOM 5440 O O . PHE B 1 152 ? -6.918 -46.281 -18.344 1 98 152 PHE B O 1
ATOM 5447 N N . ASN B 1 153 ? -4.812 -45.75 -17.766 1 96.81 153 ASN B N 1
ATOM 5448 C CA . ASN B 1 153 ? -4.469 -45.25 -19.094 1 96.81 153 ASN B CA 1
ATOM 5449 C C . ASN B 1 153 ? -4.473 -46.375 -20.141 1 96.81 153 ASN B C 1
ATOM 5451 O O . ASN B 1 153 ? -4.895 -46.156 -21.281 1 96.81 153 ASN B O 1
ATOM 5455 N N . VAL B 1 154 ? -3.941 -47.531 -19.766 1 97.44 154 VAL B N 1
ATOM 5456 C CA . VAL B 1 154 ? -3.928 -48.656 -20.672 1 97.44 154 VAL B CA 1
ATOM 5457 C C . VAL B 1 154 ? -5.359 -49.062 -21.016 1 97.44 154 VAL B C 1
ATOM 5459 O O . VAL B 1 154 ? -5.676 -49.312 -22.188 1 97.44 154 VAL B O 1
ATOM 5462 N N . LEU B 1 155 ? -6.246 -49.094 -20.016 1 97.81 155 LEU B N 1
ATOM 5463 C CA . LEU B 1 155 ? -7.641 -49.438 -20.234 1 97.81 155 LEU B CA 1
ATOM 5464 C C . LEU B 1 155 ? -8.359 -48.375 -21.047 1 97.81 155 LEU B C 1
ATOM 5466 O O . LEU B 1 155 ? -9.203 -48.688 -21.891 1 97.81 155 LEU B O 1
ATOM 5470 N N . ARG B 1 156 ? -8.055 -47.188 -20.766 1 95.94 156 ARG B N 1
ATOM 5471 C CA . ARG B 1 156 ? -8.641 -46.094 -21.531 1 95.94 156 ARG B CA 1
ATOM 5472 C C . ARG B 1 156 ? -8.352 -46.25 -23.016 1 95.94 156 ARG B C 1
ATOM 5474 O O . ARG B 1 156 ? -9.242 -46.062 -23.859 1 95.94 156 ARG B O 1
ATOM 5481 N N . ARG B 1 157 ? -7.145 -46.562 -23.328 1 93.62 157 ARG B N 1
ATOM 5482 C CA . ARG B 1 157 ? -6.762 -46.781 -24.719 1 93.62 157 ARG B CA 1
ATOM 5483 C C . ARG B 1 157 ? -7.484 -48 -25.297 1 93.62 157 ARG B C 1
ATOM 5485 O O . ARG B 1 157 ? -7.965 -47.938 -26.422 1 93.62 157 ARG B O 1
ATOM 5492 N N . ARG B 1 158 ? -7.496 -48.969 -24.516 1 95.06 158 ARG B N 1
ATOM 5493 C CA . ARG B 1 158 ? -8.117 -50.188 -24.969 1 95.06 158 ARG B CA 1
ATOM 5494 C C . ARG B 1 158 ? -9.594 -49.969 -25.297 1 95.06 158 ARG B C 1
ATOM 5496 O O . ARG B 1 158 ? -10.125 -50.594 -26.219 1 95.06 158 ARG B O 1
ATOM 5503 N N . TYR B 1 159 ? -10.219 -49.188 -24.547 1 96.56 159 TYR B N 1
ATOM 5504 C CA . TYR B 1 159 ? -11.656 -49 -24.734 1 96.56 159 TYR B CA 1
ATOM 5505 C C . TYR B 1 159 ? -11.945 -47.656 -25.406 1 96.56 159 TYR B C 1
ATOM 5507 O O . TYR B 1 159 ? -12.938 -47 -25.094 1 96.56 159 TYR B O 1
ATOM 5515 N N . ASN B 1 160 ? -11.094 -47.188 -26.188 1 93.94 160 ASN B N 1
ATOM 5516 C CA . ASN B 1 160 ? -11.227 -46.094 -27.141 1 93.94 160 ASN B CA 1
ATOM 5517 C C . ASN B 1 160 ? -11.508 -44.75 -26.438 1 93.94 160 ASN B C 1
ATOM 5519 O O . ASN B 1 160 ? -12.336 -43.969 -26.891 1 93.94 160 ASN B O 1
ATOM 5523 N N . TYR B 1 161 ? -11.016 -44.625 -25.219 1 92.06 161 TYR B N 1
ATOM 5524 C CA . TYR B 1 161 ? -10.969 -43.375 -24.484 1 92.06 161 TYR B CA 1
ATOM 5525 C C . TYR B 1 161 ? -12.359 -42.938 -24.047 1 92.06 161 TYR B C 1
ATOM 5527 O O . TYR B 1 161 ? -12.609 -41.75 -23.797 1 92.06 161 TYR B O 1
ATOM 5535 N N . VAL B 1 162 ? -13.266 -43.875 -23.969 1 94.06 162 VAL B N 1
ATOM 5536 C CA . VAL B 1 162 ? -14.547 -43.594 -23.344 1 94.06 162 VAL B CA 1
ATOM 5537 C C . VAL B 1 162 ? -14.367 -43.5 -21.828 1 94.06 162 VAL B C 1
ATOM 5539 O O . VAL B 1 162 ? -13.375 -44 -21.281 1 94.06 162 VAL B O 1
ATOM 5542 N N . SER B 1 163 ? -15.227 -42.875 -21.188 1 94.81 163 SER B N 1
ATOM 5543 C CA . SER B 1 163 ? -15.164 -42.75 -19.734 1 94.81 163 SER B CA 1
ATOM 5544 C C . SER B 1 163 ? -15.195 -44.125 -19.062 1 94.81 163 SER B C 1
ATOM 5546 O O . SER B 1 163 ? -15.859 -45.031 -19.547 1 94.81 163 SER B O 1
ATOM 5548 N N . TRP B 1 164 ? -14.492 -44.25 -17.969 1 96.25 164 TRP B N 1
ATOM 5549 C CA . TRP B 1 164 ? -14.289 -45.562 -17.328 1 96.25 164 TRP B CA 1
ATOM 5550 C C . TRP B 1 164 ? -15.625 -46.156 -16.922 1 96.25 164 TRP B C 1
ATOM 5552 O O . TRP B 1 164 ? -15.75 -47.406 -16.844 1 96.25 164 TRP B O 1
ATOM 5562 N N . ASN B 1 165 ? -16.625 -45.312 -16.641 1 94 165 ASN B N 1
ATOM 5563 C CA . ASN B 1 165 ? -17.938 -45.812 -16.234 1 94 165 ASN B CA 1
ATOM 5564 C C . ASN B 1 165 ? -18.625 -46.531 -17.391 1 94 165 ASN B C 1
ATOM 5566 O O . ASN B 1 165 ? -19.609 -47.25 -17.188 1 94 165 ASN B O 1
ATOM 5570 N N . GLU B 1 166 ? -18.094 -46.406 -18.578 1 95.31 166 GLU B N 1
ATOM 5571 C CA . GLU B 1 166 ? -18.656 -47.062 -19.75 1 95.31 166 GLU B CA 1
ATOM 5572 C C . GLU B 1 166 ? -17.875 -48.344 -20.109 1 95.31 166 GLU B C 1
ATOM 5574 O O . GLU B 1 166 ? -18.266 -49.062 -21.016 1 95.31 166 GLU B O 1
ATOM 5579 N N . TRP B 1 167 ? -16.828 -48.625 -19.422 1 97.19 167 TRP B N 1
ATOM 5580 C CA . TRP B 1 167 ? -16.078 -49.875 -19.625 1 97.19 167 TRP B CA 1
ATOM 5581 C C . TRP B 1 167 ? -16.906 -51.094 -19.188 1 97.19 167 TRP B C 1
ATOM 5583 O O . TRP B 1 167 ? -17.922 -50.938 -18.484 1 97.19 167 TRP B O 1
ATOM 5593 N N . PRO B 1 168 ? -16.484 -52.25 -19.625 1 96.56 168 PRO B N 1
ATOM 5594 C CA . PRO B 1 168 ? -17.094 -53.438 -19.016 1 96.56 168 PRO B CA 1
ATOM 5595 C C . PRO B 1 168 ? -17.016 -53.438 -17.5 1 96.56 168 PRO B C 1
ATOM 5597 O O . PRO B 1 168 ? -16.016 -53 -16.922 1 96.56 168 PRO B O 1
ATOM 5600 N N . VAL B 1 169 ? -18.047 -53.969 -16.844 1 95.88 169 VAL B N 1
ATOM 5601 C CA . VAL B 1 169 ? -18.266 -53.844 -15.406 1 95.88 169 VAL B CA 1
ATOM 5602 C C . VAL B 1 169 ? -17.062 -54.375 -14.641 1 95.88 169 VAL B C 1
ATOM 5604 O O . VAL B 1 169 ? -16.703 -53.844 -13.586 1 95.88 169 VAL B O 1
ATOM 5607 N N . GLU B 1 170 ? -16.422 -55.406 -15.156 1 96.31 170 GLU B N 1
ATOM 5608 C CA . GLU B 1 170 ? -15.281 -56.031 -14.453 1 96.31 170 GLU B CA 1
ATOM 5609 C C . GLU B 1 170 ? -14.125 -55.031 -14.328 1 96.31 170 GLU B C 1
ATOM 5611 O O . GLU B 1 170 ? -13.383 -55.062 -13.344 1 96.31 170 GLU B O 1
ATOM 5616 N N . TYR B 1 171 ? -14.008 -54.094 -15.336 1 97.06 171 TYR B N 1
ATOM 5617 C CA . TYR B 1 171 ? -12.945 -53.094 -15.297 1 97.06 171 TYR B CA 1
ATOM 5618 C C . TYR B 1 171 ? -13.414 -51.844 -14.586 1 97.06 171 TYR B C 1
ATOM 5620 O O . TYR B 1 171 ? -12.68 -51.25 -13.781 1 97.06 171 TYR B O 1
ATOM 5628 N N . ALA B 1 172 ? -14.68 -51.438 -14.859 1 96.75 172 ALA B N 1
ATOM 5629 C CA . ALA B 1 172 ? -15.234 -50.219 -14.25 1 96.75 172 ALA B CA 1
ATOM 5630 C C . ALA B 1 172 ? -15.273 -50.344 -12.734 1 96.75 172 ALA B C 1
ATOM 5632 O O . ALA B 1 172 ? -15.07 -49.375 -12.023 1 96.75 172 ALA B O 1
ATOM 5633 N N . GLN B 1 173 ? -15.523 -51.562 -12.234 1 95.75 173 GLN B N 1
ATOM 5634 C CA . GLN B 1 173 ? -15.641 -51.781 -10.797 1 95.75 173 GLN B CA 1
ATOM 5635 C C . GLN B 1 173 ? -14.367 -52.406 -10.234 1 95.75 173 GLN B C 1
ATOM 5637 O O . GLN B 1 173 ? -14.328 -52.812 -9.07 1 95.75 173 GLN B O 1
ATOM 5642 N N . ARG B 1 174 ? -13.328 -52.562 -11.07 1 96.44 174 ARG B N 1
ATOM 5643 C CA . ARG B 1 174 ? -12.008 -53.031 -10.672 1 96.44 174 ARG B CA 1
ATOM 5644 C C . ARG B 1 174 ? -12.094 -54.375 -9.953 1 96.44 174 ARG B C 1
ATOM 5646 O O . ARG B 1 174 ? -11.555 -54.531 -8.852 1 96.44 174 ARG B O 1
ATOM 5653 N N . LYS B 1 175 ? -12.781 -55.312 -10.586 1 96.31 175 LYS B N 1
ATOM 5654 C CA . LYS B 1 175 ? -12.836 -56.656 -10.016 1 96.31 175 LYS B CA 1
ATOM 5655 C C . LYS B 1 175 ? -11.445 -57.281 -9.961 1 96.31 175 LYS B C 1
ATOM 5657 O O . LYS B 1 175 ? -10.648 -57.125 -10.891 1 96.31 175 LYS B O 1
ATOM 5662 N N . HIS B 1 176 ? -11.188 -57.969 -8.961 1 95.75 176 HIS B N 1
ATOM 5663 C CA . HIS B 1 176 ? -9.859 -58.5 -8.664 1 95.75 176 HIS B CA 1
ATOM 5664 C C . HIS B 1 176 ? -9.312 -59.312 -9.828 1 95.75 176 HIS B C 1
ATOM 5666 O O . HIS B 1 176 ? -8.18 -59.094 -10.258 1 95.75 176 HIS B O 1
ATOM 5672 N N . ASP B 1 177 ? -10.078 -60.219 -10.383 1 96.38 177 ASP B N 1
ATOM 5673 C CA . ASP B 1 177 ? -9.633 -61.094 -11.453 1 96.38 177 ASP B CA 1
ATOM 5674 C C . ASP B 1 177 ? -9.32 -60.281 -12.719 1 96.38 177 ASP B C 1
ATOM 5676 O O . ASP B 1 177 ? -8.344 -60.562 -13.414 1 96.38 177 ASP B O 1
ATOM 5680 N N . ALA B 1 178 ? -10.156 -59.375 -13 1 96.38 178 ALA B N 1
ATOM 5681 C CA . ALA B 1 178 ? -9.961 -58.562 -14.188 1 96.38 178 ALA B CA 1
ATOM 5682 C C . ALA B 1 178 ? -8.695 -57.719 -14.07 1 96.38 178 ALA B C 1
ATOM 5684 O O . ALA B 1 178 ? -7.945 -57.562 -15.039 1 96.38 178 ALA B O 1
ATOM 5685 N N . MET B 1 179 ? -8.477 -57.188 -12.875 1 95.5 179 MET B N 1
ATOM 5686 C CA . MET B 1 179 ? -7.281 -56.375 -12.656 1 95.5 179 MET B CA 1
ATOM 5687 C C . MET B 1 179 ? -6.023 -57.219 -12.766 1 95.5 179 MET B C 1
ATOM 5689 O O . MET B 1 179 ? -5.023 -56.812 -13.344 1 95.5 179 MET B O 1
ATOM 5693 N N . THR B 1 180 ? -6.102 -58.406 -12.25 1 95.75 180 THR B N 1
ATOM 5694 C CA . THR B 1 180 ? -4.984 -59.344 -12.352 1 95.75 180 THR B CA 1
ATOM 5695 C C . THR B 1 180 ? -4.719 -59.688 -13.805 1 95.75 180 THR B C 1
ATOM 5697 O O . THR B 1 180 ? -3.562 -59.781 -14.227 1 95.75 180 THR B O 1
ATOM 5700 N N . ALA B 1 181 ? -5.754 -59.875 -14.477 1 95.94 181 ALA B N 1
ATOM 5701 C CA . ALA B 1 181 ? -5.625 -60.219 -15.891 1 95.94 181 ALA B CA 1
ATOM 5702 C C . ALA B 1 181 ? -4.949 -59.094 -16.656 1 95.94 181 ALA B C 1
ATOM 5704 O O . ALA B 1 181 ? -4.133 -59.312 -17.547 1 95.94 181 ALA B O 1
ATOM 5705 N N . VAL B 1 182 ? -5.297 -57.875 -16.312 1 95.62 182 VAL B N 1
ATOM 5706 C CA . VAL B 1 182 ? -4.688 -56.719 -16.953 1 95.62 182 VAL B CA 1
ATOM 5707 C C . VAL B 1 182 ? -3.191 -56.688 -16.656 1 95.62 182 VAL B C 1
ATOM 5709 O O . VAL B 1 182 ? -2.377 -56.438 -17.547 1 95.62 182 VAL B O 1
ATOM 5712 N N . MET B 1 183 ? -2.818 -56.969 -15.438 1 95.56 183 MET B N 1
ATOM 5713 C CA . MET B 1 183 ? -1.42 -56.969 -15.023 1 95.56 183 MET B CA 1
ATOM 5714 C C . MET B 1 183 ? -0.625 -58.031 -15.781 1 95.56 183 MET B C 1
ATOM 5716 O O . MET B 1 183 ? 0.52 -57.812 -16.172 1 95.56 183 MET B O 1
ATOM 5720 N N . ASN B 1 184 ? -1.25 -59.094 -16.062 1 95.56 184 ASN B N 1
ATOM 5721 C CA . ASN B 1 184 ? -0.568 -60.219 -16.719 1 95.56 184 ASN B CA 1
ATOM 5722 C C . ASN B 1 184 ? -0.512 -60.031 -18.234 1 95.56 184 ASN B C 1
ATOM 5724 O O . ASN B 1 184 ? 0.514 -60.281 -18.859 1 95.56 184 ASN B O 1
ATOM 5728 N N . GLN B 1 185 ? -1.577 -59.594 -18.766 1 96.56 185 GLN B N 1
ATOM 5729 C CA . GLN B 1 185 ? -1.713 -59.5 -20.203 1 96.56 185 GLN B CA 1
ATOM 5730 C C . GLN B 1 185 ? -1.026 -58.25 -20.75 1 96.56 185 GLN B C 1
ATOM 5732 O O . GLN B 1 185 ? -0.525 -58.25 -21.875 1 96.56 185 GLN B O 1
ATOM 5737 N N . PHE B 1 186 ? -1.037 -57.219 -19.938 1 97.06 186 PHE B N 1
ATOM 5738 C CA . PHE B 1 186 ? -0.566 -55.938 -20.453 1 97.06 186 PHE B CA 1
ATOM 5739 C C . PHE B 1 186 ? 0.631 -55.438 -19.656 1 97.06 186 PHE B C 1
ATOM 5741 O O . PHE B 1 186 ? 0.803 -54.25 -19.484 1 97.06 186 PHE B O 1
ATOM 5748 N N . GLY B 1 187 ? 1.414 -56.281 -19.156 1 96.5 187 GLY B N 1
ATOM 5749 C CA . GLY B 1 187 ? 2.564 -55.938 -18.328 1 96.5 187 GLY B CA 1
ATOM 5750 C C . GLY B 1 187 ? 3.5 -54.938 -19 1 96.5 187 GLY B C 1
ATOM 5751 O O . GLY B 1 187 ? 3.979 -54 -18.375 1 96.5 187 GLY B O 1
ATOM 5752 N N . ARG B 1 188 ? 3.818 -55.156 -20.234 1 96.62 188 ARG B N 1
ATOM 5753 C CA . ARG B 1 188 ? 4.727 -54.281 -20.969 1 96.62 188 ARG B CA 1
ATOM 5754 C C . ARG B 1 188 ? 4.125 -52.906 -21.156 1 96.62 188 ARG B C 1
ATOM 5756 O O . ARG B 1 188 ? 4.812 -51.906 -21 1 96.62 188 ARG B O 1
ATOM 5763 N N . GLU B 1 189 ? 2.836 -52.844 -21.531 1 97.62 189 GLU B N 1
ATOM 5764 C CA . GLU B 1 189 ? 2.148 -51.562 -21.703 1 97.62 189 GLU B CA 1
ATOM 5765 C C . GLU B 1 189 ? 2.113 -50.781 -20.406 1 97.62 189 GLU B C 1
ATOM 5767 O O . GLU B 1 189 ? 2.27 -49.562 -20.406 1 97.62 189 GLU B O 1
ATOM 5772 N N . LEU B 1 190 ? 1.896 -51.5 -19.312 1 98.38 190 LEU B N 1
ATOM 5773 C CA . LEU B 1 190 ? 1.883 -50.844 -18 1 98.38 190 LEU B CA 1
ATOM 5774 C C . LEU B 1 190 ? 3.246 -50.25 -17.688 1 98.38 190 LEU B C 1
ATOM 5776 O O . LEU B 1 190 ? 3.33 -49.125 -17.188 1 98.38 190 LEU B O 1
ATOM 5780 N N . ALA B 1 191 ? 4.301 -50.969 -18 1 98.25 191 ALA B N 1
ATOM 5781 C CA . ALA B 1 191 ? 5.656 -50.5 -17.75 1 98.25 191 ALA B CA 1
ATOM 5782 C C . ALA B 1 191 ? 5.957 -49.25 -18.609 1 98.25 191 ALA B C 1
ATOM 5784 O O . ALA B 1 191 ? 6.656 -48.344 -18.172 1 98.25 191 ALA B O 1
ATOM 5785 N N . VAL B 1 192 ? 5.461 -49.25 -19.812 1 98.62 192 VAL B N 1
ATOM 5786 C CA . VAL B 1 192 ? 5.656 -48.125 -20.719 1 98.62 192 VAL B CA 1
ATOM 5787 C C . VAL B 1 192 ? 5.012 -46.875 -20.125 1 98.62 192 VAL B C 1
ATOM 5789 O O . VAL B 1 192 ? 5.621 -45.781 -20.109 1 98.62 192 VAL B O 1
ATOM 5792 N N . GLU B 1 193 ? 3.768 -47 -19.562 1 98.44 193 GLU B N 1
ATOM 5793 C CA . GLU B 1 193 ? 3.086 -45.875 -18.938 1 98.44 193 GLU B CA 1
ATOM 5794 C C . GLU B 1 193 ? 3.869 -45.344 -17.75 1 98.44 193 GLU B C 1
ATOM 5796 O O . GLU B 1 193 ? 3.949 -44.125 -17.531 1 98.44 193 GLU B O 1
ATOM 5801 N N . GLN B 1 194 ? 4.379 -46.25 -16.984 1 98.75 194 GLN B N 1
ATOM 5802 C CA . GLN B 1 194 ? 5.172 -45.844 -15.82 1 98.75 194 GLN B CA 1
ATOM 5803 C C . GLN B 1 194 ? 6.461 -45.156 -16.25 1 98.75 194 GLN B C 1
ATOM 5805 O O . GLN B 1 194 ? 6.875 -44.156 -15.617 1 98.75 194 GLN B O 1
ATOM 5810 N N . ALA B 1 195 ? 7.109 -45.656 -17.328 1 98.81 195 ALA B N 1
ATOM 5811 C CA . ALA B 1 195 ? 8.328 -45.031 -17.844 1 98.81 195 ALA B CA 1
ATOM 5812 C C . ALA B 1 195 ? 8.055 -43.625 -18.359 1 98.81 195 ALA B C 1
ATOM 5814 O O . ALA B 1 195 ? 8.891 -42.719 -18.203 1 98.81 195 ALA B O 1
ATOM 5815 N N . ILE B 1 196 ? 6.906 -43.406 -18.953 1 98.81 196 ILE B N 1
ATOM 5816 C CA . ILE B 1 196 ? 6.512 -42.094 -19.438 1 98.81 196 ILE B CA 1
ATOM 5817 C C . ILE B 1 196 ? 6.426 -41.125 -18.281 1 98.81 196 ILE B C 1
ATOM 5819 O O . ILE B 1 196 ? 6.941 -40 -18.359 1 98.81 196 ILE B O 1
ATOM 5823 N N . GLN B 1 197 ? 5.805 -41.531 -17.141 1 98.81 197 GLN B N 1
ATOM 5824 C CA . GLN B 1 197 ? 5.723 -40.688 -15.953 1 98.81 197 GLN B CA 1
ATOM 5825 C C . GLN B 1 197 ? 7.105 -40.438 -15.352 1 98.81 197 GLN B C 1
ATOM 5827 O O . GLN B 1 197 ? 7.363 -39.375 -14.797 1 98.81 197 GLN B O 1
ATOM 5832 N N . PHE B 1 198 ? 7.992 -41.438 -15.508 1 98.75 198 PHE B N 1
ATOM 5833 C CA . PHE B 1 198 ? 9.375 -41.25 -15.086 1 98.75 198 PHE B CA 1
ATOM 5834 C C . PHE B 1 198 ? 10.07 -40.188 -15.906 1 98.75 198 PHE B C 1
ATOM 5836 O O . PHE B 1 198 ? 10.789 -39.344 -15.367 1 98.75 198 PHE B O 1
ATOM 5843 N N . PHE B 1 199 ? 9.867 -40.219 -17.266 1 98.81 199 PHE B N 1
ATOM 5844 C CA . PHE B 1 199 ? 10.43 -39.188 -18.141 1 98.81 199 PHE B CA 1
ATOM 5845 C C . PHE B 1 199 ? 9.961 -37.812 -17.703 1 98.81 199 PHE B C 1
ATOM 5847 O O . PHE B 1 199 ? 10.758 -36.875 -17.594 1 98.81 199 PHE B O 1
ATOM 5854 N N . PHE B 1 200 ? 8.656 -37.688 -17.5 1 98.69 200 PHE B N 1
ATOM 5855 C CA . PHE B 1 200 ? 8.102 -36.406 -17.047 1 98.69 200 PHE B CA 1
ATOM 5856 C C . PHE B 1 200 ? 8.797 -35.938 -15.766 1 98.69 200 PHE B C 1
ATOM 5858 O O . PHE B 1 200 ? 9.227 -34.812 -15.672 1 98.69 200 PHE B O 1
ATOM 5865 N N . ASN B 1 201 ? 8.852 -36.844 -14.805 1 98.56 201 ASN B N 1
ATOM 5866 C CA . ASN B 1 201 ? 9.438 -36.531 -13.508 1 98.56 201 ASN B CA 1
ATOM 5867 C C . ASN B 1 201 ? 10.891 -36.094 -13.641 1 98.56 201 ASN B C 1
ATOM 5869 O O . ASN B 1 201 ? 11.297 -35.094 -13.023 1 98.56 201 ASN B O 1
ATOM 5873 N N . GLU B 1 202 ? 11.648 -36.812 -14.391 1 98.19 202 GLU B N 1
ATOM 5874 C CA . GLU B 1 202 ? 13.055 -36.5 -14.562 1 98.19 202 GLU B CA 1
ATOM 5875 C C . GLU B 1 202 ? 13.227 -35.125 -15.203 1 98.19 202 GLU B C 1
ATOM 5877 O O . GLU B 1 202 ? 14.039 -34.312 -14.742 1 98.19 202 GLU B O 1
ATOM 5882 N N . GLN B 1 203 ? 12.492 -34.875 -16.266 1 98.69 203 GLN B N 1
ATOM 5883 C CA . GLN B 1 203 ? 12.609 -33.625 -16.969 1 98.69 203 GLN B CA 1
ATOM 5884 C C . GLN B 1 203 ? 12.125 -32.469 -16.109 1 98.69 203 GLN B C 1
ATOM 5886 O O . GLN B 1 203 ? 12.75 -31.391 -16.062 1 98.69 203 GLN B O 1
ATOM 5891 N N . TRP B 1 204 ? 11.062 -32.656 -15.359 1 98.75 204 TRP B N 1
ATOM 5892 C CA . TRP B 1 204 ? 10.508 -31.609 -14.5 1 98.75 204 TRP B CA 1
ATOM 5893 C C . TRP B 1 204 ? 11.469 -31.281 -13.359 1 98.75 204 TRP B C 1
ATOM 5895 O O . TRP B 1 204 ? 11.727 -30.109 -13.078 1 98.75 204 TRP B O 1
ATOM 5905 N N . CYS B 1 205 ? 11.977 -32.281 -12.727 1 97.75 205 CYS B N 1
ATOM 5906 C CA . CYS B 1 205 ? 12.906 -32.094 -11.617 1 97.75 205 CYS B CA 1
ATOM 5907 C C . CYS B 1 205 ? 14.164 -31.359 -12.086 1 97.75 205 CYS B C 1
ATOM 5909 O O . CYS B 1 205 ? 14.695 -30.516 -11.359 1 97.75 205 CYS B O 1
ATOM 5911 N N . THR B 1 206 ? 14.617 -31.719 -13.25 1 98.44 206 THR B N 1
ATOM 5912 C CA . THR B 1 206 ? 15.773 -31.031 -13.805 1 98.44 206 THR B CA 1
ATOM 5913 C C . THR B 1 206 ? 15.469 -29.562 -14.039 1 98.44 206 THR B C 1
ATOM 5915 O O . THR B 1 206 ? 16.297 -28.688 -13.727 1 98.44 206 THR B O 1
ATOM 5918 N N . LEU B 1 207 ? 14.352 -29.281 -14.594 1 98.75 207 LEU B N 1
ATOM 5919 C CA . LEU B 1 207 ? 13.945 -27.906 -14.82 1 98.75 207 LEU B CA 1
ATOM 5920 C C . LEU B 1 207 ? 13.781 -27.156 -13.5 1 98.75 207 LEU B 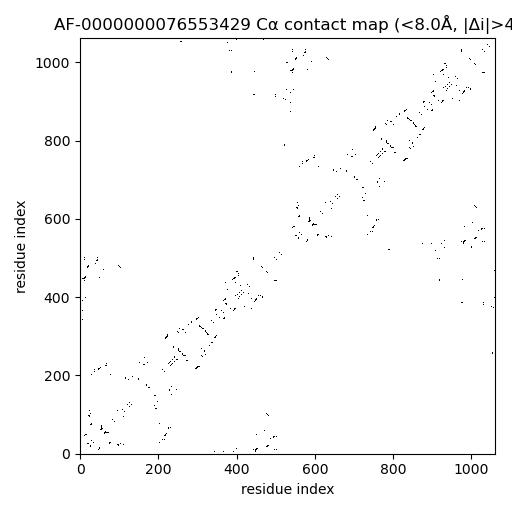C 1
ATOM 5922 O O . LEU B 1 207 ? 14.188 -26 -13.391 1 98.75 207 LEU B O 1
ATOM 5926 N N . ARG B 1 208 ? 13.195 -27.766 -12.539 1 98.44 208 ARG B N 1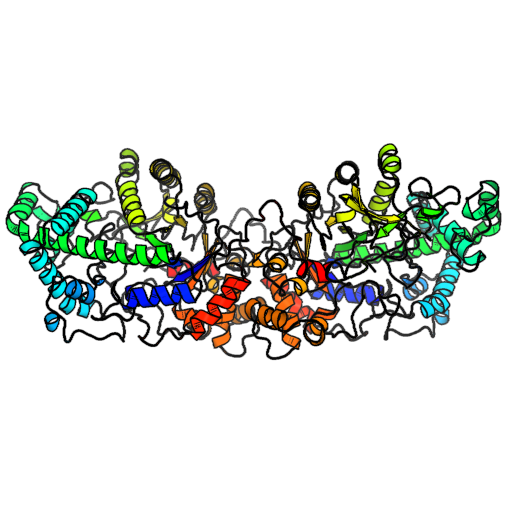
ATOM 5927 C CA . ARG B 1 208 ? 13.031 -27.156 -11.227 1 98.44 208 ARG B CA 1
ATOM 5928 C C . ARG B 1 208 ? 14.383 -26.812 -10.609 1 98.44 208 ARG B C 1
ATOM 5930 O O . ARG B 1 208 ? 14.547 -25.766 -9.984 1 98.44 208 ARG B O 1
ATOM 5937 N N . SER B 1 209 ? 15.328 -27.719 -10.734 1 98.44 209 SER B N 1
ATOM 5938 C CA . SER B 1 209 ? 16.672 -27.453 -10.242 1 98.44 209 SER B CA 1
ATOM 5939 C C . SER B 1 209 ? 17.297 -26.25 -10.938 1 98.44 209 SER B C 1
ATOM 5941 O O . SER B 1 209 ? 17.969 -25.438 -10.305 1 98.44 209 SER B O 1
ATOM 5943 N N . TYR B 1 210 ? 17.047 -26.188 -12.227 1 98.69 210 TYR B N 1
ATOM 5944 C CA . TYR B 1 210 ? 17.531 -25.047 -13 1 98.69 210 TYR B CA 1
ATOM 5945 C C . TYR B 1 210 ? 16.922 -23.75 -12.5 1 98.69 210 TYR B C 1
ATOM 5947 O O . TYR B 1 210 ? 17.625 -22.734 -12.391 1 98.69 210 TYR B O 1
ATOM 5955 N N . CYS B 1 211 ? 15.695 -23.766 -12.203 1 98.75 211 CYS B N 1
ATOM 5956 C CA . CYS B 1 211 ? 15.023 -22.625 -11.602 1 98.75 211 CYS B CA 1
ATOM 5957 C C . CYS B 1 211 ? 15.633 -22.281 -10.25 1 98.75 211 CYS B C 1
ATOM 5959 O O . CYS B 1 211 ? 15.945 -21.109 -9.984 1 98.75 211 CYS B O 1
ATOM 5961 N N . ALA B 1 212 ? 15.828 -23.234 -9.422 1 98 212 ALA B N 1
ATOM 5962 C CA . ALA B 1 212 ? 16.344 -23.031 -8.07 1 98 212 ALA B CA 1
ATOM 5963 C C . ALA B 1 212 ? 17.719 -22.391 -8.094 1 98 212 ALA B C 1
ATOM 5965 O O . ALA B 1 212 ? 18.031 -21.531 -7.258 1 98 212 ALA B O 1
ATOM 5966 N N . GLU B 1 213 ? 18.516 -22.828 -9.008 1 98.12 213 GLU B N 1
ATOM 5967 C CA . GLU B 1 213 ? 19.859 -22.266 -9.156 1 98.12 213 GLU B CA 1
ATOM 5968 C C . GLU B 1 213 ? 19.797 -20.766 -9.453 1 98.12 213 GLU B C 1
ATOM 5970 O O . GLU B 1 213 ? 20.734 -20.031 -9.156 1 98.12 213 GLU B O 1
ATOM 5975 N N . ARG B 1 214 ? 18.703 -20.422 -9.969 1 97.69 214 ARG B N 1
ATOM 5976 C CA . ARG B 1 214 ? 18.531 -19.016 -10.344 1 97.69 214 ARG B CA 1
ATOM 5977 C C . ARG B 1 214 ? 17.578 -18.312 -9.383 1 97.69 214 ARG B C 1
ATOM 5979 O O . ARG B 1 214 ? 17.094 -17.219 -9.664 1 97.69 214 ARG B O 1
ATOM 5986 N N . LYS B 1 215 ? 17.219 -18.922 -8.297 1 96.06 215 LYS B N 1
ATOM 5987 C CA . LYS B 1 215 ? 16.375 -18.406 -7.215 1 96.06 215 LYS B CA 1
ATOM 5988 C C . LYS B 1 215 ? 14.969 -18.109 -7.711 1 96.06 215 LYS B C 1
ATOM 5990 O O . LYS B 1 215 ? 14.375 -17.094 -7.355 1 96.06 215 LYS B O 1
ATOM 5995 N N . ILE B 1 216 ? 14.523 -18.906 -8.609 1 98.25 216 ILE B N 1
ATOM 5996 C CA . ILE B 1 216 ? 13.156 -18.844 -9.102 1 98.25 216 ILE B CA 1
ATOM 5997 C C . ILE B 1 216 ? 12.336 -20 -8.539 1 98.25 216 ILE B C 1
ATOM 5999 O O . ILE B 1 216 ? 12.688 -21.156 -8.719 1 98.25 216 ILE B O 1
ATOM 6003 N N . ARG B 1 217 ? 11.305 -19.688 -7.871 1 97.62 217 ARG B N 1
ATOM 6004 C CA . ARG B 1 217 ? 10.391 -20.688 -7.32 1 97.62 217 ARG B CA 1
ATOM 6005 C C . ARG B 1 217 ? 9.273 -21 -8.305 1 97.62 217 ARG B C 1
ATOM 6007 O O . ARG B 1 217 ? 8.969 -20.203 -9.195 1 97.62 217 ARG B O 1
ATOM 6014 N N . ILE B 1 218 ? 8.688 -22.172 -8.086 1 98.5 218 ILE B N 1
ATOM 6015 C CA . ILE B 1 218 ? 7.594 -22.594 -8.945 1 98.5 218 ILE B CA 1
ATOM 6016 C C . ILE B 1 218 ? 6.301 -22.688 -8.141 1 98.5 218 ILE B C 1
ATOM 6018 O O . ILE B 1 218 ? 6.254 -23.359 -7.105 1 98.5 218 ILE B O 1
ATOM 6022 N N . MET B 1 219 ? 5.332 -21.969 -8.578 1 98.31 219 MET B N 1
ATOM 6023 C CA . MET B 1 219 ? 4 -22.047 -7.992 1 98.31 219 MET B CA 1
ATOM 6024 C C . MET B 1 219 ? 3.068 -22.875 -8.875 1 98.31 219 MET B C 1
ATOM 6026 O O . MET B 1 219 ? 2.873 -22.562 -10.047 1 98.31 219 MET B O 1
ATOM 6030 N N . GLY B 1 220 ? 2.592 -23.953 -8.32 1 98.31 220 GLY B N 1
ATOM 6031 C CA . GLY B 1 220 ? 1.626 -24.781 -9.023 1 98.31 220 GLY B CA 1
ATOM 6032 C C . GLY B 1 220 ? 0.197 -24.562 -8.57 1 98.31 220 GLY B C 1
ATOM 6033 O O . GLY B 1 220 ? -0.16 -23.453 -8.164 1 98.31 220 GLY B O 1
ATOM 6034 N N . ASP B 1 221 ? -0.6 -25.578 -8.797 1 97.94 221 ASP B N 1
ATOM 6035 C CA . ASP B 1 221 ? -2.033 -25.422 -8.57 1 97.94 221 ASP B CA 1
ATOM 6036 C C . ASP B 1 221 ? -2.678 -26.75 -8.203 1 97.94 221 ASP B C 1
ATOM 6038 O O . ASP B 1 221 ? -2.287 -27.797 -8.727 1 97.94 221 ASP B O 1
ATOM 6042 N N . VAL B 1 222 ? -3.613 -26.672 -7.32 1 97.25 222 VAL B N 1
ATOM 6043 C CA . VAL B 1 222 ? -4.434 -27.812 -6.957 1 97.25 222 VAL B CA 1
ATOM 6044 C C . VAL B 1 222 ? -5.914 -27.453 -7.066 1 97.25 222 VAL B C 1
ATOM 6046 O O . VAL B 1 222 ? -6.391 -26.562 -6.367 1 97.25 222 VAL B O 1
ATOM 6049 N N . ALA B 1 223 ? -6.551 -28.109 -7.961 1 95.25 223 ALA B N 1
ATOM 6050 C CA . ALA B 1 223 ? -8 -27.969 -8.023 1 95.25 223 ALA B CA 1
ATOM 6051 C C . ALA B 1 223 ? -8.672 -28.703 -6.867 1 95.25 223 ALA B C 1
ATOM 6053 O O . ALA B 1 223 ? -8.258 -29.812 -6.496 1 95.25 223 ALA B O 1
ATOM 6054 N N . ILE B 1 224 ? -9.664 -28.125 -6.344 1 95.88 224 ILE B N 1
ATOM 6055 C CA . ILE B 1 224 ? -10.297 -28.766 -5.199 1 95.88 224 ILE B CA 1
ATOM 6056 C C . ILE B 1 224 ? -10.969 -30.062 -5.641 1 95.88 224 ILE B C 1
ATOM 6058 O O . ILE B 1 224 ? -10.781 -31.109 -5.008 1 95.88 224 ILE B O 1
ATOM 6062 N N . PHE B 1 225 ? -11.68 -30.109 -6.703 1 95.94 225 PHE B N 1
ATOM 6063 C CA . PHE B 1 225 ? -12.391 -31.297 -7.148 1 95.94 225 PHE B CA 1
ATOM 6064 C C . PHE B 1 225 ? -11.656 -31.969 -8.312 1 95.94 225 PHE B C 1
ATOM 6066 O O . PHE B 1 225 ? -10.859 -31.312 -9 1 95.94 225 PHE B O 1
ATOM 6073 N N . VAL B 1 226 ? -11.938 -33.25 -8.438 1 96.25 226 VAL B N 1
ATOM 6074 C CA . VAL B 1 226 ? -11.312 -34 -9.516 1 96.25 226 VAL B CA 1
ATOM 6075 C C . VAL B 1 226 ? -12.367 -34.375 -10.547 1 96.25 226 VAL B C 1
ATOM 6077 O O . VAL B 1 226 ? -13.555 -34.469 -10.234 1 96.25 226 VAL B O 1
ATOM 6080 N N . SER B 1 227 ? -11.93 -34.625 -11.727 1 95.25 227 SER B N 1
ATOM 6081 C CA . SER B 1 227 ? -12.828 -35.031 -12.789 1 95.25 227 SER B CA 1
ATOM 6082 C C . SER B 1 227 ? -13.414 -36.406 -12.5 1 95.25 227 SER B C 1
ATOM 6084 O O . SER B 1 227 ? -12.727 -37.281 -11.953 1 95.25 227 SER B O 1
ATOM 6086 N N . TYR B 1 228 ? -14.688 -36.531 -12.938 1 96.06 228 TYR B N 1
ATOM 6087 C CA . TYR B 1 228 ? -15.32 -37.844 -12.828 1 96.06 228 TYR B CA 1
ATOM 6088 C C . TYR B 1 228 ? -14.539 -38.906 -13.609 1 96.06 228 TYR B C 1
ATOM 6090 O O . TYR B 1 228 ? -14.227 -39.969 -13.086 1 96.06 228 TYR B O 1
ATOM 6098 N N . ASP B 1 229 ? -14.258 -38.562 -14.82 1 95.88 229 ASP B N 1
ATOM 6099 C CA . ASP B 1 229 ? -13.453 -39.469 -15.656 1 95.88 229 ASP B CA 1
ATOM 6100 C C . ASP B 1 229 ? -11.961 -39.312 -15.359 1 95.88 229 ASP B C 1
ATOM 6102 O O . ASP B 1 229 ? -11.219 -38.75 -16.172 1 95.88 229 ASP B O 1
ATOM 6106 N N . SER B 1 230 ? -11.562 -39.812 -14.211 1 96.88 230 SER B N 1
ATOM 6107 C CA . SER B 1 230 ? -10.172 -39.75 -13.781 1 96.88 230 SER B CA 1
ATOM 6108 C C . SER B 1 230 ? -9.734 -41.031 -13.086 1 96.88 230 SER B C 1
ATOM 6110 O O . SER B 1 230 ? -10.578 -41.781 -12.617 1 96.88 230 SER B O 1
ATOM 6112 N N . ALA B 1 231 ? -8.406 -41.188 -13.094 1 97.75 231 ALA B N 1
ATOM 6113 C CA . ALA B 1 231 ? -7.832 -42.312 -12.375 1 97.75 231 ALA B CA 1
ATOM 6114 C C . ALA B 1 231 ? -8.18 -42.25 -10.891 1 97.75 231 ALA B C 1
ATOM 6116 O O . ALA B 1 231 ? -8.312 -43.281 -10.227 1 97.75 231 ALA B O 1
ATOM 6117 N N . ASP B 1 232 ? -8.398 -41.125 -10.344 1 97.44 232 ASP B N 1
ATOM 6118 C CA . ASP B 1 232 ? -8.633 -40.906 -8.922 1 97.44 232 ASP B CA 1
ATOM 6119 C C . ASP B 1 232 ? -10 -41.406 -8.5 1 97.44 232 ASP B C 1
ATOM 6121 O O . ASP B 1 232 ? -10.109 -42.156 -7.527 1 97.44 232 ASP B O 1
ATOM 6125 N N . VAL B 1 233 ? -10.992 -41.031 -9.297 1 97.88 233 VAL B N 1
ATOM 6126 C CA . VAL B 1 233 ? -12.336 -41.5 -8.977 1 97.88 233 VAL B CA 1
ATOM 6127 C C . VAL B 1 233 ? -12.469 -42.969 -9.266 1 97.88 233 VAL B C 1
ATOM 6129 O O . VAL B 1 233 ? -13.102 -43.719 -8.508 1 97.88 233 VAL B O 1
ATOM 6132 N N . TRP B 1 234 ? -11.852 -43.438 -10.328 1 98.06 234 TRP B N 1
ATOM 6133 C CA . TRP B 1 234 ? -11.891 -44.844 -10.719 1 98.06 234 TRP B CA 1
ATOM 6134 C C . TRP B 1 234 ? -11.266 -45.719 -9.648 1 98.06 234 TRP B C 1
ATOM 6136 O O . TRP B 1 234 ? -11.758 -46.812 -9.375 1 98.06 234 TRP B O 1
ATOM 6146 N N . THR B 1 235 ? -10.211 -45.312 -9.016 1 97.44 235 THR B N 1
ATOM 6147 C CA . THR B 1 235 ? -9.438 -46.125 -8.102 1 97.44 235 THR B CA 1
ATOM 6148 C C . THR B 1 235 ? -9.922 -45.938 -6.668 1 97.44 235 THR B C 1
ATOM 6150 O O . THR B 1 235 ? -9.734 -46.812 -5.824 1 97.44 235 THR B O 1
ATOM 6153 N N . HIS B 1 236 ? -10.516 -44.812 -6.352 1 97.19 236 HIS B N 1
ATOM 6154 C CA . HIS B 1 236 ? -10.961 -44.531 -4.988 1 97.19 236 HIS B CA 1
ATOM 6155 C C . HIS B 1 236 ? -12.414 -44.062 -4.969 1 97.19 236 HIS B C 1
ATOM 6157 O O . HIS B 1 236 ? -12.734 -43.031 -4.387 1 97.19 236 HIS B O 1
ATOM 6163 N N . PRO B 1 237 ? -13.281 -44.844 -5.531 1 96.88 237 PRO B N 1
ATOM 6164 C CA . PRO B 1 237 ? -14.68 -44.438 -5.574 1 96.88 237 PRO B CA 1
ATOM 6165 C C . PRO B 1 237 ? -15.281 -44.25 -4.18 1 96.88 237 PRO B C 1
ATOM 6167 O O . PRO B 1 237 ? -16.266 -43.5 -4.027 1 96.88 237 PRO B O 1
ATOM 6170 N N . GLU B 1 238 ? -14.68 -44.812 -3.123 1 96.19 238 GLU B N 1
ATOM 6171 C CA . GLU B 1 238 ? -15.227 -44.812 -1.771 1 96.19 238 GLU B CA 1
ATOM 6172 C C . GLU B 1 238 ? -15.125 -43.438 -1.125 1 96.19 238 GLU B C 1
ATOM 6174 O O . GLU B 1 238 ? -15.797 -43.156 -0.129 1 96.19 238 GLU B O 1
ATOM 6179 N N . ILE B 1 239 ? -14.359 -42.594 -1.686 1 97.69 239 ILE B N 1
ATOM 6180 C CA . ILE B 1 239 ? -14.203 -41.281 -1.038 1 97.69 239 ILE B CA 1
ATOM 6181 C C . ILE B 1 239 ? -14.984 -40.25 -1.814 1 97.69 239 ILE B C 1
ATOM 6183 O O . ILE B 1 239 ? -14.883 -39.031 -1.523 1 97.69 239 ILE B O 1
ATOM 6187 N N . PHE B 1 240 ? -15.773 -40.688 -2.799 1 98.19 240 PHE B N 1
ATOM 6188 C CA . PHE B 1 240 ? -16.609 -39.781 -3.572 1 98.19 240 PHE B CA 1
ATOM 6189 C C . PHE B 1 240 ? -18.078 -40.125 -3.424 1 98.19 240 PHE B C 1
ATOM 6191 O O . PHE B 1 240 ? -18.422 -41.281 -3.125 1 98.19 240 PHE B O 1
ATOM 6198 N N . GLU B 1 241 ? -18.906 -39.094 -3.623 1 97.62 241 GLU B N 1
ATOM 6199 C CA . GLU B 1 241 ? -20.344 -39.312 -3.547 1 97.62 241 GLU B CA 1
ATOM 6200 C C . GLU B 1 241 ? -20.875 -39.938 -4.828 1 97.62 241 GLU B C 1
ATOM 6202 O O . GLU B 1 241 ? -21.453 -39.25 -5.676 1 97.62 241 GLU B O 1
ATOM 6207 N N . LEU B 1 242 ? -20.812 -41.219 -4.836 1 97.12 242 LEU B N 1
ATOM 6208 C CA . LEU B 1 242 ? -21.281 -42.031 -5.965 1 97.12 242 LEU B CA 1
ATOM 6209 C C . LEU B 1 242 ? -22.359 -43 -5.531 1 97.12 242 LEU B C 1
ATOM 6211 O O . LEU B 1 242 ? -22.391 -43.438 -4.371 1 97.12 242 LEU B O 1
ATOM 6215 N N . ASP B 1 243 ? -23.203 -43.312 -6.43 1 95 243 ASP B N 1
ATOM 6216 C CA . ASP B 1 243 ? -24.219 -44.312 -6.121 1 95 243 ASP B CA 1
ATOM 6217 C C . ASP B 1 243 ? -23.688 -45.719 -6.32 1 95 243 ASP B C 1
ATOM 6219 O O . ASP B 1 243 ? -22.484 -45.938 -6.449 1 95 243 ASP B O 1
ATOM 6223 N N . GLU B 1 244 ? -24.562 -46.688 -6.312 1 91.06 244 GLU B N 1
ATOM 6224 C CA . GLU B 1 244 ? -24.172 -48.094 -6.395 1 91.06 244 GLU B CA 1
ATOM 6225 C C . GLU B 1 244 ? -23.594 -48.438 -7.762 1 91.06 244 GLU B C 1
ATOM 6227 O O . GLU B 1 244 ? -22.781 -49.344 -7.883 1 91.06 244 GLU B O 1
ATOM 6232 N N . GLN B 1 245 ? -24 -47.688 -8.719 1 90.25 245 GLN B N 1
ATOM 6233 C CA . GLN B 1 245 ? -23.484 -47.875 -10.07 1 90.25 245 GLN B CA 1
ATOM 6234 C C . GLN B 1 245 ? -22.297 -46.969 -10.344 1 90.25 245 GLN B C 1
ATOM 6236 O O . GLN B 1 245 ? -21.844 -46.844 -11.484 1 90.25 245 GLN B O 1
ATOM 6241 N N . ARG B 1 246 ? -21.781 -46.281 -9.336 1 94.44 246 ARG B N 1
ATOM 6242 C CA . ARG B 1 246 ? -20.625 -45.406 -9.359 1 94.44 246 ARG B CA 1
ATOM 6243 C C . ARG B 1 246 ? -20.891 -44.156 -10.18 1 94.44 246 ARG B C 1
ATOM 6245 O O . ARG B 1 246 ? -19.984 -43.625 -10.82 1 94.44 246 ARG B O 1
ATOM 6252 N N . LYS B 1 247 ? -22.125 -43.812 -10.227 1 94.81 247 LYS B N 1
ATOM 6253 C CA . LYS B 1 247 ? -22.5 -42.531 -10.812 1 94.81 247 LYS B CA 1
ATOM 6254 C C . LYS B 1 247 ? -22.562 -41.438 -9.742 1 94.81 247 LYS B C 1
ATOM 6256 O O . LYS B 1 247 ? -23 -41.719 -8.625 1 94.81 247 LYS B O 1
ATOM 6261 N N . PRO B 1 248 ? -22.172 -40.281 -10.156 1 96.38 248 PRO B N 1
ATOM 6262 C CA . PRO B 1 248 ? -22.25 -39.188 -9.164 1 96.38 248 PRO B CA 1
ATOM 6263 C C . PRO B 1 248 ? -23.672 -38.938 -8.68 1 96.38 248 PRO B C 1
ATOM 6265 O O . PRO B 1 248 ? -24.609 -38.906 -9.477 1 96.38 248 PRO B O 1
ATOM 6268 N N . ILE B 1 249 ? -23.812 -38.781 -7.414 1 96 249 ILE B N 1
ATOM 6269 C CA . ILE B 1 249 ? -25.094 -38.438 -6.805 1 96 249 ILE B CA 1
ATOM 6270 C C . ILE B 1 249 ? -25.297 -36.938 -6.883 1 96 249 ILE B C 1
ATOM 6272 O O . ILE B 1 249 ? -26.375 -36.469 -7.273 1 96 249 ILE B O 1
ATOM 6276 N N . ARG B 1 250 ? -24.297 -36.25 -6.523 1 96.5 250 ARG B N 1
ATOM 6277 C CA . ARG B 1 250 ? -24.219 -34.781 -6.586 1 96.5 250 ARG B CA 1
ATOM 6278 C C . ARG B 1 250 ? -22.906 -34.344 -7.215 1 96.5 250 ARG B C 1
ATOM 6280 O O . ARG B 1 250 ? -21.938 -35.094 -7.223 1 96.5 250 ARG B O 1
ATOM 6287 N N . VAL B 1 251 ? -23 -33.094 -7.805 1 96.75 251 VAL B N 1
ATOM 6288 C CA . VAL B 1 251 ? -21.812 -32.594 -8.484 1 96.75 251 VAL B CA 1
ATOM 6289 C C . VAL B 1 251 ? -21.531 -31.156 -8.031 1 96.75 251 VAL B C 1
ATOM 6291 O O . VAL B 1 251 ? -22.391 -30.516 -7.418 1 96.75 251 VAL B O 1
ATOM 6294 N N . SER B 1 252 ? -20.359 -30.766 -8.352 1 94.81 252 SER B N 1
ATOM 6295 C CA . SER B 1 252 ? -19.859 -29.484 -7.875 1 94.81 252 SER B CA 1
ATOM 6296 C C . SER B 1 252 ? -20.188 -28.359 -8.859 1 94.81 252 SER B C 1
ATOM 6298 O O . SER B 1 252 ? -20.391 -28.609 -10.047 1 94.81 252 SER B O 1
ATOM 6300 N N . GLY B 1 253 ? -20.219 -27.156 -8.359 1 92.38 253 GLY B N 1
ATOM 6301 C CA . GLY B 1 253 ? -20.422 -25.938 -9.117 1 92.38 253 GLY B CA 1
ATOM 6302 C C . GLY B 1 253 ? -20.438 -24.703 -8.25 1 92.38 253 GLY B C 1
ATOM 6303 O O . GLY B 1 253 ? -19.859 -24.688 -7.16 1 92.38 253 GLY B O 1
ATOM 6304 N N . VAL B 1 254 ? -20.859 -23.609 -8.867 1 90.75 254 VAL B N 1
ATOM 6305 C CA . VAL B 1 254 ? -21.094 -22.359 -8.141 1 90.75 254 VAL B CA 1
ATOM 6306 C C . VAL B 1 254 ? -22.484 -21.828 -8.453 1 90.75 254 VAL B C 1
ATOM 6308 O O . VAL B 1 254 ? -22.984 -22 -9.57 1 90.75 254 VAL B O 1
ATOM 6311 N N . PRO B 1 255 ? -23.094 -21.203 -7.523 1 92.12 255 PRO B N 1
ATOM 6312 C CA . PRO B 1 255 ? -24.469 -20.703 -7.73 1 92.12 255 PRO B CA 1
ATOM 6313 C C . PRO B 1 255 ? -24.516 -19.5 -8.68 1 92.12 255 PRO B C 1
ATOM 6315 O O . PRO B 1 255 ? -23.484 -18.938 -9.023 1 92.12 255 PRO B O 1
ATOM 6318 N N . PRO B 1 256 ? -25.734 -19.281 -9.117 1 86.31 256 PRO B N 1
ATOM 6319 C CA . PRO B 1 256 ? -25.922 -18.062 -9.914 1 86.31 256 PRO B CA 1
ATOM 6320 C C . PRO B 1 256 ? -25.469 -16.797 -9.172 1 86.31 256 PRO B C 1
ATOM 6322 O O . PRO B 1 256 ? -25.516 -16.75 -7.945 1 86.31 256 PRO B O 1
ATOM 6325 N N . ASP B 1 257 ? -24.859 -16.016 -9.945 1 72.88 257 ASP B N 1
ATOM 6326 C CA . ASP B 1 257 ? -24.531 -14.688 -9.453 1 72.88 257 ASP B CA 1
ATOM 6327 C C . ASP B 1 257 ? -24.875 -13.617 -10.484 1 72.88 257 ASP B C 1
ATOM 6329 O O . ASP B 1 257 ? -25.578 -13.883 -11.453 1 72.88 257 ASP B O 1
ATOM 6333 N N . TYR B 1 258 ? -24.578 -12.461 -10.211 1 58.88 258 TYR B N 1
ATOM 6334 C CA . TYR B 1 258 ? -24.953 -11.336 -11.055 1 58.88 258 TYR B CA 1
ATOM 6335 C C . TYR B 1 258 ? -24.438 -11.523 -12.477 1 58.88 258 TYR B C 1
ATOM 6337 O O . TYR B 1 258 ? -25.062 -11.078 -13.438 1 58.88 258 TYR B O 1
ATOM 6345 N N . PHE B 1 259 ? -23.438 -12.398 -12.594 1 57.94 259 PHE B N 1
ATOM 6346 C CA . PHE B 1 259 ? -22.781 -12.484 -13.891 1 57.94 259 PHE B CA 1
ATOM 6347 C C . PHE B 1 259 ? -23.156 -13.766 -14.617 1 57.94 259 PHE B C 1
ATOM 6349 O O . PHE B 1 259 ? -22.984 -13.875 -15.828 1 57.94 259 PHE B O 1
ATOM 6356 N N . SER B 1 260 ? -23.516 -14.688 -13.836 1 74.56 260 SER B N 1
ATOM 6357 C CA . SER B 1 260 ? -23.922 -15.953 -14.422 1 74.56 260 SER B CA 1
ATOM 6358 C C . SER B 1 260 ? -25.312 -16.375 -13.93 1 74.56 260 SER B C 1
ATOM 6360 O O . SER B 1 260 ? -25.453 -16.797 -12.781 1 74.56 260 SER B O 1
ATOM 6362 N N . LYS B 1 261 ? -26.25 -16.203 -14.82 1 81.88 261 LYS B N 1
ATOM 6363 C CA . LYS B 1 261 ? -27.641 -16.484 -14.469 1 81.88 261 LYS B CA 1
ATOM 6364 C C . LYS B 1 261 ? -27.812 -17.938 -14.047 1 81.88 261 LYS B C 1
ATOM 6366 O O . LYS B 1 261 ? -28.672 -18.25 -13.211 1 81.88 261 LYS B O 1
ATOM 6371 N N . THR B 1 262 ? -26.969 -18.734 -14.562 1 88.44 262 THR B N 1
ATOM 6372 C CA . THR B 1 262 ? -27.203 -20.141 -14.289 1 88.44 262 THR B CA 1
ATOM 6373 C C . THR B 1 262 ? -26.094 -20.703 -13.398 1 88.44 262 THR B C 1
ATOM 6375 O O . THR B 1 262 ? -26.062 -21.906 -13.117 1 88.44 262 THR B O 1
ATOM 6378 N N . GLY B 1 263 ? -25.25 -19.812 -12.969 1 87.44 263 GLY B N 1
ATOM 6379 C CA . GLY B 1 263 ? -24.078 -20.344 -12.281 1 87.44 263 GLY B CA 1
ATOM 6380 C C . GLY B 1 263 ? -23.203 -21.203 -13.18 1 87.44 263 GLY B C 1
ATOM 6381 O O . GLY B 1 263 ? -23.156 -20.984 -14.391 1 87.44 263 GLY B O 1
ATOM 6382 N N . GLN B 1 264 ? -22.344 -22 -12.57 1 87.06 264 GLN B N 1
ATOM 6383 C CA . GLN B 1 264 ? -21.5 -22.922 -13.312 1 87.06 264 GLN B CA 1
ATOM 6384 C C . GLN B 1 264 ? -21.578 -24.328 -12.719 1 87.06 264 GLN B C 1
ATOM 6386 O O . GLN B 1 264 ? -21.328 -24.531 -11.531 1 87.06 264 GLN B O 1
ATOM 6391 N N . ARG B 1 265 ? -22.047 -25.141 -13.539 1 91.88 265 ARG B N 1
ATOM 6392 C CA . ARG B 1 265 ? -22.031 -26.547 -13.188 1 91.88 265 ARG B CA 1
ATOM 6393 C C . ARG B 1 265 ? -20.75 -27.219 -13.703 1 91.88 265 ARG B C 1
ATOM 6395 O O . ARG B 1 265 ? -20.594 -27.422 -14.906 1 91.88 265 ARG B O 1
ATOM 6402 N N . TRP B 1 266 ? -19.938 -27.688 -12.867 1 89.5 266 TRP B N 1
ATOM 6403 C CA . TRP B 1 266 ? -18.656 -28.219 -13.289 1 89.5 266 TRP B CA 1
ATOM 6404 C C . TRP B 1 266 ? -18.734 -29.734 -13.539 1 89.5 266 TRP B C 1
ATOM 6406 O O . TRP B 1 266 ? -17.969 -30.281 -14.328 1 89.5 266 TRP B O 1
ATOM 6416 N N . GLY B 1 267 ? -19.609 -30.391 -12.781 1 91.12 267 GLY B N 1
ATOM 6417 C CA . GLY B 1 267 ? -19.859 -31.797 -13.047 1 91.12 267 GLY B CA 1
ATOM 6418 C C . GLY B 1 267 ? -18.953 -32.719 -12.258 1 91.12 267 GLY B C 1
ATOM 6419 O O . GLY B 1 267 ? -19.125 -33.938 -12.305 1 91.12 267 GLY B O 1
ATOM 6420 N N . ASN B 1 268 ? -18 -32.281 -11.477 1 94.81 268 ASN B N 1
ATOM 6421 C CA . ASN B 1 268 ? -17.109 -33.094 -10.656 1 94.81 268 ASN B CA 1
ATOM 6422 C C . ASN B 1 268 ? -17.844 -33.719 -9.484 1 94.81 268 ASN B C 1
ATOM 6424 O O . ASN B 1 268 ? -18.688 -33.094 -8.852 1 94.81 268 ASN B O 1
ATOM 6428 N N . PRO B 1 269 ? -17.531 -35 -9.234 1 97 269 PRO B N 1
ATOM 6429 C CA . PRO B 1 269 ? -18.125 -35.562 -8.023 1 97 269 PRO B CA 1
ATOM 6430 C C . PRO B 1 269 ? -17.641 -34.906 -6.742 1 97 269 PRO B C 1
ATOM 6432 O O . PRO B 1 269 ? -16.516 -34.406 -6.695 1 97 269 PRO B O 1
ATOM 6435 N N . LEU B 1 270 ? -18.469 -34.938 -5.781 1 98 270 LEU B N 1
ATOM 6436 C CA . LEU B 1 270 ? -18.141 -34.344 -4.488 1 98 270 LEU B CA 1
ATOM 6437 C C . LEU B 1 270 ? -17.438 -35.375 -3.594 1 98 270 LEU B C 1
ATOM 6439 O O . LEU B 1 270 ? -17.609 -36.594 -3.787 1 98 270 LEU B O 1
ATOM 6443 N N . TYR B 1 271 ? -16.75 -34.906 -2.646 1 98.31 271 TYR B N 1
ATOM 6444 C CA . TYR B 1 271 ? -16.062 -35.781 -1.694 1 98.31 271 TYR B CA 1
ATOM 6445 C C . TYR B 1 271 ? -17.031 -36.281 -0.635 1 98.31 271 TYR B C 1
ATOM 6447 O O . TYR B 1 271 ? -17.938 -35.562 -0.204 1 98.31 271 TYR B O 1
ATOM 6455 N N . LYS B 1 272 ? -16.766 -37.531 -0.254 1 97.88 272 LYS B N 1
ATOM 6456 C CA . LYS B 1 272 ? -17.297 -38 1.023 1 97.88 272 LYS B CA 1
ATOM 6457 C C . LYS B 1 272 ? -16.406 -37.562 2.182 1 97.88 272 LYS B C 1
ATOM 6459 O O . LYS B 1 272 ? -15.633 -38.375 2.705 1 97.88 272 LYS B O 1
ATOM 6464 N N . TRP B 1 273 ? -16.609 -36.375 2.65 1 97.5 273 TRP B N 1
ATOM 6465 C CA . TRP B 1 273 ? -15.727 -35.781 3.641 1 97.5 273 TRP B CA 1
ATOM 6466 C C . TRP B 1 273 ? -15.719 -36.594 4.93 1 97.5 273 TRP B C 1
ATOM 6468 O O . TRP B 1 273 ? -14.695 -36.656 5.621 1 97.5 273 TRP B O 1
ATOM 6478 N N . GLY B 1 274 ? -16.891 -37.188 5.266 1 97.19 274 GLY B N 1
ATOM 6479 C CA . GLY B 1 274 ? -16.922 -38.062 6.426 1 97.19 274 GLY B CA 1
ATOM 6480 C C . GLY B 1 274 ? -15.945 -39.219 6.332 1 97.19 274 GLY B C 1
ATOM 6481 O O . GLY B 1 274 ? -15.219 -39.5 7.285 1 97.19 274 GLY B O 1
ATOM 6482 N N . GLU B 1 275 ? -15.969 -39.844 5.148 1 97.5 275 GLU B N 1
ATOM 6483 C CA . GLU B 1 275 ? -15.047 -40.969 4.906 1 97.5 275 GLU B CA 1
ATOM 6484 C C . GLU B 1 275 ? -13.594 -40.469 4.957 1 97.5 275 GLU B C 1
ATOM 6486 O O . GLU B 1 275 ? -12.734 -41.156 5.527 1 97.5 275 GLU B O 1
ATOM 6491 N N . LEU B 1 276 ? -13.305 -39.406 4.406 1 98.19 276 LEU B N 1
ATOM 6492 C CA . LEU B 1 276 ? -11.961 -38.844 4.398 1 98.19 276 LEU B CA 1
ATOM 6493 C C . LEU B 1 276 ? -11.492 -38.5 5.812 1 98.19 276 LEU B C 1
ATOM 6495 O O . LEU B 1 276 ? -10.352 -38.781 6.176 1 98.19 276 LEU B O 1
ATOM 6499 N N . ARG B 1 277 ? -12.391 -37.969 6.594 1 97.38 277 ARG B N 1
ATOM 6500 C CA . ARG B 1 277 ? -12.086 -37.656 7.98 1 97.38 277 ARG B CA 1
ATOM 6501 C C . ARG B 1 277 ? -11.727 -38.906 8.781 1 97.38 277 ARG B C 1
ATOM 6503 O O . ARG B 1 277 ? -10.75 -38.906 9.531 1 97.38 277 ARG B O 1
ATOM 6510 N N . GLU B 1 278 ? -12.516 -39.875 8.562 1 97.62 278 GLU B N 1
ATOM 6511 C CA . GLU B 1 278 ? -12.297 -41.125 9.281 1 97.62 278 GLU B CA 1
ATOM 6512 C C . GLU B 1 278 ? -10.938 -41.75 8.93 1 97.62 278 GLU B C 1
ATOM 6514 O O . GLU B 1 278 ? -10.297 -42.375 9.773 1 97.62 278 GLU B O 1
ATOM 6519 N N . ARG B 1 279 ? -10.516 -41.469 7.789 1 97.44 279 ARG B N 1
ATOM 6520 C CA . ARG B 1 279 ? -9.258 -42.031 7.312 1 97.44 279 ARG B CA 1
ATOM 6521 C C . ARG B 1 279 ? -8.102 -41.062 7.559 1 97.44 279 ARG B C 1
ATOM 6523 O O . ARG B 1 279 ? -6.996 -41.25 7.043 1 97.44 279 ARG B O 1
ATOM 6530 N N . GLY B 1 280 ? -8.367 -39.969 8.258 1 97.88 280 GLY B N 1
ATOM 6531 C CA . GLY B 1 280 ? -7.332 -38.969 8.516 1 97.88 280 GLY B CA 1
ATOM 6532 C C . GLY B 1 280 ? -6.93 -38.188 7.281 1 97.88 280 GLY B C 1
ATOM 6533 O O . GLY B 1 280 ? -5.766 -37.781 7.133 1 97.88 280 GLY B O 1
ATOM 6534 N N . PHE B 1 281 ? -7.766 -38.125 6.406 1 98.56 281 PHE B N 1
ATOM 6535 C CA . PHE B 1 281 ? -7.57 -37.406 5.16 1 98.56 281 PHE B CA 1
ATOM 6536 C C . PHE B 1 281 ? -6.371 -37.938 4.395 1 98.56 281 PHE B C 1
ATOM 6538 O O . PHE B 1 281 ? -5.602 -37.156 3.807 1 98.56 281 PHE B O 1
ATOM 6545 N N . ASP B 1 282 ? -6.199 -39.156 4.328 1 98.06 282 ASP B N 1
ATOM 6546 C CA . ASP B 1 282 ? -5.023 -39.812 3.773 1 98.06 282 ASP B CA 1
ATOM 6547 C C . ASP B 1 282 ? -4.852 -39.469 2.295 1 98.06 282 ASP B C 1
ATOM 6549 O O . ASP B 1 282 ? -3.734 -39.219 1.841 1 98.06 282 ASP B O 1
ATOM 6553 N N . TRP B 1 283 ? -5.938 -39.531 1.534 1 98.19 283 TRP B N 1
ATOM 6554 C CA . TRP B 1 283 ? -5.852 -39.25 0.105 1 98.19 283 TRP B CA 1
ATOM 6555 C C . TRP B 1 283 ? -5.395 -37.812 -0.137 1 98.19 283 TRP B C 1
ATOM 6557 O O . TRP B 1 283 ? -4.547 -37.562 -0.997 1 98.19 283 TRP B O 1
ATOM 6567 N N . TRP B 1 284 ? -5.934 -36.875 0.602 1 98.31 284 TRP B N 1
ATOM 6568 C CA . TRP B 1 284 ? -5.535 -35.469 0.474 1 98.31 284 TRP B CA 1
ATOM 6569 C C . TRP B 1 284 ? -4.094 -35.281 0.92 1 98.31 284 TRP B C 1
ATOM 6571 O O . TRP B 1 284 ? -3.357 -34.469 0.33 1 98.31 284 TRP B O 1
ATOM 6581 N N . VAL B 1 285 ? -3.68 -35.906 1.958 1 98.38 285 VAL B N 1
ATOM 6582 C CA . VAL B 1 285 ? -2.287 -35.875 2.393 1 98.38 285 VAL B CA 1
ATOM 6583 C C . VAL B 1 285 ? -1.376 -36.344 1.265 1 98.38 285 VAL B C 1
ATOM 6585 O O . VAL B 1 285 ? -0.368 -35.719 0.957 1 98.38 285 VAL B O 1
ATOM 6588 N N . ALA B 1 286 ? -1.775 -37.469 0.612 1 98.06 286 ALA B N 1
ATOM 6589 C CA . ALA B 1 286 ? -0.997 -37.969 -0.506 1 98.06 286 ALA B CA 1
ATOM 6590 C C . ALA B 1 286 ? -0.965 -37 -1.665 1 98.06 286 ALA B C 1
ATOM 6592 O O . ALA B 1 286 ? 0.078 -36.812 -2.295 1 98.06 286 ALA B O 1
ATOM 6593 N N . ARG B 1 287 ? -2.088 -36.438 -1.912 1 97.88 287 ARG B N 1
ATOM 6594 C CA . ARG B 1 287 ? -2.215 -35.469 -3.002 1 97.88 287 ARG B CA 1
ATOM 6595 C C . ARG B 1 287 ? -1.306 -34.281 -2.779 1 97.88 287 ARG B C 1
ATOM 6597 O O . ARG B 1 287 ? -0.596 -33.844 -3.693 1 97.88 287 ARG B O 1
ATOM 6604 N N . ILE B 1 288 ? -1.291 -33.75 -1.553 1 98.06 288 ILE B N 1
ATOM 6605 C CA . ILE B 1 288 ? -0.476 -32.562 -1.243 1 98.06 288 ILE B CA 1
ATOM 6606 C C . ILE B 1 288 ? 1 -32.938 -1.229 1 98.06 288 ILE B C 1
ATOM 6608 O O . ILE B 1 288 ? 1.856 -32.188 -1.662 1 98.06 288 ILE B O 1
ATOM 6612 N N . ARG B 1 289 ? 1.295 -34.125 -0.746 1 97.69 289 ARG B N 1
ATOM 6613 C CA . ARG B 1 289 ? 2.67 -34.625 -0.794 1 97.69 289 ARG B CA 1
ATOM 6614 C C . ARG B 1 289 ? 3.193 -34.625 -2.227 1 97.69 289 ARG B C 1
ATOM 6616 O O . ARG B 1 289 ? 4.316 -34.188 -2.488 1 97.69 289 ARG B O 1
ATOM 6623 N N . ARG B 1 290 ? 2.373 -35.156 -3.115 1 97.62 290 ARG B N 1
ATOM 6624 C CA . ARG B 1 290 ? 2.746 -35.188 -4.527 1 97.62 290 ARG B CA 1
ATOM 6625 C C . ARG B 1 290 ? 2.93 -33.781 -5.078 1 97.62 290 ARG B C 1
ATOM 6627 O O . ARG B 1 290 ? 3.908 -33.5 -5.773 1 97.62 290 ARG B O 1
ATOM 6634 N N . ALA B 1 291 ? 1.999 -32.906 -4.777 1 97.62 291 ALA B N 1
ATOM 6635 C CA . ALA B 1 291 ? 2.086 -31.531 -5.242 1 97.62 291 ALA B CA 1
ATOM 6636 C C . ALA B 1 291 ? 3.359 -30.859 -4.738 1 97.62 291 ALA B C 1
ATOM 6638 O O . ALA B 1 291 ? 4.031 -30.141 -5.484 1 97.62 291 ALA B O 1
ATOM 6639 N N . LEU B 1 292 ? 3.725 -31.125 -3.479 1 96.94 292 LEU B N 1
ATOM 6640 C CA . LEU B 1 292 ? 4.91 -30.516 -2.875 1 96.94 292 LEU B CA 1
ATOM 6641 C C . LEU B 1 292 ? 6.184 -31.094 -3.492 1 96.94 292 LEU B C 1
ATOM 6643 O O . LEU B 1 292 ? 7.254 -30.484 -3.379 1 96.94 292 LEU B O 1
ATOM 6647 N N . SER B 1 293 ? 6.051 -32.25 -4.109 1 96.62 293 SER B N 1
ATOM 6648 C CA . SER B 1 293 ? 7.191 -32.812 -4.836 1 96.62 293 SER B CA 1
ATOM 6649 C C . SER B 1 293 ? 7.363 -32.125 -6.191 1 96.62 293 SER B C 1
ATOM 6651 O O . SER B 1 293 ? 8.438 -32.156 -6.785 1 96.62 293 SER B O 1
ATOM 6653 N N . LEU B 1 294 ? 6.328 -31.422 -6.633 1 97.38 294 LEU B N 1
ATOM 6654 C CA . LEU B 1 294 ? 6.352 -30.812 -7.953 1 97.38 294 LEU B CA 1
ATOM 6655 C C . LEU B 1 294 ? 6.551 -29.297 -7.844 1 97.38 294 LEU B C 1
ATOM 6657 O O . LEU B 1 294 ? 7.117 -28.672 -8.75 1 97.38 294 LEU B O 1
ATOM 6661 N N . TYR B 1 295 ? 6.078 -28.719 -6.805 1 97.75 295 TYR B N 1
ATOM 6662 C CA . TYR B 1 295 ? 6.02 -27.266 -6.719 1 97.75 295 TYR B CA 1
ATOM 6663 C C . TYR B 1 295 ? 6.637 -26.781 -5.418 1 97.75 295 TYR B C 1
ATOM 6665 O O . TYR B 1 295 ? 6.742 -27.531 -4.445 1 97.75 295 TYR B O 1
ATOM 6673 N N . ASP B 1 296 ? 7.012 -25.453 -5.414 1 96.88 296 ASP B N 1
ATOM 6674 C CA . ASP B 1 296 ? 7.496 -24.812 -4.203 1 96.88 296 ASP B CA 1
ATOM 6675 C C . ASP B 1 296 ? 6.344 -24.188 -3.418 1 96.88 296 ASP B C 1
ATOM 6677 O O . ASP B 1 296 ? 6.43 -24.031 -2.197 1 96.88 296 ASP B O 1
ATOM 6681 N N . SER B 1 297 ? 5.352 -23.75 -4.09 1 96.88 297 SER B N 1
ATOM 6682 C CA . SER B 1 297 ? 4.105 -23.266 -3.51 1 96.88 297 SER B CA 1
ATOM 6683 C C . SER B 1 297 ? 2.902 -23.688 -4.344 1 96.88 297 SER B C 1
ATOM 6685 O O . SER B 1 297 ? 3.047 -24.062 -5.512 1 96.88 297 SER B O 1
ATOM 6687 N N . ILE B 1 298 ? 1.706 -23.656 -3.654 1 98 298 ILE B N 1
ATOM 6688 C CA . ILE B 1 298 ? 0.531 -24.234 -4.289 1 98 298 ILE B CA 1
ATOM 6689 C C . ILE B 1 298 ? -0.653 -23.281 -4.172 1 98 298 ILE B C 1
ATOM 6691 O O . ILE B 1 298 ? -1.046 -22.906 -3.064 1 98 298 ILE B O 1
ATOM 6695 N N . ARG B 1 299 ? -1.161 -22.875 -5.262 1 98.31 299 ARG B N 1
ATOM 6696 C CA . ARG B 1 299 ? -2.459 -22.219 -5.266 1 98.31 299 ARG B CA 1
ATOM 6697 C C . ARG B 1 299 ? -3.592 -23.219 -5.102 1 98.31 299 ARG B C 1
ATOM 6699 O O . ARG B 1 299 ? -3.652 -24.219 -5.82 1 98.31 299 ARG B O 1
ATOM 6706 N N . LEU B 1 300 ? -4.402 -23 -4.121 1 98.12 300 LEU B N 1
ATOM 6707 C CA . LEU B 1 300 ? -5.609 -23.812 -3.939 1 98.12 300 LEU B CA 1
ATOM 6708 C C . LEU B 1 300 ? -6.793 -23.172 -4.664 1 98.12 300 LEU B C 1
ATOM 6710 O O . LEU B 1 300 ? -7.355 -22.188 -4.199 1 98.12 300 LEU B O 1
ATOM 6714 N N . ASP B 1 301 ? -7.109 -23.781 -5.734 1 96.19 301 ASP B N 1
ATOM 6715 C CA . ASP B 1 301 ? -8.219 -23.297 -6.547 1 96.19 301 ASP B CA 1
ATOM 6716 C C . ASP B 1 301 ? -9.547 -23.422 -5.805 1 96.19 301 ASP B C 1
ATOM 6718 O O . ASP B 1 301 ? -9.773 -24.406 -5.102 1 96.19 301 ASP B O 1
ATOM 6722 N N . HIS B 1 302 ? -10.406 -22.438 -5.922 1 95.62 302 HIS B N 1
ATOM 6723 C CA . HIS B 1 302 ? -11.727 -22.438 -5.305 1 95.62 302 HIS B CA 1
ATOM 6724 C C . HIS B 1 302 ? -11.641 -22.75 -3.812 1 95.62 302 HIS B C 1
ATOM 6726 O O . HIS B 1 302 ? -12.32 -23.641 -3.318 1 95.62 302 HIS B O 1
ATOM 6732 N N . PHE B 1 303 ? -10.875 -22.016 -3.139 1 97.75 303 PHE B N 1
ATOM 6733 C CA . PHE B 1 303 ? -10.555 -22.203 -1.729 1 97.75 303 PHE B CA 1
ATOM 6734 C C . PHE B 1 303 ? -11.828 -22.234 -0.886 1 97.75 303 PHE B C 1
ATOM 6736 O O . PHE B 1 303 ? -11.906 -22.969 0.104 1 97.75 303 PHE B O 1
ATOM 6743 N N . ARG B 1 304 ? -12.812 -21.422 -1.295 1 96.81 304 ARG B N 1
ATOM 6744 C CA . ARG B 1 304 ? -14.039 -21.344 -0.508 1 96.81 304 ARG B CA 1
ATOM 6745 C C . ARG B 1 304 ? -14.688 -22.719 -0.35 1 96.81 304 ARG B C 1
ATOM 6747 O O . ARG B 1 304 ? -15.422 -22.953 0.608 1 96.81 304 ARG B O 1
ATOM 6754 N N . GLY B 1 305 ? -14.391 -23.609 -1.278 1 97.25 305 GLY B N 1
ATOM 6755 C CA . GLY B 1 305 ? -14.961 -24.938 -1.229 1 97.25 305 GLY B CA 1
ATOM 6756 C C . GLY B 1 305 ? -14.508 -25.734 -0.018 1 97.25 305 GLY B C 1
ATOM 6757 O O . GLY B 1 305 ? -15.133 -26.734 0.34 1 97.25 305 GLY B O 1
ATOM 6758 N N . PHE B 1 306 ? -13.414 -25.297 0.618 1 98.12 306 PHE B N 1
ATOM 6759 C CA . PHE B 1 306 ? -12.914 -25.984 1.802 1 98.12 306 PHE B CA 1
ATOM 6760 C C . PHE B 1 306 ? -13.68 -25.547 3.045 1 98.12 306 PHE B C 1
ATOM 6762 O O . PHE B 1 306 ? -13.602 -26.203 4.09 1 98.12 306 PHE B O 1
ATOM 6769 N N . GLU B 1 307 ? -14.344 -24.375 2.93 1 97.81 307 GLU B N 1
ATOM 6770 C CA . GLU B 1 307 ? -15.25 -23.953 3.99 1 97.81 307 GLU B CA 1
ATOM 6771 C C . GLU B 1 307 ? -16.672 -24.438 3.729 1 97.81 307 GLU B C 1
ATOM 6773 O O . GLU B 1 307 ? -17.312 -25.016 4.613 1 97.81 307 GLU B O 1
ATOM 6778 N N . ALA B 1 308 ? -17.125 -24.172 2.514 1 97.69 308 ALA B N 1
ATOM 6779 C CA . ALA B 1 308 ? -18.406 -24.656 2.025 1 97.69 308 ALA B CA 1
ATOM 6780 C C . ALA B 1 308 ? -18.422 -24.75 0.502 1 97.69 308 ALA B C 1
ATOM 6782 O O . ALA B 1 308 ? -17.859 -23.891 -0.186 1 97.69 308 ALA B O 1
ATOM 6783 N N . TYR B 1 309 ? -19.016 -25.828 0.032 1 96.88 309 TYR B N 1
ATOM 6784 C CA . TYR B 1 309 ? -19.094 -26.031 -1.411 1 96.88 309 TYR B CA 1
ATOM 6785 C C . TYR B 1 309 ? -20.531 -26.078 -1.881 1 96.88 309 TYR B C 1
ATOM 6787 O O . TYR B 1 309 ? -21.438 -26.391 -1.099 1 96.88 309 TYR B O 1
ATOM 6795 N N . TRP B 1 310 ? -20.766 -25.688 -3.152 1 96.06 310 TRP B N 1
ATOM 6796 C CA . TRP B 1 310 ? -22.094 -25.719 -3.77 1 96.06 310 TRP B CA 1
ATOM 6797 C C . TRP B 1 310 ? -22.391 -27.109 -4.324 1 96.06 310 TRP B C 1
ATOM 6799 O O . TRP B 1 310 ? -21.703 -27.594 -5.223 1 96.06 310 TRP B O 1
ATOM 6809 N N . SER B 1 311 ? -23.359 -27.719 -3.762 1 97.69 311 SER B N 1
ATOM 6810 C CA . SER B 1 311 ? -23.75 -29.078 -4.086 1 97.69 311 SER B CA 1
ATOM 6811 C C . SER B 1 311 ? -24.984 -29.109 -4.977 1 97.69 311 SER B C 1
ATOM 6813 O O . SER B 1 311 ? -26.047 -28.609 -4.594 1 97.69 311 SER B O 1
ATOM 6815 N N . ILE B 1 312 ? -24.828 -29.719 -6.148 1 97.38 312 ILE B N 1
ATOM 6816 C CA . ILE B 1 312 ? -25.891 -29.766 -7.137 1 97.38 312 ILE B CA 1
ATOM 6817 C C . ILE B 1 312 ? -26.266 -31.234 -7.41 1 97.38 312 ILE B C 1
ATOM 6819 O O . ILE B 1 312 ? -25.391 -32.062 -7.598 1 97.38 312 ILE B O 1
ATOM 6823 N N . ALA B 1 313 ? -27.562 -31.469 -7.445 1 97 313 ALA B N 1
ATOM 6824 C CA . ALA B 1 313 ? -27.953 -32.812 -7.871 1 97 313 ALA B CA 1
ATOM 6825 C C . ALA B 1 313 ? -27.422 -33.125 -9.258 1 97 313 ALA B C 1
ATOM 6827 O O . ALA B 1 313 ? -27.438 -32.281 -10.148 1 97 313 ALA B O 1
ATOM 6828 N N . ALA B 1 314 ? -26.922 -34.375 -9.422 1 95.75 314 ALA B N 1
ATOM 6829 C CA . ALA B 1 314 ? -26.219 -34.719 -10.656 1 95.75 314 ALA B CA 1
ATOM 6830 C C . ALA B 1 314 ? -27.156 -34.594 -11.859 1 95.75 314 ALA B C 1
ATOM 6832 O O . ALA B 1 314 ? -26.688 -34.375 -12.984 1 95.75 314 ALA B O 1
ATOM 6833 N N . GLU B 1 315 ? -28.422 -34.688 -11.656 1 93.75 315 GLU B N 1
ATOM 6834 C CA . GLU B 1 315 ? -29.406 -34.688 -12.742 1 93.75 315 GLU B CA 1
ATOM 6835 C C . GLU B 1 315 ? -29.734 -33.281 -13.188 1 93.75 315 GLU B C 1
ATOM 6837 O O . GLU B 1 315 ? -30.312 -33.062 -14.25 1 93.75 315 GLU B O 1
ATOM 6842 N N . GLU B 1 316 ? -29.328 -32.344 -12.375 1 94.56 316 GLU B N 1
ATOM 6843 C CA . GLU B 1 316 ? -29.609 -30.969 -12.719 1 94.56 316 GLU B CA 1
ATOM 6844 C C . GLU B 1 316 ? -28.797 -30.531 -13.93 1 94.56 316 GLU B C 1
ATOM 6846 O O . GLU B 1 316 ? -27.609 -30.875 -14.055 1 94.56 316 GLU B O 1
ATOM 6851 N N . GLU B 1 317 ? -29.359 -29.719 -14.758 1 91.62 317 GLU B N 1
ATOM 6852 C CA . GLU B 1 317 ? -28.688 -29.25 -15.969 1 91.62 317 GLU B CA 1
ATOM 6853 C C . GLU B 1 317 ? -27.844 -28.016 -15.688 1 91.62 317 GLU B C 1
ATOM 6855 O O . GLU B 1 317 ? -26.891 -27.719 -16.406 1 91.62 317 GLU B O 1
ATOM 6860 N N . THR B 1 318 ? -28.297 -27.328 -14.766 1 92.38 318 THR B N 1
ATOM 6861 C CA . THR B 1 318 ? -27.609 -26.078 -14.398 1 92.38 318 THR B CA 1
ATOM 6862 C C . THR B 1 318 ? -27.266 -26.078 -12.914 1 92.38 318 THR B C 1
ATOM 6864 O O . THR B 1 318 ? -27.547 -27.047 -12.195 1 92.38 318 THR B O 1
ATOM 6867 N N . ALA B 1 319 ? -26.641 -25.016 -12.484 1 93.25 319 ALA B N 1
ATOM 6868 C CA . ALA B 1 319 ? -26.203 -24.938 -11.094 1 93.25 319 ALA B CA 1
ATOM 6869 C C . ALA B 1 319 ? -27.203 -24.125 -10.258 1 93.25 319 ALA B C 1
ATOM 6871 O O . ALA B 1 319 ? -26.922 -23.781 -9.109 1 93.25 319 ALA B O 1
ATOM 6872 N N . ILE B 1 320 ? -28.312 -23.812 -10.773 1 93.06 320 ILE B N 1
ATOM 6873 C CA . ILE B 1 320 ? -29.281 -22.938 -10.125 1 93.06 320 ILE B CA 1
ATOM 6874 C C . ILE B 1 320 ? -29.797 -23.594 -8.852 1 93.06 320 ILE B C 1
ATOM 6876 O O . ILE B 1 320 ? -29.844 -22.969 -7.789 1 93.06 320 ILE B O 1
ATOM 6880 N N . ASN B 1 321 ? -30.141 -24.828 -9 1 93.62 321 ASN B N 1
ATOM 6881 C CA . ASN B 1 321 ? -30.734 -25.547 -7.875 1 93.62 321 ASN B CA 1
ATOM 6882 C C . ASN B 1 321 ? -29.672 -26.312 -7.086 1 93.62 321 ASN B C 1
ATOM 6884 O O . ASN B 1 321 ? -29.547 -27.531 -7.234 1 93.62 321 ASN B O 1
ATOM 6888 N N . GLY B 1 322 ? -28.938 -25.719 -6.34 1 95.75 322 GLY B N 1
ATOM 6889 C CA . GLY B 1 322 ? -27.969 -26.344 -5.453 1 95.75 322 GLY B CA 1
ATOM 6890 C C . GLY B 1 322 ? -28.062 -25.859 -4.02 1 95.75 322 GLY B C 1
ATOM 6891 O O . GLY B 1 322 ? -29.047 -25.203 -3.65 1 95.75 322 GLY B O 1
ATOM 6892 N N . MET B 1 323 ? -27.219 -26.312 -3.197 1 96.31 323 MET B N 1
ATOM 6893 C CA . MET B 1 323 ? -27.156 -25.875 -1.809 1 96.31 323 MET B CA 1
ATOM 6894 C C . MET B 1 323 ? -25.719 -25.828 -1.311 1 96.31 323 MET B C 1
ATOM 6896 O O . MET B 1 323 ? -24.875 -26.609 -1.75 1 96.31 323 MET B O 1
ATOM 6900 N N . TRP B 1 324 ? -25.516 -24.922 -0.397 1 96.25 324 TRP B N 1
ATOM 6901 C CA . TRP B 1 324 ? -24.219 -24.859 0.254 1 96.25 324 TRP B CA 1
ATOM 6902 C C . TRP B 1 324 ? -24.078 -25.953 1.312 1 96.25 324 TRP B C 1
ATOM 6904 O O . TRP B 1 324 ? -24.984 -26.125 2.141 1 96.25 324 TRP B O 1
ATOM 6914 N N . VAL B 1 325 ? -22.984 -26.672 1.232 1 97.62 325 VAL B N 1
ATOM 6915 C CA . VAL B 1 325 ? -22.703 -27.703 2.219 1 97.62 325 VAL B CA 1
ATOM 6916 C C . VAL B 1 325 ? -21.344 -27.422 2.881 1 97.62 325 VAL B C 1
ATOM 6918 O O . VAL B 1 325 ? -20.359 -27.141 2.199 1 97.62 325 VAL B O 1
ATOM 6921 N N . LYS B 1 326 ? -21.297 -27.531 4.188 1 97.31 326 LYS B N 1
ATOM 6922 C CA . LYS B 1 326 ? -20.078 -27.25 4.945 1 97.31 326 LYS B CA 1
ATOM 6923 C C . LYS B 1 326 ? -19.031 -28.344 4.711 1 97.31 326 LYS B C 1
ATOM 6925 O O . LYS B 1 326 ? -19.359 -29.531 4.676 1 97.31 326 LYS B O 1
ATOM 6930 N N . ALA B 1 327 ? -17.812 -27.953 4.488 1 97.75 327 ALA B N 1
ATOM 6931 C CA . ALA B 1 327 ? -16.672 -28.859 4.391 1 97.75 327 ALA B CA 1
ATOM 6932 C C . ALA B 1 327 ? -15.805 -28.766 5.641 1 97.75 327 ALA B C 1
ATOM 6934 O O . ALA B 1 327 ? -15.844 -27.781 6.367 1 97.75 327 ALA B O 1
ATOM 6935 N N . PRO B 1 328 ? -15.094 -29.797 5.938 1 97.88 328 PRO B N 1
ATOM 6936 C CA . PRO B 1 328 ? -14.242 -29.797 7.133 1 97.88 328 PRO B CA 1
ATOM 6937 C C . PRO B 1 328 ? -12.883 -29.156 6.887 1 97.88 328 PRO B C 1
ATOM 6939 O O . PRO B 1 328 ? -11.852 -29.766 7.16 1 97.88 328 PRO B O 1
ATOM 6942 N N . GLY B 1 329 ? -12.883 -27.891 6.5 1 98.06 329 GLY B N 1
ATOM 6943 C CA . GLY B 1 329 ? -11.664 -27.188 6.125 1 98.06 329 GLY B CA 1
ATOM 6944 C C . GLY B 1 329 ? -10.648 -27.125 7.25 1 98.06 329 GLY B C 1
ATOM 6945 O O . GLY B 1 329 ? -9.477 -27.438 7.051 1 98.06 329 GLY B O 1
ATOM 6946 N N . HIS B 1 330 ? -11.055 -26.781 8.445 1 98.12 330 HIS B N 1
ATOM 6947 C CA . HIS B 1 330 ? -10.148 -26.656 9.586 1 98.12 330 HIS B CA 1
ATOM 6948 C C . HIS B 1 330 ? -9.484 -28 9.891 1 98.12 330 HIS B C 1
ATOM 6950 O O . HIS B 1 330 ? -8.281 -28.047 10.156 1 98.12 330 HIS B O 1
ATOM 6956 N N . GLU B 1 331 ? -10.312 -29.031 9.891 1 98.44 331 GLU B N 1
ATOM 6957 C CA . GLU B 1 331 ? -9.766 -30.344 10.203 1 98.44 331 GLU B CA 1
ATOM 6958 C C . GLU B 1 331 ? -8.75 -30.781 9.148 1 98.44 331 GLU B C 1
ATOM 6960 O O . GLU B 1 331 ? -7.695 -31.328 9.492 1 98.44 331 GLU B O 1
ATOM 6965 N N . LEU B 1 332 ? -9.086 -30.562 7.902 1 98.5 332 LEU B N 1
ATOM 6966 C CA . LEU B 1 332 ? -8.18 -30.922 6.82 1 98.5 332 LEU B CA 1
ATOM 6967 C C . LEU B 1 332 ? -6.863 -30.156 6.941 1 98.5 332 LEU B C 1
ATOM 6969 O O . LEU B 1 332 ? -5.785 -30.766 6.918 1 98.5 332 LEU B O 1
ATOM 6973 N N . PHE B 1 333 ? -6.895 -28.859 7.094 1 98.38 333 PHE B N 1
ATOM 6974 C CA . PHE B 1 333 ? -5.684 -28.047 7.078 1 98.38 333 PHE B CA 1
ATOM 6975 C C . PHE B 1 333 ? -4.871 -28.25 8.352 1 98.38 333 PHE B C 1
ATOM 6977 O O . PHE B 1 333 ? -3.641 -28.188 8.32 1 98.38 333 PHE B O 1
ATOM 6984 N N . HIS B 1 334 ? -5.559 -28.5 9.422 1 98 334 HIS B N 1
ATOM 6985 C CA . HIS B 1 334 ? -4.832 -28.875 10.625 1 98 334 HIS B CA 1
ATOM 6986 C C . HIS B 1 334 ? -4.016 -30.156 10.398 1 98 334 HIS B C 1
ATOM 6988 O O . HIS B 1 334 ? -2.85 -30.219 10.789 1 98 334 HIS B O 1
ATOM 6994 N N . ARG B 1 335 ? -4.668 -31.141 9.789 1 98.31 335 ARG B N 1
ATOM 6995 C CA . ARG B 1 335 ? -3.988 -32.406 9.484 1 98.31 335 ARG B CA 1
ATOM 6996 C C . ARG B 1 335 ? -2.811 -32.156 8.547 1 98.31 335 ARG B C 1
ATOM 6998 O O . ARG B 1 335 ? -1.733 -32.719 8.742 1 98.31 335 ARG B O 1
ATOM 7005 N N . LEU B 1 336 ? -3.033 -31.375 7.566 1 98.31 336 LEU B N 1
ATOM 7006 C CA . LEU B 1 336 ? -1.961 -31.078 6.625 1 98.31 336 LEU B CA 1
ATOM 7007 C C . LEU B 1 336 ? -0.806 -30.375 7.328 1 98.31 336 LEU B C 1
ATOM 7009 O O . LEU B 1 336 ? 0.361 -30.656 7.047 1 98.31 336 LEU B O 1
ATOM 7013 N N . LYS B 1 337 ? -1.107 -29.438 8.203 1 97.31 337 LYS B N 1
ATOM 7014 C CA . LYS B 1 337 ? -0.077 -28.734 8.961 1 97.31 337 LYS B CA 1
ATOM 7015 C C . LYS B 1 337 ? 0.698 -29.688 9.859 1 97.31 337 LYS B C 1
ATOM 7017 O O . LYS B 1 337 ? 1.91 -29.547 10.031 1 97.31 337 LYS B O 1
ATOM 7022 N N . GLU B 1 338 ? 0.026 -30.641 10.43 1 97.62 338 GLU B N 1
ATOM 7023 C CA . GLU B 1 338 ? 0.676 -31.641 11.258 1 97.62 338 GLU B CA 1
ATOM 7024 C C . GLU B 1 338 ? 1.673 -32.469 10.438 1 97.62 338 GLU B C 1
ATOM 7026 O O . GLU B 1 338 ? 2.748 -32.812 10.93 1 97.62 338 GLU B O 1
ATOM 7031 N N . VAL B 1 339 ? 1.276 -32.75 9.273 1 97.62 339 VAL B N 1
ATOM 7032 C CA . VAL B 1 339 ? 2.068 -33.656 8.445 1 97.62 339 VAL B CA 1
ATOM 7033 C C . VAL B 1 339 ? 3.223 -32.906 7.805 1 97.62 339 VAL B C 1
ATOM 7035 O O . VAL B 1 339 ? 4.348 -33.406 7.738 1 97.62 339 VAL B O 1
ATOM 7038 N N . PHE B 1 340 ? 2.949 -31.656 7.367 1 97.06 340 PHE B N 1
ATOM 7039 C CA . PHE B 1 340 ? 3.922 -31 6.492 1 97.06 340 PHE B CA 1
ATOM 7040 C C . PHE B 1 340 ? 4.555 -29.797 7.184 1 97.06 340 PHE B C 1
ATOM 7042 O O . PHE B 1 340 ? 5.547 -29.25 6.695 1 97.06 340 PHE B O 1
ATOM 7049 N N . GLY B 1 341 ? 4.02 -29.328 8.305 1 94.38 341 GLY B N 1
ATOM 7050 C CA . GLY B 1 341 ? 4.477 -28.109 8.953 1 94.38 341 GLY B CA 1
ATOM 7051 C C . GLY B 1 341 ? 3.932 -26.844 8.297 1 94.38 341 GLY B C 1
ATOM 7052 O O . GLY B 1 341 ? 2.717 -26.672 8.195 1 94.38 341 GLY B O 1
ATOM 7053 N N . ASN B 1 342 ? 4.852 -26.109 7.727 1 89.25 342 ASN B N 1
ATOM 7054 C CA . ASN B 1 342 ? 4.414 -24.906 7.031 1 89.25 342 ASN B CA 1
ATOM 7055 C C . ASN B 1 342 ? 3.744 -25.25 5.699 1 89.25 342 ASN B C 1
ATOM 7057 O O . ASN B 1 342 ? 4.223 -26.109 4.957 1 89.25 342 ASN B O 1
ATOM 7061 N N . LEU B 1 343 ? 2.67 -24.625 5.48 1 90.06 343 LEU B N 1
ATOM 7062 C CA . LEU B 1 343 ? 1.876 -24.859 4.281 1 90.06 343 LEU B CA 1
ATOM 7063 C C . LEU B 1 343 ? 2.07 -23.75 3.262 1 90.06 343 LEU B C 1
ATOM 7065 O O . LEU B 1 343 ? 1.493 -22.672 3.402 1 90.06 343 LEU B O 1
ATOM 7069 N N . PRO B 1 344 ? 2.822 -23.938 2.25 1 95.38 344 PRO B N 1
ATOM 7070 C CA . PRO B 1 344 ? 3.049 -22.906 1.248 1 95.38 344 PRO B CA 1
ATOM 7071 C C . PRO B 1 344 ? 1.877 -22.75 0.28 1 95.38 344 PRO B C 1
ATOM 7073 O O . PRO B 1 344 ? 2.055 -22.875 -0.935 1 95.38 344 PRO B O 1
ATOM 7076 N N . PHE B 1 345 ? 0.715 -22.359 0.872 1 97.44 345 PHE B N 1
ATOM 7077 C CA . PHE B 1 345 ? -0.516 -22.297 0.092 1 97.44 345 PHE B CA 1
ATOM 7078 C C . PHE B 1 345 ? -0.897 -20.859 -0.213 1 97.44 345 PHE B C 1
ATOM 7080 O O . PHE B 1 345 ? -0.61 -19.953 0.575 1 97.44 345 PHE B O 1
ATOM 7087 N N . ILE B 1 346 ? -1.444 -20.672 -1.32 1 97.81 346 ILE B N 1
ATOM 7088 C CA . ILE B 1 346 ? -2.17 -19.469 -1.711 1 97.81 346 ILE B CA 1
ATOM 7089 C C . ILE B 1 346 ? -3.652 -19.781 -1.881 1 97.81 346 ILE B C 1
ATOM 7091 O O . ILE B 1 346 ? -4.008 -20.781 -2.525 1 97.81 346 ILE B O 1
ATOM 7095 N N . ALA B 1 347 ? -4.504 -18.984 -1.297 1 98.06 347 ALA B N 1
ATOM 7096 C CA . ALA B 1 347 ? -5.945 -19.219 -1.385 1 98.06 347 ALA B CA 1
ATOM 7097 C C . ALA B 1 347 ? -6.566 -18.391 -2.512 1 98.06 347 ALA B C 1
ATOM 7099 O O . ALA B 1 347 ? -6.445 -17.172 -2.531 1 98.06 347 ALA B O 1
ATOM 7100 N N . GLU B 1 348 ? -7.113 -19.094 -3.439 1 97.25 348 GLU B N 1
ATOM 7101 C CA . GLU B 1 348 ? -7.977 -18.359 -4.359 1 97.25 348 GLU B CA 1
ATOM 7102 C C . GLU B 1 348 ? -9.305 -18 -3.701 1 97.25 348 GLU B C 1
ATOM 7104 O O . GLU B 1 348 ? -10.273 -18.781 -3.777 1 97.25 348 GLU B O 1
ATOM 7109 N N . ASP B 1 349 ? -9.344 -16.875 -3.145 1 95.88 349 ASP B N 1
ATOM 7110 C CA . ASP B 1 349 ? -10.523 -16.375 -2.445 1 95.88 349 ASP B CA 1
ATOM 7111 C C . ASP B 1 349 ? -11.273 -15.344 -3.285 1 95.88 349 ASP B C 1
ATOM 7113 O O . ASP B 1 349 ? -11.477 -14.211 -2.852 1 95.88 349 ASP B O 1
ATOM 7117 N N . LEU B 1 350 ? -11.773 -15.789 -4.395 1 91.56 350 LEU B N 1
ATOM 7118 C CA . LEU B 1 350 ? -12.539 -14.945 -5.309 1 91.56 350 LEU B CA 1
ATOM 7119 C C . LEU B 1 350 ? -14 -15.367 -5.348 1 91.56 350 LEU B C 1
ATOM 7121 O O . LEU B 1 350 ? -14.344 -16.484 -4.945 1 91.56 350 LEU B O 1
ATOM 7125 N N . GLY B 1 351 ? -14.828 -14.555 -5.766 1 86.62 351 GLY B N 1
ATOM 7126 C CA . GLY B 1 351 ? -16.25 -14.828 -5.793 1 86.62 351 GLY B CA 1
ATOM 7127 C C . GLY B 1 351 ? -16.953 -14.5 -4.484 1 86.62 351 GLY B C 1
ATOM 7128 O O . GLY B 1 351 ? -16.641 -13.492 -3.844 1 86.62 351 GLY B O 1
ATOM 7129 N N . LEU B 1 352 ? -17.922 -15.305 -4.164 1 86.38 352 LEU B N 1
ATOM 7130 C CA . LEU B 1 352 ? -18.641 -15.07 -2.918 1 86.38 352 LEU B CA 1
ATOM 7131 C C . LEU B 1 352 ? -17.812 -15.516 -1.718 1 86.38 352 LEU B C 1
ATOM 7133 O O . LEU B 1 352 ? -17.719 -16.719 -1.434 1 86.38 352 LEU B O 1
ATOM 7137 N N . ILE B 1 353 ? -17.281 -14.562 -1.039 1 91.25 353 ILE B N 1
ATOM 7138 C CA . ILE B 1 353 ? -16.422 -14.859 0.1 1 91.25 353 ILE B CA 1
ATOM 7139 C C . ILE B 1 353 ? -17.094 -14.406 1.392 1 91.25 353 ILE B C 1
ATOM 7141 O O . ILE B 1 353 ? -17.453 -13.234 1.534 1 91.25 353 ILE B O 1
ATOM 7145 N N . THR B 1 354 ? -17.297 -15.281 2.273 1 93.5 354 THR B N 1
ATOM 7146 C CA . THR B 1 354 ? -17.922 -15 3.568 1 93.5 354 THR B CA 1
ATOM 7147 C C . THR B 1 354 ? -16.844 -14.805 4.641 1 93.5 354 THR B C 1
ATOM 7149 O O . THR B 1 354 ? -15.68 -15.141 4.43 1 93.5 354 THR B O 1
ATOM 7152 N N . PRO B 1 355 ? -17.203 -14.305 5.738 1 94.75 355 PRO B N 1
ATOM 7153 C CA . PRO B 1 355 ? -16.25 -14.156 6.844 1 94.75 355 PRO B CA 1
ATOM 7154 C C . PRO B 1 355 ? -15.625 -15.484 7.277 1 94.75 355 PRO B C 1
ATOM 7156 O O . PRO B 1 355 ? -14.469 -15.516 7.703 1 94.75 355 PRO B O 1
ATOM 7159 N N . GLU B 1 356 ? -16.438 -16.516 7.156 1 96.38 356 GLU B N 1
ATOM 7160 C CA . GLU B 1 356 ? -15.938 -17.844 7.539 1 96.38 356 GLU B CA 1
ATOM 7161 C C . GLU B 1 356 ? -14.805 -18.281 6.617 1 96.38 356 GLU B C 1
ATOM 7163 O O . GLU B 1 356 ? -13.844 -18.922 7.066 1 96.38 356 GLU B O 1
ATOM 7168 N N . VAL B 1 357 ? -14.953 -17.969 5.363 1 97.19 357 VAL B N 1
ATOM 7169 C CA . VAL B 1 357 ? -13.906 -18.297 4.402 1 97.19 357 VAL B CA 1
ATOM 7170 C C . VAL B 1 357 ? -12.648 -17.5 4.723 1 97.19 357 VAL B C 1
ATOM 7172 O O . VAL B 1 357 ? -11.539 -18.047 4.715 1 97.19 357 VAL B O 1
ATOM 7175 N N . ASP B 1 358 ? -12.82 -16.234 5.031 1 96.75 358 ASP B N 1
ATOM 7176 C CA . ASP B 1 358 ? -11.703 -15.383 5.402 1 96.75 358 ASP B CA 1
ATOM 7177 C C . ASP B 1 358 ? -11.008 -15.898 6.656 1 96.75 358 ASP B C 1
ATOM 7179 O O . ASP B 1 358 ? -9.773 -15.914 6.734 1 96.75 358 ASP B O 1
ATOM 7183 N N . GLU B 1 359 ? -11.797 -16.234 7.613 1 97.69 359 GLU B N 1
ATOM 7184 C CA . GLU B 1 359 ? -11.242 -16.75 8.867 1 97.69 359 GLU B CA 1
ATOM 7185 C C . GLU B 1 359 ? -10.406 -18 8.633 1 97.69 359 GLU B C 1
ATOM 7187 O O . GLU B 1 359 ? -9.328 -18.141 9.219 1 97.69 359 GLU B O 1
ATOM 7192 N N . LEU B 1 360 ? -10.898 -18.875 7.801 1 97.75 360 LEU B N 1
ATOM 7193 C CA . LEU B 1 360 ? -10.156 -20.094 7.477 1 97.75 360 LEU B CA 1
ATOM 7194 C C . LEU B 1 360 ? -8.82 -19.766 6.824 1 97.75 360 LEU B C 1
ATOM 7196 O O . LEU B 1 360 ? -7.781 -20.297 7.219 1 97.75 360 LEU B O 1
ATOM 7200 N N . ARG B 1 361 ? -8.836 -18.922 5.863 1 97.56 361 ARG B N 1
ATOM 7201 C CA . ARG B 1 361 ? -7.641 -18.5 5.145 1 97.56 361 ARG B CA 1
ATOM 7202 C C . ARG B 1 361 ? -6.633 -17.859 6.094 1 97.56 361 ARG B C 1
ATOM 7204 O O . ARG B 1 361 ? -5.457 -18.234 6.102 1 97.56 361 ARG B O 1
ATOM 7211 N N . GLU B 1 362 ? -7.102 -16.938 6.926 1 96.38 362 GLU B N 1
ATOM 7212 C CA . GLU B 1 362 ? -6.246 -16.188 7.832 1 96.38 362 GLU B CA 1
ATOM 7213 C C . GLU B 1 362 ? -5.688 -17.062 8.938 1 96.38 362 GLU B C 1
ATOM 7215 O O . GLU B 1 362 ? -4.543 -16.906 9.359 1 96.38 362 GLU B O 1
ATOM 7220 N N . HIS B 1 363 ? -6.543 -17.953 9.414 1 96.81 363 HIS B N 1
ATOM 7221 C CA . HIS B 1 363 ? -6.129 -18.844 10.492 1 96.81 363 HIS B CA 1
ATOM 7222 C C . HIS B 1 363 ? -4.883 -19.625 10.109 1 96.81 363 HIS B C 1
ATOM 7224 O O . HIS B 1 363 ? -4.016 -19.875 10.953 1 96.81 363 HIS B O 1
ATOM 7230 N N . TYR B 1 364 ? -4.797 -19.969 8.891 1 96.44 364 TYR B N 1
ATOM 7231 C CA . TYR B 1 364 ? -3.66 -20.766 8.453 1 96.44 364 TYR B CA 1
ATOM 7232 C C . TYR B 1 364 ? -2.68 -19.922 7.645 1 96.44 364 TYR B C 1
ATOM 7234 O O . TYR B 1 364 ? -1.858 -20.453 6.898 1 96.44 364 TYR B O 1
ATOM 7242 N N . SER B 1 365 ? -2.805 -18.562 7.672 1 94.94 365 SER B N 1
ATOM 7243 C CA . SER B 1 365 ? -1.874 -17.562 7.172 1 94.94 365 SER B CA 1
ATOM 7244 C C . SER B 1 365 ? -1.678 -17.688 5.664 1 94.94 365 SER B C 1
ATOM 7246 O O . SER B 1 365 ? -0.562 -17.531 5.164 1 94.94 365 SER B O 1
ATOM 7248 N N . MET B 1 366 ? -2.746 -18.047 4.988 1 96.75 366 MET B N 1
ATOM 7249 C CA . MET B 1 366 ? -2.68 -18.141 3.533 1 96.75 366 MET B CA 1
ATOM 7250 C C . MET B 1 366 ? -2.959 -16.781 2.891 1 96.75 366 MET B C 1
ATOM 7252 O O . MET B 1 366 ? -3.926 -16.109 3.25 1 96.75 366 MET B O 1
ATOM 7256 N N . PRO B 1 367 ? -2.057 -16.391 1.999 1 97.44 367 PRO B N 1
ATOM 7257 C CA . PRO B 1 367 ? -2.387 -15.156 1.297 1 97.44 367 PRO B CA 1
ATOM 7258 C C . PRO B 1 367 ? -3.605 -15.297 0.388 1 97.44 367 PRO B C 1
ATOM 7260 O O . PRO B 1 367 ? -3.812 -16.359 -0.211 1 97.44 367 PRO B O 1
ATOM 7263 N N . GLY B 1 368 ? -4.352 -14.227 0.298 1 97.44 368 GLY B N 1
ATOM 7264 C CA . GLY B 1 368 ? -5.473 -14.156 -0.623 1 97.44 368 GLY B CA 1
ATOM 7265 C C . GLY B 1 368 ? -5.133 -13.453 -1.925 1 97.44 368 GLY B C 1
ATOM 7266 O O . GLY B 1 368 ? -4.137 -12.734 -2.004 1 97.44 368 GLY B O 1
ATOM 7267 N N . MET B 1 369 ? -5.938 -13.664 -2.91 1 98.06 369 MET B N 1
ATOM 7268 C CA . MET B 1 369 ? -5.703 -13.102 -4.238 1 98.06 369 MET B CA 1
ATOM 7269 C C . MET B 1 369 ? -6.465 -11.797 -4.418 1 98.06 369 MET B C 1
ATOM 7271 O O . MET B 1 369 ? -7.605 -11.664 -3.967 1 98.06 369 MET B O 1
ATOM 7275 N N . ARG B 1 370 ? -5.852 -10.836 -5.027 1 98.44 370 ARG B N 1
ATOM 7276 C CA . ARG B 1 370 ? -6.449 -9.578 -5.457 1 98.44 370 ARG B CA 1
ATOM 7277 C C . ARG B 1 370 ? -6.152 -9.305 -6.93 1 98.44 370 ARG B C 1
ATOM 7279 O O . ARG B 1 370 ? -4.988 -9.258 -7.336 1 98.44 370 ARG B O 1
ATOM 7286 N N . ILE B 1 371 ? -7.223 -9.164 -7.723 1 98.56 371 ILE B N 1
ATOM 7287 C CA . ILE B 1 371 ? -7.098 -8.953 -9.164 1 98.56 371 ILE B CA 1
ATOM 7288 C C . ILE B 1 371 ? -7.43 -7.504 -9.5 1 98.56 371 ILE B C 1
ATOM 7290 O O . ILE B 1 371 ? -8.578 -7.074 -9.367 1 98.56 371 ILE B O 1
ATOM 7294 N N . LEU B 1 372 ? -6.512 -6.77 -10.039 1 98.75 372 LEU B N 1
ATOM 7295 C CA . LEU B 1 372 ? -6.68 -5.336 -10.266 1 98.75 372 LEU B CA 1
ATOM 7296 C C . LEU B 1 372 ? -7.82 -5.07 -11.242 1 98.75 372 LEU B C 1
ATOM 7298 O O . LEU B 1 372 ? -8.578 -4.113 -11.07 1 98.75 372 LEU B O 1
ATOM 7302 N N . GLN B 1 373 ? -8.016 -5.875 -12.258 1 98.31 373 GLN B N 1
ATOM 7303 C CA . GLN B 1 373 ? -9.07 -5.691 -13.25 1 98.31 373 GLN B CA 1
ATOM 7304 C C . GLN B 1 373 ? -10.445 -5.633 -12.594 1 98.31 373 GLN B C 1
ATOM 7306 O O . GLN B 1 373 ? -11.391 -5.094 -13.164 1 98.31 373 GLN B O 1
ATOM 7311 N N . PHE B 1 374 ? -10.555 -6.152 -11.406 1 96.94 374 PHE B N 1
ATOM 7312 C CA . PHE B 1 374 ? -11.836 -6.223 -10.719 1 96.94 374 PHE B CA 1
ATOM 7313 C C . PHE B 1 374 ? -12.055 -4.988 -9.852 1 96.94 374 PHE B C 1
ATOM 7315 O O . PHE B 1 374 ? -13.125 -4.809 -9.273 1 96.94 374 PHE B O 1
ATOM 7322 N N . GLY B 1 375 ? -11.141 -4.07 -9.82 1 97.75 375 GLY B N 1
ATOM 7323 C CA . GLY B 1 375 ? -11.109 -3.094 -8.75 1 97.75 375 GLY B CA 1
ATOM 7324 C C . GLY B 1 375 ? -11.781 -1.784 -9.109 1 97.75 375 GLY B C 1
ATOM 7325 O O . GLY B 1 375 ? -11.93 -0.9 -8.266 1 97.75 375 GLY B O 1
ATOM 7326 N N . PHE B 1 376 ? -12.367 -1.631 -10.32 1 97.94 376 PHE B N 1
ATOM 7327 C CA . PHE B 1 376 ? -12.664 -0.278 -10.781 1 97.94 376 PHE B CA 1
ATOM 7328 C C . PHE B 1 376 ? -14.156 -0.104 -11.023 1 97.94 376 PHE B C 1
ATOM 7330 O O . PHE B 1 376 ? -14.594 0.952 -11.484 1 97.94 376 PHE B O 1
ATOM 7337 N N . SER B 1 377 ? -14.977 -1.099 -10.68 1 95.31 377 SER B N 1
ATOM 7338 C CA . SER B 1 377 ? -16.375 -1.061 -11.07 1 95.31 377 SER B CA 1
ATOM 7339 C C . SER B 1 377 ? -17.203 -0.249 -10.078 1 95.31 377 SER B C 1
ATOM 7341 O O . SER B 1 377 ? -18.219 0.355 -10.445 1 95.31 377 SER B O 1
ATOM 7343 N N . SER B 1 378 ? -16.828 -0.374 -8.805 1 92.31 378 SER B N 1
ATOM 7344 C CA . SER B 1 378 ? -17.609 0.265 -7.742 1 92.31 378 SER B CA 1
ATOM 7345 C C . SER B 1 378 ? -16.781 0.409 -6.469 1 92.31 378 SER B C 1
ATOM 7347 O O . SER B 1 378 ? -15.633 -0.05 -6.41 1 92.31 378 SER B O 1
ATOM 7349 N N . ARG B 1 379 ? -17.391 1.021 -5.488 1 91.12 379 ARG B N 1
ATOM 7350 C CA . ARG B 1 379 ? -16.719 1.179 -4.199 1 91.12 379 ARG B CA 1
ATOM 7351 C C . ARG B 1 379 ? -16.469 -0.175 -3.543 1 91.12 379 ARG B C 1
ATOM 7353 O O . ARG B 1 379 ? -15.453 -0.374 -2.885 1 91.12 379 ARG B O 1
ATOM 7360 N N . GLY B 1 380 ? -17.406 -1.052 -3.689 1 90.19 380 GLY B N 1
ATOM 7361 C CA . GLY B 1 380 ? -17.266 -2.389 -3.135 1 90.19 380 GLY B CA 1
ATOM 7362 C C . GLY B 1 380 ? -16.109 -3.162 -3.729 1 90.19 380 GLY B C 1
ATOM 7363 O O . GLY B 1 380 ? -15.57 -4.07 -3.092 1 90.19 380 GLY B O 1
ATOM 7364 N N . SER B 1 381 ? -15.68 -2.758 -4.906 1 94.5 381 SER B N 1
ATOM 7365 C CA . SER B 1 381 ? -14.609 -3.467 -5.609 1 94.5 381 SER B CA 1
ATOM 7366 C C . SER B 1 381 ? -13.234 -2.955 -5.188 1 94.5 381 SER B C 1
ATOM 7368 O O . SER B 1 381 ? -12.211 -3.506 -5.594 1 94.5 381 SER B O 1
ATOM 7370 N N . HIS B 1 382 ? -13.219 -1.981 -4.289 1 96.06 382 HIS B N 1
ATOM 7371 C CA . HIS B 1 382 ? -11.953 -1.374 -3.9 1 96.06 382 HIS B CA 1
ATOM 7372 C C . HIS B 1 382 ? -11.07 -2.367 -3.148 1 96.06 382 HIS B C 1
ATOM 7374 O O . HIS B 1 382 ? -9.867 -2.158 -3.02 1 96.06 382 HIS B O 1
ATOM 7380 N N . LEU B 1 383 ? -11.68 -3.451 -2.682 1 95.25 383 LEU B N 1
ATOM 7381 C CA . LEU B 1 383 ? -10.891 -4.469 -1.99 1 95.25 383 LEU B CA 1
ATOM 7382 C C . LEU B 1 383 ? -9.82 -5.043 -2.908 1 95.25 383 LEU B C 1
ATOM 7384 O O . LEU B 1 383 ? -8.852 -5.645 -2.436 1 95.25 383 LEU B O 1
ATOM 7388 N N . TYR B 1 384 ? -10 -4.84 -4.227 1 97.81 384 TYR B N 1
ATOM 7389 C CA . TYR B 1 384 ? -9.062 -5.375 -5.207 1 97.81 384 TYR B CA 1
ATOM 7390 C C . TYR B 1 384 ? -8.023 -4.328 -5.59 1 97.81 384 TYR B C 1
ATOM 7392 O O . TYR B 1 384 ? -7.223 -4.547 -6.5 1 97.81 384 TYR B O 1
ATOM 7400 N N . LEU B 1 385 ? -7.988 -3.184 -4.898 1 98.62 385 LEU B N 1
ATOM 7401 C CA . LEU B 1 385 ? -7.062 -2.105 -5.227 1 98.62 385 LEU B CA 1
ATOM 7402 C C . LEU B 1 385 ? -6.008 -1.945 -4.137 1 98.62 385 LEU B C 1
ATOM 7404 O O . LEU B 1 385 ? -6.273 -2.213 -2.965 1 98.62 385 LEU B O 1
ATOM 7408 N N . PRO B 1 386 ? -4.809 -1.444 -4.457 1 98.69 386 PRO B N 1
ATOM 7409 C CA . PRO B 1 386 ? -3.609 -1.447 -3.613 1 98.69 386 PRO B CA 1
ATOM 7410 C C . PRO B 1 386 ? -3.844 -0.795 -2.252 1 98.69 386 PRO B C 1
ATOM 7412 O O . PRO B 1 386 ? -3.326 -1.269 -1.239 1 98.69 386 PRO B O 1
ATOM 7415 N N . HIS B 1 387 ? -4.613 0.262 -2.193 1 98.19 387 HIS B N 1
ATOM 7416 C CA . HIS B 1 387 ? -4.738 0.992 -0.938 1 98.19 387 HIS B CA 1
ATOM 7417 C C . HIS B 1 387 ? -5.461 0.157 0.115 1 98.19 387 HIS B C 1
ATOM 7419 O O . HIS B 1 387 ? -5.43 0.487 1.303 1 98.19 387 HIS B O 1
ATOM 7425 N N . ARG B 1 388 ? -6.07 -0.986 -0.284 1 97.69 388 ARG B N 1
ATOM 7426 C CA . ARG B 1 388 ? -6.809 -1.835 0.644 1 97.69 388 ARG B CA 1
ATOM 7427 C C . ARG B 1 388 ? -6.008 -3.082 1.004 1 97.69 388 ARG B C 1
ATOM 7429 O O . ARG B 1 388 ? -6.445 -3.893 1.823 1 97.69 388 ARG B O 1
ATOM 7436 N N . PHE B 1 389 ? -4.824 -3.246 0.476 1 98.19 389 PHE B N 1
ATOM 7437 C CA . PHE B 1 389 ? -4.074 -4.488 0.619 1 98.19 389 PHE B CA 1
ATOM 7438 C C . PHE B 1 389 ? -3.4 -4.559 1.984 1 98.19 389 PHE B C 1
ATOM 7440 O O . PHE B 1 389 ? -3.133 -3.527 2.605 1 98.19 389 PHE B O 1
ATOM 7447 N N . VAL B 1 390 ? -3.186 -5.699 2.455 1 96.88 390 VAL B N 1
ATOM 7448 C CA . VAL B 1 390 ? -2.232 -6.055 3.502 1 96.88 390 VAL B CA 1
ATOM 7449 C C . VAL B 1 390 ? -1.092 -6.875 2.906 1 96.88 390 VAL B C 1
ATOM 7451 O O . VAL B 1 390 ? -1.214 -7.41 1.801 1 96.88 390 VAL B O 1
ATOM 7454 N N . PRO B 1 391 ? 0.056 -6.98 3.553 1 97.38 391 PRO B N 1
ATOM 7455 C CA . PRO B 1 391 ? 1.206 -7.672 2.965 1 97.38 391 PRO B CA 1
ATOM 7456 C C . PRO B 1 391 ? 0.886 -9.109 2.549 1 97.38 391 PRO B C 1
ATOM 7458 O O . PRO B 1 391 ? 1.289 -9.547 1.47 1 97.38 391 PRO B O 1
ATOM 7461 N N . ASN B 1 392 ? 0.115 -9.844 3.363 1 97.12 392 ASN B N 1
ATOM 7462 C CA . ASN B 1 392 ? -0.225 -11.234 3.07 1 97.12 392 ASN B CA 1
ATOM 7463 C C . ASN B 1 392 ? -1.261 -11.336 1.955 1 97.12 392 ASN B C 1
ATOM 7465 O O . ASN B 1 392 ? -2.344 -11.883 2.154 1 97.12 392 ASN B O 1
ATOM 7469 N N . THR B 1 393 ? -0.917 -10.805 0.789 1 97.69 393 THR B N 1
ATOM 7470 C CA . THR B 1 393 ? -1.747 -10.695 -0.406 1 97.69 393 THR B CA 1
ATOM 7471 C C . THR B 1 393 ? -0.956 -11.078 -1.651 1 97.69 393 THR B C 1
ATOM 7473 O O . THR B 1 393 ? 0.252 -10.844 -1.726 1 97.69 393 THR B O 1
ATOM 7476 N N . VAL B 1 394 ? -1.599 -11.742 -2.605 1 98.44 394 VAL B N 1
ATOM 7477 C CA . VAL B 1 394 ? -1.081 -11.945 -3.955 1 98.44 394 VAL B CA 1
ATOM 7478 C C . VAL B 1 394 ? -1.853 -11.07 -4.941 1 98.44 394 VAL B C 1
ATOM 7480 O O . VAL B 1 394 ? -3.059 -11.25 -5.129 1 98.44 394 VAL B O 1
ATOM 7483 N N . VAL B 1 395 ? -1.163 -10.164 -5.523 1 98.69 395 VAL B N 1
ATOM 7484 C CA . VAL B 1 395 ? -1.834 -9.25 -6.445 1 98.69 395 VAL B CA 1
ATOM 7485 C C . VAL B 1 395 ? -1.527 -9.656 -7.887 1 98.69 395 VAL B C 1
ATOM 7487 O O . VAL B 1 395 ? -0.407 -10.07 -8.195 1 98.69 395 VAL B O 1
ATOM 7490 N N . TYR B 1 396 ? -2.539 -9.562 -8.727 1 98.81 396 TYR B N 1
ATOM 7491 C CA . TYR B 1 396 ? -2.449 -9.781 -10.172 1 98.81 396 TYR B CA 1
ATOM 7492 C C . TYR B 1 396 ? -2.998 -8.586 -10.938 1 98.81 396 TYR B C 1
ATOM 7494 O O . TYR B 1 396 ? -3.885 -7.883 -10.453 1 98.81 396 TYR B O 1
ATOM 7502 N N . THR B 1 397 ? -2.398 -8.328 -12.156 1 98.69 397 THR B N 1
ATOM 7503 C CA . THR B 1 397 ? -3.18 -7.508 -13.07 1 98.69 397 THR B CA 1
ATOM 7504 C C . THR B 1 397 ? -4.449 -8.234 -13.5 1 98.69 397 THR B C 1
ATOM 7506 O O . THR B 1 397 ? -5.555 -7.723 -13.328 1 98.69 397 THR B O 1
ATOM 7509 N N . GLY B 1 398 ? -4.328 -9.398 -13.961 1 98.06 398 GLY B N 1
ATOM 7510 C CA . GLY B 1 398 ? -5.293 -10.43 -14.305 1 98.06 398 GLY B CA 1
ATOM 7511 C C . GLY B 1 398 ? -4.738 -11.836 -14.18 1 98.06 398 GLY B C 1
ATOM 7512 O O . GLY B 1 398 ? -3.525 -12.023 -14.062 1 98.06 398 GLY B O 1
ATOM 7513 N N . THR B 1 399 ? -5.609 -12.836 -14.141 1 97.75 399 THR B N 1
ATOM 7514 C CA . THR B 1 399 ? -5.176 -14.227 -14.078 1 97.75 399 THR B CA 1
ATOM 7515 C C . THR B 1 399 ? -5.41 -14.93 -15.414 1 97.75 399 THR B C 1
ATOM 7517 O O . THR B 1 399 ? -5.688 -14.273 -16.422 1 97.75 399 THR B O 1
ATOM 7520 N N . HIS B 1 400 ? -5.184 -16.203 -15.438 1 97.19 400 HIS B N 1
ATOM 7521 C CA . HIS B 1 400 ? -5.426 -17.016 -16.625 1 97.19 400 HIS B CA 1
ATOM 7522 C C . HIS B 1 400 ? -6.914 -17.062 -16.969 1 97.19 400 HIS B C 1
ATOM 7524 O O . HIS B 1 400 ? -7.293 -17.438 -18.078 1 97.19 400 HIS B O 1
ATOM 7530 N N . ASP B 1 401 ? -7.738 -16.734 -16.031 1 94.94 401 ASP B N 1
ATOM 7531 C CA . ASP B 1 401 ? -9.188 -16.766 -16.234 1 94.94 401 ASP B CA 1
ATOM 7532 C C . ASP B 1 401 ? -9.695 -15.406 -16.703 1 94.94 401 ASP B C 1
ATOM 7534 O O . ASP B 1 401 ? -10.898 -15.234 -16.938 1 94.94 401 ASP B O 1
ATOM 7538 N N . ASN B 1 402 ? -8.883 -14.445 -16.781 1 96.38 402 ASN B N 1
ATOM 7539 C CA . ASN B 1 402 ? -9.234 -13.102 -17.219 1 96.38 402 ASN B CA 1
ATOM 7540 C C . ASN B 1 402 ? -8.766 -12.836 -18.656 1 96.38 402 ASN B C 1
ATOM 7542 O O . ASN B 1 402 ? -7.883 -13.531 -19.156 1 96.38 402 ASN B O 1
ATOM 7546 N N . ASN B 1 403 ? -9.461 -11.875 -19.312 1 97.31 403 ASN B N 1
ATOM 7547 C CA . ASN B 1 403 ? -8.852 -11.312 -20.5 1 97.31 403 ASN B CA 1
ATOM 7548 C C . ASN B 1 403 ? -7.504 -10.664 -20.203 1 97.31 403 ASN B C 1
ATOM 7550 O O . ASN B 1 403 ? -7.176 -10.414 -19.047 1 97.31 403 ASN B O 1
ATOM 7554 N N . THR B 1 404 ? -6.672 -10.531 -21.25 1 98.44 404 THR B N 1
ATOM 7555 C CA . THR B 1 404 ? -5.477 -9.719 -21.062 1 98.44 404 THR B CA 1
ATOM 7556 C C . THR B 1 404 ? -5.848 -8.305 -20.609 1 98.44 404 THR B C 1
ATOM 7558 O O . THR B 1 404 ? -6.984 -7.871 -20.781 1 98.44 404 THR B O 1
ATOM 7561 N N . THR B 1 405 ? -4.945 -7.637 -19.984 1 98.69 405 THR B N 1
ATOM 7562 C CA . THR B 1 405 ? -5.25 -6.289 -19.516 1 98.69 405 THR B CA 1
ATOM 7563 C C . THR B 1 405 ? -5.605 -5.379 -20.688 1 98.69 405 THR B C 1
ATOM 7565 O O . THR B 1 405 ? -6.551 -4.59 -20.609 1 98.69 405 THR B O 1
ATOM 7568 N N . LEU B 1 406 ? -4.828 -5.457 -21.781 1 98.56 406 LEU B N 1
ATOM 7569 C CA . LEU B 1 406 ? -5.148 -4.676 -22.969 1 98.56 406 LEU B CA 1
ATOM 7570 C C . LEU B 1 406 ? -6.52 -5.059 -23.516 1 98.56 406 LEU B C 1
ATOM 7572 O O . LEU B 1 406 ? -7.312 -4.188 -23.891 1 98.56 406 LEU B O 1
ATOM 7576 N N . GLY B 1 407 ? -6.777 -6.371 -23.609 1 98.44 407 GLY B N 1
ATOM 7577 C CA . GLY B 1 407 ? -8.078 -6.836 -24.047 1 98.44 407 GLY B CA 1
ATOM 7578 C C . GLY B 1 407 ? -9.211 -6.379 -23.141 1 98.44 407 GLY B C 1
ATOM 7579 O O . GLY B 1 407 ? -10.273 -5.969 -23.625 1 98.44 407 GLY B O 1
ATOM 7580 N N . TRP B 1 408 ? -9.023 -6.465 -21.844 1 98.31 408 TRP B N 1
ATOM 7581 C CA . TRP B 1 408 ? -9.992 -5.98 -20.875 1 98.31 408 TRP B CA 1
ATOM 7582 C C . TRP B 1 408 ? -10.297 -4.504 -21.094 1 98.31 408 TRP B C 1
ATOM 7584 O O . TRP B 1 408 ? -11.461 -4.102 -21.141 1 98.31 408 TRP B O 1
ATOM 7594 N N . TRP B 1 409 ? -9.297 -3.711 -21.297 1 98.38 409 TRP B N 1
ATOM 7595 C CA . TRP B 1 409 ? -9.445 -2.27 -21.484 1 98.38 409 TRP B CA 1
ATOM 7596 C C . TRP B 1 409 ? -10.234 -1.958 -22.75 1 98.38 409 TRP B C 1
ATOM 7598 O O . TRP B 1 409 ? -11.133 -1.115 -22.734 1 98.38 409 TRP B O 1
ATOM 7608 N N . ARG B 1 410 ? -9.961 -2.693 -23.828 1 97.62 410 ARG B N 1
ATOM 7609 C CA . ARG B 1 410 ? -10.523 -2.404 -25.141 1 97.62 410 ARG B CA 1
ATOM 7610 C C . ARG B 1 410 ? -11.953 -2.906 -25.25 1 97.62 410 ARG B C 1
ATOM 7612 O O . ARG B 1 410 ? -12.797 -2.262 -25.875 1 97.62 410 ARG B O 1
ATOM 7619 N N . GLU B 1 411 ? -12.156 -4.051 -24.562 1 97.38 411 GLU B N 1
ATOM 7620 C CA . GLU B 1 411 ? -13.359 -4.77 -24.969 1 97.38 411 GLU B CA 1
ATOM 7621 C C . GLU B 1 411 ? -14.297 -4.984 -23.797 1 97.38 411 GLU B C 1
ATOM 7623 O O . GLU B 1 411 ? -15.5 -5.176 -23.984 1 97.38 411 GLU B O 1
ATOM 7628 N N . GLU B 1 412 ? -13.781 -4.949 -22.609 1 96.62 412 GLU B N 1
ATOM 7629 C CA . GLU B 1 412 ? -14.609 -5.406 -21.5 1 96.62 412 GLU B CA 1
ATOM 7630 C C . GLU B 1 412 ? -14.852 -4.289 -20.484 1 96.62 412 GLU B C 1
ATOM 7632 O O . GLU B 1 412 ? -15.93 -4.207 -19.891 1 96.62 412 GLU B O 1
ATOM 7637 N N . ALA B 1 413 ? -13.945 -3.422 -20.266 1 97.25 413 ALA B N 1
ATOM 7638 C CA . ALA B 1 413 ? -14.086 -2.354 -19.281 1 97.25 413 ALA B CA 1
ATOM 7639 C C . ALA B 1 413 ? -15.234 -1.418 -19.641 1 97.25 413 ALA B C 1
ATOM 7641 O O . ALA B 1 413 ? -15.305 -0.926 -20.766 1 97.25 413 ALA B O 1
ATOM 7642 N N . THR B 1 414 ? -16.141 -1.163 -18.688 1 97.44 414 THR B N 1
ATOM 7643 C CA . THR B 1 414 ? -17.234 -0.21 -18.875 1 97.44 414 THR B CA 1
ATOM 7644 C C . THR B 1 414 ? -16.703 1.223 -18.828 1 97.44 414 THR B C 1
ATOM 7646 O O . THR B 1 414 ? -15.57 1.464 -18.422 1 97.44 414 THR B O 1
ATOM 7649 N N . PRO B 1 415 ? -17.531 2.127 -19.25 1 97.5 415 PRO B N 1
ATOM 7650 C CA . PRO B 1 415 ? -17.109 3.527 -19.156 1 97.5 415 PRO B CA 1
ATOM 7651 C C . PRO B 1 415 ? -16.766 3.949 -17.734 1 97.5 415 PRO B C 1
ATOM 7653 O O . PRO B 1 415 ? -15.805 4.688 -17.516 1 97.5 415 PRO B O 1
ATOM 7656 N N . ILE B 1 416 ? -17.5 3.463 -16.797 1 97.56 416 ILE B N 1
ATOM 7657 C CA . ILE B 1 416 ? -17.25 3.781 -15.391 1 97.56 416 ILE B CA 1
ATOM 7658 C C . ILE B 1 416 ? -15.914 3.191 -14.961 1 97.56 416 ILE B C 1
ATOM 7660 O O . ILE B 1 416 ? -15.125 3.857 -14.281 1 97.56 416 ILE B O 1
ATOM 7664 N N . GLU B 1 417 ? -15.672 2 -15.328 1 97.88 417 GLU B N 1
ATOM 7665 C CA . GLU B 1 417 ? -14.406 1.355 -14.984 1 97.88 417 GLU B CA 1
ATOM 7666 C C . GLU B 1 417 ? -13.227 2.082 -15.625 1 97.88 417 GLU B C 1
ATOM 7668 O O . GLU B 1 417 ? -12.18 2.262 -14.992 1 97.88 417 GLU B O 1
ATOM 7673 N N . ARG B 1 418 ? -13.414 2.479 -16.891 1 98 418 ARG B N 1
ATOM 7674 C CA . ARG B 1 418 ? -12.352 3.213 -17.578 1 98 418 ARG B CA 1
ATOM 7675 C C . ARG B 1 418 ? -12.07 4.539 -16.875 1 98 418 ARG B C 1
ATOM 7677 O O . ARG B 1 418 ? -10.906 4.918 -16.703 1 98 418 ARG B O 1
ATOM 7684 N N . LYS B 1 419 ? -13.117 5.191 -16.531 1 98 419 LYS B N 1
ATOM 7685 C CA . LYS B 1 419 ? -12.969 6.461 -15.82 1 98 419 LYS B CA 1
ATOM 7686 C C . LYS B 1 419 ? -12.266 6.266 -14.477 1 98 419 LYS B C 1
ATOM 7688 O O . LYS B 1 419 ? -11.297 6.961 -14.164 1 98 419 LYS B O 1
ATOM 7693 N N . ASN B 1 420 ? -12.734 5.32 -13.695 1 98.5 420 ASN B N 1
ATOM 7694 C CA . ASN B 1 420 ? -12.172 5.055 -12.375 1 98.5 420 ASN B CA 1
ATOM 7695 C C . ASN B 1 420 ? -10.711 4.621 -12.461 1 98.5 420 ASN B C 1
ATOM 7697 O O . ASN B 1 420 ? -9.891 5.027 -11.633 1 98.5 420 ASN B O 1
ATOM 7701 N N . ALA B 1 421 ? -10.438 3.803 -13.469 1 98.62 421 ALA B N 1
ATOM 7702 C CA . ALA B 1 421 ? -9.055 3.365 -13.664 1 98.62 421 ALA B CA 1
ATOM 7703 C C . ALA B 1 421 ? -8.141 4.551 -13.961 1 98.62 421 ALA B C 1
ATOM 7705 O O . ALA B 1 421 ? -7.027 4.625 -13.438 1 98.62 421 ALA B O 1
ATOM 7706 N N . GLN B 1 422 ? -8.633 5.449 -14.781 1 98.19 422 GLN B N 1
ATOM 7707 C CA . GLN B 1 422 ? -7.824 6.613 -15.133 1 98.19 422 GLN B CA 1
ATOM 7708 C C . GLN B 1 422 ? -7.637 7.535 -13.93 1 98.19 422 GLN B C 1
ATOM 7710 O O . GLN B 1 422 ? -6.57 8.133 -13.758 1 98.19 422 GLN B O 1
ATOM 7715 N N . VAL B 1 423 ? -8.641 7.676 -13.109 1 98.19 423 VAL B N 1
ATOM 7716 C CA . VAL B 1 423 ? -8.555 8.484 -11.898 1 98.19 423 VAL B CA 1
ATOM 7717 C C . VAL B 1 423 ? -7.535 7.859 -10.938 1 98.19 423 VAL B C 1
ATOM 7719 O O . VAL B 1 423 ? -6.68 8.562 -10.391 1 98.19 423 VAL B O 1
ATOM 7722 N N . TYR B 1 424 ? -7.594 6.586 -10.773 1 98.56 424 TYR B N 1
ATOM 7723 C CA . TYR B 1 424 ? -6.824 5.852 -9.773 1 98.56 424 TYR B CA 1
ATOM 7724 C C . TYR B 1 424 ? -5.375 5.676 -10.227 1 98.56 424 TYR B C 1
ATOM 7726 O O . TYR B 1 424 ? -4.449 5.844 -9.43 1 98.56 424 TYR B O 1
ATOM 7734 N N . LEU B 1 425 ? -5.188 5.312 -11.531 1 98.25 425 LEU B N 1
ATOM 7735 C CA . LEU B 1 425 ? -3.865 4.93 -12.008 1 98.25 425 LEU B CA 1
ATOM 7736 C C . LEU B 1 425 ? -3.17 6.113 -12.68 1 98.25 425 LEU B C 1
ATOM 7738 O O . LEU B 1 425 ? -2.131 6.578 -12.203 1 98.25 425 LEU B O 1
ATOM 7742 N N . GLN B 1 426 ? -3.678 6.539 -13.75 1 96.94 426 GLN B N 1
ATOM 7743 C CA . GLN B 1 426 ? -3.18 7.645 -14.562 1 96.94 426 GLN B CA 1
ATOM 7744 C C . GLN B 1 426 ? -4.066 7.871 -15.789 1 96.94 426 GLN B C 1
ATOM 7746 O O . GLN B 1 426 ? -4.855 7 -16.156 1 96.94 426 GLN B O 1
ATOM 7751 N N . GLN B 1 427 ? -3.898 9.023 -16.344 1 94.69 427 GLN B N 1
ATOM 7752 C CA . GLN B 1 427 ? -4.551 9.25 -17.625 1 94.69 427 GLN B CA 1
ATOM 7753 C C . GLN B 1 427 ? -4 8.312 -18.703 1 94.69 427 GLN B C 1
ATOM 7755 O O . GLN B 1 427 ? -2.785 8.133 -18.812 1 94.69 427 GLN B O 1
ATOM 7760 N N . ILE B 1 428 ? -4.922 7.691 -19.391 1 95.94 428 ILE B N 1
ATOM 7761 C CA . ILE B 1 428 ? -4.539 6.773 -20.453 1 95.94 428 ILE B CA 1
ATOM 7762 C C . ILE B 1 428 ? -4.762 7.434 -21.812 1 95.94 428 ILE B C 1
ATOM 7764 O O . ILE B 1 428 ? -5.887 7.48 -22.312 1 95.94 428 ILE B O 1
ATOM 7768 N N . ARG B 1 429 ? -3.701 7.898 -22.422 1 91.38 429 ARG B N 1
ATOM 7769 C CA . ARG B 1 429 ? -3.777 8.578 -23.703 1 91.38 429 ARG B CA 1
ATOM 7770 C C . ARG B 1 429 ? -3.684 7.586 -24.859 1 91.38 429 ARG B C 1
ATOM 7772 O O . ARG B 1 429 ? -4.277 7.797 -25.922 1 91.38 429 ARG B O 1
ATOM 7779 N N . HIS B 1 430 ? -2.828 6.57 -24.641 1 92.94 430 HIS B N 1
ATOM 7780 C CA . HIS B 1 430 ? -2.727 5.418 -25.531 1 92.94 430 HIS B CA 1
ATOM 7781 C C . HIS B 1 430 ? -3.09 4.129 -24.812 1 92.94 430 HIS B C 1
ATOM 7783 O O . HIS B 1 430 ? -2.664 3.908 -23.672 1 92.94 430 HIS B O 1
ATOM 7789 N N . GLU B 1 431 ? -3.814 3.322 -25.438 1 90.62 431 GLU B N 1
ATOM 7790 C CA . GLU B 1 431 ? -4.426 2.16 -24.797 1 90.62 431 GLU B CA 1
ATOM 7791 C C . GLU B 1 431 ? -3.365 1.243 -24.203 1 90.62 431 GLU B C 1
ATOM 7793 O O . GLU B 1 431 ? -3.596 0.616 -23.156 1 90.62 431 GLU B O 1
ATOM 7798 N N . GLY B 1 432 ? -2.27 1.229 -24.859 1 90.69 432 GLY B N 1
ATOM 7799 C CA . GLY B 1 432 ? -1.204 0.378 -24.359 1 90.69 432 GLY B CA 1
ATOM 7800 C C . GLY B 1 432 ? -0.693 0.805 -22.984 1 90.69 432 GLY B C 1
ATOM 7801 O O . GLY B 1 432 ? -0.079 0.011 -22.281 1 90.69 432 GLY B O 1
ATOM 7802 N N . GLN B 1 433 ? -1.03 1.979 -22.531 1 95.19 433 GLN B N 1
ATOM 7803 C CA . GLN B 1 433 ? -0.517 2.518 -21.281 1 95.19 433 GLN B CA 1
ATOM 7804 C C . GLN B 1 433 ? -1.185 1.848 -20.078 1 95.19 433 GLN B C 1
ATOM 7806 O O . GLN B 1 433 ? -0.624 1.826 -18.984 1 95.19 433 GLN B O 1
ATOM 7811 N N . ILE B 1 434 ? -2.383 1.272 -20.297 1 98.06 434 ILE B N 1
ATOM 7812 C CA . ILE B 1 434 ? -3.131 0.676 -19.188 1 98.06 434 ILE B CA 1
ATOM 7813 C C . ILE B 1 434 ? -2.367 -0.525 -18.641 1 98.06 434 ILE B C 1
ATOM 7815 O O . ILE B 1 434 ? -2.398 -0.789 -17.438 1 98.06 434 ILE B O 1
ATOM 7819 N N . VAL B 1 435 ? -1.645 -1.223 -19.516 1 98.38 435 VAL B N 1
ATOM 7820 C CA . VAL B 1 435 ? -0.961 -2.451 -19.125 1 98.38 435 VAL B CA 1
ATOM 7821 C C . VAL B 1 435 ? 0.122 -2.135 -18.094 1 98.38 435 VAL B C 1
ATOM 7823 O O . VAL B 1 435 ? 0.093 -2.65 -16.969 1 98.38 435 VAL B O 1
ATOM 7826 N N . TRP B 1 436 ? 0.982 -1.197 -18.391 1 97.69 436 TRP B N 1
ATOM 7827 C CA . TRP B 1 436 ? 2.084 -0.89 -17.484 1 97.69 436 TRP B CA 1
ATOM 7828 C C . TRP B 1 436 ? 1.595 -0.072 -16.297 1 97.69 436 TRP B C 1
ATOM 7830 O O . TRP B 1 436 ? 2.188 -0.121 -15.219 1 97.69 436 TRP B O 1
ATOM 7840 N N . ALA B 1 437 ? 0.493 0.708 -16.516 1 98.31 437 ALA B N 1
ATOM 7841 C CA . ALA B 1 437 ? -0.112 1.354 -15.359 1 98.31 437 ALA B CA 1
ATOM 7842 C C . ALA B 1 437 ? -0.541 0.323 -14.32 1 98.31 437 ALA B C 1
ATOM 7844 O O . ALA B 1 437 ? -0.311 0.507 -13.117 1 98.31 437 ALA B O 1
ATOM 7845 N N . MET B 1 438 ? -1.09 -0.779 -14.781 1 98.62 438 MET B N 1
ATOM 7846 C CA . MET B 1 438 ? -1.537 -1.856 -13.898 1 98.62 438 MET B CA 1
ATOM 7847 C C . MET B 1 438 ? -0.347 -2.598 -13.297 1 98.62 438 MET B C 1
ATOM 7849 O O . MET B 1 438 ? -0.345 -2.92 -12.109 1 98.62 438 MET B O 1
ATOM 7853 N N . ILE B 1 439 ? 0.655 -2.865 -14.117 1 98.75 439 ILE B N 1
ATOM 7854 C CA . ILE B 1 439 ? 1.837 -3.584 -13.656 1 98.75 439 ILE B CA 1
ATOM 7855 C C . ILE B 1 439 ? 2.523 -2.789 -12.547 1 98.75 439 ILE B C 1
ATOM 7857 O O . ILE B 1 439 ? 2.861 -3.338 -11.492 1 98.75 439 ILE B O 1
ATOM 7861 N N . ARG B 1 440 ? 2.691 -1.509 -12.727 1 98.56 440 ARG B N 1
ATOM 7862 C CA . ARG B 1 440 ? 3.334 -0.656 -11.727 1 98.56 440 ARG B CA 1
ATOM 7863 C C . ARG B 1 440 ? 2.514 -0.598 -10.445 1 98.56 440 ARG B C 1
ATOM 7865 O O . ARG B 1 440 ? 3.068 -0.652 -9.344 1 98.56 440 ARG B O 1
ATOM 7872 N N . ALA B 1 441 ? 1.188 -0.449 -10.625 1 98.69 441 ALA B N 1
ATOM 7873 C CA . ALA B 1 441 ? 0.319 -0.4 -9.453 1 98.69 441 ALA B CA 1
ATOM 7874 C C . ALA B 1 441 ? 0.453 -1.669 -8.617 1 98.69 441 ALA B C 1
ATOM 7876 O O . ALA B 1 441 ? 0.527 -1.604 -7.387 1 98.69 441 ALA B O 1
ATOM 7877 N N . ALA B 1 442 ? 0.493 -2.799 -9.25 1 98.75 442 ALA B N 1
ATOM 7878 C CA . ALA B 1 442 ? 0.662 -4.074 -8.562 1 98.75 442 ALA B CA 1
ATOM 7879 C C . ALA B 1 442 ? 2.012 -4.145 -7.855 1 98.75 442 ALA B C 1
ATOM 7881 O O . ALA B 1 442 ? 2.082 -4.457 -6.664 1 98.75 442 ALA B O 1
ATOM 7882 N N . ALA B 1 443 ? 3.059 -3.805 -8.57 1 98.62 443 ALA B N 1
ATOM 7883 C CA . ALA B 1 443 ? 4.422 -3.924 -8.062 1 98.62 443 ALA B CA 1
ATOM 7884 C C . ALA B 1 443 ? 4.648 -2.994 -6.871 1 98.62 443 ALA B C 1
ATOM 7886 O O . ALA B 1 443 ? 5.379 -3.334 -5.938 1 98.62 443 ALA B O 1
ATOM 7887 N N . ARG B 1 444 ? 4.016 -1.835 -6.852 1 98.25 444 ARG B N 1
ATOM 7888 C CA . ARG B 1 444 ? 4.238 -0.805 -5.84 1 98.25 444 ARG B CA 1
ATOM 7889 C C . ARG B 1 444 ? 3.398 -1.064 -4.598 1 98.25 444 ARG B C 1
ATOM 7891 O O . ARG B 1 444 ? 3.584 -0.411 -3.568 1 98.25 444 ARG B O 1
ATOM 7898 N N . SER B 1 445 ? 2.461 -1.977 -4.68 1 98.56 445 SER B N 1
ATOM 7899 C CA . SER B 1 445 ? 1.587 -2.244 -3.543 1 98.56 445 SER B CA 1
ATOM 7900 C C . SER B 1 445 ? 2.352 -2.912 -2.404 1 98.56 445 SER B C 1
ATOM 7902 O O . SER B 1 445 ? 3.506 -3.309 -2.574 1 98.56 445 SER B O 1
ATOM 7904 N N . VAL B 1 446 ? 1.722 -3.117 -1.272 1 98.44 446 VAL B N 1
ATOM 7905 C CA . VAL B 1 446 ? 2.357 -3.717 -0.105 1 98.44 446 VAL B CA 1
ATOM 7906 C C . VAL B 1 446 ? 2.256 -5.238 -0.188 1 98.44 446 VAL B C 1
ATOM 7908 O O . VAL B 1 446 ? 2.793 -5.949 0.665 1 98.44 446 VAL B O 1
ATOM 7911 N N . ALA B 1 447 ? 1.575 -5.75 -1.223 1 98.44 447 ALA B N 1
ATOM 7912 C CA . ALA B 1 447 ? 1.422 -7.195 -1.354 1 98.44 447 ALA B CA 1
ATOM 7913 C C . ALA B 1 447 ? 2.779 -7.887 -1.4 1 98.44 447 ALA B C 1
ATOM 7915 O O . ALA B 1 447 ? 3.699 -7.426 -2.08 1 98.44 447 ALA B O 1
ATOM 7916 N N . ASN B 1 448 ? 2.873 -8.984 -0.725 1 97.56 448 ASN B N 1
ATOM 7917 C CA . ASN B 1 448 ? 4.121 -9.742 -0.729 1 97.56 448 ASN B CA 1
ATOM 7918 C C . ASN B 1 448 ? 4.398 -10.359 -2.096 1 97.56 448 ASN B C 1
ATOM 7920 O O . ASN B 1 448 ? 5.539 -10.375 -2.557 1 97.56 448 ASN B O 1
ATOM 7924 N N . LEU B 1 449 ? 3.32 -10.781 -2.723 1 98.06 449 LEU B N 1
ATOM 7925 C CA . LEU B 1 449 ? 3.486 -11.453 -4.008 1 98.06 449 LEU B CA 1
ATOM 7926 C C . LEU B 1 449 ? 2.799 -10.672 -5.121 1 98.06 449 LEU B C 1
ATOM 7928 O O . LEU B 1 449 ? 1.633 -10.289 -4.988 1 98.06 449 LEU B O 1
ATOM 7932 N N . CYS B 1 450 ? 3.521 -10.391 -6.137 1 98.62 450 CYS B N 1
ATOM 7933 C CA . CYS B 1 450 ? 3.023 -9.742 -7.344 1 98.62 450 CYS B CA 1
ATOM 7934 C C . CYS B 1 450 ? 3.207 -10.633 -8.562 1 98.62 450 CYS B C 1
ATOM 7936 O O . CYS B 1 450 ? 4.336 -10.969 -8.93 1 98.62 450 CYS B O 1
ATOM 7938 N N . ILE B 1 451 ? 2.123 -11.016 -9.18 1 98.81 451 ILE B N 1
ATOM 7939 C CA . ILE B 1 451 ? 2.211 -11.93 -10.312 1 98.81 451 ILE B CA 1
ATOM 7940 C C . ILE B 1 451 ? 1.63 -11.258 -11.555 1 98.81 451 ILE B C 1
ATOM 7942 O O . ILE B 1 451 ? 0.511 -10.742 -11.523 1 98.81 451 ILE B O 1
ATOM 7946 N N . ILE B 1 452 ? 2.352 -11.328 -12.672 1 98.81 452 ILE B N 1
ATOM 7947 C CA . ILE B 1 452 ? 1.968 -10.688 -13.93 1 98.81 452 ILE B CA 1
ATOM 7948 C C . ILE B 1 452 ? 1.852 -11.734 -15.031 1 98.81 452 ILE B C 1
ATOM 7950 O O . ILE B 1 452 ? 2.793 -12.492 -15.273 1 98.81 452 ILE B O 1
ATOM 7954 N N . PRO B 1 453 ? 0.708 -11.797 -15.711 1 98.81 453 PRO B N 1
ATOM 7955 C CA . PRO B 1 453 ? 0.642 -12.688 -16.875 1 98.81 453 PRO B CA 1
ATOM 7956 C C . PRO B 1 453 ? 1.629 -12.305 -17.969 1 98.81 453 PRO B C 1
ATOM 7958 O O . PRO B 1 453 ? 1.834 -11.117 -18.234 1 98.81 453 PRO B O 1
ATOM 7961 N N . MET B 1 454 ? 2.172 -13.297 -18.609 1 98.81 454 MET B N 1
ATOM 7962 C CA . MET B 1 454 ? 3.125 -13.031 -19.688 1 98.81 454 MET B CA 1
ATOM 7963 C C . MET B 1 454 ? 2.477 -12.227 -20.797 1 98.81 454 MET B C 1
ATOM 7965 O O . MET B 1 454 ? 3.133 -11.398 -21.438 1 98.81 454 MET B O 1
ATOM 7969 N N . GLN B 1 455 ? 1.223 -12.43 -21.016 1 98.62 455 GLN B N 1
ATOM 7970 C CA . GLN B 1 455 ? 0.491 -11.688 -22.031 1 98.62 455 GLN B CA 1
ATOM 7971 C C . GLN B 1 455 ? 0.565 -10.18 -21.766 1 98.62 455 GLN B C 1
ATOM 7973 O O . GLN B 1 455 ? 0.646 -9.391 -22.703 1 98.62 455 GLN B O 1
ATOM 7978 N N . ASP B 1 456 ? 0.493 -9.82 -20.531 1 98.62 456 ASP B N 1
ATOM 7979 C CA . ASP B 1 456 ? 0.592 -8.414 -20.172 1 98.62 456 ASP B CA 1
ATOM 7980 C C . ASP B 1 456 ? 2.016 -7.895 -20.359 1 98.62 456 ASP B C 1
ATOM 7982 O O . ASP B 1 456 ? 2.213 -6.785 -20.875 1 98.62 456 ASP B O 1
ATOM 7986 N N . VAL B 1 457 ? 3.002 -8.688 -20.031 1 98.44 457 VAL B N 1
ATOM 7987 C CA . VAL B 1 457 ? 4.395 -8.305 -20.234 1 98.44 457 VAL B CA 1
ATOM 7988 C C . VAL B 1 457 ? 4.629 -8.016 -21.719 1 98.44 457 VAL B C 1
ATOM 7990 O O . VAL B 1 457 ? 5.316 -7.055 -22.078 1 98.44 457 VAL B O 1
ATOM 7993 N N . LEU B 1 458 ? 3.949 -8.789 -22.547 1 97.94 458 LEU B N 1
ATOM 7994 C CA . LEU B 1 458 ? 4.156 -8.703 -24 1 97.94 458 LEU B CA 1
ATOM 7995 C C . LEU B 1 458 ? 3.186 -7.715 -24.625 1 97.94 458 LEU B C 1
ATOM 7997 O O . LEU B 1 458 ? 3.203 -7.512 -25.844 1 97.94 458 LEU B O 1
ATOM 8001 N N . HIS B 1 459 ? 2.285 -7.141 -23.906 1 96.81 459 HIS B N 1
ATOM 8002 C CA . HIS B 1 459 ? 1.318 -6.152 -24.359 1 96.81 459 HIS B CA 1
ATOM 8003 C C . HIS B 1 459 ? 0.379 -6.746 -25.406 1 96.81 459 HIS B C 1
ATOM 8005 O O . HIS B 1 459 ? 0.17 -6.152 -26.469 1 96.81 459 HIS B O 1
ATOM 8011 N N . LEU B 1 460 ? -0.134 -7.863 -25.078 1 98.06 460 LEU B N 1
ATOM 8012 C CA . LEU B 1 460 ? -0.956 -8.57 -26.047 1 98.06 460 LEU B CA 1
ATOM 8013 C C . LEU B 1 460 ? -2.439 -8.336 -25.781 1 98.06 460 LEU B C 1
ATOM 8015 O O . LEU B 1 460 ? -2.834 -8.039 -24.656 1 98.06 460 LEU B O 1
ATOM 8019 N N . GLY B 1 461 ? -3.238 -8.477 -26.781 1 97.69 461 GLY B N 1
ATOM 8020 C CA . GLY B 1 461 ? -4.672 -8.234 -26.688 1 97.69 461 GLY B CA 1
ATOM 8021 C C . GLY B 1 461 ? -5.473 -9.492 -26.422 1 97.69 461 GLY B C 1
ATOM 8022 O O . GLY B 1 461 ? -4.922 -10.508 -25.984 1 97.69 461 GLY B O 1
ATOM 8023 N N . SER B 1 462 ? -6.797 -9.438 -26.656 1 96.94 462 SER B N 1
ATOM 8024 C CA . SER B 1 462 ? -7.77 -10.469 -26.312 1 96.94 462 SER B CA 1
ATOM 8025 C C . SER B 1 462 ? -7.512 -11.75 -27.094 1 96.94 462 SER B C 1
ATOM 8027 O O . SER B 1 462 ? -7.891 -12.836 -26.656 1 96.94 462 SER B O 1
ATOM 8029 N N . GLU B 1 463 ? -6.895 -11.609 -28.219 1 96.25 463 GLU B N 1
ATOM 8030 C CA . GLU B 1 463 ? -6.609 -12.766 -29.047 1 96.25 463 GLU B CA 1
ATOM 8031 C C . GLU B 1 463 ? -5.668 -13.742 -28.344 1 96.25 463 GLU B C 1
ATOM 8033 O O . GLU B 1 463 ? -5.562 -14.906 -28.734 1 96.25 463 GLU B O 1
ATOM 8038 N N . CYS B 1 464 ? -5.078 -13.289 -27.297 1 97.44 464 CYS B N 1
ATOM 8039 C CA . CYS B 1 464 ? -4.105 -14.109 -26.594 1 97.44 464 CYS B CA 1
ATOM 8040 C C . CYS B 1 464 ? -4.645 -14.547 -25.234 1 97.44 464 CYS B C 1
ATOM 8042 O O . CYS B 1 464 ? -3.885 -15.016 -24.391 1 97.44 464 CYS B O 1
ATOM 8044 N N . ARG B 1 465 ? -5.91 -14.367 -24.984 1 96.5 465 ARG B N 1
ATOM 8045 C CA . ARG B 1 465 ? -6.539 -14.844 -23.75 1 96.5 465 ARG B CA 1
ATOM 8046 C C . ARG B 1 465 ? -6.309 -16.344 -23.578 1 96.5 465 ARG B C 1
ATOM 8048 O O . ARG B 1 465 ? -6.383 -17.109 -24.531 1 96.5 465 ARG B O 1
ATOM 8055 N N . MET B 1 466 ? -5.996 -16.75 -22.344 1 95.81 466 MET B N 1
ATOM 8056 C CA . MET B 1 466 ? -5.648 -18.141 -22.078 1 95.81 466 MET B CA 1
ATOM 8057 C C . MET B 1 466 ? -6.902 -18.984 -21.891 1 95.81 466 MET B C 1
ATOM 8059 O O . MET B 1 466 ? -6.996 -20.094 -22.422 1 95.81 466 MET B O 1
ATOM 8063 N N . ASN B 1 467 ? -7.727 -18.5 -21.062 1 94.06 467 ASN B N 1
ATOM 8064 C CA . ASN B 1 467 ? -8.906 -19.266 -20.672 1 94.06 467 ASN B CA 1
ATOM 8065 C C . ASN B 1 467 ? -10.133 -18.375 -20.516 1 94.06 467 ASN B C 1
ATOM 8067 O O . ASN B 1 467 ? -10.031 -17.266 -19.969 1 94.06 467 ASN B O 1
ATOM 8071 N N . THR B 1 468 ? -11.188 -18.75 -21.141 1 90.75 468 THR B N 1
ATOM 8072 C CA . THR B 1 468 ? -12.508 -18.203 -20.859 1 90.75 468 THR B CA 1
ATOM 8073 C C . THR B 1 468 ? -13.336 -19.188 -20.047 1 90.75 468 THR B C 1
ATOM 8075 O O . THR B 1 468 ? -13.836 -20.172 -20.578 1 90.75 468 THR B O 1
ATOM 8078 N N . PRO B 1 469 ? -13.531 -18.828 -18.828 1 83.19 469 PRO B N 1
ATOM 8079 C CA . PRO B 1 469 ? -14.266 -19.766 -17.969 1 83.19 469 PRO B CA 1
ATOM 8080 C C . PRO B 1 469 ? -15.609 -20.172 -18.578 1 83.19 469 PRO B C 1
ATOM 8082 O O . PRO B 1 469 ? -16.312 -19.344 -19.156 1 83.19 469 PRO B O 1
ATOM 8085 N N . ALA B 1 470 ? -16.031 -21.422 -18.531 1 74.38 470 ALA B N 1
ATOM 8086 C CA . ALA B 1 470 ? -17.297 -22.016 -18.922 1 74.38 470 ALA B CA 1
ATOM 8087 C C . ALA B 1 470 ? -17.359 -22.219 -20.438 1 74.38 470 ALA B C 1
ATOM 8089 O O . ALA B 1 470 ? -18.312 -22.812 -20.938 1 74.38 470 ALA B O 1
ATOM 8090 N N . ALA B 1 471 ? -16.297 -21.625 -21.125 1 77.62 471 ALA B N 1
ATOM 8091 C CA . ALA B 1 471 ? -16.266 -21.891 -22.562 1 77.62 471 ALA B CA 1
ATOM 8092 C C . ALA B 1 471 ? -15.75 -23.312 -22.844 1 77.62 471 ALA B C 1
ATOM 8094 O O . ALA B 1 471 ? -14.742 -23.734 -22.281 1 77.62 471 ALA B O 1
ATOM 8095 N N . GLY B 1 472 ? -16.391 -24.062 -23.672 1 72 472 GLY B N 1
ATOM 8096 C CA . GLY B 1 472 ? -16.078 -25.453 -23.906 1 72 472 GLY B CA 1
ATOM 8097 C C . GLY B 1 472 ? -14.93 -25.656 -24.875 1 72 472 GLY B C 1
ATOM 8098 O O . GLY B 1 472 ? -14.32 -26.719 -24.922 1 72 472 GLY B O 1
ATOM 8099 N N . ALA B 1 473 ? -14.656 -24.656 -25.672 1 77.56 473 ALA B N 1
ATOM 8100 C CA . ALA B 1 473 ? -13.617 -24.828 -26.672 1 77.56 473 ALA B CA 1
ATOM 8101 C C . ALA B 1 473 ? -12.812 -23.531 -26.859 1 77.56 473 ALA B C 1
ATOM 8103 O O . ALA B 1 473 ? -13.234 -22.469 -26.406 1 77.56 473 ALA B O 1
ATOM 8104 N N . GLY B 1 474 ? -11.586 -23.75 -27.328 1 82.88 474 GLY B N 1
ATOM 8105 C CA . GLY B 1 474 ? -10.758 -22.609 -27.672 1 82.88 474 GLY B CA 1
ATOM 8106 C C . GLY B 1 474 ? -9.914 -22.109 -26.516 1 82.88 474 GLY B C 1
ATOM 8107 O O . GLY B 1 474 ? -9.32 -21.031 -26.594 1 82.88 474 GLY B O 1
ATOM 8108 N N . ASN B 1 475 ? -9.922 -22.859 -25.484 1 91.44 475 ASN B N 1
ATOM 8109 C CA . ASN B 1 475 ? -9.164 -22.469 -24.297 1 91.44 475 ASN B CA 1
ATOM 8110 C C . ASN B 1 475 ? -7.785 -23.125 -24.266 1 91.44 475 ASN B C 1
ATOM 8112 O O . ASN B 1 475 ? -7.559 -24.141 -24.938 1 91.44 475 ASN B O 1
ATOM 8116 N N . TRP B 1 476 ? -6.801 -22.438 -23.641 1 94.06 476 TRP B N 1
ATOM 8117 C CA . TRP B 1 476 ? -5.496 -22.969 -23.266 1 94.06 476 TRP B CA 1
ATOM 8118 C C . TRP B 1 476 ? -4.613 -23.172 -24.484 1 94.06 476 TRP B C 1
ATOM 8120 O O . TRP B 1 476 ? -3.699 -24 -24.469 1 94.06 476 TRP B O 1
ATOM 8130 N N . THR B 1 477 ? -4.934 -22.469 -25.578 1 95.12 477 THR B N 1
ATOM 8131 C CA . THR B 1 477 ? -4.215 -22.734 -26.828 1 95.12 477 THR B CA 1
ATOM 8132 C C . THR B 1 477 ? -3.174 -21.641 -27.078 1 95.12 477 THR B C 1
ATOM 8134 O O . THR B 1 477 ? -2.324 -21.781 -27.953 1 95.12 477 THR B O 1
ATOM 8137 N N . TRP B 1 478 ? -3.223 -20.609 -26.312 1 96.81 478 TRP B N 1
ATOM 8138 C CA . TRP B 1 478 ? -2.299 -19.5 -26.562 1 96.81 478 TRP B CA 1
ATOM 8139 C C . TRP B 1 478 ? -0.857 -19.938 -26.312 1 96.81 478 TRP B C 1
ATOM 8141 O O . TRP B 1 478 ? -0.563 -20.562 -25.297 1 96.81 478 TRP B O 1
ATOM 8151 N N . ARG B 1 479 ? 0.001 -19.641 -27.219 1 97.56 479 ARG B N 1
ATOM 8152 C CA . ARG B 1 479 ? 1.448 -19.812 -27.172 1 97.56 479 ARG B CA 1
ATOM 8153 C C . ARG B 1 479 ? 2.17 -18.578 -27.688 1 97.56 479 ARG B C 1
ATOM 8155 O O . ARG B 1 479 ? 1.796 -18.031 -28.719 1 97.56 479 ARG B O 1
ATOM 8162 N N . TYR B 1 480 ? 3.223 -18.125 -26.922 1 97.69 480 TYR B N 1
ATOM 8163 C CA . TYR B 1 480 ? 3.906 -16.938 -27.453 1 97.69 480 TYR B CA 1
ATOM 8164 C C . TYR B 1 480 ? 4.891 -17.344 -28.547 1 97.69 480 TYR B C 1
ATOM 8166 O O . TYR B 1 480 ? 5.285 -18.5 -28.641 1 97.69 480 TYR B O 1
ATOM 8174 N N . ARG B 1 481 ? 5.266 -16.391 -29.312 1 96.81 481 ARG B N 1
ATOM 8175 C CA . ARG B 1 481 ? 6.164 -16.625 -30.438 1 96.81 481 ARG B CA 1
ATOM 8176 C C . ARG B 1 481 ? 7.602 -16.812 -29.969 1 96.81 481 ARG B C 1
ATOM 8178 O O . ARG B 1 481 ? 8.008 -16.234 -28.953 1 96.81 481 ARG B O 1
ATOM 8185 N N . SER B 1 482 ? 8.367 -17.516 -30.75 1 94.62 482 SER B N 1
ATOM 8186 C CA . SER B 1 482 ? 9.734 -17.859 -30.391 1 94.62 482 SER B CA 1
ATOM 8187 C C . SER B 1 482 ? 10.609 -16.609 -30.266 1 94.62 482 SER B C 1
ATOM 8189 O O . SER B 1 482 ? 11.602 -16.609 -29.547 1 94.62 482 SER B O 1
ATOM 8191 N N . ASP B 1 483 ? 10.203 -15.539 -30.906 1 95.12 483 ASP B N 1
ATOM 8192 C CA . ASP B 1 483 ? 11 -14.32 -30.891 1 95.12 483 ASP B CA 1
ATOM 8193 C C . ASP B 1 483 ? 10.375 -13.273 -29.969 1 95.12 483 ASP B C 1
ATOM 8195 O O . ASP B 1 483 ? 10.758 -12.102 -30 1 95.12 483 ASP B O 1
ATOM 8199 N N . ALA B 1 484 ? 9.477 -13.688 -29.172 1 96 484 ALA B N 1
ATOM 8200 C CA . ALA B 1 484 ? 8.672 -12.742 -28.391 1 96 484 ALA B CA 1
ATOM 8201 C C . ALA B 1 484 ? 9.469 -12.18 -27.219 1 96 484 ALA B C 1
ATOM 8203 O O . ALA B 1 484 ? 9.211 -11.062 -26.766 1 96 484 ALA B O 1
ATOM 8204 N N . LEU B 1 485 ? 10.469 -12.898 -26.672 1 96.62 485 LEU B N 1
ATOM 8205 C CA . LEU B 1 485 ? 11.156 -12.508 -25.453 1 96.62 485 LEU B CA 1
ATOM 8206 C C . LEU B 1 485 ? 12.258 -11.492 -25.75 1 96.62 485 LEU B C 1
ATOM 8208 O O . LEU B 1 485 ? 13.438 -11.766 -25.5 1 96.62 485 LEU B O 1
ATOM 8212 N N . HIS B 1 486 ? 11.875 -10.336 -26.156 1 95.44 486 HIS B N 1
ATOM 8213 C CA . HIS B 1 486 ? 12.844 -9.258 -26.359 1 95.44 486 HIS B CA 1
ATOM 8214 C C . HIS B 1 486 ? 13.469 -8.82 -25.031 1 95.44 486 HIS B C 1
ATOM 8216 O O . HIS B 1 486 ? 12.773 -8.688 -24.031 1 95.44 486 HIS B O 1
ATOM 8222 N N . PRO B 1 487 ? 14.758 -8.531 -25.016 1 96.69 487 PRO B N 1
ATOM 8223 C CA . PRO B 1 487 ? 15.461 -8.203 -23.766 1 96.69 487 PRO B CA 1
ATOM 8224 C C . PRO B 1 487 ? 14.922 -6.93 -23.109 1 96.69 487 PRO B C 1
ATOM 8226 O O . PRO B 1 487 ? 15.047 -6.766 -21.891 1 96.69 487 PRO B O 1
ATOM 8229 N N . ASP B 1 488 ? 14.32 -6.082 -23.859 1 96.94 488 ASP B N 1
ATOM 8230 C CA . ASP B 1 488 ? 13.781 -4.836 -23.328 1 96.94 488 ASP B CA 1
ATOM 8231 C C . ASP B 1 488 ? 12.719 -5.113 -22.266 1 96.94 488 ASP B C 1
ATOM 8233 O O . ASP B 1 488 ? 12.594 -4.352 -21.297 1 96.94 488 ASP B O 1
ATOM 8237 N N . PHE B 1 489 ? 11.945 -6.125 -22.484 1 97.5 489 PHE B N 1
ATOM 8238 C CA . PHE B 1 489 ? 10.93 -6.477 -21.516 1 97.5 489 PHE B CA 1
ATOM 8239 C C . PHE B 1 489 ? 11.57 -6.855 -20.172 1 97.5 489 PHE B C 1
ATOM 8241 O O . PHE B 1 489 ? 11.117 -6.418 -19.125 1 97.5 489 PHE B O 1
ATOM 8248 N N . ALA B 1 490 ? 12.641 -7.645 -20.266 1 98.25 490 ALA B N 1
ATOM 8249 C CA . ALA B 1 490 ? 13.336 -8.07 -19.047 1 98.25 490 ALA B CA 1
ATOM 8250 C C . ALA B 1 490 ? 13.984 -6.879 -18.344 1 98.25 490 ALA B C 1
ATOM 8252 O O . ALA B 1 490 ? 13.938 -6.777 -17.125 1 98.25 490 ALA B O 1
ATOM 8253 N N . THR B 1 491 ? 14.562 -6.008 -19.078 1 98.31 491 THR B N 1
ATOM 8254 C CA . THR B 1 491 ? 15.219 -4.828 -18.531 1 98.31 491 THR B CA 1
ATOM 8255 C C . THR B 1 491 ? 14.219 -3.939 -17.797 1 98.31 491 THR B C 1
ATOM 8257 O O . THR B 1 491 ? 14.492 -3.469 -16.703 1 98.31 491 THR B O 1
ATOM 8260 N N . LYS B 1 492 ? 13.133 -3.723 -18.453 1 97.69 492 LYS B N 1
ATOM 8261 C CA . LYS B 1 492 ? 12.086 -2.887 -17.875 1 97.69 492 LYS B CA 1
ATOM 8262 C C . LYS B 1 492 ? 11.539 -3.508 -16.594 1 97.69 492 LYS B C 1
ATOM 8264 O O . LYS B 1 492 ? 11.359 -2.818 -15.586 1 97.69 492 LYS B O 1
ATOM 8269 N N . LEU B 1 493 ? 11.266 -4.773 -16.625 1 98.5 493 LEU B N 1
ATOM 8270 C CA . LEU B 1 493 ? 10.781 -5.473 -15.438 1 98.5 493 LEU B CA 1
ATOM 8271 C C . LEU B 1 493 ? 11.812 -5.441 -14.32 1 98.5 493 LEU B C 1
ATOM 8273 O O . LEU B 1 493 ? 11.469 -5.199 -13.164 1 98.5 493 LEU B O 1
ATOM 8277 N N . ALA B 1 494 ? 13.047 -5.699 -14.68 1 98.56 494 ALA B N 1
ATOM 8278 C CA . ALA B 1 494 ? 14.117 -5.719 -13.688 1 98.56 494 ALA B CA 1
ATOM 8279 C C . ALA B 1 494 ? 14.219 -4.383 -12.961 1 98.56 494 ALA B C 1
ATOM 8281 O O . ALA B 1 494 ? 14.375 -4.344 -11.734 1 98.56 494 ALA B O 1
ATOM 8282 N N . ALA B 1 495 ? 14.156 -3.311 -13.695 1 98.31 495 ALA B N 1
ATOM 8283 C CA . ALA B 1 495 ? 14.234 -1.978 -13.102 1 98.31 495 ALA B CA 1
ATOM 8284 C C . ALA B 1 495 ? 13.102 -1.752 -12.109 1 98.31 495 ALA B C 1
ATOM 8286 O O . ALA B 1 495 ? 13.312 -1.208 -11.023 1 98.31 495 ALA B O 1
ATOM 8287 N N . LEU B 1 496 ? 11.922 -2.156 -12.492 1 98.5 496 LEU B N 1
ATOM 8288 C CA . LEU B 1 496 ? 10.758 -1.995 -11.617 1 98.5 496 LEU B CA 1
ATOM 8289 C C . LEU B 1 496 ? 10.906 -2.848 -10.359 1 98.5 496 LEU B C 1
ATOM 8291 O O . LEU B 1 496 ? 10.562 -2.404 -9.266 1 98.5 496 LEU B O 1
ATOM 8295 N N . MET B 1 497 ? 11.406 -4.094 -10.523 1 98.44 497 MET B N 1
ATOM 8296 C CA . MET B 1 497 ? 11.578 -4.977 -9.375 1 98.44 497 MET B CA 1
ATOM 8297 C C . MET B 1 497 ? 12.609 -4.41 -8.406 1 98.44 497 MET B C 1
ATOM 8299 O O . MET B 1 497 ? 12.453 -4.523 -7.188 1 98.44 497 MET B O 1
ATOM 8303 N N . GLU B 1 498 ? 13.602 -3.807 -8.914 1 97.69 498 GLU B N 1
ATOM 8304 C CA . GLU B 1 498 ? 14.602 -3.174 -8.062 1 97.69 498 GLU B CA 1
ATOM 8305 C C . GLU B 1 498 ? 14 -1.998 -7.289 1 97.69 498 GLU B C 1
ATOM 8307 O O . GLU B 1 498 ? 14.211 -1.87 -6.082 1 97.69 498 GLU B O 1
ATOM 8312 N N . MET B 1 499 ? 13.234 -1.19 -7.969 1 98 499 MET B N 1
ATOM 8313 C CA . MET B 1 499 ? 12.672 0.006 -7.352 1 98 499 MET B CA 1
ATOM 8314 C C . MET B 1 499 ? 11.594 -0.361 -6.336 1 98 499 MET B C 1
ATOM 8316 O O . MET B 1 499 ? 11.273 0.435 -5.453 1 98 499 MET B O 1
ATOM 8320 N N . THR B 1 500 ? 11.008 -1.51 -6.453 1 98.12 500 THR B N 1
ATOM 8321 C CA . THR B 1 500 ? 9.93 -1.908 -5.562 1 98.12 500 THR B CA 1
ATOM 8322 C C . THR B 1 500 ? 10.383 -3.021 -4.621 1 98.12 500 THR B C 1
ATOM 8324 O O . THR B 1 500 ? 9.555 -3.654 -3.959 1 98.12 500 THR B O 1
ATOM 8327 N N . ASP B 1 501 ? 11.648 -3.355 -4.594 1 97.31 501 ASP B N 1
ATOM 8328 C CA . ASP B 1 501 ? 12.305 -4.273 -3.666 1 97.31 501 ASP B CA 1
ATOM 8329 C C . ASP B 1 501 ? 11.773 -5.695 -3.832 1 97.31 501 ASP B C 1
ATOM 8331 O O . ASP B 1 501 ? 11.523 -6.391 -2.846 1 97.31 501 ASP B O 1
ATOM 8335 N N . ARG B 1 502 ? 11.555 -6.117 -5.07 1 97.5 502 ARG B N 1
ATOM 8336 C CA . ARG B 1 502 ? 11.062 -7.461 -5.344 1 97.5 502 ARG B CA 1
ATOM 8337 C C . ARG B 1 502 ? 12.141 -8.328 -5.984 1 97.5 502 ARG B C 1
ATOM 8339 O O . ARG B 1 502 ? 11.883 -9.469 -6.363 1 97.5 502 ARG B O 1
ATOM 8346 N N . ASP B 1 503 ? 13.328 -7.832 -6.016 1 93.06 503 ASP B N 1
ATOM 8347 C CA . ASP B 1 503 ? 14.406 -8.469 -6.766 1 93.06 503 ASP B CA 1
ATOM 8348 C C . ASP B 1 503 ? 15.203 -9.414 -5.875 1 93.06 503 ASP B C 1
ATOM 8350 O O . ASP B 1 503 ? 16.219 -9.977 -6.309 1 93.06 503 ASP B O 1
ATOM 8354 N N . GLY B 1 504 ? 14.844 -9.586 -4.664 1 86.06 504 GLY B N 1
ATOM 8355 C CA . GLY B 1 504 ? 15.547 -10.477 -3.764 1 86.06 504 GLY B CA 1
ATOM 8356 C C . GLY B 1 504 ? 16.797 -9.859 -3.16 1 86.06 504 GLY B C 1
ATOM 8357 O O . GLY B 1 504 ? 17.656 -10.562 -2.648 1 86.06 504 GLY B O 1
ATOM 8358 N N . TYR B 1 505 ? 16.812 -8.609 -3.209 1 83.56 505 TYR B N 1
ATOM 8359 C CA . TYR B 1 505 ? 17.969 -7.914 -2.672 1 83.56 505 TYR B CA 1
ATOM 8360 C C . TYR B 1 505 ? 18.062 -8.102 -1.163 1 83.56 505 TYR B C 1
ATOM 8362 O O . TYR B 1 505 ? 17.062 -8.047 -0.458 1 83.56 505 TYR B O 1
ATOM 8370 N N . GLU B 1 506 ? 19.266 -8.516 -0.708 1 74.62 506 GLU B N 1
ATOM 8371 C CA . GLU B 1 506 ? 19.562 -8.633 0.714 1 74.62 506 GLU B CA 1
ATOM 8372 C C . GLU B 1 506 ? 20.547 -7.551 1.156 1 74.62 506 GLU B C 1
ATOM 8374 O O . GLU B 1 506 ? 21.625 -7.402 0.57 1 74.62 506 GLU B O 1
ATOM 8379 N N . GLU B 1 507 ? 20 -6.691 2.055 1 68.19 507 GLU B N 1
ATOM 8380 C CA . GLU B 1 507 ? 20.891 -5.656 2.566 1 68.19 507 GLU B CA 1
ATOM 8381 C C . GLU B 1 507 ? 22.156 -6.266 3.166 1 68.19 507 GLU B C 1
ATOM 8383 O O . GLU B 1 507 ? 22.094 -7.289 3.85 1 68.19 507 GLU B O 1
ATOM 8388 N N . PRO B 1 508 ? 23.328 -5.828 2.721 1 62.19 508 PRO B N 1
ATOM 8389 C CA . PRO B 1 508 ? 24.562 -6.344 3.318 1 62.19 508 PRO B CA 1
ATOM 8390 C C . PRO B 1 508 ? 24.562 -6.266 4.844 1 62.19 508 PRO B C 1
ATOM 8392 O O . PRO B 1 508 ? 24.031 -5.309 5.414 1 62.19 508 PRO B O 1
ATOM 8395 N N . LYS B 1 509 ? 24.484 -7.5 5.539 1 50.81 509 LYS B N 1
ATOM 8396 C CA . LYS B 1 509 ? 24.609 -7.535 6.996 1 50.81 509 LYS B CA 1
ATOM 8397 C C . LYS B 1 509 ? 25.734 -6.605 7.469 1 50.81 509 LYS B C 1
ATOM 8399 O O . LYS B 1 509 ? 26.828 -6.602 6.906 1 50.81 509 LYS B O 1
ATOM 8404 N N . GLU B 1 510 ? 25.438 -5.469 8.102 1 43.56 510 GLU B N 1
ATOM 8405 C CA . GLU B 1 510 ? 26.484 -4.695 8.742 1 43.56 510 GLU B CA 1
ATOM 8406 C C . GLU B 1 510 ? 27.391 -5.586 9.594 1 43.56 510 GLU B C 1
ATOM 8408 O O . GLU B 1 510 ? 26.922 -6.254 10.516 1 43.56 510 GLU B O 1
ATOM 8413 N N . GLY B 1 511 ? 28.422 -6.418 9.242 1 34.09 511 GLY B N 1
ATOM 8414 C CA . GLY B 1 511 ? 29.438 -6.582 10.289 1 34.09 511 GLY B CA 1
ATOM 8415 C C . GLY B 1 511 ? 29.469 -5.426 11.266 1 34.09 511 GLY B C 1
ATOM 8416 O O . GLY B 1 511 ? 28.891 -4.363 11.008 1 34.09 511 GLY B O 1
ATOM 8417 N N . ILE B 1 512 ? 30.125 -5.688 12.711 1 33.53 512 ILE B N 1
ATOM 8418 C CA . ILE B 1 512 ? 30.422 -4.723 13.766 1 33.53 512 ILE B CA 1
ATOM 8419 C C . ILE B 1 512 ? 30.719 -3.361 13.141 1 33.53 512 ILE B C 1
ATOM 8421 O O . ILE B 1 512 ? 30.672 -2.336 13.828 1 33.53 512 ILE B O 1
ATOM 8425 N N . ASP B 1 513 ? 31.781 -3.332 12.328 1 29.36 513 ASP B N 1
ATOM 8426 C CA . ASP B 1 513 ? 32.281 -2.021 11.938 1 29.36 513 ASP B CA 1
ATOM 8427 C C . ASP B 1 513 ? 31.266 -1.262 11.094 1 29.36 513 ASP B C 1
ATOM 8429 O O . ASP B 1 513 ? 31.328 -1.279 9.859 1 29.36 513 ASP B O 1
ATOM 8433 N N . ALA B 1 514 ? 30.062 -1.694 11.219 1 29.28 514 ALA B N 1
ATOM 8434 C CA . ALA B 1 514 ? 28.922 -1.179 10.477 1 29.28 514 ALA B CA 1
ATOM 8435 C C . ALA B 1 514 ? 29.031 0.327 10.258 1 29.28 514 ALA B C 1
ATOM 8437 O O . ALA B 1 514 ? 28.938 1.108 11.203 1 29.28 514 ALA B O 1
ATOM 8438 N N . GLY B 1 515 ? 29.688 0.654 9.18 1 27.61 515 GLY B N 1
ATOM 8439 C CA . GLY B 1 515 ? 29.812 2.021 8.703 1 27.61 515 GLY B CA 1
ATOM 8440 C C . GLY B 1 515 ? 28.5 2.779 8.688 1 27.61 515 GLY B C 1
ATOM 8441 O O . GLY B 1 515 ? 27.438 2.182 8.82 1 27.61 515 GLY B O 1
ATOM 8442 N N . LYS B 1 516 ? 28.453 4.094 8.453 1 29.5 516 LYS B N 1
ATOM 8443 C CA . LYS B 1 516 ? 27.516 5.203 8.586 1 29.5 516 LYS B CA 1
ATOM 8444 C C . LYS B 1 516 ? 26.25 4.953 7.77 1 29.5 516 LYS B C 1
ATOM 8446 O O . LYS B 1 516 ? 26.312 4.66 6.574 1 29.5 516 LYS B O 1
ATOM 8451 N N . PRO B 1 517 ? 25.125 4.355 8.242 1 31.22 517 PRO B N 1
ATOM 8452 C CA . PRO B 1 517 ? 23.828 4.281 7.566 1 31.22 517 PRO B CA 1
ATOM 8453 C C . PRO B 1 517 ? 23.734 5.223 6.367 1 31.22 517 PRO B C 1
ATOM 8455 O O . PRO B 1 517 ? 24.438 6.238 6.32 1 31.22 517 PRO B O 1
ATOM 8458 N N . VAL B 1 518 ? 23.031 4.781 5.254 1 29.45 518 VAL B N 1
ATOM 8459 C CA . VAL B 1 518 ? 22.844 5.414 3.955 1 29.45 518 VAL B CA 1
ATOM 8460 C C . VAL B 1 518 ? 22.469 6.883 4.145 1 29.45 518 VAL B C 1
ATOM 8462 O O . VAL B 1 518 ? 21.375 7.184 4.637 1 29.45 518 VAL B O 1
ATOM 8465 N N . GLU B 1 519 ? 23.188 7.789 4.246 1 32.12 519 GLU B N 1
ATOM 8466 C CA . GLU B 1 519 ? 23.531 9.203 4.363 1 32.12 519 GLU B CA 1
ATOM 8467 C C . GLU B 1 519 ? 22.703 10.055 3.41 1 32.12 519 GLU B C 1
ATOM 8469 O O . GLU B 1 519 ? 22.391 11.211 3.711 1 32.12 519 GLU B O 1
ATOM 8474 N N . GLU B 1 520 ? 22.312 9.398 2.275 1 32.94 520 GLU B N 1
ATOM 8475 C CA . GLU B 1 520 ? 21.859 10.266 1.193 1 32.94 520 GLU B CA 1
ATOM 8476 C C . GLU B 1 520 ? 20.391 10.633 1.356 1 32.94 520 GLU B C 1
ATOM 8478 O O . GLU B 1 520 ? 19.984 11.766 1.097 1 32.94 520 GLU B O 1
ATOM 8483 N N . ALA B 1 521 ? 19.391 9.711 1.512 1 32.12 521 ALA B N 1
ATOM 8484 C CA . ALA B 1 521 ? 17.969 10.047 1.608 1 32.12 521 ALA B CA 1
ATOM 8485 C C . ALA B 1 521 ? 17.672 10.797 2.9 1 32.12 521 ALA B C 1
ATOM 8487 O O . ALA B 1 521 ? 16.719 11.578 2.965 1 32.12 521 ALA B O 1
ATOM 8488 N N . SER B 1 522 ? 18.344 10.414 3.994 1 33.44 522 SER B N 1
ATOM 8489 C CA . SER B 1 522 ? 18.281 11.172 5.238 1 33.44 522 SER B CA 1
ATOM 8490 C C . SER B 1 522 ? 18.766 12.602 5.047 1 33.44 522 SER B C 1
ATOM 8492 O O . SER B 1 522 ? 18.797 13.383 5.996 1 33.44 522 SER B O 1
ATOM 8494 N N . LYS B 1 523 ? 19.469 12.875 3.973 1 40.16 523 LYS B N 1
ATOM 8495 C CA . LYS B 1 523 ? 20.125 14.117 3.566 1 40.16 523 LYS B CA 1
ATOM 8496 C C . LYS B 1 523 ? 19.094 15.211 3.311 1 40.16 523 LYS B C 1
ATOM 8498 O O . LYS B 1 523 ? 19.297 16.359 3.709 1 40.16 523 LYS B O 1
ATOM 8503 N N . ARG B 1 524 ? 18.125 14.797 2.502 1 41.97 524 ARG B N 1
ATOM 8504 C CA . ARG B 1 524 ? 17.188 15.828 2.102 1 41.97 524 ARG B CA 1
ATOM 8505 C C . ARG B 1 524 ? 16.141 16.062 3.184 1 41.97 524 ARG B C 1
ATOM 8507 O O . ARG B 1 524 ? 15.445 17.078 3.18 1 41.97 524 ARG B O 1
ATOM 8514 N N . ALA B 1 525 ? 15.766 15.023 3.941 1 41.81 525 ALA B N 1
ATOM 8515 C CA . ALA B 1 525 ? 14.742 15.164 4.969 1 41.81 525 ALA B CA 1
ATOM 8516 C C . ALA B 1 525 ? 15.188 16.125 6.07 1 41.81 525 ALA B C 1
ATOM 8518 O O . ALA B 1 525 ? 14.367 16.812 6.676 1 41.81 525 ALA B O 1
ATOM 8519 N N . GLU B 1 526 ? 16.406 16.031 6.449 1 38.66 526 GLU B N 1
ATOM 8520 C CA . GLU B 1 526 ? 16.875 16.844 7.555 1 38.66 526 GLU B CA 1
ATOM 8521 C C . GLU B 1 526 ? 16.859 18.328 7.188 1 38.66 526 GLU B C 1
ATOM 8523 O O . GLU B 1 526 ? 16.828 19.188 8.062 1 38.66 526 GLU B O 1
ATOM 8528 N N . LEU B 1 527 ? 16.922 18.516 5.957 1 39.25 527 LEU B N 1
ATOM 8529 C CA . LEU B 1 527 ? 16.984 19.938 5.613 1 39.25 527 LEU B CA 1
ATOM 8530 C C . LEU B 1 527 ? 15.648 20.625 5.883 1 39.25 527 LEU B C 1
ATOM 8532 O O . LEU B 1 527 ? 15.562 21.844 5.91 1 39.25 527 LEU B O 1
ATOM 8536 N N . GLY B 1 528 ? 14.547 19.797 5.781 1 34.97 528 GLY B N 1
ATOM 8537 C CA . GLY B 1 528 ? 13.25 20.469 5.785 1 34.97 528 GLY B CA 1
ATOM 8538 C C . GLY B 1 528 ? 12.852 20.984 7.152 1 34.97 528 GLY B C 1
ATOM 8539 O O . GLY B 1 528 ? 11.844 21.688 7.285 1 34.97 528 GLY B O 1
ATOM 8540 N N . SER B 1 529 ? 13.148 20.234 8.203 1 30.31 529 SER B N 1
ATOM 8541 C CA . SER B 1 529 ? 12.516 20.594 9.477 1 30.31 529 SER B CA 1
ATOM 8542 C C . SER B 1 529 ? 13.086 21.891 10.023 1 30.31 529 SER B C 1
ATOM 8544 O O . SER B 1 529 ? 12.586 22.422 11.023 1 30.31 529 SER B O 1
ATOM 8546 N N . ASN B 1 530 ? 14.336 22.109 10.078 1 29.3 530 ASN B N 1
ATOM 8547 C CA . ASN B 1 530 ? 15.008 22.922 11.078 1 29.3 530 ASN B CA 1
ATOM 8548 C C . ASN B 1 530 ? 14.781 24.422 10.828 1 29.3 530 ASN B C 1
ATOM 8550 O O . ASN B 1 530 ? 15.039 25.25 11.695 1 29.3 530 ASN B O 1
ATOM 8554 N N . VAL B 1 531 ? 14.664 25.141 9.656 1 28.48 531 VAL B N 1
ATOM 8555 C CA . VAL B 1 531 ? 14.906 26.562 9.797 1 28.48 531 VAL B CA 1
ATOM 8556 C C . VAL B 1 531 ? 13.609 27.281 10.172 1 28.48 531 VAL B C 1
ATOM 8558 O O . VAL B 1 531 ? 12.562 27.016 9.578 1 28.48 531 VAL B O 1
#

Nearest PDB structures (foldseek):
  2x1i-assembly1_A  TM=9.695E-01  e=4.714E-61  Thermus brockianus
  1esw-assembly1_A  TM=9.653E-01  e=1.509E-60  Thermus aquaticus
  5jiw-assembly1_A  TM=9.643E-01  e=1.127E-59  Thermus aquaticus
  1fp9-assembly1_A  TM=9.664E-01  e=3.803E-59  Thermus thermophilus
  6m6t-assembly8_H  TM=9.647E-01  e=1.202E-50  Streptococcus agalactiae

Organism: NCBI:txid570835

Sequence (1062 aa):
MSGEVSNQERISGVLLHVTSLPSYGGVGDLGPAAYAFVDFLAAAKQRLWQVLPLSPTGYGSSPYSALSAFAGNPLLISLERLVDEGWIAGDRIQGLPGHDGPADFEGATRLKLPLIEEAARNFLDRAPDDKRARFQKFCKSNISWLPDYAMFNVLRRRYNYVSWNEWPVEYAQRKHDAMTAVMNQFGRELAVEQAIQFFFNEQWCTLRSYCAERKIRIMGDVAIFVSYDSADVWTHPEIFELDEQRKPIRVSGVPPDYFSKTGQRWGNPLYKWGELRERGFDWWVARIRRALSLYDSIRLDHFRGFEAYWSIAAEEETAINGMWVKAPGHELFHRLKEVFGNLPFIAEDLGLITPEVDELREHYSMPGMRILQFGFSSRGSHLYLPHRFVPNTVVYTGTHDNNTTLGWWREEATPIERKNAQVYLQQIRHEGQIVWAMIRAAARSVANLCIIPMQDVLHLGSECRMNTPAAGAGNWTWRYRSDALHPDFATKLAALMEMTDRDGYEEPKEGIDAGKPVEEASKRAELGSNVMSGEVSNQERISGVLLHVTSLPSYGGVGDLGPAAYAFVDFLAAAKQRLWQVLPLSPTGYGSSPYSALSAFAGNPLLISLERLVDEGWIAGDRIQGLPGHDGPADFEGATRLKLPLIEEAARNFLDRAPDDKRARFQKFCKSNISWLPDYAMFNVLRRRYNYVSWNEWPVEYAQRKHDAMTAVMNQFGRELAVEQAIQFFFNEQWCTLRSYCAERKIRIMGDVAIFVSYDSADVWTHPEIFELDEQRKPIRVSGVPPDYFSKTGQRWGNPLYKWGELRERGFDWWVARIRRALSLYDSIRLDHFRGFEAYWSIAAEEETAINGMWVKAPGHELFHRLKEVFGNLPFIAEDLGLITPEVDELREHYSMPGMRILQFGFSSRGSHLYLPHRFVPNTVVYTGTHDNNTTLGWWREEATPIERKNAQVYLQQIRHEGQIVWAMIRAAARSVANLCIIPMQDVLHLGSECRMNTPAAGAGNWTWRYRSDALHPDFATKLAALMEMTDRDGYEEPKEGIDAGKPVEEASKRAELGSNV

Foldseek 3Di:
DLPPPDLLFFFEAAEDAQQQFLAFFQTGALDDSLLVVLVLCLLLLHQEYEHAAQAAADAQRDSLAHQDLQFGHLLRFHPVVLCVVPLAPPVLSPPGDGRDDWRDPVRSVVRVVVRLLSSLLSCVVDPDPVVVVLLVVLCVVVVVQLLLQLLLVVVCVVVVNPFLLPDPPCRQQVPPVVVVCCCVVVVSSSSSSSSSRVSRLVSLVVSQVSSVVSNHFYEYEGEPFYHLRHSCCSVCVVFWQADPSSHAFKFFFAADDPVRNQGDTPLTTDTPLVVCVVVLVVVVLVSVVSVVSRGVAYEYPPLCVQQWTWIGGNPDPTSHPTDIDGHPNVSNVVSNCVVPPQHRYAYAQDDDHDVSSVCSCVVNLHAYEAACLQQQQDPVSVCNFQVNDDQSYEYEPDHLQDWAQLQCQPPPQDPRSNVRLCVPQHNPPDSLVSLVSSQLRQLQGSHSYYYYYVCSLLSHHRLQRADHPPDSHDHNTNHDDPPSSDSVSSVVSNVSCVVSVNSPDDDPPPDPVNPDPPCPVVVVVVVPPDD/DLPPPDLLFFFEAAEDAQQQFLAFFQTGALDDSLLVVLVLCLLLLHQEYEHAAQAAADAFRDSLAHQELQFGHLLRFHPVVLCVVPLAPPVLSPPGDGRDDWRDPVRSVVRVVVRLLSSLLSCVVDPDPVVVVLLVVLCVVVVPQLLLQLLLVVVCVVVVNDFLLPDPPCRQQVPPVVVVVCCVVVVSSSSSSSSSRVSRLVSLVVSQVSSVVSNHFYEYEGEPFYHLRHSCCSVCVVFWQADPSSHAFKFFFAADDPVRNQGDTPLTTDTNLVVCVVVLVVVVLVSVVSVVSRGVAYEYPPLCVQQWTWIGGNPDPTSHPTDIDGHPNVSNVVSNCVVPPQHRYAYAQDDDHDVSSVCSCVVNLHAYEAACLQQQQDPVSVCNFQVNDDQSYEYEPDHLQDWAQLQCQVPPQDPRSNVRLCVPQHNPPDSLVSLVSSQLRQLQGSHSYYYYYVCSLLSHHRLQRADHPPDSHDHNTNHDDPPSSDSVSSVVSNVSCVVSVNSPDDDPDQDPVRPDPPCPVVVVVVVPPDD